Protein AF-0000000074016509 (afdb_homodimer)

Secondary structure (DSSP, 8-state):
--PPPPPPS---S-----EEEEEES-TT-TT---EEEEEEEEE-TT--TT--EEEEEP-SS---GGGGTSSHHHHHHHHHT-EEEEEPPTTSTT--SSSS--HHHHTT--HHHHHHHHHHHHHHHHHHTT-SSPPEEEEEETHHHHHHHHHHHH-TTT-SEEEEET---S-EEE-THHHHHHHHHHHHH-HHHHHHHHHHHHHHHHHHTSHHHHHHHHHHTTBSS---TT-HHHHHHHHHHHHHHHHHHHHTTT--GGGGT-S-TT--HHHHHHHHHH-TTS-HHHHHHHHHHHHHHHTT-SSB---HHHHHHHHT---TTSGGGGTHHHHHHHIIIIIEEE--S--SS-SS-SSS-HHHHHHHHHHHH-TTSSHHHHHHHHHHHHHHH-GGG---SSEEEEEESS-GGGGGS--S-SBTTEEEEEETT--TTGGGSPP-TT--HHHHHHHHHHHHHHHHHH-/--PPPP--S---S-----EEEEEES-TT-TT---EEEEEEEEE-TT--TT--EEEEEP-SS---GGGGTSSHHHHHHHHHT-EEEEEPPTTSTT--SSSS--HHHHTT--HHHHHHHHHHHHHHHHHHTT-SSPPEEEEEETHHHHHHHHHHHH-TTT-SEEEEET---S-EEE-HHHHHHHHHHHHHH-HHHHHHHHHHHHHHHHHHTSHHHHHHHHHHTTBSS---TT-HHHHHHHHHHHHHHHHHHHHTTT--GGGGT-S-TT--HHHHHHHHHS-TTS-HHHHHHHHHHHHHHHTT-SSB---HHHHHHHHH---TTSGGGGTHHHHHHHIIIIIEEE--S--SS-SS-SSS-HHHHHHHHHHHH-TTSSHHHHHHHHHHHHHHH-GGG---SSEEEEEESS-GGGGGS--S-SBTTEEEEEETT--TTGGGSPP-TT--HHHHHHHHHHHHHHHHHH-

Solvent-accessible surface area (backbone atoms only — not comparable to full-atom values): 46828 Å² total; per-residue (Å²): 126,85,68,74,70,73,68,65,84,73,80,73,70,87,49,49,65,80,39,73,45,87,35,75,55,46,84,78,24,56,85,52,78,56,56,26,56,35,39,31,37,60,36,61,86,44,43,43,94,83,27,33,31,37,38,37,47,32,41,74,24,52,65,61,49,65,56,70,77,37,29,35,63,48,56,44,23,60,76,53,20,17,32,38,38,36,40,38,21,78,63,11,50,84,12,52,66,54,94,43,56,44,71,78,52,44,44,60,61,38,73,67,47,49,47,49,48,51,55,55,44,50,61,50,45,22,61,78,70,69,43,83,82,46,46,25,34,28,32,17,49,29,72,13,2,28,48,17,46,48,37,36,36,50,34,50,64,70,27,58,24,20,40,16,21,26,16,50,46,42,49,36,60,76,28,37,57,35,39,36,36,44,39,52,48,42,36,72,72,31,75,57,26,43,55,29,45,30,49,13,40,52,48,49,56,58,30,54,74,41,71,69,34,31,54,49,48,29,61,60,52,36,38,68,59,83,77,56,79,86,40,59,57,31,53,18,36,38,46,46,54,58,47,41,61,53,50,54,29,36,34,48,25,77,46,54,54,54,85,68,42,42,74,61,57,83,48,26,54,62,52,53,37,45,50,47,59,62,61,78,87,44,53,43,43,56,29,52,23,48,52,51,49,53,50,30,57,68,69,71,43,92,46,42,82,36,52,40,65,61,55,45,57,51,45,50,60,34,50,68,85,41,86,37,36,56,19,56,40,57,47,50,48,36,27,42,28,37,31,34,59,40,74,27,29,71,39,87,55,42,42,66,53,67,57,33,32,61,64,58,55,41,48,45,33,20,73,44,74,32,75,74,36,32,67,65,41,22,48,53,16,16,52,46,46,28,67,60,56,29,25,92,52,47,64,64,61,44,34,38,22,41,25,20,67,33,13,31,51,33,78,34,29,56,68,57,60,79,45,99,45,18,37,37,41,66,27,73,82,28,13,54,42,46,68,50,32,45,83,55,94,80,56,54,69,52,50,56,49,48,48,52,50,52,45,50,51,51,48,65,65,67,103,126,83,68,74,70,71,70,63,84,74,79,75,74,87,50,50,66,81,40,74,43,87,35,73,54,47,83,79,25,55,85,51,78,57,56,26,56,35,40,31,39,61,37,61,87,46,42,42,94,82,27,33,33,38,36,38,46,32,41,78,24,51,66,59,48,65,56,69,79,37,30,34,63,50,55,45,23,61,75,52,19,17,30,38,36,37,40,38,22,78,64,12,51,85,13,53,65,54,95,44,56,44,71,77,53,45,45,58,61,38,72,68,47,50,46,51,50,52,54,55,45,49,60,49,45,23,61,77,68,70,44,83,83,46,45,25,33,29,32,17,50,31,72,12,2,28,49,17,46,49,38,37,36,49,34,49,64,71,27,59,23,19,39,16,21,26,15,49,47,42,48,36,60,75,28,37,57,35,38,35,34,43,40,53,48,42,38,70,72,31,77,56,26,45,55,29,45,30,49,13,40,50,49,50,56,58,28,54,73,41,70,69,37,31,54,50,46,30,62,60,53,37,38,68,58,83,78,56,80,86,39,60,58,31,54,16,36,38,46,46,56,60,45,42,62,53,50,54,28,37,34,48,25,78,46,55,53,56,85,68,41,42,73,60,59,83,49,26,56,61,52,53,36,45,51,46,58,60,62,76,88,45,53,42,43,55,27,52,23,49,51,52,48,52,51,30,58,67,69,71,42,93,46,41,82,35,53,41,66,62,54,44,56,49,46,50,60,34,48,70,86,39,85,38,37,56,19,56,41,57,47,52,47,38,28,42,28,36,30,35,60,39,74,30,28,72,38,87,54,44,44,66,52,68,58,34,32,62,64,58,56,39,48,47,34,19,73,44,76,32,76,74,37,33,67,67,42,23,49,51,16,16,51,46,46,28,65,60,56,28,26,92,51,47,66,62,63,43,35,39,22,41,25,19,67,34,12,32,51,34,76,34,29,56,67,56,60,80,46,98,46,19,37,37,42,69,26,74,83,28,12,53,42,45,67,49,32,46,84,55,92,81,56,54,69,50,49,56,49,49,48,52,51,51,46,50,51,51,50,64,65,68,102

InterPro domains:
  IPR008758 Peptidase S28 [PF05577] (23-452)
  IPR029058 Alpha/Beta hydrolase fold [G3DSA:3.40.50.1820] (20-462)
  IPR029058 Alpha/Beta hydrolase fold [SSF53474] (45-227)
  IPR042269 Serine carboxypeptidase S28, SKS domain [G3DSA:1.20.120.980] (177-355)

Structure (mmCIF, N/CA/C/O backbone):
data_AF-0000000074016509-model_v1
#
loop_
_entity.id
_entity.type
_entity.pdbx_description
1 polymer 'Serine protease K12H4.7'
#
loop_
_atom_site.group_PDB
_atom_site.id
_atom_site.type_symbol
_atom_site.label_atom_id
_atom_site.label_alt_id
_atom_site.label_comp_id
_atom_site.label_asym_id
_atom_site.label_entity_id
_atom_site.label_seq_id
_atom_site.pdbx_PDB_ins_code
_atom_site.Cartn_x
_atom_site.Cartn_y
_atom_site.Cartn_z
_atom_site.occupancy
_atom_site.B_iso_or_equiv
_atom_site.auth_seq_id
_atom_site.auth_comp_id
_atom_site.auth_asym_id
_atom_site.auth_atom_id
_atom_site.pdbx_PDB_model_num
ATOM 1 N N . MET A 1 1 ? -5.043 25.703 7.203 1 28.3 1 MET A N 1
ATOM 2 C CA . MET A 1 1 ? -3.789 25.078 6.781 1 28.3 1 MET A CA 1
ATOM 3 C C . MET A 1 1 ? -2.633 26.078 6.891 1 28.3 1 MET A C 1
ATOM 5 O O . MET A 1 1 ? -2.605 27.078 6.188 1 28.3 1 MET A O 1
ATOM 9 N N . VAL A 1 2 ? -2.143 26.047 8.078 1 35.53 2 VAL A N 1
ATOM 10 C CA . VAL A 1 2 ? -1.08 27.031 8.242 1 35.53 2 VAL A CA 1
ATOM 11 C C . VAL A 1 2 ? -0.006 26.828 7.18 1 35.53 2 VAL A C 1
ATOM 13 O O . VAL A 1 2 ? 0.552 25.734 7.062 1 35.53 2 VAL A O 1
ATOM 16 N N . PRO A 1 3 ? 0.01 27.719 6.207 1 32.62 3 PRO A N 1
ATOM 17 C CA . PRO A 1 3 ? 1.062 27.609 5.191 1 32.62 3 PRO A CA 1
ATOM 18 C C . PRO A 1 3 ? 2.459 27.516 5.801 1 32.62 3 PRO A C 1
ATOM 20 O O . PRO A 1 3 ? 2.689 27.984 6.914 1 32.62 3 PRO A O 1
ATOM 23 N N . PRO A 1 4 ? 3.283 26.625 5.273 1 33.5 4 PRO A N 1
ATOM 24 C CA . PRO A 1 4 ? 4.652 26.703 5.789 1 33.5 4 PRO A CA 1
ATOM 25 C C . PRO A 1 4 ? 5.219 28.125 5.73 1 33.5 4 PRO A C 1
ATOM 27 O O . PRO A 1 4 ? 4.793 28.922 4.898 1 33.5 4 PRO A O 1
ATOM 30 N N . PRO A 1 5 ? 5.855 28.594 6.758 1 29.41 5 PRO A N 1
ATOM 31 C CA . PRO A 1 5 ? 6.465 29.938 6.73 1 29.41 5 PRO A CA 1
ATOM 32 C C . PRO A 1 5 ? 7.383 30.141 5.527 1 29.41 5 PRO A C 1
ATOM 34 O O . PRO A 1 5 ? 7.922 29.172 4.984 1 29.41 5 PRO A O 1
ATOM 37 N N . SER A 1 6 ? 7.344 31.281 4.867 1 29.59 6 SER A N 1
ATOM 38 C CA . SER A 1 6 ? 8.203 31.734 3.783 1 29.59 6 SER A CA 1
ATOM 39 C C . SER A 1 6 ? 9.664 31.812 4.227 1 29.59 6 SER A C 1
ATOM 41 O O . SER A 1 6 ? 9.969 32.344 5.289 1 29.59 6 SER A O 1
ATOM 43 N N . ARG A 1 7 ? 10.617 31.078 3.611 1 33.06 7 ARG A N 1
ATOM 44 C CA . ARG A 1 7 ? 12.039 31.016 3.918 1 33.06 7 ARG A CA 1
ATOM 45 C C . ARG A 1 7 ? 12.711 32.375 3.682 1 33.06 7 ARG A C 1
ATOM 47 O O . ARG A 1 7 ? 12.578 32.938 2.604 1 33.06 7 ARG A O 1
ATOM 54 N N . PRO A 1 8 ? 13.227 32.938 4.77 1 26.89 8 PRO A N 1
ATOM 55 C CA . PRO A 1 8 ? 14.07 34.094 4.434 1 26.89 8 PRO A CA 1
ATOM 56 C C . PRO A 1 8 ? 15.227 33.719 3.502 1 26.89 8 PRO A C 1
ATOM 58 O O . PRO A 1 8 ? 15.68 32.594 3.506 1 26.89 8 PRO A O 1
ATOM 61 N N . SER A 1 9 ? 15.75 34.688 2.521 1 29.22 9 SER A N 1
ATOM 62 C CA . SER A 1 9 ? 16.734 34.625 1.45 1 29.22 9 SER A CA 1
ATOM 63 C C . SER A 1 9 ? 18.109 34.219 1.981 1 29.22 9 SER A C 1
ATOM 65 O O . SER A 1 9 ? 18.844 33.469 1.322 1 29.22 9 SER A O 1
ATOM 67 N N . GLN A 1 10 ? 18.859 34.938 2.953 1 30.56 10 GLN A N 1
ATOM 68 C CA . GLN A 1 10 ? 20.297 35.156 2.861 1 30.56 10 GLN A CA 1
ATOM 69 C C . GLN A 1 10 ? 21.062 34.031 3.529 1 30.56 10 GLN A C 1
ATOM 71 O O . GLN A 1 10 ? 22.281 34.125 3.762 1 30.56 10 GLN A O 1
ATOM 76 N N . LEU A 1 11 ? 20.531 33.219 4.324 1 31.38 11 LEU A N 1
ATOM 77 C CA . LEU A 1 11 ? 21.594 32.531 5.047 1 31.38 11 LEU A CA 1
ATOM 78 C C . LEU A 1 11 ? 22.406 31.641 4.113 1 31.38 11 LEU A C 1
ATOM 80 O O . LEU A 1 11 ? 21.859 30.703 3.51 1 31.38 11 LEU A O 1
ATOM 84 N N . ALA A 1 12 ? 23.578 32.094 3.654 1 33.97 12 ALA A N 1
ATOM 85 C CA . ALA A 1 12 ? 24.578 31.531 2.766 1 33.97 12 ALA A CA 1
ATOM 86 C C . ALA A 1 12 ? 25.141 30.234 3.34 1 33.97 12 ALA A C 1
ATOM 88 O O . ALA A 1 12 ? 26.047 29.625 2.762 1 33.97 12 ALA A O 1
ATOM 89 N N . ASP A 1 13 ? 25.234 29.953 4.668 1 37.28 13 ASP A N 1
ATOM 90 C CA . ASP A 1 13 ? 26.203 28.891 4.879 1 37.28 13 ASP A CA 1
ATOM 91 C C . ASP A 1 13 ? 25.766 27.594 4.207 1 37.28 13 ASP A C 1
ATOM 93 O O . ASP A 1 13 ? 24.578 27.422 3.883 1 37.28 13 ASP A O 1
ATOM 97 N N . SER A 1 14 ? 26.625 26.266 4.266 1 45.19 14 SER A N 1
ATOM 98 C CA . SER A 1 14 ? 26.859 25.156 3.355 1 45.19 14 SER A CA 1
ATOM 99 C C . SER A 1 14 ? 25.656 24.234 3.289 1 45.19 14 SER A C 1
ATOM 101 O O . SER A 1 14 ? 25.5 23.328 4.117 1 45.19 14 SER A O 1
ATOM 103 N N . PRO A 1 15 ? 24.516 24.719 3.141 1 52.25 15 PRO A N 1
ATOM 104 C CA . PRO A 1 15 ? 23.422 23.766 2.891 1 52.25 15 PRO A CA 1
ATOM 105 C C . PRO A 1 15 ? 23.844 22.625 1.965 1 52.25 15 PRO A C 1
ATOM 107 O O . PRO A 1 15 ? 24.703 22.812 1.104 1 52.25 15 PRO A O 1
ATOM 110 N N . SER A 1 16 ? 23.828 21.375 2.512 1 64.5 16 SER A N 1
ATOM 111 C CA . SER A 1 16 ? 24.031 20.203 1.657 1 64.5 16 SER A CA 1
ATOM 112 C C . SER A 1 16 ? 23.438 20.422 0.271 1 64.5 16 SER A C 1
ATOM 114 O O . SER A 1 16 ? 22.344 20.984 0.142 1 64.5 16 SER A O 1
ATOM 116 N N . SER A 1 17 ? 24.266 20.469 -0.706 1 87.69 17 SER A N 1
ATOM 117 C CA . SER A 1 17 ? 23.828 20.562 -2.094 1 87.69 17 SER A CA 1
ATOM 118 C C . SER A 1 17 ? 22.703 19.594 -2.389 1 87.69 17 SER A C 1
ATOM 120 O O . SER A 1 17 ? 22.703 18.469 -1.883 1 87.69 17 SER A O 1
ATOM 122 N N . ALA A 1 18 ? 21.688 20.125 -2.957 1 95.06 18 ALA A N 1
ATOM 123 C CA . ALA A 1 18 ? 20.578 19.281 -3.365 1 95.06 18 ALA A CA 1
ATOM 124 C C . ALA A 1 18 ? 21.047 18.156 -4.273 1 95.06 18 ALA A C 1
ATOM 126 O O . ALA A 1 18 ? 21.906 18.344 -5.137 1 95.06 18 ALA A O 1
ATOM 127 N N . LEU A 1 19 ? 20.594 16.984 -3.959 1 98 19 LEU A N 1
ATOM 128 C CA . LEU A 1 19 ? 20.797 15.805 -4.793 1 98 19 LEU A CA 1
ATOM 129 C C . LEU A 1 19 ? 19.469 15.305 -5.375 1 98 19 LEU A C 1
ATOM 131 O O . LEU A 1 19 ? 18.406 15.703 -4.91 1 98 19 LEU A O 1
ATOM 135 N N . TRP A 1 20 ? 19.594 14.531 -6.41 1 97.69 20 TRP A N 1
ATOM 136 C CA . TRP A 1 20 ? 18.391 14.086 -7.117 1 97.69 20 TRP A CA 1
ATOM 137 C C . TRP A 1 20 ? 18.453 12.594 -7.426 1 97.69 20 TRP A C 1
ATOM 139 O O . TRP A 1 20 ? 19.531 12.062 -7.691 1 97.69 20 TRP A O 1
ATOM 149 N N . PHE A 1 21 ? 17.359 11.969 -7.352 1 95.5 21 PHE A N 1
ATOM 150 C CA . PHE A 1 21 ? 17.266 10.578 -7.77 1 95.5 21 PHE A CA 1
ATOM 151 C C . PHE A 1 21 ? 16.016 10.344 -8.617 1 95.5 21 PHE A C 1
ATOM 153 O O . PHE A 1 21 ? 15 11.023 -8.43 1 95.5 21 PHE A O 1
ATOM 160 N N . ASN A 1 22 ? 16.141 9.414 -9.625 1 97.62 22 ASN A N 1
ATOM 161 C CA . ASN A 1 22 ? 15.07 9.07 -10.539 1 97.62 22 ASN A CA 1
ATOM 162 C C . ASN A 1 22 ? 14.008 8.211 -9.867 1 97.62 22 ASN A C 1
ATOM 164 O O . ASN A 1 22 ? 14.25 7.039 -9.562 1 97.62 22 ASN A O 1
ATOM 168 N N . GLN A 1 23 ? 12.836 8.82 -9.672 1 98.62 23 GLN A N 1
ATOM 169 C CA . GLN A 1 23 ? 11.766 8.188 -8.914 1 98.62 23 GLN A CA 1
ATOM 170 C C . GLN A 1 23 ? 10.633 7.742 -9.836 1 98.62 23 GLN A C 1
ATOM 172 O O . GLN A 1 23 ? 10.445 8.305 -10.914 1 98.62 23 GLN A O 1
ATOM 177 N N . THR A 1 24 ? 9.945 6.668 -9.438 1 98.25 24 THR A N 1
ATOM 178 C CA . THR A 1 24 ? 8.781 6.141 -10.148 1 98.25 24 THR A CA 1
ATOM 179 C C . THR A 1 24 ? 7.574 7.055 -9.969 1 98.25 24 THR A C 1
ATOM 181 O O . THR A 1 24 ? 7.293 7.508 -8.859 1 98.25 24 THR A O 1
ATOM 184 N N . LEU A 1 25 ? 6.832 7.355 -11.047 1 98.44 25 LEU A N 1
ATOM 185 C CA . LEU A 1 25 ? 5.66 8.219 -10.93 1 98.44 25 LEU A CA 1
ATOM 186 C C . LEU A 1 25 ? 4.52 7.484 -10.234 1 98.44 25 LEU A C 1
ATOM 188 O O . LEU A 1 25 ? 3.918 8.016 -9.297 1 98.44 25 LEU A O 1
ATOM 192 N N . ASP A 1 26 ? 4.191 6.289 -10.734 1 98 26 ASP A N 1
ATOM 193 C CA . ASP A 1 26 ? 3.088 5.5 -10.188 1 98 26 ASP A CA 1
ATOM 194 C C . ASP A 1 26 ? 3.564 4.117 -9.75 1 98 26 ASP A C 1
ATOM 196 O O . ASP A 1 26 ? 3.676 3.205 -10.57 1 98 26 ASP A O 1
ATOM 200 N N . HIS A 1 27 ? 3.732 3.957 -8.453 1 98 27 HIS A N 1
ATOM 201 C CA . HIS A 1 27 ? 4.258 2.709 -7.91 1 98 27 HIS A CA 1
ATOM 202 C C . HIS A 1 27 ? 3.217 1.597 -7.98 1 98 27 HIS A C 1
ATOM 204 O O . HIS A 1 27 ? 3.545 0.421 -7.805 1 98 27 HIS A O 1
ATOM 210 N N . PHE A 1 28 ? 1.969 1.898 -8.234 1 97.56 28 PHE A N 1
ATOM 211 C CA . PHE A 1 28 ? 0.892 0.92 -8.125 1 97.56 28 PHE A CA 1
ATOM 212 C C . PHE A 1 28 ? 0.355 0.556 -9.508 1 97.56 28 PHE A C 1
ATOM 214 O O . PHE A 1 28 ? -0.756 0.036 -9.625 1 97.56 28 PHE A O 1
ATOM 221 N N . ASN A 1 29 ? 1.102 0.887 -10.562 1 95.75 29 ASN A N 1
ATOM 222 C CA . ASN A 1 29 ? 0.932 0.466 -11.945 1 95.75 29 ASN A CA 1
ATOM 223 C C . ASN A 1 29 ? 2.275 0.194 -12.617 1 95.75 29 ASN A C 1
ATOM 225 O O . ASN A 1 29 ? 2.865 1.091 -13.219 1 95.75 29 ASN A O 1
ATOM 229 N N . ASP A 1 30 ? 2.666 -1.008 -12.648 1 92.44 30 ASP A N 1
ATOM 230 C CA . ASP A 1 30 ? 4.012 -1.366 -13.086 1 92.44 30 ASP A CA 1
ATOM 231 C C . ASP A 1 30 ? 4.18 -1.113 -14.586 1 92.44 30 ASP A C 1
ATOM 233 O O . ASP A 1 30 ? 5.305 -1.016 -15.078 1 92.44 30 ASP A O 1
ATOM 237 N N . ALA A 1 31 ? 3.057 -1.075 -15.289 1 95.25 31 ALA A N 1
ATOM 238 C CA . ALA A 1 31 ? 3.137 -0.813 -16.719 1 95.25 31 ALA A CA 1
ATOM 239 C C . ALA A 1 31 ? 3.379 0.668 -17 1 95.25 31 ALA A C 1
ATOM 241 O O . ALA A 1 31 ? 3.732 1.049 -18.109 1 95.25 31 ALA A O 1
ATOM 242 N N . ASP A 1 32 ? 3.15 1.513 -15.992 1 95.38 32 ASP A N 1
ATOM 243 C CA . ASP A 1 32 ? 3.494 2.928 -16.109 1 95.38 32 ASP A CA 1
ATOM 244 C C . ASP A 1 32 ? 4.98 3.152 -15.852 1 95.38 32 ASP A C 1
ATOM 246 O O . ASP A 1 32 ? 5.441 3.066 -14.711 1 95.38 32 ASP A O 1
ATOM 250 N N . THR A 1 33 ? 5.75 3.516 -16.844 1 95 33 THR A N 1
ATOM 251 C CA . THR A 1 33 ? 7.203 3.574 -16.719 1 95 33 THR A CA 1
ATOM 252 C C . THR A 1 33 ? 7.672 5.016 -16.562 1 95 33 THR A C 1
ATOM 254 O O . THR A 1 33 ? 8.867 5.297 -16.625 1 95 33 THR A O 1
ATOM 257 N N . ARG A 1 34 ? 6.766 5.961 -16.484 1 97.19 34 ARG A N 1
ATOM 258 C CA . ARG A 1 34 ? 7.145 7.359 -16.297 1 97.19 34 ARG A CA 1
ATOM 259 C C . ARG A 1 34 ? 7.875 7.562 -14.977 1 97.19 34 ARG A C 1
ATOM 261 O O . ARG A 1 34 ? 7.57 6.895 -13.984 1 97.19 34 ARG A O 1
ATOM 268 N N . THR A 1 35 ? 8.812 8.461 -14.945 1 98.31 35 THR A N 1
ATOM 269 C CA . THR A 1 35 ? 9.609 8.789 -13.773 1 98.31 35 THR A CA 1
ATOM 270 C C . THR A 1 35 ? 9.711 10.297 -13.586 1 98.31 35 THR A C 1
ATOM 272 O O . THR A 1 35 ? 9.219 11.07 -14.414 1 98.31 35 THR A O 1
ATOM 275 N N . PHE A 1 36 ? 10.211 10.758 -12.531 1 98.56 36 PHE A N 1
ATOM 276 C CA . PHE A 1 36 ? 10.523 12.148 -12.227 1 98.56 36 PHE A CA 1
ATOM 277 C C . PHE A 1 36 ? 11.734 12.242 -11.312 1 98.56 36 PHE A C 1
ATOM 279 O O . PHE A 1 36 ? 12.18 11.234 -10.758 1 98.56 36 PHE A O 1
ATOM 286 N N . MET A 1 37 ? 12.297 13.406 -11.211 1 98.44 37 MET A N 1
ATOM 287 C CA . MET A 1 37 ? 13.43 13.625 -10.328 1 98.44 37 MET A CA 1
ATOM 288 C C . MET A 1 37 ? 12.969 14.062 -8.945 1 98.44 37 MET A C 1
ATOM 290 O O . MET A 1 37 ? 12.219 15.039 -8.812 1 98.44 37 MET A O 1
ATOM 294 N N . GLN A 1 38 ? 13.359 13.352 -7.922 1 98.75 38 GLN A N 1
ATOM 295 C CA . GLN A 1 38 ? 13.023 13.664 -6.539 1 98.75 38 GLN A CA 1
ATOM 296 C C . GLN A 1 38 ? 14.242 14.18 -5.777 1 98.75 38 GLN A C 1
ATOM 298 O O . GLN A 1 38 ? 15.312 13.57 -5.828 1 98.75 38 GLN A O 1
ATOM 303 N N . GLN A 1 39 ? 14.078 15.281 -5.086 1 98.38 39 GLN A N 1
ATOM 304 C CA . GLN A 1 39 ? 15.164 15.945 -4.367 1 98.38 39 GLN A CA 1
ATOM 305 C C . GLN A 1 39 ? 15.43 15.266 -3.027 1 98.38 39 GLN A C 1
ATOM 307 O O . GLN A 1 39 ? 14.492 14.867 -2.33 1 98.38 39 GLN A O 1
ATOM 312 N N . TYR A 1 40 ? 16.719 15.102 -2.699 1 98.44 40 TYR A N 1
ATOM 313 C CA . TYR A 1 40 ? 17.094 14.641 -1.364 1 98.44 40 TYR A CA 1
ATOM 314 C C . TYR A 1 40 ? 18.391 15.281 -0.917 1 98.44 40 TYR A C 1
ATOM 316 O O . TYR A 1 40 ? 19.094 15.906 -1.718 1 98.44 40 TYR A O 1
ATOM 324 N N . PHE A 1 41 ? 18.703 15.273 0.376 1 98.44 41 PHE A N 1
ATOM 325 C CA . PHE A 1 41 ? 19.906 15.836 0.981 1 98.44 41 PHE A CA 1
ATOM 326 C C . PHE A 1 41 ? 20.594 14.797 1.857 1 98.44 41 PHE A C 1
ATOM 328 O O . PHE A 1 41 ? 19.969 13.828 2.299 1 98.44 41 PHE A O 1
ATOM 335 N N . ILE A 1 42 ? 21.906 14.977 2.059 1 97.75 42 ILE A N 1
ATOM 336 C CA . ILE A 1 42 ? 22.672 14.047 2.891 1 97.75 42 ILE A CA 1
ATOM 337 C C . ILE A 1 42 ? 23.531 14.828 3.871 1 97.75 42 ILE A C 1
ATOM 339 O O . ILE A 1 42 ? 23.906 15.977 3.605 1 97.75 42 ILE A O 1
ATOM 343 N N . ASN A 1 43 ? 23.75 14.281 5.004 1 97.81 43 ASN A N 1
ATOM 344 C CA . ASN A 1 43 ? 24.812 14.648 5.949 1 97.81 43 ASN A CA 1
ATOM 345 C C . ASN A 1 43 ? 25.453 13.414 6.574 1 97.81 43 ASN A C 1
ATOM 347 O O . ASN A 1 43 ? 24.828 12.734 7.395 1 97.81 43 ASN A O 1
ATOM 351 N N . ASP A 1 44 ? 26.703 13.156 6.156 1 96.31 44 ASP A N 1
ATOM 352 C CA . ASP A 1 44 ? 27.375 11.961 6.668 1 96.31 44 ASP A CA 1
ATOM 353 C C . ASP A 1 44 ? 28.5 12.328 7.641 1 96.31 44 ASP A C 1
ATOM 355 O O . ASP A 1 44 ? 29.391 11.516 7.902 1 96.31 44 ASP A O 1
ATOM 359 N N . LYS A 1 45 ? 28.422 13.516 8.156 1 96.19 45 LYS A N 1
ATOM 360 C CA . LYS A 1 45 ? 29.469 14.039 9.031 1 96.19 45 LYS A CA 1
ATOM 361 C C . LYS A 1 45 ? 29.625 13.195 10.289 1 96.19 45 LYS A C 1
ATOM 363 O O . LYS A 1 45 ? 30.734 13.047 10.82 1 96.19 45 LYS A O 1
ATOM 368 N N . TYR A 1 46 ? 28.578 12.602 10.758 1 97.5 46 TYR A N 1
ATOM 369 C CA . TYR A 1 46 ? 28.578 11.914 12.047 1 97.5 46 TYR A CA 1
ATOM 370 C C . TYR A 1 46 ? 28.641 10.406 11.867 1 97.5 46 TYR A C 1
ATOM 372 O O . TYR A 1 46 ? 28.703 9.656 12.844 1 97.5 46 TYR A O 1
ATOM 380 N N . TYR A 1 47 ? 28.609 9.945 10.664 1 97.56 47 TYR A N 1
ATOM 381 C CA . TYR A 1 47 ? 28.438 8.523 10.367 1 97.56 47 TYR A CA 1
ATOM 382 C C . TYR A 1 47 ? 29.719 7.746 10.664 1 97.56 47 TYR A C 1
ATOM 384 O O . TYR A 1 47 ? 30.812 8.188 10.32 1 97.56 47 TYR A O 1
ATOM 392 N N . LYS A 1 48 ? 29.547 6.641 11.328 1 97.25 48 LYS A N 1
ATOM 393 C CA . LYS A 1 48 ? 30.547 5.59 11.445 1 97.25 48 LYS A CA 1
ATOM 394 C C . LYS A 1 48 ? 30.031 4.266 10.883 1 97.25 48 LYS A C 1
ATOM 396 O O . LYS A 1 48 ? 28.844 3.953 11.016 1 97.25 48 LYS A O 1
ATOM 401 N N . PRO A 1 49 ? 31 3.531 10.273 1 94.94 49 PRO A N 1
ATOM 402 C CA . PRO A 1 49 ? 30.578 2.26 9.688 1 94.94 49 PRO A CA 1
ATOM 403 C C . PRO A 1 49 ? 29.797 1.392 10.68 1 94.94 49 PRO A C 1
ATOM 405 O O . PRO A 1 49 ? 30.234 1.202 11.812 1 94.94 49 PRO A O 1
ATOM 408 N N . GLY A 1 50 ? 28.688 0.955 10.195 1 95.06 50 GLY A N 1
ATOM 409 C CA . GLY A 1 50 ? 27.844 0.132 11.039 1 95.06 50 GLY A CA 1
ATOM 410 C C . GLY A 1 50 ? 26.766 0.924 11.758 1 95.06 50 GLY A C 1
ATOM 411 O O . GLY A 1 50 ? 25.812 0.347 12.289 1 95.06 50 GLY A O 1
ATOM 412 N N . GLY A 1 51 ? 26.891 2.24 11.797 1 98.06 51 GLY A N 1
ATOM 413 C CA . GLY A 1 51 ? 25.891 3.086 12.414 1 98.06 51 GLY A CA 1
ATOM 414 C C . GLY A 1 51 ? 24.562 3.072 11.672 1 98.06 51 GLY A C 1
ATOM 415 O O . GLY A 1 51 ? 24.484 2.602 10.539 1 98.06 51 GLY A O 1
ATOM 416 N N . PRO A 1 52 ? 23.562 3.543 12.344 1 98.81 52 PRO A N 1
ATOM 417 C CA . PRO A 1 52 ? 22.25 3.576 11.711 1 98.81 52 PRO A CA 1
ATOM 418 C C . PRO A 1 52 ? 22.125 4.676 10.656 1 98.81 52 PRO A C 1
ATOM 420 O O . PRO A 1 52 ? 23.031 5.492 10.508 1 98.81 52 PRO A O 1
ATOM 423 N N . VAL A 1 53 ? 21.109 4.621 9.891 1 98.88 53 VAL A N 1
ATOM 424 C CA . VAL A 1 53 ? 20.734 5.652 8.93 1 98.88 53 VAL A CA 1
ATOM 425 C C . VAL A 1 53 ? 19.422 6.32 9.367 1 98.88 53 VAL A C 1
ATOM 427 O O . VAL A 1 53 ? 18.438 5.641 9.648 1 98.88 53 VAL A O 1
ATOM 430 N N . PHE A 1 54 ? 19.469 7.613 9.5 1 98.88 54 PHE A N 1
ATOM 431 C CA . PHE A 1 54 ? 18.25 8.367 9.789 1 98.88 54 PHE A CA 1
ATOM 432 C C . PHE A 1 54 ? 17.641 8.93 8.508 1 98.88 54 PHE A C 1
ATOM 434 O O . PHE A 1 54 ? 18.359 9.477 7.664 1 98.88 54 PHE A O 1
ATOM 441 N N . LEU A 1 55 ? 16.375 8.711 8.32 1 98.88 55 LEU A N 1
ATOM 442 C CA . LEU A 1 55 ? 15.633 9.219 7.172 1 98.88 55 LEU A CA 1
ATOM 443 C C . LEU A 1 55 ? 14.578 10.227 7.613 1 98.88 55 LEU A C 1
ATOM 445 O O . LEU A 1 55 ? 13.539 9.852 8.148 1 98.88 55 LEU A O 1
ATOM 449 N N . SER A 1 56 ? 14.852 11.484 7.379 1 98.75 56 SER A N 1
ATOM 450 C CA . SER A 1 56 ? 13.844 12.523 7.59 1 98.75 56 SER A CA 1
ATOM 451 C C . SER A 1 56 ? 12.875 12.602 6.418 1 98.75 56 SER A C 1
ATOM 453 O O . SER A 1 56 ? 13.289 12.836 5.277 1 98.75 56 SER A O 1
ATOM 455 N N . ILE A 1 57 ? 11.633 12.438 6.711 1 98.81 57 ILE A N 1
ATOM 456 C CA . ILE A 1 57 ? 10.602 12.391 5.684 1 98.81 57 ILE A CA 1
ATOM 457 C C . ILE A 1 57 ? 10.055 13.797 5.438 1 98.81 57 ILE A C 1
ATOM 459 O O . ILE A 1 57 ? 9.617 14.477 6.371 1 98.81 57 ILE A O 1
ATOM 463 N N . GLY A 1 58 ? 10.102 14.227 4.145 1 97.5 58 GLY A N 1
ATOM 464 C CA . GLY A 1 58 ? 9.492 15.5 3.783 1 97.5 58 GLY A CA 1
ATOM 465 C C . GLY A 1 58 ? 7.977 15.484 3.896 1 97.5 58 GLY A C 1
ATOM 466 O O . GLY A 1 58 ? 7.348 14.43 3.758 1 97.5 58 GLY A O 1
ATOM 467 N N . GLY A 1 59 ? 7.402 16.656 4.117 1 96.31 59 GLY A N 1
ATOM 468 C CA . GLY A 1 59 ? 5.965 16.812 4.266 1 96.31 59 GLY A CA 1
ATOM 469 C C . GLY A 1 59 ? 5.363 17.797 3.27 1 96.31 59 GLY A C 1
ATOM 470 O O . GLY A 1 59 ? 5.688 17.75 2.08 1 96.31 59 GLY A O 1
ATOM 471 N N . GLU A 1 60 ? 4.512 18.688 3.738 1 95.44 60 GLU A N 1
ATOM 472 C CA . GLU A 1 60 ? 3.639 19.531 2.924 1 95.44 60 GLU A CA 1
ATOM 473 C C . GLU A 1 60 ? 4.34 20.828 2.529 1 95.44 60 GLU A C 1
ATOM 475 O O . GLU A 1 60 ? 3.744 21.906 2.596 1 95.44 60 GLU A O 1
ATOM 480 N N . GLY A 1 61 ? 5.574 20.75 2.227 1 94.38 61 GLY A N 1
ATOM 481 C CA . GLY A 1 61 ? 6.367 21.891 1.812 1 94.38 61 GLY A CA 1
ATOM 482 C C . GLY A 1 61 ? 7.766 21.516 1.351 1 94.38 61 GLY A C 1
ATOM 483 O O . GLY A 1 61 ? 8.125 20.344 1.335 1 94.38 61 GLY A O 1
ATOM 484 N N . PRO A 1 62 ? 8.547 22.484 0.93 1 94.25 62 PRO A N 1
ATOM 485 C CA . PRO A 1 62 ? 9.922 22.219 0.483 1 94.25 62 PRO A CA 1
ATOM 486 C C . PRO A 1 62 ? 10.797 21.641 1.593 1 94.25 62 PRO A C 1
ATOM 488 O O . PRO A 1 62 ? 10.695 22.062 2.746 1 94.25 62 PRO A O 1
ATOM 491 N N . ALA A 1 63 ? 11.586 20.672 1.241 1 94.81 63 ALA A N 1
ATOM 492 C CA . ALA A 1 63 ? 12.641 20.25 2.158 1 94.81 63 ALA A CA 1
ATOM 493 C C . ALA A 1 63 ? 13.68 21.359 2.348 1 94.81 63 ALA A C 1
ATOM 495 O O . ALA A 1 63 ? 14.172 21.938 1.373 1 94.81 63 ALA A O 1
ATOM 496 N N . ASP A 1 64 ? 13.953 21.703 3.545 1 93.88 64 ASP A N 1
ATOM 497 C CA . ASP A 1 64 ? 14.898 22.781 3.859 1 93.88 64 ASP A CA 1
ATOM 498 C C . ASP A 1 64 ? 16.234 22.203 4.344 1 93.88 64 ASP A C 1
ATOM 500 O O . ASP A 1 64 ? 16.297 21.625 5.43 1 93.88 64 ASP A O 1
ATOM 504 N N . PRO A 1 65 ? 17.266 22.359 3.633 1 94.56 65 PRO A N 1
ATOM 505 C CA . PRO A 1 65 ? 18.562 21.766 3.998 1 94.56 65 PRO A CA 1
ATOM 506 C C . PRO A 1 65 ? 19.078 22.281 5.344 1 94.56 65 PRO A C 1
ATOM 508 O O . PRO A 1 65 ? 20.031 21.719 5.891 1 94.56 65 PRO A O 1
ATOM 511 N N . VAL A 1 66 ? 18.453 23.344 5.898 1 95.44 66 VAL A N 1
ATOM 512 C CA . VAL A 1 66 ? 18.844 23.859 7.211 1 95.44 66 VAL A CA 1
ATOM 513 C C . VAL A 1 66 ? 18.719 22.75 8.25 1 95.44 66 VAL A C 1
ATOM 515 O O . VAL A 1 66 ? 19.484 22.703 9.219 1 95.44 66 VAL A O 1
ATOM 518 N N . TRP A 1 67 ? 17.844 21.781 7.977 1 96.5 67 TRP A N 1
ATOM 519 C CA . TRP A 1 67 ? 17.578 20.688 8.906 1 96.5 67 TRP A CA 1
ATOM 520 C C . TRP A 1 67 ? 18.734 19.688 8.906 1 96.5 67 TRP A C 1
ATOM 522 O O . TRP A 1 67 ? 18.844 18.859 9.812 1 96.5 67 TRP A O 1
ATOM 532 N N . MET A 1 68 ? 19.594 19.75 7.93 1 96.94 68 MET A N 1
ATOM 533 C CA . MET A 1 68 ? 20.703 18.812 7.84 1 96.94 68 MET A CA 1
ATOM 534 C C . MET A 1 68 ? 21.797 19.156 8.836 1 96.94 68 MET A C 1
ATOM 536 O O . MET A 1 68 ? 22.688 18.344 9.102 1 96.94 68 MET A O 1
ATOM 540 N N . GLU A 1 69 ? 21.625 20.344 9.422 1 95.5 69 GLU A N 1
ATOM 541 C CA . GLU A 1 69 ? 22.641 20.781 10.367 1 95.5 69 GLU A CA 1
ATOM 542 C C . GLU A 1 69 ? 22.016 21.25 11.68 1 95.5 69 GLU A C 1
ATOM 544 O O . GLU A 1 69 ? 22.734 21.625 12.609 1 95.5 69 GLU A O 1
ATOM 549 N N . ASN A 1 70 ? 20.734 21.266 11.648 1 95.62 70 ASN A N 1
ATOM 550 C CA . ASN A 1 70 ? 20.016 21.75 12.828 1 95.62 70 ASN A CA 1
ATOM 551 C C . ASN A 1 70 ? 18.891 20.812 13.227 1 95.62 70 ASN A C 1
ATOM 553 O O . ASN A 1 70 ? 18.484 19.938 12.445 1 95.62 70 ASN A O 1
ATOM 557 N N . GLY A 1 71 ? 18.406 20.969 14.492 1 96.5 71 GLY A N 1
ATOM 558 C CA . GLY A 1 71 ? 17.312 20.172 15.016 1 96.5 71 GLY A CA 1
ATOM 559 C C . GLY A 1 71 ? 17.766 19.109 15.992 1 96.5 71 GLY A C 1
ATOM 560 O O . GLY A 1 71 ? 18.953 18.781 16.062 1 96.5 71 GLY A O 1
ATOM 561 N N . ALA A 1 72 ? 16.797 18.547 16.641 1 97.5 72 ALA A N 1
ATOM 562 C CA . ALA A 1 72 ? 17.078 17.531 17.672 1 97.5 72 ALA A CA 1
ATOM 563 C C . ALA A 1 72 ? 17.703 16.281 17.047 1 97.5 72 ALA A C 1
ATOM 565 O O . ALA A 1 72 ? 18.531 15.633 17.672 1 97.5 72 ALA A O 1
ATOM 566 N N . TRP A 1 73 ? 17.391 16 15.789 1 98.06 73 TRP A N 1
ATOM 567 C CA . TRP A 1 73 ? 17.844 14.75 15.172 1 98.06 73 TRP A CA 1
ATOM 568 C C . TRP A 1 73 ? 19.344 14.789 14.898 1 98.06 73 TRP A C 1
ATOM 570 O O . TRP A 1 73 ? 19.984 13.742 14.75 1 98.06 73 TRP A O 1
ATOM 580 N N . ILE A 1 74 ? 19.953 16.016 14.828 1 97.88 74 ILE A N 1
ATOM 581 C CA . ILE A 1 74 ? 21.406 16.125 14.688 1 97.88 74 ILE A CA 1
ATOM 582 C C . ILE A 1 74 ? 22.094 15.594 15.938 1 97.88 74 ILE A C 1
ATOM 584 O O . ILE A 1 74 ? 23.109 14.898 15.852 1 97.88 74 ILE A O 1
ATOM 588 N N . GLN A 1 75 ? 21.484 15.93 17.078 1 97.81 75 GLN A N 1
ATOM 589 C CA . GLN A 1 75 ? 22.031 15.398 18.328 1 97.81 75 GLN A CA 1
ATOM 590 C C . GLN A 1 75 ? 21.906 13.875 18.375 1 97.81 75 GLN A C 1
ATOM 592 O O . GLN A 1 75 ? 22.812 13.188 18.828 1 97.81 75 GLN A O 1
ATOM 597 N N . TYR A 1 76 ? 20.719 13.367 17.906 1 98.62 76 TYR A N 1
ATOM 598 C CA . TYR A 1 76 ? 20.562 11.914 17.844 1 98.62 76 TYR A CA 1
ATOM 599 C C . TYR A 1 76 ? 21.641 11.297 16.953 1 98.62 76 TYR A C 1
ATOM 601 O O . TYR A 1 76 ? 22.172 10.227 17.281 1 98.62 76 TYR A O 1
ATOM 609 N N . ALA A 1 77 ? 21.906 11.945 15.836 1 98.38 77 ALA A N 1
ATOM 610 C CA . ALA A 1 77 ? 22.891 11.438 14.891 1 98.38 77 ALA A CA 1
ATOM 611 C C . ALA A 1 77 ? 24.281 11.367 15.523 1 98.38 77 ALA A C 1
ATOM 613 O O . ALA A 1 77 ? 25.031 10.414 15.297 1 98.38 77 ALA A O 1
ATOM 614 N N . GLN A 1 78 ? 24.609 12.43 16.25 1 98 78 GLN A N 1
ATOM 615 C CA . GLN A 1 78 ? 25.875 12.445 16.969 1 98 78 GLN A CA 1
ATOM 616 C C . GLN A 1 78 ? 25.938 11.336 18.016 1 98 78 GLN A C 1
ATOM 618 O O . GLN A 1 78 ? 26.953 10.648 18.141 1 98 78 GLN A O 1
ATOM 623 N N . ASP A 1 79 ? 24.812 11.172 18.672 1 98.06 79 ASP A N 1
ATOM 624 C CA . ASP A 1 79 ? 24.75 10.188 19.75 1 98.06 79 ASP A CA 1
ATOM 625 C C . ASP A 1 79 ? 24.891 8.766 19.203 1 98.06 79 ASP A C 1
ATOM 627 O O . ASP A 1 79 ? 25.422 7.883 19.875 1 98.06 79 ASP A O 1
ATOM 631 N N . HIS A 1 80 ? 24.453 8.508 17.969 1 98.5 80 HIS A N 1
ATOM 632 C CA . HIS A 1 80 ? 24.328 7.129 17.516 1 98.5 80 HIS A CA 1
ATOM 633 C C . HIS A 1 80 ? 25.156 6.887 16.266 1 98.5 80 HIS A C 1
ATOM 635 O O . HIS A 1 80 ? 25.078 5.816 15.648 1 98.5 80 HIS A O 1
ATOM 641 N N . ASN A 1 81 ? 25.953 7.91 15.82 1 98.31 81 ASN A N 1
ATOM 642 C CA . ASN A 1 81 ? 26.828 7.789 14.664 1 98.31 81 ASN A CA 1
ATOM 643 C C . ASN A 1 81 ? 26.047 7.5 13.391 1 98.31 81 ASN A C 1
ATOM 645 O O . ASN A 1 81 ? 26.344 6.543 12.672 1 98.31 81 ASN A O 1
ATOM 649 N N . ALA A 1 82 ? 25.062 8.328 13.156 1 98.69 82 ALA A N 1
ATOM 650 C CA . ALA A 1 82 ? 24.094 8.016 12.102 1 98.69 82 ALA A CA 1
ATOM 651 C C . ALA A 1 82 ? 24.469 8.719 10.797 1 98.69 82 ALA A C 1
ATOM 653 O O . ALA A 1 82 ? 25.078 9.789 10.812 1 98.69 82 ALA A O 1
ATOM 654 N N . PHE A 1 83 ? 24.141 8.086 9.656 1 98.44 83 PHE A N 1
ATOM 655 C CA . PHE A 1 83 ? 24.062 8.695 8.328 1 98.44 83 PHE A CA 1
ATOM 656 C C . PHE A 1 83 ? 22.703 9.352 8.117 1 98.44 83 PHE A C 1
ATOM 658 O O . PHE A 1 83 ? 21.672 8.734 8.359 1 98.44 83 PHE A O 1
ATOM 665 N N . LEU A 1 84 ? 22.703 10.641 7.703 1 98.62 84 LEU A N 1
ATOM 666 C CA . LEU A 1 84 ? 21.438 11.359 7.609 1 98.62 84 LEU A CA 1
ATOM 667 C C . LEU A 1 84 ? 21.031 11.539 6.152 1 98.62 84 LEU A C 1
ATOM 669 O O . LEU A 1 84 ? 21.828 11.969 5.32 1 98.62 84 LEU A O 1
ATOM 673 N N . PHE A 1 85 ? 19.75 11.172 5.855 1 98.62 85 PHE A N 1
ATOM 674 C CA . PHE A 1 85 ? 19.078 11.523 4.613 1 98.62 85 PHE A CA 1
ATOM 675 C C . PHE A 1 85 ? 17.828 12.375 4.895 1 98.62 85 PHE A C 1
ATOM 677 O O . PHE A 1 85 ? 17.141 12.164 5.895 1 98.62 85 PHE A O 1
ATOM 684 N N . MET A 1 86 ? 17.547 13.352 4.078 1 98.62 86 MET A N 1
ATOM 685 C CA . MET A 1 86 ? 16.25 14.008 3.986 1 98.62 86 MET A CA 1
ATOM 686 C C . MET A 1 86 ? 15.68 13.883 2.578 1 98.62 86 MET A C 1
ATOM 688 O O . MET A 1 86 ? 16.359 14.195 1.598 1 98.62 86 MET A O 1
ATOM 692 N N . VAL A 1 87 ? 14.484 13.367 2.445 1 98.75 87 VAL A N 1
ATOM 693 C CA . VAL A 1 87 ? 13.859 13.164 1.142 1 98.75 87 VAL A CA 1
ATOM 694 C C . VAL A 1 87 ? 12.633 14.055 1.008 1 98.75 87 VAL A C 1
ATOM 696 O O . VAL A 1 87 ? 11.727 14.016 1.849 1 98.75 87 VAL A O 1
ATOM 699 N N . GLU A 1 88 ? 12.625 14.891 -0.034 1 98.44 88 GLU A N 1
ATOM 700 C CA . GLU A 1 88 ? 11.5 15.789 -0.275 1 98.44 88 GLU A CA 1
ATOM 701 C C . GLU A 1 88 ? 10.266 15.016 -0.736 1 98.44 88 GLU A C 1
ATOM 703 O O . GLU A 1 88 ? 10.383 14.062 -1.509 1 98.44 88 GLU A O 1
ATOM 708 N N . HIS A 1 89 ? 9.148 15.367 -0.253 1 98.56 89 HIS A N 1
ATOM 709 C CA . HIS A 1 89 ? 7.883 14.742 -0.608 1 98.56 89 HIS A CA 1
ATOM 710 C C . HIS A 1 89 ? 7.488 15.062 -2.045 1 98.56 89 HIS A C 1
ATOM 712 O O . HIS A 1 89 ? 7.684 16.188 -2.506 1 98.56 89 HIS A O 1
ATOM 718 N N . ARG A 1 90 ? 6.973 14.078 -2.76 1 98.44 90 ARG A N 1
ATOM 719 C CA . ARG A 1 90 ? 6.469 14.352 -4.105 1 98.44 90 ARG A CA 1
ATOM 720 C C . ARG A 1 90 ? 5.477 15.508 -4.094 1 98.44 90 ARG A C 1
ATOM 722 O O . ARG A 1 90 ? 4.66 15.625 -3.182 1 98.44 90 ARG A O 1
ATOM 729 N N . PHE A 1 91 ? 5.57 16.406 -5.168 1 97.81 91 PHE A N 1
ATOM 730 C CA . PHE A 1 91 ? 4.652 17.5 -5.465 1 97.81 91 PHE A CA 1
ATOM 731 C C . PHE A 1 91 ? 4.918 18.703 -4.551 1 97.81 91 PHE A C 1
ATOM 733 O O . PHE A 1 91 ? 4.238 19.719 -4.648 1 97.81 91 PHE A O 1
ATOM 740 N N . TYR A 1 92 ? 5.871 18.578 -3.672 1 96.88 92 TYR A N 1
ATOM 741 C CA . TYR A 1 92 ? 6.23 19.734 -2.84 1 96.88 92 TYR A CA 1
ATOM 742 C C . TYR A 1 92 ? 7.664 20.172 -3.121 1 96.88 92 TYR A C 1
ATOM 744 O O . TYR A 1 92 ? 8.477 19.391 -3.615 1 96.88 92 TYR A O 1
ATOM 752 N N . GLY A 1 93 ? 7.941 21.469 -2.812 1 94.75 93 GLY A N 1
ATOM 753 C CA . GLY A 1 93 ? 9.273 21.984 -3.07 1 94.75 93 GLY A CA 1
ATOM 754 C C . GLY A 1 93 ? 9.672 21.906 -4.531 1 94.75 93 GLY A C 1
ATOM 755 O O . GLY A 1 93 ? 8.93 22.344 -5.41 1 94.75 93 GLY A O 1
ATOM 756 N N . LYS A 1 94 ? 10.797 21.281 -4.766 1 95 94 LYS A N 1
ATOM 757 C CA . LYS A 1 94 ? 11.336 21.219 -6.125 1 95 94 LYS A CA 1
ATOM 758 C C . LYS A 1 94 ? 11.07 19.844 -6.75 1 95 94 LYS A C 1
ATOM 760 O O . LYS A 1 94 ? 11.445 19.594 -7.898 1 95 94 LYS A O 1
ATOM 765 N N . THR A 1 95 ? 10.445 18.984 -6.055 1 97.44 95 THR A N 1
ATOM 766 C CA . THR A 1 95 ? 10.094 17.656 -6.559 1 97.44 95 THR A CA 1
ATOM 767 C C . THR A 1 95 ? 8.781 17.703 -7.332 1 97.44 95 THR A C 1
ATOM 769 O O . THR A 1 95 ? 7.703 17.594 -6.738 1 97.44 95 THR A O 1
ATOM 772 N N . HIS A 1 96 ? 8.852 17.781 -8.641 1 97.5 96 HIS A N 1
ATOM 773 C CA . HIS A 1 96 ? 7.703 17.953 -9.523 1 97.5 96 HIS A CA 1
ATOM 774 C C . HIS A 1 96 ? 7.465 16.719 -10.367 1 97.5 96 HIS A C 1
ATOM 776 O O . HIS A 1 96 ? 7.965 16.625 -11.492 1 97.5 96 HIS A O 1
ATOM 782 N N . PRO A 1 97 ? 6.613 15.812 -9.945 1 98.19 97 PRO A N 1
ATOM 783 C CA . PRO A 1 97 ? 6.402 14.555 -10.664 1 98.19 97 PRO A CA 1
ATOM 784 C C . PRO A 1 97 ? 5.762 14.758 -12.039 1 98.19 97 PRO A C 1
ATOM 786 O O . PRO A 1 97 ? 5.918 13.922 -12.93 1 98.19 97 PRO A O 1
ATOM 789 N N . THR A 1 98 ? 5.016 15.875 -12.18 1 98 98 THR A N 1
ATOM 790 C CA . THR A 1 98 ? 4.258 16.125 -13.398 1 98 98 THR A CA 1
ATOM 791 C C . THR A 1 98 ? 4.477 17.562 -13.891 1 98 98 THR A C 1
ATOM 793 O O . THR A 1 98 ? 5.129 18.359 -13.211 1 98 98 THR A O 1
ATOM 796 N N . GLY A 1 99 ? 3.941 17.859 -15.031 1 96.88 99 GLY A N 1
ATOM 797 C CA . GLY A 1 99 ? 4.168 19.141 -15.664 1 96.88 99 GLY A CA 1
ATOM 798 C C . GLY A 1 99 ? 3.459 20.297 -14.961 1 96.88 99 GLY A C 1
ATOM 799 O O . GLY A 1 99 ? 3.879 21.453 -15.07 1 96.88 99 GLY A O 1
ATOM 800 N N . ASN A 1 100 ? 2.4 19.984 -14.273 1 97.12 100 ASN A N 1
ATOM 801 C CA . ASN A 1 100 ? 1.652 20.984 -13.5 1 97.12 100 ASN A CA 1
ATOM 802 C C . ASN A 1 100 ? 0.822 20.312 -12.406 1 97.12 100 ASN A C 1
ATOM 804 O O . ASN A 1 100 ? 0.98 19.125 -12.133 1 97.12 100 ASN A O 1
ATOM 808 N N . LEU A 1 101 ? -0.025 21.094 -11.766 1 97.56 101 LEU A N 1
ATOM 809 C CA . LEU A 1 101 ? -0.763 20.641 -10.586 1 97.56 101 LEU A CA 1
ATOM 810 C C . LEU A 1 101 ? -2.242 20.469 -10.914 1 97.56 101 LEU A C 1
ATOM 812 O O . LEU A 1 101 ? -3.102 20.703 -10.062 1 97.56 101 LEU A O 1
ATOM 816 N N . SER A 1 102 ? -2.602 20.094 -12.141 1 97.25 102 SER A N 1
ATOM 817 C CA . SER A 1 102 ? -3.994 19.828 -12.477 1 97.25 102 SER A CA 1
ATOM 818 C C . SER A 1 102 ? -4.559 18.703 -11.609 1 97.25 102 SER A C 1
ATOM 820 O O . SER A 1 102 ? -3.805 17.953 -10.992 1 97.25 102 SER A O 1
ATOM 822 N N . VAL A 1 103 ? -5.844 18.625 -11.547 1 97.31 103 VAL A N 1
ATOM 823 C CA . VAL A 1 103 ? -6.516 17.609 -10.742 1 97.31 103 VAL A CA 1
ATOM 824 C C . VAL A 1 103 ? -6.082 16.219 -11.203 1 97.31 103 VAL A C 1
ATOM 826 O O . VAL A 1 103 ? -5.836 15.328 -10.375 1 97.31 103 VAL A O 1
ATOM 829 N N . GLU A 1 104 ? -6.004 16 -12.5 1 96.5 104 GLU A N 1
ATOM 830 C CA . GLU A 1 104 ? -5.547 14.727 -13.039 1 96.5 104 GLU A CA 1
ATOM 831 C C . GLU A 1 104 ? -4.145 14.391 -12.539 1 96.5 104 GLU A C 1
ATOM 833 O O . GLU A 1 104 ? -3.887 13.258 -12.125 1 96.5 104 GLU A O 1
ATOM 838 N N . ASN A 1 105 ? -3.264 15.367 -12.562 1 97.44 105 ASN A N 1
ATOM 839 C CA . ASN A 1 105 ? -1.886 15.164 -12.125 1 97.44 105 ASN A CA 1
ATOM 840 C C . ASN A 1 105 ? -1.804 14.938 -10.617 1 97.44 105 ASN A C 1
ATOM 842 O O . ASN A 1 105 ? -1.014 14.109 -10.156 1 97.44 105 ASN A O 1
ATOM 846 N N . LEU A 1 106 ? -2.625 15.594 -9.859 1 98.19 106 LEU A N 1
ATOM 847 C CA . LEU A 1 106 ? -2.604 15.484 -8.398 1 98.19 106 LEU A CA 1
ATOM 848 C C . LEU A 1 106 ? -3.074 14.102 -7.953 1 98.19 106 LEU A C 1
ATOM 850 O O . LEU A 1 106 ? -2.879 13.719 -6.797 1 98.19 106 LEU A O 1
ATOM 854 N N . GLY A 1 107 ? -3.619 13.375 -8.953 1 97.81 107 GLY A N 1
ATOM 855 C CA . GLY A 1 107 ? -3.986 12 -8.648 1 97.81 107 GLY A CA 1
ATOM 856 C C . GLY A 1 107 ? -2.814 11.156 -8.188 1 97.81 107 GLY A C 1
ATOM 857 O O . GLY A 1 107 ? -3 10.141 -7.516 1 97.81 107 GLY A O 1
ATOM 858 N N . TYR A 1 108 ? -1.577 11.555 -8.461 1 98.19 108 TYR A N 1
ATOM 859 C CA . TYR A 1 108 ? -0.372 10.836 -8.062 1 98.19 108 TYR A CA 1
ATOM 860 C C . TYR A 1 108 ? 0.137 11.328 -6.715 1 98.19 108 TYR A C 1
ATOM 862 O O . TYR A 1 108 ? 1.181 10.883 -6.234 1 98.19 108 TYR A O 1
ATOM 870 N N . LEU A 1 109 ? -0.559 12.289 -6.125 1 98.38 109 LEU A N 1
ATOM 871 C CA . LEU A 1 109 ? -0.236 12.797 -4.793 1 98.38 109 LEU A CA 1
ATOM 872 C C . LEU A 1 109 ? -1.066 12.094 -3.727 1 98.38 109 LEU A C 1
ATOM 874 O O . LEU A 1 109 ? -2.121 12.586 -3.324 1 98.38 109 LEU A O 1
ATOM 878 N N . THR A 1 110 ? -0.563 10.93 -3.328 1 98.31 110 THR A N 1
ATOM 879 C CA . THR A 1 110 ? -1.192 10.172 -2.252 1 98.31 110 THR A CA 1
ATOM 880 C C . THR A 1 110 ? -0.16 9.758 -1.208 1 98.31 110 THR A C 1
ATOM 882 O O . THR A 1 110 ? 1.035 9.688 -1.501 1 98.31 110 THR A O 1
ATOM 885 N N . SER A 1 111 ? -0.599 9.508 0.007 1 98.75 111 SER A N 1
ATOM 886 C CA . SER A 1 111 ? 0.302 9.039 1.052 1 98.75 111 SER A CA 1
ATOM 887 C C . SER A 1 111 ? 0.907 7.684 0.688 1 98.75 111 SER A C 1
ATOM 889 O O . SER A 1 111 ? 2.053 7.398 1.037 1 98.75 111 SER A O 1
ATOM 891 N N . GLU A 1 112 ? 0.164 6.824 -0.087 1 98.69 112 GLU A N 1
ATOM 892 C CA . GLU A 1 112 ? 0.668 5.52 -0.498 1 98.69 112 GLU A CA 1
ATOM 893 C C . GLU A 1 112 ? 1.846 5.66 -1.459 1 98.69 112 GLU A C 1
ATOM 895 O O . GLU A 1 112 ? 2.854 4.961 -1.319 1 98.69 112 GLU A O 1
ATOM 900 N N . GLN A 1 113 ? 1.687 6.57 -2.451 1 98.62 113 GLN A N 1
ATOM 901 C CA . GLN A 1 113 ? 2.793 6.855 -3.359 1 98.62 113 GLN A CA 1
ATOM 902 C C . GLN A 1 113 ? 4.004 7.391 -2.6 1 98.62 113 GLN A C 1
ATOM 904 O O . GLN A 1 113 ? 5.141 7.008 -2.883 1 98.62 113 GLN A O 1
ATOM 909 N N . ALA A 1 114 ? 3.725 8.258 -1.634 1 98.81 114 ALA A N 1
ATOM 910 C CA . ALA A 1 114 ? 4.809 8.852 -0.86 1 98.81 114 ALA A CA 1
ATOM 911 C C . ALA A 1 114 ? 5.582 7.789 -0.084 1 98.81 114 ALA A C 1
ATOM 913 O O . ALA A 1 114 ? 6.812 7.836 -0.01 1 98.81 114 ALA A O 1
ATOM 914 N N . LEU A 1 115 ? 4.879 6.852 0.547 1 98.94 115 LEU A N 1
ATOM 915 C CA . LEU A 1 115 ? 5.543 5.773 1.269 1 98.94 115 LEU A CA 1
ATOM 916 C C . LEU A 1 115 ? 6.359 4.906 0.317 1 98.94 115 LEU A C 1
ATOM 918 O O . LEU A 1 115 ? 7.48 4.508 0.641 1 98.94 115 LEU A O 1
ATOM 922 N N . ALA A 1 116 ? 5.746 4.594 -0.845 1 98.81 116 ALA A N 1
ATOM 923 C CA . ALA A 1 116 ? 6.457 3.785 -1.83 1 98.81 116 ALA A CA 1
ATOM 924 C C . ALA A 1 116 ? 7.699 4.512 -2.346 1 98.81 116 ALA A C 1
ATOM 926 O O . ALA A 1 116 ? 8.719 3.881 -2.643 1 98.81 116 ALA A O 1
ATOM 927 N N . ASP A 1 117 ? 7.648 5.891 -2.445 1 98.88 117 ASP A N 1
ATOM 928 C CA . ASP A 1 117 ? 8.836 6.68 -2.77 1 98.88 117 ASP A CA 1
ATOM 929 C C . ASP A 1 117 ? 9.977 6.379 -1.798 1 98.88 117 ASP A C 1
ATOM 931 O O . ASP A 1 117 ? 11.117 6.199 -2.215 1 98.88 117 ASP A O 1
ATOM 935 N N . LEU A 1 118 ? 9.641 6.391 -0.528 1 98.94 118 LEU A N 1
ATOM 936 C CA . LEU A 1 118 ? 10.656 6.188 0.502 1 98.94 118 LEU A CA 1
ATOM 937 C C . LEU A 1 118 ? 11.258 4.789 0.397 1 98.94 118 LEU A C 1
ATOM 939 O O . LEU A 1 118 ? 12.469 4.621 0.563 1 98.94 118 LEU A O 1
ATOM 943 N N . ALA A 1 119 ? 10.43 3.789 0.14 1 98.88 119 ALA A N 1
ATOM 944 C CA . ALA A 1 119 ? 10.914 2.42 -0.019 1 98.88 119 ALA A CA 1
ATOM 945 C C . ALA A 1 119 ? 11.883 2.312 -1.196 1 98.88 119 ALA A C 1
ATOM 947 O O . ALA A 1 119 ? 12.953 1.717 -1.074 1 98.88 119 ALA A O 1
ATOM 948 N N . ASN A 1 120 ? 11.43 2.879 -2.328 1 98.62 120 ASN A N 1
ATOM 949 C CA . ASN A 1 120 ? 12.289 2.877 -3.508 1 98.62 120 ASN A CA 1
ATOM 950 C C . ASN A 1 120 ? 13.586 3.639 -3.26 1 98.62 120 ASN A C 1
ATOM 952 O O . ASN A 1 120 ? 14.648 3.238 -3.74 1 98.62 120 ASN A O 1
ATOM 956 N N . PHE A 1 121 ? 13.539 4.73 -2.523 1 98.75 121 PHE A N 1
ATOM 957 C CA . PHE A 1 121 ? 14.719 5.531 -2.211 1 98.75 121 PHE A CA 1
ATOM 958 C C . PHE A 1 121 ? 15.703 4.73 -1.368 1 98.75 121 PHE A C 1
ATOM 960 O O . PHE A 1 121 ? 16.922 4.793 -1.595 1 98.75 121 PHE A O 1
ATOM 967 N N . ILE A 1 122 ? 15.219 4.074 -0.353 1 98.69 122 ILE A N 1
ATOM 968 C CA . ILE A 1 122 ? 16.094 3.303 0.525 1 98.69 122 ILE A CA 1
ATOM 969 C C . ILE A 1 122 ? 16.875 2.279 -0.295 1 98.69 122 ILE A C 1
ATOM 971 O O . ILE A 1 122 ? 18.094 2.127 -0.115 1 98.69 122 ILE A O 1
ATOM 975 N N . THR A 1 123 ? 16.188 1.542 -1.259 1 97.31 123 THR A N 1
ATOM 976 C CA . THR A 1 123 ? 16.859 0.556 -2.094 1 97.31 123 THR A CA 1
ATOM 977 C C . THR A 1 123 ? 17.953 1.217 -2.936 1 97.31 123 THR A C 1
ATOM 979 O O . THR A 1 123 ? 19.047 0.673 -3.08 1 97.31 123 THR A O 1
ATOM 982 N N . PHE A 1 124 ? 17.641 2.398 -3.477 1 97.5 124 PHE A N 1
ATOM 983 C CA . PHE A 1 124 ? 18.609 3.189 -4.23 1 97.5 124 PHE A CA 1
ATOM 984 C C . PHE A 1 124 ? 19.781 3.594 -3.354 1 97.5 124 PHE A C 1
ATOM 986 O O . PHE A 1 124 ? 20.953 3.406 -3.732 1 97.5 124 PHE A O 1
ATOM 993 N N . ALA A 1 125 ? 19.5 4.164 -2.174 1 98.25 125 ALA A N 1
ATOM 994 C CA . ALA A 1 125 ? 20.516 4.715 -1.284 1 98.25 125 ALA A CA 1
ATOM 995 C C . ALA A 1 125 ? 21.422 3.615 -0.753 1 98.25 125 ALA A C 1
ATOM 997 O O . ALA A 1 125 ? 22.625 3.834 -0.572 1 98.25 125 ALA A O 1
ATOM 998 N N . GLN A 1 126 ? 20.844 2.465 -0.449 1 97.75 126 GLN A N 1
ATOM 999 C CA . GLN A 1 126 ? 21.641 1.342 0.046 1 97.75 126 GLN A CA 1
ATOM 1000 C C . GLN A 1 126 ? 22.75 0.984 -0.928 1 97.75 126 GLN A C 1
ATOM 1002 O O . GLN A 1 126 ? 23.875 0.674 -0.51 1 97.75 126 GLN A O 1
ATOM 1007 N N . VAL A 1 127 ? 22.406 1.025 -2.211 1 96.56 127 VAL A N 1
ATOM 1008 C CA . VAL A 1 127 ? 23.391 0.671 -3.232 1 96.56 127 VAL A CA 1
ATOM 1009 C C . VAL A 1 127 ? 24.344 1.842 -3.461 1 96.56 127 VAL A C 1
ATOM 1011 O O . VAL A 1 127 ? 25.562 1.679 -3.385 1 96.56 127 VAL A O 1
ATOM 1014 N N . LYS A 1 128 ? 23.797 3.02 -3.67 1 97.5 128 LYS A N 1
ATOM 1015 C CA . LYS A 1 128 ? 24.594 4.188 -4.059 1 97.5 128 LYS A CA 1
ATOM 1016 C C . LYS A 1 128 ? 25.594 4.559 -2.971 1 97.5 128 LYS A C 1
ATOM 1018 O O . LYS A 1 128 ? 26.719 4.98 -3.271 1 97.5 128 LYS A O 1
ATOM 1023 N N . TYR A 1 129 ? 25.203 4.438 -1.707 1 97.38 129 TYR A N 1
ATOM 1024 C CA . TYR A 1 129 ? 26.047 4.93 -0.617 1 97.38 129 TYR A CA 1
ATOM 1025 C C . TYR A 1 129 ? 26.609 3.777 0.198 1 97.38 129 TYR A C 1
ATOM 1027 O O . TYR A 1 129 ? 27.141 3.984 1.291 1 97.38 129 TYR A O 1
ATOM 1035 N N . ASN A 1 130 ? 26.438 2.48 -0.289 1 96.31 130 ASN A N 1
ATOM 1036 C CA . ASN A 1 130 ? 27 1.273 0.311 1 96.31 130 ASN A CA 1
ATOM 1037 C C . ASN A 1 130 ? 26.547 1.113 1.763 1 96.31 130 ASN A C 1
ATOM 1039 O O . ASN A 1 130 ? 27.391 1.002 2.662 1 96.31 130 ASN A O 1
ATOM 1043 N N . LEU A 1 131 ? 25.203 1.113 1.957 1 97.38 131 LEU A N 1
ATOM 1044 C CA . LEU A 1 131 ? 24.562 0.955 3.26 1 97.38 131 LEU A CA 1
ATOM 1045 C C . LEU A 1 131 ? 23.688 -0.288 3.285 1 97.38 131 LEU A C 1
ATOM 1047 O O . LEU A 1 131 ? 22.5 -0.208 3.627 1 97.38 131 LEU A O 1
ATOM 1051 N N . PRO A 1 132 ? 24.203 -1.51 3.008 1 92.19 132 PRO A N 1
ATOM 1052 C CA . PRO A 1 132 ? 23.375 -2.688 2.773 1 92.19 132 PRO A CA 1
ATOM 1053 C C . PRO A 1 132 ? 22.75 -3.232 4.059 1 92.19 132 PRO A C 1
ATOM 1055 O O . PRO A 1 132 ? 21.641 -3.771 4.027 1 92.19 132 PRO A O 1
ATOM 1058 N N . ASP A 1 133 ? 23.391 -3.094 5.23 1 91.62 133 ASP A N 1
ATOM 1059 C CA . ASP A 1 133 ? 22.922 -3.77 6.438 1 91.62 133 ASP A CA 1
ATOM 1060 C C . ASP A 1 133 ? 22.578 -2.764 7.527 1 91.62 133 ASP A C 1
ATOM 1062 O O . ASP A 1 133 ? 22.297 -3.146 8.664 1 91.62 133 ASP A O 1
ATOM 1066 N N . ASN A 1 134 ? 22.656 -1.503 7.23 1 97.75 134 ASN A N 1
ATOM 1067 C CA . ASN A 1 134 ? 22.391 -0.475 8.234 1 97.75 134 ASN A CA 1
ATOM 1068 C C . ASN A 1 134 ? 20.906 -0.456 8.633 1 97.75 134 ASN A C 1
ATOM 1070 O O . ASN A 1 134 ? 20.031 -0.675 7.797 1 97.75 134 ASN A O 1
ATOM 1074 N N . LYS A 1 135 ? 20.688 -0.26 9.953 1 98.56 135 LYS A N 1
ATOM 1075 C CA . LYS A 1 135 ? 19.312 -0.09 10.438 1 98.56 135 LYS A CA 1
ATOM 1076 C C . LYS A 1 135 ? 18.812 1.325 10.172 1 98.56 135 LYS A C 1
ATOM 1078 O O . LYS A 1 135 ? 19.531 2.301 10.422 1 98.56 135 LYS A O 1
ATOM 1083 N N . TRP A 1 136 ? 17.656 1.442 9.633 1 98.88 136 TRP A N 1
ATOM 1084 C CA . TRP A 1 136 ? 17.078 2.736 9.266 1 98.88 136 TRP A CA 1
ATOM 1085 C C . TRP A 1 136 ? 16.047 3.191 10.289 1 98.88 136 TRP A C 1
ATOM 1087 O O . TRP A 1 136 ? 15.266 2.383 10.797 1 98.88 136 TRP A O 1
ATOM 1097 N N . ILE A 1 137 ? 16.047 4.441 10.648 1 98.94 137 ILE A N 1
ATOM 1098 C CA . ILE A 1 137 ? 15.047 5.082 11.5 1 98.94 137 ILE A CA 1
ATOM 1099 C C . ILE A 1 137 ? 14.352 6.207 10.734 1 98.94 137 ILE A C 1
ATOM 1101 O O . ILE A 1 137 ? 15.008 7.137 10.258 1 98.94 137 ILE A O 1
ATOM 1105 N N . ALA A 1 138 ? 13.023 6.09 10.555 1 98.94 138 ALA A N 1
ATOM 1106 C CA . ALA A 1 138 ? 12.242 7.145 9.914 1 98.94 138 ALA A CA 1
ATOM 1107 C C . ALA A 1 138 ? 11.836 8.211 10.922 1 98.94 138 ALA A C 1
ATOM 1109 O O . ALA A 1 138 ? 11.414 7.895 12.031 1 98.94 138 ALA A O 1
ATOM 1110 N N . ILE A 1 139 ? 12 9.422 10.531 1 98.88 139 ILE A N 1
ATOM 1111 C CA . ILE A 1 139 ? 11.688 10.547 11.406 1 98.88 139 ILE A CA 1
ATOM 1112 C C . ILE A 1 139 ? 10.812 11.555 10.664 1 98.88 139 ILE A C 1
ATOM 1114 O O . ILE A 1 139 ? 11.109 11.914 9.523 1 98.88 139 ILE A O 1
ATOM 1118 N N . GLY A 1 140 ? 9.734 11.953 11.242 1 98.69 140 GLY A N 1
ATOM 1119 C CA . GLY A 1 140 ? 8.859 12.945 10.648 1 98.69 140 GLY A CA 1
ATOM 1120 C C . GLY A 1 140 ? 8.016 13.695 11.672 1 98.69 140 GLY A C 1
ATOM 1121 O O . GLY A 1 140 ? 7.879 13.242 12.812 1 98.69 140 GLY A O 1
ATOM 1122 N N . GLY A 1 141 ? 7.531 14.836 11.336 1 98.62 141 GLY A N 1
ATOM 1123 C CA . GLY A 1 141 ? 6.645 15.672 12.133 1 98.62 141 GLY A CA 1
ATOM 1124 C C . GLY A 1 141 ? 5.34 16 11.43 1 98.62 141 GLY A C 1
ATOM 1125 O O . GLY A 1 141 ? 5.324 16.266 10.227 1 98.62 141 GLY A O 1
ATOM 1126 N N . SER A 1 142 ? 4.266 16.016 12.242 1 98.38 142 SER A N 1
ATOM 1127 C CA . SER A 1 142 ? 2.959 16.328 11.68 1 98.38 142 SER A CA 1
ATOM 1128 C C . SER A 1 142 ? 2.539 15.297 10.633 1 98.38 142 SER A C 1
ATOM 1130 O O . SER A 1 142 ? 2.525 14.094 10.914 1 98.38 142 SER A O 1
ATOM 1132 N N . TYR A 1 143 ? 2.178 15.758 9.43 1 98.56 143 TYR A N 1
ATOM 1133 C CA . TYR A 1 143 ? 1.857 14.836 8.352 1 98.56 143 TYR A CA 1
ATOM 1134 C C . TYR A 1 143 ? 3.012 13.867 8.094 1 98.56 143 TYR A C 1
ATOM 1136 O O . TYR A 1 143 ? 2.801 12.664 7.953 1 98.56 143 TYR A O 1
ATOM 1144 N N . SER A 1 144 ? 4.223 14.344 8.117 1 98.75 144 SER A N 1
ATOM 1145 C CA . SER A 1 144 ? 5.395 13.492 7.945 1 98.75 144 SER A CA 1
ATOM 1146 C C . SER A 1 144 ? 5.555 12.531 9.117 1 98.75 144 SER A C 1
ATOM 1148 O O . SER A 1 144 ? 6.133 11.453 8.969 1 98.75 144 SER A O 1
ATOM 1150 N N . GLY A 1 145 ? 5.109 12.984 10.289 1 98.94 145 GLY A N 1
ATOM 1151 C CA . GLY A 1 145 ? 5.102 12.062 11.414 1 98.94 145 GLY A CA 1
ATOM 1152 C C . GLY A 1 145 ? 4.203 10.859 11.195 1 98.94 145 GLY A C 1
ATOM 1153 O O . GLY A 1 145 ? 4.586 9.734 11.5 1 98.94 145 GLY A O 1
ATOM 1154 N N . ALA A 1 146 ? 2.988 11.172 10.68 1 98.94 146 ALA A N 1
ATOM 1155 C CA . ALA A 1 146 ? 2.1 10.07 10.32 1 98.94 146 ALA A CA 1
ATOM 1156 C C . ALA A 1 146 ? 2.744 9.164 9.281 1 98.94 146 ALA A C 1
ATOM 1158 O O . ALA A 1 146 ? 2.664 7.934 9.375 1 98.94 146 ALA A O 1
ATOM 1159 N N . LEU A 1 147 ? 3.412 9.766 8.297 1 98.94 147 LEU A N 1
ATOM 1160 C CA . LEU A 1 147 ? 4.09 8.984 7.262 1 98.94 147 LEU A CA 1
ATOM 1161 C C . LEU A 1 147 ? 5.16 8.086 7.875 1 98.94 147 LEU A C 1
ATOM 1163 O O . LEU A 1 147 ? 5.348 6.949 7.438 1 98.94 147 LEU A O 1
ATOM 1167 N N . ALA A 1 148 ? 5.859 8.594 8.891 1 98.94 148 ALA A N 1
ATOM 1168 C CA . ALA A 1 148 ? 6.902 7.793 9.531 1 98.94 148 ALA A CA 1
ATOM 1169 C C . ALA A 1 148 ? 6.312 6.551 10.195 1 98.94 148 ALA A C 1
ATOM 1171 O O . ALA A 1 148 ? 6.836 5.445 10.031 1 98.94 148 ALA A O 1
ATOM 1172 N N . ALA A 1 149 ? 5.242 6.758 10.898 1 98.94 149 ALA A N 1
ATOM 1173 C CA . ALA A 1 149 ? 4.574 5.629 11.539 1 98.94 149 ALA A CA 1
ATOM 1174 C C . ALA A 1 149 ? 4.027 4.652 10.508 1 98.94 149 ALA A C 1
ATOM 1176 O O . ALA A 1 149 ? 4.172 3.438 10.648 1 98.94 149 ALA A O 1
ATOM 1177 N N . TRP A 1 150 ? 3.385 5.199 9.484 1 98.94 150 TRP A N 1
ATOM 1178 C CA . TRP A 1 150 ? 2.793 4.371 8.438 1 98.94 150 TRP A CA 1
ATOM 1179 C C . TRP A 1 150 ? 3.871 3.637 7.652 1 98.94 150 TRP A C 1
ATOM 1181 O O . TRP A 1 150 ? 3.656 2.514 7.191 1 98.94 150 TRP A O 1
ATOM 1191 N N . PHE A 1 151 ? 5.035 4.297 7.457 1 98.94 151 PHE A N 1
ATOM 1192 C CA . PHE A 1 151 ? 6.137 3.635 6.77 1 98.94 151 PHE A CA 1
ATOM 1193 C C . PHE A 1 151 ? 6.605 2.41 7.547 1 98.94 151 PHE A C 1
ATOM 1195 O O . PHE A 1 151 ? 6.863 1.356 6.961 1 98.94 151 PHE A O 1
ATOM 1202 N N . ARG A 1 152 ? 6.73 2.545 8.883 1 98.88 152 ARG A N 1
ATOM 1203 C CA . ARG A 1 152 ? 7.07 1.417 9.75 1 98.88 152 ARG A CA 1
ATOM 1204 C C . ARG A 1 152 ? 6.012 0.321 9.656 1 98.88 152 ARG A C 1
ATOM 1206 O O . ARG A 1 152 ? 6.34 -0.867 9.68 1 98.88 152 ARG A O 1
ATOM 1213 N N . LEU A 1 153 ? 4.812 0.691 9.539 1 98.75 153 LEU A N 1
ATOM 1214 C CA . LEU A 1 153 ? 3.697 -0.244 9.445 1 98.75 153 LEU A CA 1
ATOM 1215 C C . LEU A 1 153 ? 3.781 -1.064 8.164 1 98.75 153 LEU A C 1
ATOM 1217 O O . LEU A 1 153 ? 3.664 -2.291 8.195 1 98.75 153 LEU A O 1
ATOM 1221 N N . LYS A 1 154 ? 4.027 -0.411 7.031 1 98.81 154 LYS A N 1
ATOM 1222 C CA . LYS A 1 154 ? 3.875 -1.02 5.711 1 98.81 154 LYS A CA 1
ATOM 1223 C C . LYS A 1 154 ? 5.18 -1.658 5.246 1 98.81 154 LYS A C 1
ATOM 1225 O O . LYS A 1 154 ? 5.172 -2.566 4.414 1 98.81 154 LYS A O 1
ATOM 1230 N N . TYR A 1 155 ? 6.371 -1.129 5.797 1 98.69 155 TYR A N 1
ATOM 1231 C CA . TYR A 1 155 ? 7.676 -1.578 5.324 1 98.69 155 TYR A CA 1
ATOM 1232 C C . TYR A 1 155 ? 8.594 -1.909 6.492 1 98.69 155 TYR A C 1
ATOM 1234 O O . TYR A 1 155 ? 9.727 -1.429 6.551 1 98.69 155 TYR A O 1
ATOM 1242 N N . PRO A 1 156 ? 8.172 -2.764 7.344 1 98.31 156 PRO A N 1
ATOM 1243 C CA . PRO A 1 156 ? 8.984 -3.059 8.531 1 98.31 156 PRO A CA 1
ATOM 1244 C C . PRO A 1 156 ? 10.32 -3.725 8.18 1 98.31 156 PRO A C 1
ATOM 1246 O O . PRO A 1 156 ? 11.25 -3.703 8.984 1 98.31 156 PRO A O 1
ATOM 1249 N N . HIS A 1 157 ? 10.445 -4.332 7.004 1 97.62 157 HIS A N 1
ATOM 1250 C CA . HIS A 1 157 ? 11.688 -4.965 6.566 1 97.62 157 HIS A CA 1
ATOM 1251 C C . HIS A 1 157 ? 12.703 -3.93 6.105 1 97.62 157 HIS A C 1
ATOM 1253 O O . HIS A 1 157 ? 13.891 -4.234 5.984 1 97.62 157 HIS A O 1
ATOM 1259 N N . LEU A 1 158 ? 12.273 -2.66 5.871 1 98.44 158 LEU A N 1
ATOM 1260 C CA . LEU A 1 158 ? 13.164 -1.623 5.371 1 98.44 158 LEU A CA 1
ATOM 1261 C C . LEU A 1 158 ? 13.523 -0.633 6.477 1 98.44 158 LEU A C 1
ATOM 1263 O O . LEU A 1 158 ? 14.586 -0.014 6.441 1 98.44 158 LEU A O 1
ATOM 1267 N N . VAL A 1 159 ? 12.625 -0.467 7.438 1 98.69 159 VAL A N 1
ATOM 1268 C CA . VAL A 1 159 ? 12.812 0.555 8.461 1 98.69 159 VAL A CA 1
ATOM 1269 C C . VAL A 1 159 ? 12.648 -0.066 9.844 1 98.69 159 VAL A C 1
ATOM 1271 O O . VAL A 1 159 ? 11.594 -0.63 10.156 1 98.69 159 VAL A O 1
ATOM 1274 N N . GLN A 1 160 ? 13.664 0.123 10.656 1 98.5 160 GLN A N 1
ATOM 1275 C CA . GLN A 1 160 ? 13.758 -0.536 11.953 1 98.5 160 GLN A CA 1
ATOM 1276 C C . GLN A 1 160 ? 12.852 0.132 12.977 1 98.5 160 GLN A C 1
ATOM 1278 O O . GLN A 1 160 ? 12.344 -0.527 13.891 1 98.5 160 GLN A O 1
ATOM 1283 N N . GLY A 1 161 ? 12.672 1.36 12.875 1 98.81 161 GLY A N 1
ATOM 1284 C CA . GLY A 1 161 ? 11.852 2.123 13.797 1 98.81 161 GLY A CA 1
ATOM 1285 C C . GLY A 1 161 ? 11.492 3.504 13.281 1 98.81 161 GLY A C 1
ATOM 1286 O O . GLY A 1 161 ? 11.914 3.889 12.188 1 98.81 161 GLY A O 1
ATOM 1287 N N . ALA A 1 162 ? 10.648 4.262 14.078 1 98.94 162 ALA A N 1
ATOM 1288 C CA . ALA A 1 162 ? 10.203 5.574 13.617 1 98.94 162 ALA A CA 1
ATOM 1289 C C . ALA A 1 162 ? 9.938 6.512 14.789 1 98.94 162 ALA A C 1
ATOM 1291 O O . ALA A 1 162 ? 9.516 6.07 15.859 1 98.94 162 ALA A O 1
ATOM 1292 N N . VAL A 1 163 ? 10.273 7.711 14.578 1 98.94 163 VAL A N 1
ATOM 1293 C CA . VAL A 1 163 ? 9.859 8.805 15.453 1 98.94 163 VAL A CA 1
ATOM 1294 C C . VAL A 1 163 ? 8.75 9.609 14.773 1 98.94 163 VAL A C 1
ATOM 1296 O O . VAL A 1 163 ? 9.016 10.391 13.859 1 98.94 163 VAL A O 1
ATOM 1299 N N . ALA A 1 164 ? 7.555 9.43 15.266 1 98.94 164 ALA A N 1
ATOM 1300 C CA . ALA A 1 164 ? 6.363 10.016 14.656 1 98.94 164 ALA A CA 1
ATOM 1301 C C . ALA A 1 164 ? 5.836 11.18 15.484 1 98.94 164 ALA A C 1
ATOM 1303 O O . ALA A 1 164 ? 4.844 11.039 16.203 1 98.94 164 ALA A O 1
ATOM 1304 N N . THR A 1 165 ? 6.426 12.344 15.273 1 98.94 165 THR A N 1
ATOM 1305 C CA . THR A 1 165 ? 6.145 13.508 16.094 1 98.94 165 THR A CA 1
ATOM 1306 C C . THR A 1 165 ? 4.867 14.203 15.641 1 98.94 165 THR A C 1
ATOM 1308 O O . THR A 1 165 ? 4.684 14.461 14.445 1 98.94 165 THR A O 1
ATOM 1311 N N . SER A 1 166 ? 3.967 14.562 16.641 1 98.81 166 SER A N 1
ATOM 1312 C CA . SER A 1 166 ? 2.748 15.305 16.359 1 98.81 166 SER A CA 1
ATOM 1313 C C . SER A 1 166 ? 2 14.711 15.164 1 98.81 166 SER A C 1
ATOM 1315 O O . SER A 1 166 ? 1.578 15.438 14.266 1 98.81 166 SER A O 1
ATOM 1317 N N . ALA A 1 167 ? 1.899 13.344 15.133 1 98.88 167 ALA A N 1
ATOM 1318 C CA . ALA A 1 167 ? 1.431 12.602 13.969 1 98.88 167 ALA A CA 1
ATOM 1319 C C . ALA A 1 167 ? -0.085 12.422 14 1 98.88 167 ALA A C 1
ATOM 1321 O O . ALA A 1 167 ? -0.605 11.633 14.797 1 98.88 167 ALA A O 1
ATOM 1322 N N . PRO A 1 168 ? -0.837 13.148 13.219 1 98.75 168 PRO A N 1
ATOM 1323 C CA . PRO A 1 168 ? -2.273 12.867 13.133 1 98.75 168 PRO A CA 1
ATOM 1324 C C . PRO A 1 168 ? -2.576 11.578 12.375 1 98.75 168 PRO A C 1
ATOM 1326 O O . PRO A 1 168 ? -2.887 11.609 11.18 1 98.75 168 PRO A O 1
ATOM 1329 N N . VAL A 1 169 ? -2.68 10.438 13.086 1 98.75 169 VAL A N 1
ATOM 1330 C CA . VAL A 1 169 ? -2.785 9.125 12.461 1 98.75 169 VAL A CA 1
ATOM 1331 C C . VAL A 1 169 ? -4.25 8.82 12.148 1 98.75 169 VAL A C 1
ATOM 1333 O O . VAL A 1 169 ? -4.547 7.887 11.398 1 98.75 169 VAL A O 1
ATOM 1336 N N . PHE A 1 170 ? -5.203 9.555 12.703 1 98.75 170 PHE A N 1
ATOM 1337 C CA . PHE A 1 170 ? -6.621 9.344 12.453 1 98.75 170 PHE A CA 1
ATOM 1338 C C . PHE A 1 170 ? -7.176 10.43 11.547 1 98.75 170 PHE A C 1
ATOM 1340 O O . PHE A 1 170 ? -7.125 11.617 11.883 1 98.75 170 PHE A O 1
ATOM 1347 N N . ALA A 1 171 ? -7.676 10.062 10.375 1 98.75 171 ALA A N 1
ATOM 1348 C CA . ALA A 1 171 ? -8.305 11.008 9.453 1 98.75 171 ALA A CA 1
ATOM 1349 C C . ALA A 1 171 ? -9.766 11.25 9.828 1 98.75 171 ALA A C 1
ATOM 1351 O O . ALA A 1 171 ? -10.469 10.32 10.219 1 98.75 171 ALA A O 1
ATOM 1352 N N . GLN A 1 172 ? -10.094 12.461 9.711 1 98.38 172 GLN A N 1
ATOM 1353 C CA . GLN A 1 172 ? -11.453 12.812 10.086 1 98.38 172 GLN A CA 1
ATOM 1354 C C . GLN A 1 172 ? -11.93 14.047 9.328 1 98.38 172 GLN A C 1
ATOM 1356 O O . GLN A 1 172 ? -11.172 14.992 9.125 1 98.38 172 GLN A O 1
ATOM 1361 N N . LEU A 1 173 ? -13.227 14.055 9.023 1 98.62 173 LEU A N 1
ATOM 1362 C CA . LEU A 1 173 ? -13.805 15.133 8.219 1 98.62 173 LEU A CA 1
ATOM 1363 C C . LEU A 1 173 ? -13.883 16.422 9.023 1 98.62 173 LEU A C 1
ATOM 1365 O O . LEU A 1 173 ? -13.18 17.391 8.727 1 98.62 173 LEU A O 1
ATOM 1369 N N . ASN A 1 174 ? -14.633 16.422 10.07 1 98.5 174 ASN A N 1
ATOM 1370 C CA . ASN A 1 174 ? -14.836 17.562 10.961 1 98.5 174 ASN A CA 1
ATOM 1371 C C . ASN A 1 174 ? -13.906 17.5 12.172 1 98.5 174 ASN A C 1
ATOM 1373 O O . ASN A 1 174 ? -14.164 16.75 13.117 1 98.5 174 ASN A O 1
ATOM 1377 N N . PHE A 1 175 ? -12.875 18.281 12.188 1 98.31 175 PHE A N 1
ATOM 1378 C CA . PHE A 1 175 ? -11.859 18.25 13.234 1 98.31 175 PHE A CA 1
ATOM 1379 C C . PHE A 1 175 ? -12.18 19.266 14.32 1 98.31 175 PHE A C 1
ATOM 1381 O O . PHE A 1 175 ? -11.445 20.234 14.523 1 98.31 175 PHE A O 1
ATOM 1388 N N . LEU A 1 176 ? -13.203 19.062 15.117 1 97.69 176 LEU A N 1
ATOM 1389 C CA . LEU A 1 176 ? -13.742 19.953 16.141 1 97.69 176 LEU A CA 1
ATOM 1390 C C . LEU A 1 176 ? -12.727 20.156 17.266 1 97.69 176 LEU A C 1
ATOM 1392 O O . LEU A 1 176 ? -12.625 21.25 17.812 1 97.69 176 LEU A O 1
ATOM 1396 N N . GLU A 1 177 ? -12 19.094 17.5 1 97.81 177 GLU A N 1
ATOM 1397 C CA . GLU A 1 177 ? -11.094 19.078 18.656 1 97.81 177 GLU A CA 1
ATOM 1398 C C . GLU A 1 177 ? -9.984 20.125 18.5 1 97.81 177 GLU A C 1
ATOM 1400 O O . GLU A 1 177 ? -9.461 20.625 19.484 1 97.81 177 GLU A O 1
ATOM 1405 N N . TYR A 1 178 ? -9.703 20.453 17.25 1 98.12 178 TYR A N 1
ATOM 1406 C CA . TYR A 1 178 ? -8.672 21.453 17 1 98.12 178 TYR A CA 1
ATOM 1407 C C . TYR A 1 178 ? -8.984 22.75 17.734 1 98.12 178 TYR A C 1
ATOM 1409 O O . TYR A 1 178 ? -8.148 23.266 18.484 1 98.12 178 TYR A O 1
ATOM 1417 N N . MET A 1 179 ? -10.18 23.281 17.594 1 97.5 179 MET A N 1
ATOM 1418 C CA . MET A 1 179 ? -10.578 24.562 18.172 1 97.5 179 MET A CA 1
ATOM 1419 C C . MET A 1 179 ? -10.727 24.438 19.688 1 97.5 179 MET A C 1
ATOM 1421 O O . MET A 1 179 ? -10.461 25.391 20.422 1 97.5 179 MET A O 1
ATOM 1425 N N . SER A 1 180 ? -11.086 23.25 20.109 1 96.44 180 SER A N 1
ATOM 1426 C CA . SER A 1 180 ? -11.188 23.031 21.547 1 96.44 180 SER A CA 1
ATOM 1427 C C . SER A 1 180 ? -9.82 23.156 22.219 1 96.44 180 SER A C 1
ATOM 1429 O O . SER A 1 180 ? -9.703 23.734 23.297 1 96.44 180 SER A O 1
ATOM 1431 N N . VAL A 1 181 ? -8.828 22.578 21.578 1 97.38 181 VAL A N 1
ATOM 1432 C CA . VAL A 1 181 ? -7.48 22.656 22.141 1 97.38 181 VAL A CA 1
ATOM 1433 C C . VAL A 1 181 ? -6.969 24.094 22.062 1 97.38 181 VAL A C 1
ATOM 1435 O O . VAL A 1 181 ? -6.277 24.562 22.969 1 97.38 181 VAL A O 1
ATOM 1438 N N . VAL A 1 182 ? -7.332 24.797 21.016 1 97.88 182 VAL A N 1
ATOM 1439 C CA . VAL A 1 182 ? -6.969 26.203 20.906 1 97.88 182 VAL A CA 1
ATOM 1440 C C . VAL A 1 182 ? -7.547 26.984 22.078 1 97.88 182 VAL A C 1
ATOM 1442 O O . VAL A 1 182 ? -6.828 27.719 22.766 1 97.88 182 VAL A O 1
ATOM 1445 N N . GLN A 1 183 ? -8.836 26.812 22.375 1 97.25 183 GLN A N 1
ATOM 1446 C CA . GLN A 1 183 ? -9.477 27.484 23.484 1 97.25 183 GLN A CA 1
ATOM 1447 C C . GLN A 1 183 ? -8.789 27.141 24.812 1 97.25 183 GLN A C 1
ATOM 1449 O O . GLN A 1 183 ? -8.516 28.031 25.625 1 97.25 183 GLN A O 1
ATOM 1454 N N . ASP A 1 184 ? -8.547 25.828 25 1 96.75 184 ASP A N 1
ATOM 1455 C CA . ASP A 1 184 ? -7.938 25.391 26.25 1 96.75 184 ASP A CA 1
ATOM 1456 C C . ASP A 1 184 ? -6.555 26.016 26.422 1 96.75 184 ASP A C 1
ATOM 1458 O O . ASP A 1 184 ? -6.176 26.391 27.547 1 96.75 184 ASP A O 1
ATOM 1462 N N . SER A 1 185 ? -5.828 26.109 25.375 1 97.19 185 SER A N 1
ATOM 1463 C CA . SER A 1 185 ? -4.484 26.688 25.422 1 97.19 185 SER A CA 1
ATOM 1464 C C . SER A 1 185 ? -4.523 28.172 25.75 1 97.19 185 SER A C 1
ATOM 1466 O O . SER A 1 185 ? -3.719 28.672 26.531 1 97.19 185 SER A O 1
ATOM 1468 N N . LEU A 1 186 ? -5.457 28.891 25.172 1 97.44 186 LEU A N 1
ATOM 1469 C CA . LEU A 1 186 ? -5.648 30.297 25.469 1 97.44 186 LEU A CA 1
ATOM 1470 C C . LEU A 1 186 ? -6.066 30.484 26.922 1 97.44 186 LEU A C 1
ATOM 1472 O O . LEU A 1 186 ? -5.586 31.406 27.609 1 97.44 186 LEU A O 1
ATOM 1476 N N . ALA A 1 187 ? -6.902 29.609 27.391 1 96 187 ALA A N 1
ATOM 1477 C CA . ALA A 1 187 ? -7.438 29.688 28.75 1 96 187 ALA A CA 1
ATOM 1478 C C . ALA A 1 187 ? -6.344 29.453 29.781 1 96 187 ALA A C 1
ATOM 1480 O O . ALA A 1 187 ? -6.41 29.984 30.906 1 96 187 ALA A O 1
ATOM 1481 N N . MET A 1 188 ? -5.387 28.656 29.406 1 91.94 188 MET A N 1
ATOM 1482 C CA . MET A 1 188 ? -4.293 28.359 30.328 1 91.94 188 MET A CA 1
ATOM 1483 C C . MET A 1 188 ? -3.424 29.594 30.562 1 91.94 188 MET A C 1
ATOM 1485 O O . MET A 1 188 ? -2.816 29.75 31.609 1 91.94 188 MET A O 1
ATOM 1489 N N . SER A 1 189 ? -3.377 30.406 29.578 1 87.5 189 SER A N 1
ATOM 1490 C CA . SER A 1 189 ? -2.6 31.625 29.719 1 87.5 189 SER A CA 1
ATOM 1491 C C . SER A 1 189 ? -3.352 32.688 30.547 1 87.5 189 SER A C 1
ATOM 1493 O O . SER A 1 189 ? -2.756 33.375 31.375 1 87.5 189 SER A O 1
ATOM 1495 N N . SER A 1 190 ? -4.594 32.844 30.172 1 88.69 190 SER A N 1
ATOM 1496 C CA . SER A 1 190 ? -5.438 33.812 30.875 1 88.69 190 SER A CA 1
ATOM 1497 C C . SER A 1 190 ? -6.902 33.375 30.859 1 88.69 190 SER A C 1
ATOM 1499 O O . SER A 1 190 ? -7.43 33 29.812 1 88.69 190 SER A O 1
ATOM 1501 N N . SER A 1 191 ? -7.5 33.5 31.922 1 83.44 191 SER A N 1
ATOM 1502 C CA . SER A 1 191 ? -8.906 33.094 32 1 83.44 191 SER A CA 1
ATOM 1503 C C . SER A 1 191 ? -9.805 34.094 31.281 1 83.44 191 SER A C 1
ATOM 1505 O O . SER A 1 191 ? -10.898 33.719 30.828 1 83.44 191 SER A O 1
ATOM 1507 N N . SER A 1 192 ? -9.367 35.281 31.156 1 94.19 192 SER A N 1
ATOM 1508 C CA . SER A 1 192 ? -10.219 36.312 30.547 1 94.19 192 SER A CA 1
ATOM 1509 C C . SER A 1 192 ? -10 36.375 29.031 1 94.19 192 SER A C 1
ATOM 1511 O O . SER A 1 192 ? -10.82 36.938 28.312 1 94.19 192 SER A O 1
ATOM 1513 N N . CYS A 1 193 ? -8.898 35.812 28.641 1 96.5 193 CYS A N 1
ATOM 1514 C CA . CYS A 1 193 ? -8.539 35.906 27.234 1 96.5 193 CYS A CA 1
ATOM 1515 C C . CYS A 1 193 ? -9.641 35.312 26.344 1 96.5 193 CYS A C 1
ATOM 1517 O O . CYS A 1 193 ? -10.078 35.938 25.391 1 96.5 193 CYS A O 1
ATOM 1519 N N . VAL A 1 194 ? -10.109 34.125 26.672 1 97.44 194 VAL A N 1
ATOM 1520 C CA . VAL A 1 194 ? -11.125 33.406 25.906 1 97.44 194 VAL A CA 1
ATOM 1521 C C . VAL A 1 194 ? -12.414 34.219 25.875 1 97.44 194 VAL A C 1
ATOM 1523 O O . VAL A 1 194 ? -13.031 34.406 24.828 1 97.44 194 VAL A O 1
ATOM 1526 N N . SER A 1 195 ? -12.82 34.75 27 1 96.5 195 SER A N 1
ATOM 1527 C CA . SER A 1 195 ? -14.047 35.531 27.094 1 96.5 195 SER A CA 1
ATOM 1528 C C . SER A 1 195 ? -13.938 36.812 26.281 1 96.5 195 SER A C 1
ATOM 1530 O O . SER A 1 195 ? -14.914 37.281 25.703 1 96.5 195 SER A O 1
ATOM 1532 N N . ASN A 1 196 ? -12.758 37.438 26.344 1 97.44 196 ASN A N 1
ATOM 1533 C CA . ASN A 1 196 ? -12.555 38.656 25.578 1 97.44 196 ASN A CA 1
ATOM 1534 C C . ASN A 1 196 ? -12.633 38.406 24.078 1 97.44 196 ASN A C 1
ATOM 1536 O O . ASN A 1 196 ? -13.172 39.219 23.344 1 97.44 196 ASN A O 1
ATOM 1540 N N . ILE A 1 197 ? -12.086 37.281 23.656 1 98.12 197 ILE A N 1
ATOM 1541 C CA . ILE A 1 197 ? -12.188 36.906 22.25 1 98.12 197 ILE A CA 1
ATOM 1542 C C . ILE A 1 197 ? -13.648 36.656 21.875 1 98.12 197 ILE A C 1
ATOM 1544 O O . ILE A 1 197 ? -14.109 37.062 20.812 1 98.12 197 ILE A O 1
ATOM 1548 N N . GLN A 1 198 ? -14.336 35.969 22.75 1 97.31 198 GLN A N 1
ATOM 1549 C CA . GLN A 1 198 ? -15.75 35.688 22.547 1 97.31 198 GLN A CA 1
ATOM 1550 C C . GLN A 1 198 ? -16.547 37 22.422 1 97.31 198 GLN A C 1
ATOM 1552 O O . GLN A 1 198 ? -17.406 37.125 21.547 1 97.31 198 GLN A O 1
ATOM 1557 N N . GLN A 1 199 ? -16.281 37.875 23.297 1 97.25 199 GLN A N 1
ATOM 1558 C CA . GLN A 1 199 ? -16.969 39.188 23.281 1 97.25 199 GLN A CA 1
ATOM 1559 C C . GLN A 1 199 ? -16.656 39.938 21.984 1 97.25 199 GLN A C 1
ATOM 1561 O O . GLN A 1 199 ? -17.547 40.531 21.391 1 97.25 199 GLN A O 1
ATOM 1566 N N . ALA A 1 200 ? -15.375 39.969 21.672 1 98.06 200 ALA A N 1
ATOM 1567 C CA . ALA A 1 200 ? -14.969 40.594 20.422 1 98.06 200 ALA A CA 1
ATOM 1568 C C . ALA A 1 200 ? -15.711 40 19.234 1 98.06 200 ALA A C 1
ATOM 1570 O O . ALA A 1 200 ? -16.141 40.75 18.328 1 98.06 200 ALA A O 1
ATOM 1571 N N . THR A 1 201 ? -15.844 38.688 19.188 1 97.88 201 THR A N 1
ATOM 1572 C CA . THR A 1 201 ? -16.516 38 18.094 1 97.88 201 THR A CA 1
ATOM 1573 C C . THR A 1 201 ? -18 38.375 18.047 1 97.88 201 THR A C 1
ATOM 1575 O O . THR A 1 201 ? -18.547 38.562 16.953 1 97.88 201 THR A O 1
ATOM 1578 N N . GLN A 1 202 ? -18.609 38.531 19.141 1 97.19 202 GLN A N 1
ATOM 1579 C CA . GLN A 1 202 ? -20 38.969 19.219 1 97.19 202 GLN A CA 1
ATOM 1580 C C . GLN A 1 202 ? -20.156 40.406 18.734 1 97.19 202 GLN A C 1
ATOM 1582 O O . GLN A 1 202 ? -21.125 40.719 18.031 1 97.19 202 GLN A O 1
ATOM 1587 N N . GLN A 1 203 ? -19.25 41.219 19.141 1 97.88 203 GLN A N 1
ATOM 1588 C CA . GLN A 1 203 ? -19.266 42.594 18.688 1 97.88 203 GLN A CA 1
ATOM 1589 C C . GLN A 1 203 ? -19.078 42.688 17.188 1 97.88 203 GLN A C 1
ATOM 1591 O O . GLN A 1 203 ? -19.688 43.531 16.516 1 97.88 203 GLN A O 1
ATOM 1596 N N . LEU A 1 204 ? -18.188 41.875 16.703 1 98.06 204 LEU A N 1
ATOM 1597 C CA . LEU A 1 204 ? -18 41.781 15.258 1 98.06 204 LEU A CA 1
ATOM 1598 C C . LEU A 1 204 ? -19.312 41.438 14.562 1 98.06 204 LEU A C 1
ATOM 1600 O O . LEU A 1 204 ? -19.672 42.094 13.578 1 98.06 204 LEU A O 1
ATOM 1604 N N . GLU A 1 205 ? -19.984 40.469 15.047 1 96.75 205 GLU A N 1
ATOM 1605 C CA . GLU A 1 205 ? -21.266 40.031 14.5 1 96.75 205 GLU A CA 1
ATOM 1606 C C . GLU A 1 205 ? -22.281 41.188 14.5 1 96.75 205 GLU A C 1
ATOM 1608 O O . GLU A 1 205 ? -23 41.375 13.531 1 96.75 205 GLU A O 1
ATOM 1613 N N . LYS A 1 206 ? -22.297 41.906 15.531 1 96.69 206 LYS A N 1
ATOM 1614 C CA . LYS A 1 206 ? -23.234 43.031 15.664 1 96.69 206 LYS A CA 1
ATOM 1615 C C . LYS A 1 206 ? -22.938 44.125 14.633 1 96.69 206 LYS A C 1
ATOM 1617 O O . LYS A 1 206 ? -23.859 44.656 14.008 1 96.69 206 LYS A O 1
ATOM 1622 N N . LEU A 1 207 ? -21.688 44.438 14.508 1 97.38 207 LEU A N 1
ATOM 1623 C CA . LEU A 1 207 ? -21.312 45.5 13.586 1 97.38 207 LEU A CA 1
ATOM 1624 C C . LEU A 1 207 ? -21.531 45.062 12.141 1 97.38 207 LEU A C 1
ATOM 1626 O O . LEU A 1 207 ? -21.75 45.906 11.266 1 97.38 207 LEU A O 1
ATOM 1630 N N . LEU A 1 208 ? -21.547 43.781 11.852 1 96.75 208 LEU A N 1
ATOM 1631 C CA . LEU A 1 208 ? -21.75 43.281 10.5 1 96.75 208 LEU A CA 1
ATOM 1632 C C . LEU A 1 208 ? -23.172 43.531 10.031 1 96.75 208 LEU A C 1
ATOM 1634 O O . LEU A 1 208 ? -23.438 43.562 8.828 1 96.75 208 LEU A O 1
ATOM 1638 N N . SER A 1 209 ? -24.062 43.75 10.945 1 91.44 209 SER A N 1
ATOM 1639 C CA . SER A 1 209 ? -25.484 43.781 10.641 1 91.44 209 SER A CA 1
ATOM 1640 C C . SER A 1 209 ? -25.875 45.094 9.961 1 91.44 209 SER A C 1
ATOM 1642 O O . SER A 1 209 ? -26.922 45.188 9.312 1 91.44 209 SER A O 1
ATOM 1644 N N . ASP A 1 210 ? -25.094 46.125 10.102 1 92.06 210 ASP A N 1
ATOM 1645 C CA . ASP A 1 210 ? -25.484 47.375 9.445 1 92.06 210 ASP A CA 1
ATOM 1646 C C . ASP A 1 210 ? -24.328 47.969 8.664 1 92.06 210 ASP A C 1
ATOM 1648 O O . ASP A 1 210 ? -23.172 47.625 8.883 1 92.06 210 ASP A O 1
ATOM 1652 N N . GLU A 1 211 ? -24.594 48.938 7.828 1 94.44 211 GLU A N 1
ATOM 1653 C CA . GLU A 1 211 ? -23.625 49.5 6.871 1 94.44 211 GLU A CA 1
ATOM 1654 C C . GLU A 1 211 ? -22.547 50.281 7.574 1 94.44 211 GLU A C 1
ATOM 1656 O O . GLU A 1 211 ? -21.359 50.188 7.227 1 94.44 211 GLU A O 1
ATOM 1661 N N . THR A 1 212 ? -22.906 51.125 8.469 1 96.94 212 THR A N 1
ATOM 1662 C CA . THR A 1 212 ? -21.938 51.906 9.211 1 96.94 212 THR A CA 1
ATOM 1663 C C . THR A 1 212 ? -20.969 51.031 9.969 1 96.94 212 THR A C 1
ATOM 1665 O O . THR A 1 212 ? -19.766 51.281 10 1 96.94 212 THR A O 1
ATOM 1668 N N . GLY A 1 213 ? -21.531 50 10.57 1 97.44 213 GLY A N 1
ATOM 1669 C CA . GLY A 1 213 ? -20.703 49.031 11.273 1 97.44 213 GLY A CA 1
ATOM 1670 C C . GLY A 1 213 ? -19.703 48.344 10.367 1 97.44 213 GLY A C 1
ATOM 1671 O O . GLY A 1 213 ? -18.562 48.125 10.758 1 97.44 213 GLY A O 1
ATOM 1672 N N . ARG A 1 214 ? -20.141 47.969 9.188 1 98 214 ARG A N 1
ATOM 1673 C CA . ARG A 1 214 ? -19.266 47.281 8.242 1 98 214 ARG A CA 1
ATOM 1674 C C . ARG A 1 214 ? -18.125 48.188 7.789 1 98 214 ARG A C 1
ATOM 1676 O O . ARG A 1 214 ? -17 47.719 7.57 1 98 214 ARG A O 1
ATOM 1683 N N . GLN A 1 215 ? -18.391 49.469 7.645 1 97.44 215 GLN A N 1
ATOM 1684 C CA . GLN A 1 215 ? -17.359 50.406 7.305 1 97.44 215 GLN A CA 1
ATOM 1685 C C . GLN A 1 215 ? -16.344 50.562 8.445 1 97.44 215 GLN A C 1
ATOM 1687 O O . GLN A 1 215 ? -15.148 50.688 8.211 1 97.44 215 GLN A O 1
ATOM 1692 N N . GLN A 1 216 ? -16.875 50.562 9.641 1 97.75 216 GLN A N 1
ATOM 1693 C CA . GLN A 1 216 ? -16 50.625 10.812 1 97.75 216 GLN A CA 1
ATOM 1694 C C . GLN A 1 216 ? -15.094 49.406 10.867 1 97.75 216 GLN A C 1
ATOM 1696 O O . GLN A 1 216 ? -13.898 49.5 11.164 1 97.75 216 GLN A O 1
ATOM 1701 N N . LEU A 1 217 ? -15.703 48.281 10.602 1 98.44 217 LEU A N 1
ATOM 1702 C CA . LEU A 1 217 ? -14.938 47.031 10.617 1 98.44 217 LEU A CA 1
ATOM 1703 C C . LEU A 1 217 ? -13.836 47.062 9.562 1 98.44 217 LEU A C 1
ATOM 1705 O O . LEU A 1 217 ? -12.719 46.625 9.812 1 98.44 217 LEU A O 1
ATOM 1709 N N . ARG A 1 218 ? -14.148 47.5 8.352 1 98.12 218 ARG A N 1
ATOM 1710 C CA . ARG A 1 218 ? -13.156 47.594 7.285 1 98.12 218 ARG A CA 1
ATOM 1711 C C . ARG A 1 218 ? -11.938 48.375 7.734 1 98.12 218 ARG A C 1
ATOM 1713 O O . ARG A 1 218 ? -10.797 47.969 7.508 1 98.12 218 ARG A O 1
ATOM 1720 N N . LYS A 1 219 ? -12.195 49.5 8.359 1 97.75 219 LYS A N 1
ATOM 1721 C CA . LYS A 1 219 ? -11.109 50.344 8.82 1 97.75 219 LYS A CA 1
ATOM 1722 C C . LYS A 1 219 ? -10.359 49.719 9.992 1 97.75 219 LYS A C 1
ATOM 1724 O O . LYS A 1 219 ? -9.125 49.688 10.016 1 97.75 219 LYS A O 1
ATOM 1729 N N . MET A 1 220 ? -11.102 49.219 10.945 1 97.62 220 MET A N 1
ATOM 1730 C CA . MET A 1 220 ? -10.547 48.688 12.188 1 97.62 220 MET A CA 1
ATOM 1731 C C . MET A 1 220 ? -9.609 47.5 11.906 1 97.62 220 MET A C 1
ATOM 1733 O O . MET A 1 220 ? -8.57 47.375 12.547 1 97.62 220 MET A O 1
ATOM 1737 N N . PHE A 1 221 ? -9.992 46.656 10.984 1 98.62 221 PHE A N 1
ATOM 1738 C CA . PHE A 1 221 ? -9.227 45.438 10.703 1 98.62 221 PHE A CA 1
ATOM 1739 C C . PHE A 1 221 ? -8.375 45.594 9.453 1 98.62 221 PHE A C 1
ATOM 1741 O O . PHE A 1 221 ? -7.738 44.656 9 1 98.62 221 PHE A O 1
ATOM 1748 N N . ASN A 1 222 ? -8.367 46.812 8.891 1 98.38 222 ASN A N 1
ATOM 1749 C CA . ASN A 1 222 ? -7.598 47.125 7.688 1 98.38 222 ASN A CA 1
ATOM 1750 C C . ASN A 1 222 ? -7.891 46.125 6.566 1 98.38 222 ASN A C 1
ATOM 1752 O O . ASN A 1 222 ? -6.973 45.5 6.031 1 98.38 222 ASN A O 1
ATOM 1756 N N . LEU A 1 223 ? -9.18 45.938 6.301 1 98.62 223 LEU A N 1
ATOM 1757 C CA . LEU A 1 223 ? -9.586 45 5.273 1 98.62 223 LEU A CA 1
ATOM 1758 C C . LEU A 1 223 ? -9.281 45.531 3.881 1 98.62 223 LEU A C 1
ATOM 1760 O O . LEU A 1 223 ? -9.414 46.719 3.629 1 98.62 223 LEU A O 1
ATOM 1764 N N . CYS A 1 224 ? -8.914 44.688 2.947 1 98.19 224 CYS A N 1
ATOM 1765 C CA . CYS A 1 224 ? -8.555 45.094 1.596 1 98.19 224 CYS A CA 1
ATOM 1766 C C . CYS A 1 224 ? -9.789 45.531 0.806 1 98.19 224 CYS A C 1
ATOM 1768 O O . CYS A 1 224 ? -9.68 46.281 -0.15 1 98.19 224 CYS A O 1
ATOM 1770 N N . ASP A 1 225 ? -10.961 44.969 1.169 1 98 225 ASP A N 1
ATOM 1771 C CA . ASP A 1 225 ? -12.195 45.188 0.426 1 98 225 ASP A CA 1
ATOM 1772 C C . ASP A 1 225 ? -13.344 45.562 1.367 1 98 225 ASP A C 1
ATOM 1774 O O . ASP A 1 225 ? -13.258 45.312 2.574 1 98 225 ASP A O 1
ATOM 1778 N N . ASP A 1 226 ? -14.375 46.094 0.76 1 97.38 226 ASP A N 1
ATOM 1779 C CA . ASP A 1 226 ? -15.594 46.312 1.52 1 97.38 226 ASP A CA 1
ATOM 1780 C C . ASP A 1 226 ? -16.297 45 1.847 1 97.38 226 ASP A C 1
ATOM 1782 O O . ASP A 1 226 ? -16.203 44.031 1.088 1 97.38 226 ASP A O 1
ATOM 1786 N N . ILE A 1 227 ? -17.016 45.031 2.984 1 98.06 227 ILE A N 1
ATOM 1787 C CA . ILE A 1 227 ? -17.766 43.844 3.385 1 98.06 227 ILE A CA 1
ATOM 1788 C C . ILE A 1 227 ? -19.141 43.844 2.701 1 98.06 227 ILE A C 1
ATOM 1790 O O . ILE A 1 227 ? -19.891 44.812 2.824 1 98.06 227 ILE A O 1
ATOM 1794 N N . ASN A 1 228 ? -19.438 42.875 1.93 1 96.38 228 ASN A N 1
ATOM 1795 C CA . ASN A 1 228 ? -20.766 42.594 1.412 1 96.38 228 ASN A CA 1
ATOM 1796 C C . ASN A 1 228 ? -21.484 41.531 2.236 1 96.38 228 ASN A C 1
ATOM 1798 O O . ASN A 1 228 ? -21.234 40.312 2.064 1 96.38 228 ASN A O 1
ATOM 1802 N N . ILE A 1 229 ? -22.391 41.906 3.107 1 95.06 229 ILE A N 1
ATOM 1803 C CA . ILE A 1 229 ? -23.031 41.031 4.074 1 95.06 229 ILE A CA 1
ATOM 1804 C C . ILE A 1 229 ? -23.812 39.938 3.34 1 95.06 229 ILE A C 1
ATOM 1806 O O . ILE A 1 229 ? -24.094 38.875 3.91 1 95.06 229 ILE A O 1
ATOM 1810 N N . ALA A 1 230 ? -24.172 40.188 2.088 1 95.44 230 ALA A N 1
ATOM 1811 C CA . ALA A 1 230 ? -24.938 39.219 1.309 1 95.44 230 ALA A CA 1
ATOM 1812 C C . ALA A 1 230 ? -24.047 38.062 0.826 1 95.44 230 ALA A C 1
ATOM 1814 O O . ALA A 1 230 ? -24.531 37.031 0.403 1 95.44 230 ALA A O 1
ATOM 1815 N N . ASN A 1 231 ? -22.797 38.25 0.854 1 97.31 231 ASN A N 1
ATOM 1816 C CA . ASN A 1 231 ? -21.844 37.219 0.463 1 97.31 231 ASN A CA 1
ATOM 1817 C C . ASN A 1 231 ? -21.406 36.375 1.657 1 97.31 231 ASN A C 1
ATOM 1819 O O . ASN A 1 231 ? -20.359 36.656 2.264 1 97.31 231 ASN A O 1
ATOM 1823 N N . SER A 1 232 ? -22.062 35.344 1.89 1 97.38 232 SER A N 1
ATOM 1824 C CA . SER A 1 232 ? -21.828 34.5 3.066 1 97.38 232 SER A CA 1
ATOM 1825 C C . SER A 1 232 ? -20.453 33.875 3.039 1 97.38 232 SER A C 1
ATOM 1827 O O . SER A 1 232 ? -19.859 33.594 4.09 1 97.38 232 SER A O 1
ATOM 1829 N N . ASP A 1 233 ? -19.922 33.656 1.829 1 98.31 233 ASP A N 1
ATOM 1830 C CA . ASP A 1 233 ? -18.594 33.062 1.72 1 98.31 233 ASP A CA 1
ATOM 1831 C C . ASP A 1 233 ? -17.516 34.031 2.209 1 98.31 233 ASP A C 1
ATOM 1833 O O . ASP A 1 233 ? -16.562 33.625 2.879 1 98.31 233 ASP A O 1
ATOM 1837 N N . ASP A 1 234 ? -17.656 35.25 1.866 1 98.44 234 ASP A N 1
ATOM 1838 C CA . ASP A 1 234 ? -16.734 36.25 2.352 1 98.44 234 ASP A CA 1
ATOM 1839 C C . ASP A 1 234 ? -16.797 36.375 3.873 1 98.44 234 ASP A C 1
ATOM 1841 O O . ASP A 1 234 ? -15.766 36.531 4.531 1 98.44 234 ASP A O 1
ATOM 1845 N N . ILE A 1 235 ? -18.031 36.375 4.348 1 98.19 235 ILE A N 1
ATOM 1846 C CA . ILE A 1 235 ? -18.219 36.5 5.793 1 98.19 235 ILE A CA 1
ATOM 1847 C C . ILE A 1 235 ? -17.547 35.312 6.492 1 98.19 235 ILE A C 1
ATOM 1849 O O . ILE A 1 235 ? -16.828 35.469 7.473 1 98.19 235 ILE A O 1
ATOM 1853 N N . ALA A 1 236 ? -17.766 34.094 5.988 1 98.56 236 ALA A N 1
ATOM 1854 C CA . ALA A 1 236 ? -17.156 32.906 6.551 1 98.56 236 ALA A CA 1
ATOM 1855 C C . ALA A 1 236 ? -15.625 33.031 6.516 1 98.56 236 ALA A C 1
ATOM 1857 O O . ALA A 1 236 ? -14.953 32.688 7.496 1 98.56 236 ALA A O 1
ATOM 1858 N N . ASN A 1 237 ? -15.141 33.406 5.391 1 98.56 237 ASN A N 1
ATOM 1859 C CA . ASN A 1 237 ? -13.695 33.531 5.234 1 98.56 237 ASN A CA 1
ATOM 1860 C C . ASN A 1 237 ? -13.102 34.562 6.164 1 98.56 237 ASN A C 1
ATOM 1862 O O . ASN A 1 237 ? -11.992 34.406 6.676 1 98.56 237 ASN A O 1
ATOM 1866 N N . LEU A 1 238 ? -13.805 35.688 6.332 1 98.5 238 LEU A N 1
ATOM 1867 C CA . LEU A 1 238 ? -13.367 36.719 7.258 1 98.5 238 LEU A CA 1
ATOM 1868 C C . LEU A 1 238 ? -13.195 36.156 8.664 1 98.5 238 LEU A C 1
ATOM 1870 O O . LEU A 1 238 ? -12.156 36.344 9.297 1 98.5 238 LEU A O 1
ATOM 1874 N N . TYR A 1 239 ? -14.227 35.469 9.148 1 98.5 239 TYR A N 1
ATOM 1875 C CA . TYR A 1 239 ? -14.156 34.875 10.477 1 98.5 239 TYR A CA 1
ATOM 1876 C C . TYR A 1 239 ? -13.016 33.844 10.57 1 98.5 239 TYR A C 1
ATOM 1878 O O . TYR A 1 239 ? -12.305 33.812 11.578 1 98.5 239 TYR A O 1
ATOM 1886 N N . SER A 1 240 ? -12.859 33.062 9.531 1 98.44 240 SER A N 1
ATOM 1887 C CA . SER A 1 240 ? -11.82 32.031 9.508 1 98.44 240 SER A CA 1
ATOM 1888 C C . SER A 1 240 ? -10.43 32.656 9.57 1 98.44 240 SER A C 1
ATOM 1890 O O . SER A 1 240 ? -9.562 32.188 10.305 1 98.44 240 SER A O 1
ATOM 1892 N N . VAL A 1 241 ? -10.219 33.688 8.828 1 98 241 VAL A N 1
ATOM 1893 C CA . VAL A 1 241 ? -8.922 34.344 8.766 1 98 241 VAL A CA 1
ATOM 1894 C C . VAL A 1 241 ? -8.594 34.969 10.125 1 98 241 VAL A C 1
ATOM 1896 O O . VAL A 1 241 ? -7.457 34.875 10.602 1 98 241 VAL A O 1
ATOM 1899 N N . LEU A 1 242 ? -9.555 35.594 10.727 1 98.38 242 LEU A N 1
ATOM 1900 C CA . LEU A 1 242 ? -9.328 36.219 12.023 1 98.38 242 LEU A CA 1
ATOM 1901 C C . LEU A 1 242 ? -9.055 35.188 13.094 1 98.38 242 LEU A C 1
ATOM 1903 O O . LEU A 1 242 ? -8.156 35.375 13.922 1 98.38 242 LEU A O 1
ATOM 1907 N N . ALA A 1 243 ? -9.82 34.125 13.086 1 98.31 243 ALA A N 1
ATOM 1908 C CA . ALA A 1 243 ? -9.555 33.031 14.008 1 98.31 243 ALA A CA 1
ATOM 1909 C C . ALA A 1 243 ? -8.172 32.438 13.781 1 98.31 243 ALA A C 1
ATOM 1911 O O . ALA A 1 243 ? -7.5 32 14.727 1 98.31 243 ALA A O 1
ATOM 1912 N N . GLY A 1 244 ? -7.766 32.406 12.508 1 98 244 GLY A N 1
ATOM 1913 C CA . GLY A 1 244 ? -6.484 31.844 12.109 1 98 244 GLY A CA 1
ATOM 1914 C C . GLY A 1 244 ? -5.305 32.5 12.805 1 98 244 GLY A C 1
ATOM 1915 O O . GLY A 1 244 ? -4.289 31.844 13.062 1 98 244 GLY A O 1
ATOM 1916 N N . ASN A 1 245 ? -5.406 33.75 13.141 1 98 245 ASN A N 1
ATOM 1917 C CA . ASN A 1 245 ? -4.352 34.438 13.867 1 98 245 ASN A CA 1
ATOM 1918 C C . ASN A 1 245 ? -4.043 33.781 15.203 1 98 245 ASN A C 1
ATOM 1920 O O . ASN A 1 245 ? -2.881 33.688 15.602 1 98 245 ASN A O 1
ATOM 1924 N N . PHE A 1 246 ? -5.07 33.344 15.852 1 98 246 PHE A N 1
ATOM 1925 C CA . PHE A 1 246 ? -4.91 32.688 17.141 1 98 246 PHE A CA 1
ATOM 1926 C C . PHE A 1 246 ? -4.5 31.234 16.953 1 98 246 PHE A C 1
ATOM 1928 O O . PHE A 1 246 ? -3.639 30.734 17.688 1 98 246 PHE A O 1
ATOM 1935 N N . GLU A 1 247 ? -5.152 30.547 15.992 1 97.94 247 GLU A N 1
ATOM 1936 C CA . GLU A 1 247 ? -4.84 29.156 15.711 1 97.94 247 GLU A CA 1
ATOM 1937 C C . GLU A 1 247 ? -3.35 28.969 15.422 1 97.94 247 GLU A C 1
ATOM 1939 O O . GLU A 1 247 ? -2.719 28.062 15.977 1 97.94 247 GLU A O 1
ATOM 1944 N N . ASP A 1 248 ? -2.812 29.781 14.602 1 96.94 248 ASP A N 1
ATOM 1945 C CA . ASP A 1 248 ? -1.418 29.688 14.188 1 96.94 248 ASP A CA 1
ATOM 1946 C C . ASP A 1 248 ? -0.476 29.875 15.375 1 96.94 248 ASP A C 1
ATOM 1948 O O . ASP A 1 248 ? 0.476 29.109 15.539 1 96.94 248 ASP A O 1
ATOM 1952 N N . VAL A 1 249 ? -0.738 30.875 16.156 1 98 249 VAL A N 1
ATOM 1953 C CA . VAL A 1 249 ? 0.13 31.172 17.297 1 98 249 VAL A CA 1
ATOM 1954 C C . VAL A 1 249 ? 0.057 30.047 18.312 1 98 249 VAL A C 1
ATOM 1956 O O . VAL A 1 249 ? 1.073 29.672 18.906 1 98 249 VAL A O 1
ATOM 1959 N N . VAL A 1 250 ? -1.13 29.516 18.562 1 98 250 VAL A N 1
ATOM 1960 C CA . VAL A 1 250 ? -1.271 28.406 19.484 1 98 250 VAL A CA 1
ATOM 1961 C C . VAL A 1 250 ? -0.48 27.203 18.984 1 98 250 VAL A C 1
ATOM 1963 O O . VAL A 1 250 ? 0.275 26.578 19.734 1 98 250 VAL A O 1
ATOM 1966 N N . GLN A 1 251 ? -0.567 26.891 17.75 1 97.56 251 GLN A N 1
ATOM 1967 C CA . GLN A 1 251 ? 0.077 25.719 17.141 1 97.56 251 GLN A CA 1
ATOM 1968 C C . GLN A 1 251 ? 1.597 25.828 17.25 1 97.56 251 GLN A C 1
ATOM 1970 O O . GLN A 1 251 ? 2.283 24.797 17.359 1 97.56 251 GLN A O 1
ATOM 1975 N N . TYR A 1 252 ? 2.115 27.047 17.25 1 97.19 252 TYR A N 1
ATOM 1976 C CA . TYR A 1 252 ? 3.564 27.219 17.234 1 97.19 252 TYR A CA 1
ATOM 1977 C C . TYR A 1 252 ? 4.031 28.047 18.422 1 97.19 252 TYR A C 1
ATOM 1979 O O . TYR A 1 252 ? 5.004 28.797 18.328 1 97.19 252 TYR A O 1
ATOM 1987 N N . ASN A 1 253 ? 3.312 27.922 19.5 1 97.44 253 ASN A N 1
ATOM 1988 C CA . ASN A 1 253 ? 3.578 28.703 20.719 1 97.44 253 ASN A CA 1
ATOM 1989 C C . ASN A 1 253 ? 4.926 28.344 21.328 1 97.44 253 ASN A C 1
ATOM 1991 O O . ASN A 1 253 ? 5.156 27.188 21.688 1 97.44 253 ASN A O 1
ATOM 1995 N N . LYS A 1 254 ? 5.824 29.297 21.5 1 95.31 254 LYS A N 1
ATOM 1996 C CA . LYS A 1 254 ? 7.094 29.203 22.219 1 95.31 254 LYS A CA 1
ATOM 1997 C C . LYS A 1 254 ? 7.949 28.062 21.672 1 95.31 254 LYS A C 1
ATOM 1999 O O . LYS A 1 254 ? 8.523 27.281 22.438 1 95.31 254 LYS A O 1
ATOM 2004 N N . ASP A 1 255 ? 7.875 27.922 20.391 1 91.88 255 ASP A N 1
ATOM 2005 C CA . ASP A 1 255 ? 8.703 26.875 19.797 1 91.88 255 ASP A CA 1
ATOM 2006 C C . ASP A 1 255 ? 10.047 27.422 19.344 1 91.88 255 ASP A C 1
ATOM 2008 O O . ASP A 1 255 ? 10.328 28.625 19.5 1 91.88 255 ASP A O 1
ATOM 2012 N N . ASN A 1 256 ? 10.953 26.672 18.938 1 94.94 256 ASN A N 1
ATOM 2013 C CA . ASN A 1 256 ? 12.328 27.016 18.609 1 94.94 256 ASN A CA 1
ATOM 2014 C C . ASN A 1 256 ? 12.547 27.094 17.094 1 94.94 256 ASN A C 1
ATOM 2016 O O . ASN A 1 256 ? 13.578 26.641 16.594 1 94.94 256 ASN A O 1
ATOM 2020 N N . ARG A 1 257 ? 11.531 27.609 16.344 1 94.75 257 ARG A N 1
ATOM 2021 C CA . ARG A 1 257 ? 11.57 27.516 14.883 1 94.75 257 ARG A CA 1
ATOM 2022 C C . ARG A 1 257 ? 12.336 28.672 14.281 1 94.75 257 ARG A C 1
ATOM 2024 O O . ARG A 1 257 ? 12.461 28.781 13.055 1 94.75 257 ARG A O 1
ATOM 2031 N N . ALA A 1 258 ? 12.961 29.516 15.078 1 92.88 258 ALA A N 1
ATOM 2032 C CA . ALA A 1 258 ? 13.664 30.688 14.562 1 92.88 258 ALA A CA 1
ATOM 2033 C C . ALA A 1 258 ? 14.82 30.281 13.656 1 92.88 258 ALA A C 1
ATOM 2035 O O . ALA A 1 258 ? 15.172 31 12.719 1 92.88 258 ALA A O 1
ATOM 2036 N N . PHE A 1 259 ? 15.367 29.141 13.852 1 91.5 259 PHE A N 1
ATOM 2037 C CA . PHE A 1 259 ? 16.531 28.672 13.117 1 91.5 259 PHE A CA 1
ATOM 2038 C C . PHE A 1 259 ? 16.219 28.531 11.633 1 91.5 259 PHE A C 1
ATOM 2040 O O . PHE A 1 259 ? 17.125 28.625 10.797 1 91.5 259 PHE A O 1
ATOM 2047 N N . GLU A 1 260 ? 14.945 28.359 11.297 1 91.69 260 GLU A N 1
ATOM 2048 C CA . GLU A 1 260 ? 14.594 28.172 9.891 1 91.69 260 GLU A CA 1
ATOM 2049 C C . GLU A 1 260 ? 14.156 29.484 9.25 1 91.69 260 GLU A C 1
ATOM 2051 O O . GLU A 1 260 ? 13.68 29.5 8.117 1 91.69 260 GLU A O 1
ATOM 2056 N N . GLY A 1 261 ? 14.227 30.531 10.016 1 90.31 261 GLY A N 1
ATOM 2057 C CA . GLY A 1 261 ? 13.836 31.828 9.508 1 90.31 261 GLY A CA 1
ATOM 2058 C C . GLY A 1 261 ? 12.359 32.125 9.688 1 90.31 261 GLY A C 1
ATOM 2059 O O . GLY A 1 261 ? 11.82 33.031 9.047 1 90.31 261 GLY A O 1
ATOM 2060 N N . ALA A 1 262 ? 11.734 31.344 10.516 1 90.5 262 ALA A N 1
ATOM 2061 C CA . ALA A 1 262 ? 10.312 31.578 10.773 1 90.5 262 ALA A CA 1
ATOM 2062 C C . ALA A 1 262 ? 10.078 32.969 11.367 1 90.5 262 ALA A C 1
ATOM 2064 O O . ALA A 1 262 ? 10.82 33.406 12.258 1 90.5 262 ALA A O 1
ATOM 2065 N N . LYS A 1 263 ? 9.07 33.656 10.836 1 91.56 263 LYS A N 1
ATOM 2066 C CA . LYS A 1 263 ? 8.695 34.969 11.336 1 91.56 263 LYS A CA 1
ATOM 2067 C C . LYS A 1 263 ? 7.668 34.844 12.461 1 91.56 263 LYS A C 1
ATOM 2069 O O . LYS A 1 263 ? 6.91 33.875 12.523 1 91.56 263 LYS A O 1
ATOM 2074 N N . GLY A 1 264 ? 7.668 35.781 13.328 1 94.12 264 GLY A N 1
ATOM 2075 C CA . GLY A 1 264 ? 6.645 35.906 14.352 1 94.12 264 GLY A CA 1
ATOM 2076 C C . GLY A 1 264 ? 6.84 34.938 15.5 1 94.12 264 GLY A C 1
ATOM 2077 O O . GLY A 1 264 ? 5.902 34.656 16.25 1 94.12 264 GLY A O 1
ATOM 2078 N N . THR A 1 265 ? 8.102 34.375 15.664 1 94 265 THR A N 1
ATOM 2079 C CA . THR A 1 265 ? 8.352 33.375 16.703 1 94 265 THR A CA 1
ATOM 2080 C C . THR A 1 265 ? 8.227 34 18.094 1 94 265 THR A C 1
ATOM 2082 O O . THR A 1 265 ? 8.07 33.281 19.094 1 94 265 THR A O 1
ATOM 2085 N N . ASN A 1 266 ? 8.266 35.312 18.141 1 94.81 266 ASN A N 1
ATOM 2086 C CA . ASN A 1 266 ? 8.148 36 19.406 1 94.81 266 ASN A CA 1
ATOM 2087 C C . ASN A 1 266 ? 6.691 36.312 19.766 1 94.81 266 ASN A C 1
ATOM 2089 O O . ASN A 1 266 ? 6.395 36.781 20.859 1 94.81 266 ASN A O 1
ATOM 2093 N N . ILE A 1 267 ? 5.812 36.062 18.844 1 97.62 267 ILE A N 1
ATOM 2094 C CA . ILE A 1 267 ? 4.387 36.219 19.125 1 97.62 267 ILE A CA 1
ATOM 2095 C C . ILE A 1 267 ? 3.848 34.938 19.734 1 97.62 267 ILE A C 1
ATOM 2097 O O . ILE A 1 267 ? 3.748 33.906 19.047 1 97.62 267 ILE A O 1
ATOM 2101 N N . THR A 1 268 ? 3.484 34.938 21.016 1 97.5 268 THR A N 1
ATOM 2102 C CA . THR A 1 268 ? 3.068 33.75 21.781 1 97.5 268 THR A CA 1
ATOM 2103 C C . THR A 1 268 ? 1.623 33.906 22.25 1 97.5 268 THR A C 1
ATOM 2105 O O . THR A 1 268 ? 0.986 34.938 22 1 97.5 268 THR A O 1
ATOM 2108 N N . ILE A 1 269 ? 1.136 32.875 22.875 1 97.88 269 ILE A N 1
ATOM 2109 C CA . ILE A 1 269 ? -0.19 32.938 23.484 1 97.88 269 ILE A CA 1
ATOM 2110 C C . ILE A 1 269 ? -0.259 34.094 24.484 1 97.88 269 ILE A C 1
ATOM 2112 O O . ILE A 1 269 ? -1.252 34.812 24.531 1 97.88 269 ILE A O 1
ATOM 2116 N N . ASP A 1 270 ? 0.811 34.281 25.219 1 96.56 270 ASP A N 1
ATOM 2117 C CA . ASP A 1 270 ? 0.865 35.375 26.188 1 96.56 270 ASP A CA 1
ATOM 2118 C C . ASP A 1 270 ? 0.753 36.719 25.484 1 96.56 270 ASP A C 1
ATOM 2120 O O . ASP A 1 270 ? 0.116 37.656 26 1 96.56 270 ASP A O 1
ATOM 2124 N N . THR A 1 271 ? 1.424 36.844 24.344 1 97.19 271 THR A N 1
ATOM 2125 C CA . THR A 1 271 ? 1.363 38.094 23.578 1 97.19 271 THR A CA 1
ATOM 2126 C C . THR A 1 271 ? -0.07 38.375 23.156 1 97.19 271 THR A C 1
ATOM 2128 O O . THR A 1 271 ? -0.565 39.5 23.375 1 97.19 271 THR A O 1
ATOM 2131 N N . LEU A 1 272 ? -0.734 37.438 22.594 1 97.88 272 LEU A N 1
ATOM 2132 C CA . LEU A 1 272 ? -2.09 37.625 22.094 1 97.88 272 LEU A CA 1
ATOM 2133 C C . LEU A 1 272 ? -3.061 37.906 23.234 1 97.88 272 LEU A C 1
ATOM 2135 O O . LEU A 1 272 ? -3.881 38.812 23.156 1 97.88 272 LEU A O 1
ATOM 2139 N N . CYS A 1 273 ? -2.957 37.062 24.25 1 97.25 273 CYS A N 1
ATOM 2140 C CA . CYS A 1 273 ? -3.846 37.25 25.391 1 97.25 273 CYS A CA 1
ATOM 2141 C C . CYS A 1 273 ? -3.537 38.562 26.125 1 97.25 273 CYS A C 1
ATOM 2143 O O . CYS A 1 273 ? -4.438 39.188 26.672 1 97.25 273 CYS A O 1
ATOM 2145 N N . GLY A 1 274 ? -2.271 38.906 26.125 1 96.56 274 GLY A N 1
ATOM 2146 C CA . GLY A 1 274 ? -1.938 40.219 26.641 1 96.56 274 GLY A CA 1
ATOM 2147 C C . GLY A 1 274 ? -2.666 41.344 25.938 1 96.56 274 GLY A C 1
ATOM 2148 O O . GLY A 1 274 ? -3.178 42.25 26.578 1 96.56 274 GLY A O 1
ATOM 2149 N N . ILE A 1 275 ? -2.715 41.312 24.641 1 96.94 275 ILE A N 1
ATOM 2150 C CA . ILE A 1 275 ? -3.418 42.312 23.859 1 96.94 275 ILE A CA 1
ATOM 2151 C C . ILE A 1 275 ? -4.91 42.281 24.156 1 96.94 275 ILE A C 1
ATOM 2153 O O . ILE A 1 275 ? -5.543 43.312 24.391 1 96.94 275 ILE A O 1
ATOM 2157 N N . MET A 1 276 ? -5.477 41.156 24.297 1 96.88 276 MET A N 1
ATOM 2158 C CA . MET A 1 276 ? -6.914 40.969 24.469 1 96.88 276 MET A CA 1
ATOM 2159 C C . MET A 1 276 ? -7.355 41.375 25.859 1 96.88 276 MET A C 1
ATOM 2161 O O . MET A 1 276 ? -8.508 41.781 26.062 1 96.88 276 MET A O 1
ATOM 2165 N N . ASP A 1 277 ? -6.41 41.375 26.859 1 94 277 ASP A N 1
ATOM 2166 C CA . ASP A 1 277 ? -6.793 41.562 28.25 1 94 277 ASP A CA 1
ATOM 2167 C C . ASP A 1 277 ? -6.402 42.969 28.734 1 94 277 ASP A C 1
ATOM 2169 O O . ASP A 1 277 ? -6.926 43.438 29.734 1 94 277 ASP A O 1
ATOM 2173 N N . THR A 1 278 ? -5.453 43.656 28.328 1 84.44 278 THR A N 1
ATOM 2174 C CA . THR A 1 278 ? -4.805 44.75 29.031 1 84.44 278 THR A CA 1
ATOM 2175 C C . THR A 1 278 ? -5.574 46.062 28.828 1 84.44 278 THR A C 1
ATOM 2177 O O . THR A 1 278 ? -5.879 46.75 29.797 1 84.44 278 THR A O 1
ATOM 2180 N N . ASP A 1 279 ? -5.684 46.594 27.672 1 79.75 279 ASP A N 1
ATOM 2181 C CA . ASP A 1 279 ? -6.258 47.906 27.438 1 79.75 279 ASP A CA 1
ATOM 2182 C C . ASP A 1 279 ? -7.777 47.875 27.562 1 79.75 279 ASP A C 1
ATOM 2184 O O . ASP A 1 279 ? -8.484 47.812 26.547 1 79.75 279 ASP A O 1
ATOM 2188 N N . THR A 1 280 ? -8.219 48.188 28.844 1 82.5 280 THR A N 1
ATOM 2189 C CA . THR A 1 280 ? -9.656 48.062 29.109 1 82.5 280 THR A CA 1
ATOM 2190 C C . THR A 1 280 ? -10.398 49.281 28.578 1 82.5 280 THR A C 1
ATOM 2192 O O . THR A 1 280 ? -11.633 49.281 28.5 1 82.5 280 THR A O 1
ATOM 2195 N N . ASN A 1 281 ? -9.609 50.25 28.094 1 90.31 281 ASN A N 1
ATOM 2196 C CA . ASN A 1 281 ? -10.266 51.375 27.469 1 90.31 281 ASN A CA 1
ATOM 2197 C C . ASN A 1 281 ? -10.695 51.094 26.047 1 90.31 281 ASN A C 1
ATOM 2199 O O . ASN A 1 281 ? -11.516 51.812 25.469 1 90.31 281 ASN A O 1
ATOM 2203 N N . LYS A 1 282 ? -10.133 50.062 25.531 1 94.31 282 LYS A N 1
ATOM 2204 C CA . LYS A 1 282 ? -10.539 49.594 24.203 1 94.31 282 LYS A CA 1
ATOM 2205 C C . LYS A 1 282 ? -11.609 48.531 24.297 1 94.31 282 LYS A C 1
ATOM 2207 O O . LYS A 1 282 ? -11.617 47.719 25.234 1 94.31 282 LYS A O 1
ATOM 2212 N N . SER A 1 283 ? -12.492 48.625 23.375 1 95.88 283 SER A N 1
ATOM 2213 C CA . SER A 1 283 ? -13.453 47.531 23.297 1 95.88 283 SER A CA 1
ATOM 2214 C C . SER A 1 283 ? -12.758 46.219 22.984 1 95.88 283 SER A C 1
ATOM 2216 O O . SER A 1 283 ? -11.633 46.219 22.484 1 95.88 283 SER A O 1
ATOM 2218 N N . ALA A 1 284 ? -13.406 45.125 23.344 1 96.94 284 ALA A N 1
ATOM 2219 C CA . ALA A 1 284 ? -12.867 43.812 23 1 96.94 284 ALA A CA 1
ATOM 2220 C C . ALA A 1 284 ? -12.617 43.688 21.5 1 96.94 284 ALA A C 1
ATOM 2222 O O . ALA A 1 284 ? -11.633 43.094 21.078 1 96.94 284 ALA A O 1
ATOM 2223 N N . LEU A 1 285 ? -13.492 44.312 20.734 1 97.88 285 LEU A N 1
ATOM 2224 C CA . LEU A 1 285 ? -13.375 44.25 19.281 1 97.88 285 LEU A CA 1
ATOM 2225 C C . LEU A 1 285 ? -12.133 45 18.797 1 97.88 285 LEU A C 1
ATOM 2227 O O . LEU A 1 285 ? -11.438 44.531 17.891 1 97.88 285 LEU A O 1
ATOM 2231 N N . GLN A 1 286 ? -11.906 46.156 19.391 1 97.5 286 GLN A N 1
ATOM 2232 C CA . GLN A 1 286 ? -10.711 46.906 19.031 1 97.5 286 GLN A CA 1
ATOM 2233 C C . GLN A 1 286 ? -9.438 46.125 19.359 1 97.5 286 GLN A C 1
ATOM 2235 O O . GLN A 1 286 ? -8.469 46.156 18.594 1 97.5 286 GLN A O 1
ATOM 2240 N N . ARG A 1 287 ? -9.422 45.469 20.469 1 98.06 287 ARG A N 1
ATOM 2241 C CA . ARG A 1 287 ? -8.273 44.656 20.859 1 98.06 287 ARG A CA 1
ATOM 2242 C C . ARG A 1 287 ? -8.094 43.469 19.891 1 98.06 287 ARG A C 1
ATOM 2244 O O . ARG A 1 287 ? -6.969 43.125 19.562 1 98.06 287 ARG A O 1
ATOM 2251 N N . TYR A 1 288 ? -9.219 42.875 19.5 1 98.06 288 TYR A N 1
ATOM 2252 C CA . TYR A 1 288 ? -9.211 41.844 18.469 1 98.06 288 TYR A CA 1
ATOM 2253 C C . TYR A 1 288 ? -8.586 42.375 17.188 1 98.06 288 TYR A C 1
ATOM 2255 O O . TYR A 1 288 ? -7.777 41.656 16.562 1 98.06 288 TYR A O 1
ATOM 2263 N N . ALA A 1 289 ? -8.883 43.562 16.781 1 98.31 289 ALA A N 1
ATOM 2264 C CA . ALA A 1 289 ? -8.312 44.219 15.609 1 98.31 289 ALA A CA 1
ATOM 2265 C C . ALA A 1 289 ? -6.824 44.469 15.805 1 98.31 289 ALA A C 1
ATOM 2267 O O . ALA A 1 289 ? -6.043 44.406 14.852 1 98.31 289 ALA A O 1
ATOM 2268 N N . ASP A 1 290 ? -6.422 44.812 17.031 1 97.88 290 ASP A N 1
ATOM 2269 C CA . ASP A 1 290 ? -5.012 45.031 17.344 1 97.88 290 ASP A CA 1
ATOM 2270 C C . ASP A 1 290 ? -4.191 43.781 17.109 1 97.88 290 ASP A C 1
ATOM 2272 O O . ASP A 1 290 ? -3.045 43.844 16.656 1 97.88 290 ASP A O 1
ATOM 2276 N N . VAL A 1 291 ? -4.777 42.625 17.469 1 98.19 291 VAL A N 1
ATOM 2277 C CA . VAL A 1 291 ? -4.125 41.344 17.188 1 98.19 291 VAL A CA 1
ATOM 2278 C C . VAL A 1 291 ? -3.932 41.188 15.672 1 98.19 291 VAL A C 1
ATOM 2280 O O . VAL A 1 291 ? -2.852 40.812 15.219 1 98.19 291 VAL A O 1
ATOM 2283 N N . ASN A 1 292 ? -5.004 41.438 14.906 1 98.5 292 ASN A N 1
ATOM 2284 C CA . ASN A 1 292 ? -4.914 41.375 13.445 1 98.5 292 ASN A CA 1
ATOM 2285 C C . ASN A 1 292 ? -3.836 42.281 12.898 1 98.5 292 ASN A C 1
ATOM 2287 O O . ASN A 1 292 ? -3.084 41.906 12 1 98.5 292 ASN A O 1
ATOM 2291 N N . THR A 1 293 ? -3.762 43.5 13.43 1 98.12 293 THR A N 1
ATOM 2292 C CA . THR A 1 293 ? -2.762 44.469 13.008 1 98.12 293 THR A CA 1
ATOM 2293 C C . THR A 1 293 ? -1.354 43.969 13.297 1 98.12 293 THR A C 1
ATOM 2295 O O . THR A 1 293 ? -0.45 44.125 12.477 1 98.12 293 THR A O 1
ATOM 2298 N N . LEU A 1 294 ? -1.169 43.438 14.484 1 98.06 294 LEU A N 1
ATOM 2299 C CA . LEU A 1 294 ? 0.121 42.844 14.844 1 98.06 294 LEU A CA 1
ATOM 2300 C C . LEU A 1 294 ? 0.546 41.781 13.828 1 98.06 294 LEU A C 1
ATOM 2302 O O . LEU A 1 294 ? 1.702 41.781 13.398 1 98.06 294 LEU A O 1
ATOM 2306 N N . MET A 1 295 ? -0.401 40.969 13.43 1 97.75 295 MET A N 1
ATOM 2307 C CA . MET A 1 295 ? -0.091 39.875 12.484 1 97.75 295 MET A CA 1
ATOM 2308 C C . MET A 1 295 ? 0.206 40.438 11.102 1 97.75 295 MET A C 1
ATOM 2310 O O . MET A 1 295 ? 1.162 40.031 10.445 1 97.75 295 MET A O 1
ATOM 2314 N N . LEU A 1 296 ? -0.625 41.375 10.594 1 97.94 296 LEU A N 1
ATOM 2315 C CA . LEU A 1 296 ? -0.385 42 9.305 1 97.94 296 LEU A CA 1
ATOM 2316 C C . LEU A 1 296 ? 1.003 42.656 9.258 1 97.94 296 LEU A C 1
ATOM 2318 O O . LEU A 1 296 ? 1.717 42.5 8.258 1 97.94 296 LEU A O 1
ATOM 2322 N N . THR A 1 297 ? 1.374 43.281 10.352 1 97.69 297 THR A N 1
ATOM 2323 C CA . THR A 1 297 ? 2.67 43.938 10.43 1 97.69 297 THR A CA 1
ATOM 2324 C C . THR A 1 297 ? 3.803 42.906 10.438 1 97.69 297 THR A C 1
ATOM 2326 O O . THR A 1 297 ? 4.805 43.094 9.742 1 97.69 297 THR A O 1
ATOM 2329 N N . THR A 1 298 ? 3.672 41.938 11.203 1 96.69 298 THR A N 1
ATOM 2330 C CA . THR A 1 298 ? 4.68 40.906 11.352 1 96.69 298 THR A CA 1
ATOM 2331 C C . THR A 1 298 ? 4.973 40.25 10.008 1 96.69 298 THR A C 1
ATOM 2333 O O . THR A 1 298 ? 6.129 39.969 9.688 1 96.69 298 THR A O 1
ATOM 2336 N N . TYR A 1 299 ? 3.938 40.031 9.195 1 95 299 TYR A N 1
ATOM 2337 C CA . TYR A 1 299 ? 4.105 39.344 7.938 1 95 299 TYR A CA 1
ATOM 2338 C C . TYR A 1 299 ? 4.137 40.312 6.762 1 95 299 TYR A C 1
ATOM 2340 O O . TYR A 1 299 ? 4.012 39.875 5.605 1 95 299 TYR A O 1
ATOM 2348 N N . ALA A 1 300 ? 4.18 41.531 6.961 1 95.62 300 ALA A N 1
ATOM 2349 C CA . ALA A 1 300 ? 4.348 42.594 5.977 1 95.62 300 ALA A CA 1
ATOM 2350 C C . ALA A 1 300 ? 3.189 42.625 4.984 1 95.62 300 ALA A C 1
ATOM 2352 O O . ALA A 1 300 ? 3.402 42.75 3.773 1 95.62 300 ALA A O 1
ATOM 2353 N N . GLU A 1 301 ? 2.037 42.406 5.504 1 95.75 301 GLU A N 1
ATOM 2354 C CA . GLU A 1 301 ? 0.828 42.5 4.695 1 95.75 301 GLU A CA 1
ATOM 2355 C C . GLU A 1 301 ? 0.225 43.906 4.789 1 95.75 301 GLU A C 1
ATOM 2357 O O . GLU A 1 301 ? 0.054 44.438 5.883 1 95.75 301 GLU A O 1
ATOM 2362 N N . LYS A 1 302 ? -0.185 44.5 3.703 1 96.69 302 LYS A N 1
ATOM 2363 C CA . LYS A 1 302 ? -0.681 45.844 3.66 1 96.69 302 LYS A CA 1
ATOM 2364 C C . LYS A 1 302 ? -2.121 45.938 4.16 1 96.69 302 LYS A C 1
ATOM 2366 O O . LYS A 1 302 ? -2.543 46.969 4.695 1 96.69 302 LYS A O 1
ATOM 2371 N N . CYS A 1 303 ? -2.822 45 3.91 1 98.06 303 CYS A N 1
ATOM 2372 C CA . CYS A 1 303 ? -4.215 44.906 4.332 1 98.06 303 CYS A CA 1
ATOM 2373 C C . CYS A 1 303 ? -4.621 43.438 4.496 1 98.06 303 CYS A C 1
ATOM 2375 O O . CYS A 1 303 ? -3.875 42.531 4.121 1 98.06 303 CYS A O 1
ATOM 2377 N N . GLN A 1 304 ? -5.75 43.219 5.129 1 98.19 304 GLN A N 1
ATOM 2378 C CA . GLN A 1 304 ? -6.25 41.875 5.336 1 98.19 304 GLN A CA 1
ATOM 2379 C C . GLN A 1 304 ? -7.152 41.438 4.184 1 98.19 304 GLN A C 1
ATOM 2381 O O . GLN A 1 304 ? -8.281 41.906 4.059 1 98.19 304 GLN A O 1
ATOM 2386 N N . ASP A 1 305 ? -6.668 40.562 3.379 1 97 305 ASP A N 1
ATOM 2387 C CA . ASP A 1 305 ? -7.508 39.938 2.354 1 97 305 ASP A CA 1
ATOM 2388 C C . ASP A 1 305 ? -8.461 38.906 2.963 1 97 305 ASP A C 1
ATOM 2390 O O . ASP A 1 305 ? -8.023 37.969 3.625 1 97 305 ASP A O 1
ATOM 2394 N N . PHE A 1 306 ? -9.789 39.062 2.783 1 97.81 306 PHE A N 1
ATOM 2395 C CA . PHE A 1 306 ? -10.75 38.125 3.377 1 97.81 306 PHE A CA 1
ATOM 2396 C C . PHE A 1 306 ? -11.719 37.594 2.326 1 97.81 306 PHE A C 1
ATOM 2398 O O . PHE A 1 306 ? -12.609 36.812 2.633 1 97.81 306 PHE A O 1
ATOM 2405 N N . THR A 1 307 ? -11.633 38.031 1.098 1 98 307 THR A N 1
ATOM 2406 C CA . THR A 1 307 ? -12.617 37.656 0.094 1 98 307 THR A CA 1
ATOM 2407 C C . THR A 1 307 ? -12.438 36.188 -0.302 1 98 307 THR A C 1
ATOM 2409 O O . THR A 1 307 ? -11.312 35.719 -0.48 1 98 307 THR A O 1
ATOM 2412 N N . TYR A 1 308 ? -13.5 35.531 -0.382 1 98.12 308 TYR A N 1
ATOM 2413 C CA . TYR A 1 308 ? -13.516 34.125 -0.754 1 98.12 308 TYR A CA 1
ATOM 2414 C C . TYR A 1 308 ? -13.016 33.938 -2.18 1 98.12 308 TYR A C 1
ATOM 2416 O O . TYR A 1 308 ? -12.25 33 -2.455 1 98.12 308 TYR A O 1
ATOM 2424 N N . ALA A 1 309 ? -13.391 34.781 -3.047 1 97.44 309 ALA A N 1
ATOM 2425 C CA . ALA A 1 309 ? -13.031 34.688 -4.461 1 97.44 309 ALA A CA 1
ATOM 2426 C C . ALA A 1 309 ? -11.516 34.75 -4.648 1 97.44 309 ALA A C 1
ATOM 2428 O O . ALA A 1 309 ? -10.961 34.062 -5.492 1 97.44 309 ALA A O 1
ATOM 2429 N N . SER A 1 310 ? -10.875 35.625 -3.936 1 95.69 310 SER A N 1
ATOM 2430 C CA . SER A 1 310 ? -9.422 35.75 -4.035 1 95.69 310 SER A CA 1
ATOM 2431 C C . SER A 1 310 ? -8.734 34.469 -3.57 1 95.69 310 SER A C 1
ATOM 2433 O O . SER A 1 310 ? -7.785 34 -4.207 1 95.69 310 SER A O 1
ATOM 2435 N N . MET A 1 311 ? -9.18 33.969 -2.484 1 95.44 311 MET A N 1
ATOM 2436 C CA . MET A 1 311 ? -8.625 32.75 -1.959 1 95.44 311 MET A CA 1
ATOM 2437 C C . MET A 1 311 ? -8.781 31.609 -2.965 1 95.44 311 MET A C 1
ATOM 2439 O O . MET A 1 311 ? -7.82 30.875 -3.244 1 95.44 311 MET A O 1
ATOM 2443 N N . ILE A 1 312 ? -9.992 31.453 -3.553 1 97.25 312 ILE A N 1
ATOM 2444 C CA . ILE A 1 312 ? -10.281 30.391 -4.512 1 97.25 312 ILE A CA 1
ATOM 2445 C C . ILE A 1 312 ? -9.43 30.578 -5.766 1 97.25 312 ILE A C 1
ATOM 2447 O O . ILE A 1 312 ? -8.891 29.625 -6.309 1 97.25 312 ILE A O 1
ATOM 2451 N N . SER A 1 313 ? -9.336 31.812 -6.18 1 95.44 313 SER A N 1
ATOM 2452 C CA . SER A 1 313 ? -8.539 32.125 -7.367 1 95.44 313 SER A CA 1
ATOM 2453 C C . SER A 1 313 ? -7.094 31.672 -7.191 1 95.44 313 SER A C 1
ATOM 2455 O O . SER A 1 313 ? -6.508 31.078 -8.102 1 95.44 313 SER A O 1
ATOM 2457 N N . ASP A 1 314 ? -6.535 31.891 -6.047 1 93.5 314 ASP A N 1
ATOM 2458 C CA . ASP A 1 314 ? -5.156 31.5 -5.762 1 93.5 314 ASP A CA 1
ATOM 2459 C C . ASP A 1 314 ? -5.008 29.984 -5.738 1 93.5 314 ASP A C 1
ATOM 2461 O O . ASP A 1 314 ? -4.055 29.438 -6.297 1 93.5 314 ASP A O 1
ATOM 2465 N N . LEU A 1 315 ? -5.938 29.281 -5.203 1 96.38 315 LEU A N 1
ATOM 2466 C CA . LEU A 1 315 ? -5.848 27.844 -4.996 1 96.38 315 LEU A CA 1
ATOM 2467 C C . LEU A 1 315 ? -6.23 27.078 -6.266 1 96.38 315 LEU A C 1
ATOM 2469 O O . LEU A 1 315 ? -6.043 25.859 -6.348 1 96.38 315 LEU A O 1
ATOM 2473 N N . THR A 1 316 ? -6.703 27.766 -7.273 1 96.5 316 THR A N 1
ATOM 2474 C CA . THR A 1 316 ? -7.09 27.109 -8.516 1 96.5 316 THR A CA 1
ATOM 2475 C C . THR A 1 316 ? -5.957 27.156 -9.531 1 96.5 316 THR A C 1
ATOM 2477 O O . THR A 1 316 ? -6.012 26.5 -10.57 1 96.5 316 THR A O 1
ATOM 2480 N N . LYS A 1 317 ? -4.926 27.969 -9.211 1 95.38 317 LYS A N 1
ATOM 2481 C CA . LYS A 1 317 ? -3.773 28.031 -10.102 1 95.38 317 LYS A CA 1
ATOM 2482 C C . LYS A 1 317 ? -3.035 26.703 -10.141 1 95.38 317 LYS A C 1
ATOM 2484 O O . LYS A 1 317 ? -2.801 26.078 -9.102 1 95.38 317 LYS A O 1
ATOM 2489 N N . ILE A 1 318 ? -2.584 26.25 -11.305 1 96.12 318 ILE A N 1
ATOM 2490 C CA . ILE A 1 318 ? -2.064 24.891 -11.43 1 96.12 318 ILE A CA 1
ATOM 2491 C C . ILE A 1 318 ? -0.602 24.938 -11.859 1 96.12 318 ILE A C 1
ATOM 2493 O O . ILE A 1 318 ? 0.058 23.891 -11.945 1 96.12 318 ILE A O 1
ATOM 2497 N N . ASP A 1 319 ? -0.071 26.078 -12.125 1 95.44 319 ASP A N 1
ATOM 2498 C CA . ASP A 1 319 ? 1.318 26.203 -12.562 1 95.44 319 ASP A CA 1
ATOM 2499 C C . ASP A 1 319 ? 2.273 26.094 -11.375 1 95.44 319 ASP A C 1
ATOM 2501 O O . ASP A 1 319 ? 2.004 26.641 -10.305 1 95.44 319 ASP A O 1
ATOM 2505 N N . TRP A 1 320 ? 3.473 25.484 -11.578 1 93.56 320 TRP A N 1
ATOM 2506 C CA . TRP 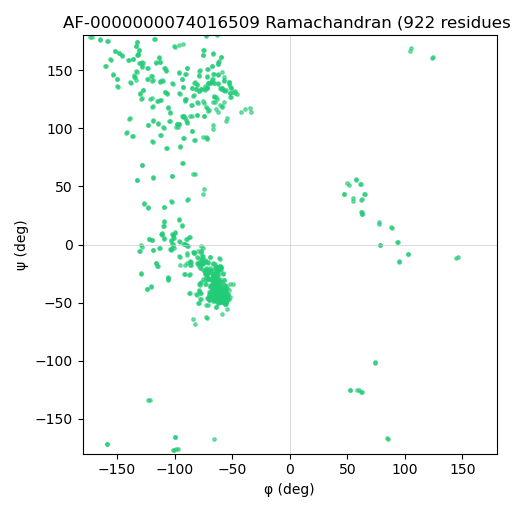A 1 320 ? 4.465 25.312 -10.523 1 93.56 320 TRP A CA 1
ATOM 2507 C C . TRP A 1 320 ? 5.008 26.656 -10.062 1 93.56 320 TRP A C 1
ATOM 2509 O O . TRP A 1 320 ? 5.477 26.797 -8.93 1 93.56 320 TRP A O 1
ATOM 2519 N N . ASP A 1 321 ? 4.988 27.625 -10.828 1 86.62 321 ASP A N 1
ATOM 2520 C CA . ASP A 1 321 ? 5.555 28.922 -10.5 1 86.62 321 ASP A CA 1
ATOM 2521 C C . ASP A 1 321 ? 4.516 29.828 -9.828 1 86.62 321 ASP A C 1
ATOM 2523 O O . ASP A 1 321 ? 4.82 30.953 -9.445 1 86.62 321 ASP A O 1
ATOM 2527 N N . SER A 1 322 ? 3.4 29.266 -9.594 1 78.56 322 SER A N 1
ATOM 2528 C CA . SER A 1 322 ? 2.369 30.062 -8.938 1 78.56 322 SER A CA 1
ATOM 2529 C C . SER A 1 322 ? 2.621 30.156 -7.434 1 78.56 322 SER A C 1
ATOM 2531 O O . SER A 1 322 ? 3.34 29.328 -6.867 1 78.56 322 SER A O 1
ATOM 2533 N N . ASN A 1 323 ? 2.232 31.219 -6.832 1 63.94 323 ASN A N 1
ATOM 2534 C CA . ASN A 1 323 ? 2.4 31.484 -5.406 1 63.94 323 ASN A CA 1
ATOM 2535 C C . ASN A 1 323 ? 1.918 30.297 -4.562 1 63.94 323 ASN A C 1
ATOM 2537 O O . ASN A 1 323 ? 2.43 30.062 -3.467 1 63.94 323 ASN A O 1
ATOM 2541 N N . THR A 1 324 ? 0.937 29.672 -5.043 1 63.16 324 THR A N 1
ATOM 2542 C CA . THR A 1 324 ? 0.339 28.594 -4.262 1 63.16 324 THR A CA 1
ATOM 2543 C C . THR A 1 324 ? 1.02 27.266 -4.57 1 63.16 324 THR A C 1
ATOM 2545 O O . THR A 1 324 ? 0.736 26.25 -3.928 1 63.16 324 THR A O 1
ATOM 2548 N N . ALA A 1 325 ? 1.861 27.344 -5.371 1 68.5 325 ALA A N 1
ATOM 2549 C CA . ALA A 1 325 ? 2.572 26.125 -5.75 1 68.5 325 ALA A CA 1
ATOM 2550 C C . ALA A 1 325 ? 3.566 25.719 -4.668 1 68.5 325 ALA A C 1
ATOM 2552 O O . ALA A 1 325 ? 4.098 24.609 -4.695 1 68.5 325 ALA A O 1
ATOM 2553 N N . ALA A 1 326 ? 3.619 26.578 -3.66 1 70.75 326 ALA A N 1
ATOM 2554 C CA . ALA A 1 326 ? 4.547 26.234 -2.586 1 70.75 326 ALA A CA 1
ATOM 2555 C C . ALA A 1 326 ? 3.975 25.141 -1.691 1 70.75 326 ALA A C 1
ATOM 2557 O O . ALA A 1 326 ? 4.652 24.656 -0.784 1 70.75 326 ALA A O 1
ATOM 2558 N N . GLY A 1 327 ? 2.717 24.766 -1.898 1 89.38 327 GLY A N 1
ATOM 2559 C CA . GLY A 1 327 ? 2.209 23.609 -1.178 1 89.38 327 GLY A CA 1
ATOM 2560 C C . GLY A 1 327 ? 0.74 23.734 -0.819 1 89.38 327 GLY A C 1
ATOM 2561 O O . GLY A 1 327 ? 0.111 22.75 -0.423 1 89.38 327 GLY A O 1
ATOM 2562 N N . GLY A 1 328 ? 0.163 24.922 -0.982 1 93.81 328 GLY A N 1
ATOM 2563 C CA . GLY A 1 328 ? -1.205 25.156 -0.554 1 93.81 328 GLY A CA 1
ATOM 2564 C C . GLY A 1 328 ? -2.223 24.328 -1.305 1 93.81 328 GLY A C 1
ATOM 2565 O O . GLY A 1 328 ? -3.047 23.641 -0.691 1 93.81 328 GLY A O 1
ATOM 2566 N N . ARG A 1 329 ? -2.143 24.453 -2.631 1 96.5 329 ARG A N 1
ATOM 2567 C CA . ARG A 1 329 ? -3.084 23.672 -3.436 1 96.5 329 ARG A CA 1
ATOM 2568 C C . ARG A 1 329 ? -2.92 22.172 -3.186 1 96.5 329 ARG A C 1
ATOM 2570 O O . ARG A 1 329 ? -3.908 21.453 -3.037 1 96.5 329 ARG A O 1
ATOM 2577 N N . GLN A 1 330 ? -1.67 21.75 -3.059 1 97.44 330 GLN A N 1
ATOM 2578 C CA . GLN A 1 330 ? -1.345 20.328 -2.885 1 97.44 330 GLN A CA 1
ATOM 2579 C C . GLN A 1 330 ? -1.894 19.797 -1.565 1 97.44 330 GLN A C 1
ATOM 2581 O O . GLN A 1 330 ? -2.525 18.734 -1.531 1 97.44 330 GLN A O 1
ATOM 2586 N N . TRP A 1 331 ? -1.652 20.516 -0.583 1 97.75 331 TRP A N 1
ATOM 2587 C CA . TRP A 1 331 ? -2.137 20.078 0.721 1 97.75 331 TRP A CA 1
ATOM 2588 C C . TRP A 1 331 ? -3.66 20.094 0.77 1 97.75 331 TRP A C 1
ATOM 2590 O O . TRP A 1 331 ? -4.281 19.188 1.343 1 97.75 331 TRP A O 1
ATOM 2600 N N . THR A 1 332 ? -4.238 21.125 0.201 1 98.06 332 THR A N 1
ATOM 2601 C CA . THR A 1 332 ? -5.695 21.156 0.136 1 98.06 332 THR A CA 1
ATOM 2602 C C . THR A 1 332 ? -6.234 19.938 -0.597 1 98.06 332 THR A C 1
ATOM 2604 O O . THR A 1 332 ? -7.254 19.375 -0.204 1 98.06 332 THR A O 1
ATOM 2607 N N . TYR A 1 333 ? -5.547 19.547 -1.647 1 98.38 333 TYR A N 1
ATOM 2608 C CA . TYR A 1 333 ? -5.965 18.359 -2.383 1 98.38 333 TYR A CA 1
ATOM 2609 C C . TYR A 1 333 ? -5.961 17.141 -1.48 1 98.38 333 TYR A C 1
ATOM 2611 O O . TYR A 1 333 ? -6.922 16.359 -1.473 1 98.38 333 TYR A O 1
ATOM 2619 N N . GLN A 1 334 ? -4.934 16.922 -0.76 1 98.56 334 GLN A N 1
ATOM 2620 C CA . GLN A 1 334 ? -4.848 15.766 0.121 1 98.56 334 GLN A CA 1
ATOM 2621 C C . GLN A 1 334 ? -5.926 15.82 1.202 1 98.56 334 GLN A C 1
ATOM 2623 O O . GLN A 1 334 ? -6.469 14.781 1.592 1 98.56 334 GLN A O 1
ATOM 2628 N N . THR A 1 335 ? -6.203 17.016 1.743 1 98.56 335 THR A N 1
ATOM 2629 C CA . THR A 1 335 ? -7.27 17.125 2.73 1 98.56 335 THR A CA 1
ATOM 2630 C C . THR A 1 335 ? -8.617 16.766 2.109 1 98.56 335 THR A C 1
ATOM 2632 O O . THR A 1 335 ? -9.484 16.203 2.775 1 98.56 335 THR A O 1
ATOM 2635 N N . CYS A 1 336 ? -8.789 17.094 0.799 1 98.81 336 CYS A N 1
ATOM 2636 C CA . CYS A 1 336 ? -10.055 16.875 0.103 1 98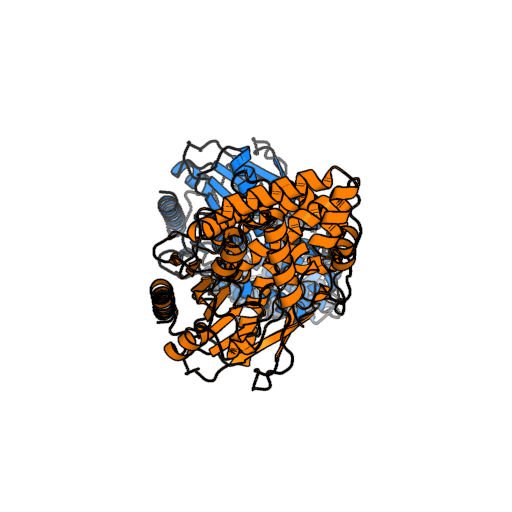.81 336 CYS A CA 1
ATOM 2637 C C . CYS A 1 336 ? -10.164 15.445 -0.406 1 98.81 336 CYS A C 1
ATOM 2639 O O . CYS A 1 336 ? -11.227 15.016 -0.862 1 98.81 336 CYS A O 1
ATOM 2641 N N . THR A 1 337 ? -9.031 14.641 -0.263 1 98.75 337 THR A N 1
ATOM 2642 C CA . THR A 1 337 ? -9.102 13.312 -0.867 1 98.75 337 THR A CA 1
ATOM 2643 C C . THR A 1 337 ? -8.703 12.242 0.142 1 98.75 337 THR A C 1
ATOM 2645 O O . THR A 1 337 ? -9.109 11.086 0.019 1 98.75 337 THR A O 1
ATOM 2648 N N . GLU A 1 338 ? -7.918 12.578 1.164 1 98.56 338 GLU A N 1
ATOM 2649 C CA . GLU A 1 338 ? -7.398 11.523 2.027 1 98.56 338 GLU A CA 1
ATOM 2650 C C . GLU A 1 338 ? -7.766 11.773 3.486 1 98.56 338 GLU A C 1
ATOM 2652 O O . GLU A 1 338 ? -8.055 10.836 4.23 1 98.56 338 GLU A O 1
ATOM 2657 N N . PHE A 1 339 ? -7.727 13.133 3.947 1 98.75 339 PHE A N 1
ATOM 2658 C CA . PHE A 1 339 ? -7.547 13.273 5.387 1 98.75 339 PHE A CA 1
ATOM 2659 C C . PHE A 1 339 ? -8.719 14.023 6.012 1 98.75 339 PHE A C 1
ATOM 2661 O O . PHE A 1 339 ? -9.078 13.781 7.164 1 98.75 339 PHE A O 1
ATOM 2668 N N . GLY A 1 340 ? -9.266 15.039 5.25 1 98.62 340 GLY A N 1
ATOM 2669 C CA . GLY A 1 340 ? -10.18 15.969 5.902 1 98.62 340 GLY A CA 1
ATOM 2670 C C . GLY A 1 340 ? -9.469 16.953 6.812 1 98.62 340 GLY A C 1
ATOM 2671 O O . GLY A 1 340 ? -8.797 17.875 6.34 1 98.62 340 GLY A O 1
ATOM 2672 N N . TYR A 1 341 ? -9.492 16.766 8.016 1 98.56 341 TYR A N 1
ATOM 2673 C CA . TYR A 1 341 ? -8.812 17.578 9.023 1 98.56 341 TYR A CA 1
ATOM 2674 C C . TYR A 1 341 ? -9.352 19 9.023 1 98.56 341 TYR A C 1
ATOM 2676 O O . TYR A 1 341 ? -8.594 19.953 9.234 1 98.56 341 TYR A O 1
ATOM 2684 N N . PHE A 1 342 ? -10.617 19.266 8.633 1 98.69 342 PHE A N 1
ATOM 2685 C CA . PHE A 1 342 ? -11.109 20.625 8.547 1 98.69 342 PHE A CA 1
ATOM 2686 C C . PHE A 1 342 ? -11.32 21.219 9.938 1 98.69 342 PHE A C 1
ATOM 2688 O O . PHE A 1 342 ? -12.109 20.703 10.727 1 98.69 342 PHE A O 1
ATOM 2695 N N . GLN A 1 343 ? -10.602 22.25 10.234 1 98.31 343 GLN A N 1
ATOM 2696 C CA . GLN A 1 343 ? -10.664 22.953 11.516 1 98.31 343 GLN A CA 1
ATOM 2697 C C . GLN A 1 343 ? -11.82 23.953 11.539 1 98.31 343 GLN A C 1
ATOM 2699 O O . GLN A 1 343 ? -11.625 25.141 11.297 1 98.31 343 GLN A O 1
ATOM 2704 N N . THR A 1 344 ? -13 23.531 11.961 1 98.38 344 THR A N 1
ATOM 2705 C CA . THR A 1 344 ? -14.258 24.25 11.766 1 98.38 344 THR A CA 1
ATOM 2706 C C . THR A 1 344 ? -14.648 25.016 13.031 1 98.38 344 THR A C 1
ATOM 2708 O O . THR A 1 344 ? -14.039 24.828 14.086 1 98.38 344 THR A O 1
ATOM 2711 N N . SER A 1 345 ? -15.633 25.828 12.891 1 97.88 345 SER A N 1
ATOM 2712 C CA . SER A 1 345 ? -16.203 26.578 14.016 1 97.88 345 SER A CA 1
ATOM 2713 C C . SER A 1 345 ? -17.375 25.844 14.633 1 97.88 345 SER A C 1
ATOM 2715 O O . SER A 1 345 ? -18.156 26.422 15.383 1 97.88 345 SER A O 1
ATOM 2717 N N . ASP A 1 346 ? -17.469 24.562 14.32 1 97.5 346 ASP A N 1
ATOM 2718 C CA . ASP A 1 346 ? -18.672 23.828 14.695 1 97.5 346 ASP A CA 1
ATOM 2719 C C . ASP A 1 346 ? -18.641 23.453 16.172 1 97.5 346 ASP A C 1
ATOM 2721 O O . ASP A 1 346 ? -19.672 23.125 16.75 1 97.5 346 ASP A O 1
ATOM 2725 N N . SER A 1 347 ? -17.438 23.469 16.734 1 94.69 347 SER A N 1
ATOM 2726 C CA . SER A 1 347 ? -17.359 23.141 18.156 1 94.69 347 SER A CA 1
ATOM 2727 C C . SER A 1 347 ? -18.047 24.219 19 1 94.69 347 SER A C 1
ATOM 2729 O O . SER A 1 347 ? -17.938 25.406 18.703 1 94.69 347 SER A O 1
ATOM 2731 N N . LYS A 1 348 ? -18.719 23.828 20.062 1 92.88 348 LYS A N 1
ATOM 2732 C CA . LYS A 1 348 ? -19.297 24.781 21.016 1 92.88 348 LYS A CA 1
ATOM 2733 C C . LYS A 1 348 ? -18.234 25.297 21.984 1 92.88 348 LYS A C 1
ATOM 2735 O O . LYS A 1 348 ? -18.438 26.312 22.656 1 92.88 348 LYS A O 1
ATOM 2740 N N . ASN A 1 349 ? -17.094 24.641 21.938 1 93.81 349 ASN A N 1
ATOM 2741 C CA . ASN A 1 349 ? -16 24.969 22.844 1 93.81 349 ASN A CA 1
ATOM 2742 C C . ASN A 1 349 ? -14.914 25.781 22.156 1 93.81 349 ASN A C 1
ATOM 2744 O O . ASN A 1 349 ? -13.75 25.391 22.141 1 93.81 349 ASN A O 1
ATOM 2748 N N . GLN A 1 350 ? -15.234 26.906 21.641 1 96.06 350 GLN A N 1
ATOM 2749 C CA . GLN A 1 350 ? -14.297 27.844 21.016 1 96.06 350 GLN A CA 1
ATOM 2750 C C . GLN A 1 350 ? -14.891 29.25 20.938 1 96.06 350 GLN A C 1
ATOM 2752 O O . GLN A 1 350 ? -16.109 29.406 20.891 1 96.06 350 GLN A O 1
ATOM 2757 N N . PRO A 1 351 ? -14.109 30.234 20.922 1 97.19 351 PRO A N 1
ATOM 2758 C CA . PRO A 1 351 ? -14.609 31.594 21.109 1 97.19 351 PRO A CA 1
ATOM 2759 C C . PRO A 1 351 ? -14.781 32.344 19.797 1 97.19 351 PRO A C 1
ATOM 2761 O O . PRO A 1 351 ? -15.031 33.562 19.797 1 97.19 351 PRO A O 1
ATOM 2764 N N . PHE A 1 352 ? -14.68 31.75 18.641 1 98.06 352 PHE A N 1
ATOM 2765 C CA . PHE A 1 352 ? -14.523 32.469 17.375 1 98.06 352 PHE A CA 1
ATOM 2766 C C . PHE A 1 352 ? -15.836 32.531 16.625 1 98.06 352 PHE A C 1
ATOM 2768 O O . PHE A 1 352 ? -15.875 32.969 15.469 1 98.06 352 PHE A O 1
ATOM 2775 N N . GLY A 1 353 ? -16.953 32.094 17.281 1 96.81 353 GLY A N 1
ATOM 2776 C CA . GLY A 1 353 ? -18.25 32.125 16.625 1 96.81 353 GLY A CA 1
ATOM 2777 C C . GLY A 1 353 ? -18.516 30.891 15.781 1 96.81 353 GLY A C 1
ATOM 2778 O O . GLY A 1 353 ? -17.828 29.875 15.93 1 96.81 353 GLY A O 1
ATOM 2779 N N . SER A 1 354 ? -19.562 30.922 14.914 1 97.12 354 SER A N 1
ATOM 2780 C CA . SER A 1 354 ? -20 29.734 14.188 1 97.12 354 SER A CA 1
ATOM 2781 C C . SER A 1 354 ? -20.062 29.984 12.688 1 97.12 354 SER A C 1
ATOM 2783 O O . SER A 1 354 ? -20.859 29.375 11.977 1 97.12 354 SER A O 1
ATOM 2785 N N . TYR A 1 355 ? -19.172 30.766 12.164 1 97.38 355 TYR A N 1
ATOM 2786 C CA . TYR A 1 355 ? -19.391 31.312 10.828 1 97.38 355 TYR A CA 1
ATOM 2787 C C . TYR A 1 355 ? -18.531 30.578 9.797 1 97.38 355 TYR A C 1
ATOM 2789 O O . TYR A 1 355 ? -18.594 30.875 8.609 1 97.38 355 TYR A O 1
ATOM 2797 N N . PHE A 1 356 ? -17.719 29.703 10.156 1 98.25 356 PHE A N 1
ATOM 2798 C CA . PHE A 1 356 ? -16.984 28.875 9.188 1 98.25 356 PHE A CA 1
ATOM 2799 C C . PHE A 1 356 ? -17.141 27.406 9.516 1 98.25 356 PHE A C 1
ATOM 2801 O O . PHE A 1 356 ? -16.156 26.734 9.852 1 98.25 356 PHE A O 1
ATOM 2808 N N . PRO A 1 357 ? -18.344 26.922 9.336 1 98.44 357 PRO A N 1
ATOM 2809 C CA . PRO A 1 357 ? -18.672 25.516 9.609 1 98.44 357 PRO A CA 1
ATOM 2810 C C . PRO A 1 357 ? -18.094 24.562 8.578 1 98.44 357 PRO A C 1
ATOM 2812 O O . PRO A 1 357 ? -17.438 24.984 7.633 1 98.44 357 PRO A O 1
ATOM 2815 N N . LEU A 1 358 ? -18.344 23.297 8.758 1 98.62 358 LEU A N 1
ATOM 2816 C CA . LEU A 1 358 ? -17.828 22.234 7.918 1 98.62 358 LEU A CA 1
ATOM 2817 C C . LEU A 1 358 ? -18.172 22.469 6.453 1 98.62 358 LEU A C 1
ATOM 2819 O O . LEU A 1 358 ? -17.344 22.25 5.566 1 98.62 358 LEU A O 1
ATOM 2823 N N . GLU A 1 359 ? -19.328 22.984 6.191 1 98.5 359 GLU A N 1
ATOM 2824 C CA . GLU A 1 359 ? -19.797 23.188 4.828 1 98.5 359 GLU A CA 1
ATOM 2825 C C . GLU A 1 359 ? -18.922 24.188 4.082 1 98.5 359 GLU A C 1
ATOM 2827 O O . GLU A 1 359 ? -18.734 24.062 2.869 1 98.5 359 GLU A O 1
ATOM 2832 N N . PHE A 1 360 ? -18.422 25.156 4.797 1 98.56 360 PHE A N 1
ATOM 2833 C CA . PHE A 1 360 ? -17.516 26.156 4.223 1 98.56 360 PHE A CA 1
ATOM 2834 C C . PHE A 1 360 ? -16.281 25.484 3.619 1 98.56 360 PHE A C 1
ATOM 2836 O O . PHE A 1 360 ? -15.859 25.844 2.52 1 98.56 360 PHE A O 1
ATOM 2843 N N . PHE A 1 361 ? -15.742 24.484 4.27 1 98.75 361 PHE A N 1
ATOM 2844 C CA . PHE A 1 361 ? -14.531 23.797 3.824 1 98.75 361 PHE A CA 1
ATOM 2845 C C . PHE A 1 361 ? -14.852 22.828 2.695 1 98.75 361 PHE A C 1
ATOM 2847 O O . PHE A 1 361 ? -14.086 22.719 1.734 1 98.75 361 PHE A O 1
ATOM 2854 N N . ILE A 1 362 ? -15.906 22.109 2.775 1 98.81 362 ILE A N 1
ATOM 2855 C CA . ILE A 1 362 ? -16.328 21.203 1.714 1 98.81 362 ILE A CA 1
ATOM 2856 C C . ILE A 1 362 ? -16.547 21.984 0.422 1 98.81 362 ILE A C 1
ATOM 2858 O O . ILE A 1 362 ? -16.156 21.531 -0.659 1 98.81 362 ILE A O 1
ATOM 2862 N N . LYS A 1 363 ? -17.172 23.172 0.589 1 98.75 363 LYS A N 1
ATOM 2863 C CA . LYS A 1 363 ? -17.406 24.031 -0.566 1 98.75 363 LYS A CA 1
ATOM 2864 C C . LYS A 1 363 ? -16.094 24.453 -1.226 1 98.75 363 LYS A C 1
ATOM 2866 O O . LYS A 1 363 ? -16.016 24.531 -2.453 1 98.75 363 LYS A O 1
ATOM 2871 N N . GLN A 1 364 ? -15.086 24.719 -0.427 1 98.69 364 GLN A N 1
ATOM 2872 C CA . GLN A 1 364 ? -13.781 25.062 -0.977 1 98.69 364 GLN A CA 1
ATOM 2873 C C . GLN A 1 364 ? -13.242 23.922 -1.851 1 98.69 364 GLN A C 1
ATOM 2875 O O . GLN A 1 364 ? -12.703 24.172 -2.932 1 98.69 364 GLN A O 1
ATOM 2880 N N . CYS A 1 365 ? -13.352 22.672 -1.37 1 98.81 365 CYS A N 1
ATOM 2881 C CA . CYS A 1 365 ? -12.891 21.531 -2.152 1 98.81 365 CYS A CA 1
ATOM 2882 C C . CYS A 1 365 ? -13.578 21.484 -3.514 1 98.81 365 CYS A C 1
ATOM 2884 O O . CYS A 1 365 ? -12.922 21.297 -4.535 1 98.81 365 CYS A O 1
ATOM 2886 N N . GLN A 1 366 ? -14.852 21.719 -3.533 1 98.81 366 GLN A N 1
ATOM 2887 C CA . GLN A 1 366 ? -15.617 21.703 -4.777 1 98.81 366 GLN A CA 1
ATOM 2888 C C . GLN A 1 366 ? -15.227 22.859 -5.68 1 98.81 366 GLN A C 1
ATOM 2890 O O . GLN A 1 366 ? -15.078 22.688 -6.895 1 98.81 366 GLN A O 1
ATOM 2895 N N . ASP A 1 367 ? -15.07 24.031 -5.062 1 98.75 367 ASP A N 1
ATOM 2896 C CA . ASP A 1 367 ? -14.773 25.234 -5.836 1 98.75 367 ASP A CA 1
ATOM 2897 C C . ASP A 1 367 ? -13.359 25.188 -6.406 1 98.75 367 ASP A C 1
ATOM 2899 O O . ASP A 1 367 ? -13.094 25.734 -7.48 1 98.75 367 ASP A O 1
ATOM 2903 N N . ILE A 1 368 ? -12.477 24.516 -5.711 1 98.38 368 ILE A N 1
ATOM 2904 C CA . ILE A 1 368 ? -11.07 24.5 -6.121 1 98.38 368 ILE A CA 1
ATOM 2905 C C . ILE A 1 368 ? -10.852 23.375 -7.125 1 98.38 368 ILE A C 1
ATOM 2907 O O . ILE A 1 368 ? -10.148 23.547 -8.125 1 98.38 368 ILE A O 1
ATOM 2911 N N . PHE A 1 369 ? -11.453 22.172 -6.918 1 98.56 369 PHE A N 1
ATOM 2912 C CA . PHE A 1 369 ? -11.047 20.984 -7.668 1 98.56 369 PHE A CA 1
ATOM 2913 C C . PHE A 1 369 ? -12.18 20.484 -8.547 1 98.56 369 PHE A C 1
ATOM 2915 O O . PHE A 1 369 ? -11.969 19.672 -9.445 1 98.56 369 PHE A O 1
ATOM 2922 N N . GLY A 1 370 ? -13.43 20.938 -8.305 1 98.25 370 GLY A N 1
ATOM 2923 C CA . GLY A 1 370 ? -14.586 20.5 -9.078 1 98.25 370 GLY A CA 1
ATOM 2924 C C . GLY A 1 370 ? -15.688 19.906 -8.219 1 98.25 370 GLY A C 1
ATOM 2925 O O . GLY A 1 370 ? -15.445 19.5 -7.082 1 98.25 370 GLY A O 1
ATOM 2926 N N . PRO A 1 371 ? -16.859 19.859 -8.75 1 98 371 PRO A N 1
ATOM 2927 C CA . PRO A 1 371 ? -18.031 19.469 -7.977 1 98 371 PRO A CA 1
ATOM 2928 C C . PRO A 1 371 ? -17.922 18.047 -7.422 1 98 371 PRO A C 1
ATOM 2930 O O . PRO A 1 371 ? -18.547 17.719 -6.41 1 98 371 PRO A O 1
ATOM 2933 N N . LYS A 1 372 ? -17.094 17.25 -8 1 97 372 LYS A N 1
ATOM 2934 C CA . LYS A 1 372 ? -16.906 15.867 -7.578 1 97 372 LYS A CA 1
ATOM 2935 C C . LYS A 1 372 ? -16.281 15.797 -6.184 1 97 372 LYS A C 1
ATOM 2937 O O . LYS A 1 372 ? -16.469 14.812 -5.469 1 97 372 LYS A O 1
ATOM 2942 N N . PHE A 1 373 ? -15.578 16.75 -5.84 1 98.62 373 PHE A N 1
ATOM 2943 C CA . PHE A 1 373 ? -14.883 16.766 -4.559 1 98.62 373 PHE A CA 1
ATOM 2944 C C . PHE A 1 373 ? -15.812 17.25 -3.447 1 98.62 373 PHE A C 1
ATOM 2946 O O . PHE A 1 373 ? -15.531 18.234 -2.771 1 98.62 373 PHE A O 1
ATOM 2953 N N . ASN A 1 374 ? -16.906 16.5 -3.25 1 98.31 374 ASN A N 1
ATOM 2954 C CA . ASN A 1 374 ? -17.953 16.781 -2.264 1 98.31 374 ASN A CA 1
ATOM 2955 C C . ASN A 1 374 ? -17.734 15.977 -0.985 1 98.31 374 ASN A C 1
ATOM 2957 O O . ASN A 1 374 ? -16.719 15.297 -0.831 1 98.31 374 ASN A O 1
ATOM 2961 N N . ALA A 1 375 ? -18.641 16.078 -0.075 1 98.12 375 ALA A N 1
ATOM 2962 C CA . ALA A 1 375 ? -18.531 15.445 1.235 1 98.12 375 ALA A CA 1
ATOM 2963 C C . ALA A 1 375 ? -18.391 13.93 1.1 1 98.12 375 ALA A C 1
ATOM 2965 O O . ALA A 1 375 ? -17.641 13.305 1.858 1 98.12 375 ALA A O 1
ATOM 2966 N N . ASP A 1 376 ? -19.094 13.359 0.169 1 97.62 376 ASP A N 1
ATOM 2967 C CA . ASP A 1 376 ? -19.062 11.914 -0.014 1 97.62 376 ASP A CA 1
ATOM 2968 C C . ASP A 1 376 ? -17.672 11.445 -0.447 1 97.62 376 ASP A C 1
ATOM 2970 O O . ASP A 1 376 ? -17.156 10.461 0.08 1 97.62 376 ASP A O 1
ATOM 2974 N N . LEU A 1 377 ? -17.094 12.109 -1.434 1 98.25 377 LEU A N 1
ATOM 2975 C CA . LEU A 1 377 ? -15.766 11.742 -1.902 1 98.25 377 LEU A CA 1
ATOM 2976 C C . LEU A 1 377 ? -14.742 11.891 -0.784 1 98.25 377 LEU A C 1
ATOM 2978 O O . LEU A 1 377 ? -13.898 11.008 -0.59 1 98.25 377 LEU A O 1
ATOM 2982 N N . ILE A 1 378 ? -14.859 12.961 -0.09 1 98.75 378 ILE A N 1
ATOM 2983 C CA . ILE A 1 378 ? -13.906 13.219 0.989 1 98.75 378 ILE A CA 1
ATOM 2984 C C . ILE A 1 378 ? -14.031 12.133 2.053 1 98.75 378 ILE A C 1
ATOM 2986 O O . ILE A 1 378 ? -13.023 11.602 2.521 1 98.75 378 ILE A O 1
ATOM 2990 N N . GLN A 1 379 ? -15.242 11.812 2.404 1 98.25 379 GLN A N 1
ATOM 2991 C CA . GLN A 1 379 ? -15.469 10.797 3.426 1 98.25 379 GLN A CA 1
ATOM 2992 C C . GLN A 1 379 ? -14.953 9.438 2.963 1 98.25 379 GLN A C 1
ATOM 2994 O O . GLN A 1 379 ? -14.422 8.664 3.762 1 98.25 379 GLN A O 1
ATOM 2999 N N . GLN A 1 380 ? -15.141 9.125 1.726 1 97.56 380 GLN A N 1
ATOM 3000 C CA . GLN A 1 380 ? -14.625 7.875 1.184 1 97.56 380 GLN A CA 1
ATOM 3001 C C . GLN A 1 380 ? -13.102 7.809 1.318 1 97.56 380 GLN A C 1
ATOM 3003 O O . GLN A 1 380 ? -12.555 6.762 1.667 1 97.56 380 GLN A O 1
ATOM 3008 N N . GLY A 1 381 ? -12.438 8.906 0.975 1 98.25 381 GLY A N 1
ATOM 3009 C CA . GLY A 1 381 ? -11 8.969 1.154 1 98.25 381 GLY A CA 1
ATOM 3010 C C . GLY A 1 381 ? -10.57 8.797 2.6 1 98.25 381 GLY A C 1
ATOM 3011 O O . GLY A 1 381 ? -9.602 8.078 2.881 1 98.25 381 GLY A O 1
ATOM 3012 N N . ILE A 1 382 ? -11.281 9.383 3.508 1 98.62 382 ILE A N 1
ATOM 3013 C CA . ILE A 1 382 ? -11.023 9.281 4.941 1 98.62 382 ILE A CA 1
ATOM 3014 C C . ILE A 1 382 ? -11.172 7.828 5.387 1 98.62 382 ILE A C 1
ATOM 3016 O O . ILE A 1 382 ? -10.32 7.309 6.109 1 98.62 382 ILE A O 1
ATOM 3020 N N . ASN A 1 383 ? -12.266 7.176 4.934 1 97.88 383 ASN A N 1
ATOM 3021 C CA . ASN A 1 383 ? -12.492 5.773 5.27 1 97.88 383 ASN A CA 1
ATOM 3022 C C . ASN A 1 383 ? -11.336 4.895 4.789 1 97.88 383 ASN A C 1
ATOM 3024 O O . ASN A 1 383 ? -10.883 4.004 5.512 1 97.88 383 ASN A O 1
ATOM 3028 N N . PHE A 1 384 ? -10.898 5.129 3.619 1 98.06 384 PHE A N 1
ATOM 3029 C CA . PHE A 1 384 ? -9.797 4.328 3.096 1 98.06 384 PHE A CA 1
ATOM 3030 C C . PHE A 1 384 ? -8.531 4.57 3.896 1 98.06 384 PHE A C 1
ATOM 3032 O O . PHE A 1 384 ? -7.801 3.627 4.219 1 98.06 384 PHE A O 1
ATOM 3039 N N . THR A 1 385 ? -8.242 5.828 4.18 1 98.69 385 THR A N 1
ATOM 3040 C CA . THR A 1 385 ? -7.055 6.145 4.961 1 98.69 385 THR A CA 1
ATOM 3041 C C . THR A 1 385 ? -7.062 5.391 6.289 1 98.69 385 THR A C 1
ATOM 3043 O O . THR A 1 385 ? -6.07 4.758 6.66 1 98.69 385 THR A O 1
ATOM 3046 N N . ASN A 1 386 ? -8.18 5.469 6.977 1 98.69 386 ASN A N 1
ATOM 3047 C CA . ASN A 1 386 ? -8.273 4.812 8.273 1 98.69 386 ASN A CA 1
ATOM 3048 C C . ASN A 1 386 ? -8.242 3.291 8.141 1 98.69 386 ASN A C 1
ATOM 3050 O O . ASN A 1 386 ? -7.676 2.602 8.992 1 98.69 386 ASN A O 1
ATOM 3054 N N . THR A 1 387 ? -8.836 2.758 7.082 1 98.25 387 THR A N 1
ATOM 3055 C CA . THR A 1 387 ? -8.789 1.323 6.824 1 98.25 387 THR A CA 1
ATOM 3056 C C . THR A 1 387 ? -7.367 0.884 6.477 1 98.25 387 THR A C 1
ATOM 3058 O O . THR A 1 387 ? -6.895 -0.147 6.957 1 98.25 387 THR A O 1
ATOM 3061 N N . ASN A 1 388 ? -6.719 1.638 5.633 1 98.62 388 ASN A N 1
ATOM 3062 C CA . ASN A 1 388 ? -5.398 1.307 5.113 1 98.62 388 ASN A CA 1
ATOM 3063 C C . ASN A 1 388 ? -4.344 1.32 6.215 1 98.62 388 ASN A C 1
ATOM 3065 O O . ASN A 1 388 ? -3.443 0.476 6.23 1 98.62 388 ASN A O 1
ATOM 3069 N N . TYR A 1 389 ? -4.488 2.281 7.203 1 98.75 389 TYR A N 1
ATOM 3070 C CA . TYR A 1 389 ? -3.393 2.492 8.141 1 98.75 389 TYR A CA 1
ATOM 3071 C C . TYR A 1 389 ? -3.807 2.109 9.555 1 98.75 389 TYR A C 1
ATOM 3073 O O . TYR A 1 389 ? -2.959 1.966 10.445 1 98.75 389 TYR A O 1
ATOM 3081 N N . GLY A 1 390 ? -5.094 2.021 9.82 1 98.19 390 GLY A N 1
ATOM 3082 C CA . GLY A 1 390 ? -5.551 1.504 11.102 1 98.19 390 GLY A CA 1
ATOM 3083 C C . GLY A 1 390 ? -6.012 2.59 12.055 1 98.19 390 GLY A C 1
ATOM 3084 O O . GLY A 1 390 ? -6.547 2.297 13.125 1 98.19 390 GLY A O 1
ATOM 3085 N N . GLY A 1 391 ? -5.801 3.992 11.695 1 97.88 391 GLY A N 1
ATOM 3086 C CA . GLY A 1 391 ? -6.164 5.059 12.617 1 97.88 391 GLY A CA 1
ATOM 3087 C C . GLY A 1 391 ? -5.578 4.883 14 1 97.88 391 GLY A C 1
ATOM 3088 O O . GLY A 1 391 ? -4.371 4.672 14.148 1 97.88 391 GLY A O 1
ATOM 3089 N N . TYR A 1 392 ? -6.461 4.891 15.008 1 97.56 392 TYR A N 1
ATOM 3090 C CA . TYR A 1 392 ? -6.02 4.727 16.391 1 97.56 392 TYR A CA 1
ATOM 3091 C C . TYR A 1 392 ? -5.672 3.273 16.688 1 97.56 392 TYR A C 1
ATOM 3093 O O . TYR A 1 392 ? -5.055 2.973 17.719 1 97.56 392 TYR A O 1
ATOM 3101 N N . ASN A 1 393 ? -6.055 2.375 15.75 1 95.25 393 ASN A N 1
ATOM 3102 C CA . ASN A 1 393 ? -5.762 0.956 15.914 1 95.25 393 ASN A CA 1
ATOM 3103 C C . ASN A 1 393 ? -4.492 0.557 15.164 1 95.25 393 ASN A C 1
ATOM 3105 O O . ASN A 1 393 ? -4.301 -0.616 14.844 1 95.25 393 ASN A O 1
ATOM 3109 N N . LEU A 1 394 ? -3.725 1.554 14.922 1 96.88 394 LEU A N 1
ATOM 3110 C CA . LEU A 1 394 ? -2.432 1.33 14.281 1 96.88 394 LEU A CA 1
ATOM 3111 C C . LEU A 1 394 ? -1.646 0.245 15.008 1 96.88 394 LEU A C 1
ATOM 3113 O O . LEU A 1 394 ? -1.53 0.275 16.234 1 96.88 394 LEU A O 1
ATOM 3117 N N . LYS A 1 395 ? -1.167 -0.81 14.266 1 97.56 395 LYS A N 1
ATOM 3118 C CA . LYS A 1 395 ? -0.377 -1.898 14.836 1 97.56 395 LYS A CA 1
ATOM 3119 C C . LYS A 1 395 ? 1.071 -1.834 14.359 1 97.56 395 LYS A C 1
ATOM 3121 O O . LYS A 1 395 ? 1.393 -2.303 13.266 1 97.56 395 LYS A O 1
ATOM 3126 N N . VAL A 1 396 ? 1.952 -1.296 15.258 1 98 396 VAL A N 1
ATOM 3127 C CA . VAL A 1 396 ? 3.361 -1.119 14.922 1 98 396 VAL A CA 1
ATOM 3128 C C . VAL A 1 396 ? 4.227 -1.471 16.125 1 98 396 VAL A C 1
ATOM 3130 O O . VAL A 1 396 ? 3.725 -1.577 17.25 1 98 396 VAL A O 1
ATOM 3133 N N . THR A 1 397 ? 5.473 -1.765 15.844 1 97.75 397 THR A N 1
ATOM 3134 C CA . THR A 1 397 ? 6.516 -1.881 16.859 1 97.75 397 THR A CA 1
ATOM 3135 C C . THR A 1 397 ? 7.676 -0.936 16.547 1 97.75 397 THR A C 1
ATOM 3137 O O . THR A 1 397 ? 7.871 -0.541 15.398 1 97.75 397 THR A O 1
ATOM 3140 N N . ASN A 1 398 ? 8.398 -0.487 17.594 1 98.75 398 ASN A N 1
ATOM 3141 C CA . ASN A 1 398 ? 9.547 0.402 17.453 1 98.75 398 ASN A CA 1
ATOM 3142 C C . ASN A 1 398 ? 9.141 1.765 16.906 1 98.75 398 ASN A C 1
ATOM 3144 O O . ASN A 1 398 ? 9.758 2.264 15.961 1 98.75 398 ASN A O 1
ATOM 3148 N N . VAL A 1 399 ? 8.016 2.328 17.422 1 98.94 399 VAL A N 1
ATOM 3149 C CA . VAL A 1 399 ? 7.586 3.678 17.078 1 98.94 399 VAL A CA 1
ATOM 3150 C C . VAL A 1 399 ? 7.336 4.488 18.344 1 98.94 399 VAL A C 1
ATOM 3152 O O . VAL A 1 399 ? 6.773 3.977 19.312 1 98.94 399 VAL A O 1
ATOM 3155 N N . VAL A 1 400 ? 7.848 5.672 18.391 1 98.94 400 VAL A N 1
ATOM 3156 C CA . VAL A 1 400 ? 7.531 6.605 19.469 1 98.94 400 VAL A CA 1
ATOM 3157 C C . VAL A 1 400 ? 6.727 7.781 18.922 1 98.94 400 VAL A C 1
ATOM 3159 O O . VAL A 1 400 ? 7 8.266 17.812 1 98.94 400 VAL A O 1
ATOM 3162 N N . PHE A 1 401 ? 5.719 8.219 19.703 1 98.94 401 PHE A N 1
ATOM 3163 C CA . PHE A 1 401 ? 4.797 9.281 19.312 1 98.94 401 PHE A CA 1
ATOM 3164 C C . PHE A 1 401 ? 4.883 10.461 20.266 1 98.94 401 PHE A C 1
ATOM 3166 O O . PHE A 1 401 ? 4.09 10.562 21.203 1 98.94 401 PHE A O 1
ATOM 3173 N N . PRO A 1 402 ? 5.781 11.383 19.984 1 98.94 402 PRO A N 1
ATOM 3174 C CA . PRO A 1 402 ? 5.781 12.609 20.781 1 98.94 402 PRO A CA 1
ATOM 3175 C C . PRO A 1 402 ? 4.66 13.57 20.375 1 98.94 402 PRO A C 1
ATOM 3177 O O . PRO A 1 402 ? 4.438 13.805 19.188 1 98.94 402 PRO A O 1
ATOM 3180 N N . ASN A 1 403 ? 3.92 14.125 21.359 1 98.81 403 ASN A N 1
ATOM 3181 C CA . ASN A 1 403 ? 2.865 15.117 21.172 1 98.81 403 ASN A CA 1
ATOM 3182 C C . ASN A 1 403 ? 2.93 16.219 22.234 1 98.81 403 ASN A C 1
ATOM 3184 O O . ASN A 1 403 ? 3.225 15.945 23.391 1 98.81 403 ASN A O 1
ATOM 3188 N N . GLY A 1 404 ? 2.721 17.453 21.812 1 98.56 404 GLY A N 1
ATOM 3189 C CA . GLY A 1 404 ? 2.617 18.547 22.75 1 98.56 404 GLY A CA 1
ATOM 3190 C C . GLY A 1 404 ? 1.196 18.797 23.219 1 98.56 404 GLY A C 1
ATOM 3191 O O . GLY A 1 404 ? 0.251 18.672 22.438 1 98.56 404 GLY A O 1
ATOM 3192 N N . SER A 1 405 ? 1.066 19.219 24.453 1 98.06 405 SER A N 1
ATOM 3193 C CA . SER A 1 405 ? -0.258 19.438 25.031 1 98.06 405 SER A CA 1
ATOM 3194 C C . SER A 1 405 ? -0.919 20.688 24.453 1 98.06 405 SER A C 1
ATOM 3196 O O . SER A 1 405 ? -2.146 20.781 24.438 1 98.06 405 SER A O 1
ATOM 3198 N N . VAL A 1 406 ? -0.108 21.641 23.984 1 98 406 VAL A N 1
ATOM 3199 C CA . VAL A 1 406 ? -0.614 22.891 23.406 1 98 406 VAL A CA 1
ATOM 3200 C C . VAL A 1 406 ? -0.911 22.688 21.922 1 98 406 VAL A C 1
ATOM 3202 O O . VAL A 1 406 ? -1.643 23.469 21.328 1 98 406 VAL A O 1
ATOM 3205 N N . ASP A 1 407 ? -0.352 21.625 21.344 1 98.31 407 ASP A N 1
ATOM 3206 C CA . ASP A 1 407 ? -0.535 21.281 19.938 1 98.31 407 ASP A CA 1
ATOM 3207 C C . ASP A 1 407 ? -1.957 20.781 19.672 1 98.31 407 ASP A C 1
ATOM 3209 O O . ASP A 1 407 ? -2.338 19.703 20.109 1 98.31 407 ASP A O 1
ATOM 3213 N N . PRO A 1 408 ? -2.723 21.5 18.891 1 98.44 408 PRO A N 1
ATOM 3214 C CA . PRO A 1 408 ? -4.09 21.031 18.641 1 98.44 408 PRO A CA 1
ATOM 3215 C C . PRO A 1 408 ? -4.137 19.688 17.938 1 98.44 408 PRO A C 1
ATOM 3217 O O . PRO A 1 408 ? -5.098 18.922 18.094 1 98.44 408 PRO A O 1
ATOM 3220 N N . TRP A 1 409 ? -3.096 19.328 17.297 1 98.69 409 TRP A N 1
ATOM 3221 C CA . TRP A 1 409 ? -3.092 18.141 16.453 1 98.69 409 TRP A CA 1
ATOM 3222 C C . TRP A 1 409 ? -2.941 16.875 17.281 1 98.69 409 TRP A C 1
ATOM 3224 O O . TRP A 1 409 ? -3.193 15.766 16.797 1 98.69 409 TRP A O 1
ATOM 3234 N N . HIS A 1 410 ? -2.51 16.984 18.578 1 98.69 410 HIS A N 1
ATOM 3235 C CA . HIS A 1 410 ? -2.379 15.789 19.406 1 98.69 410 HIS A CA 1
ATOM 3236 C C . HIS A 1 410 ? -3.715 15.07 19.562 1 98.69 410 HIS A C 1
ATOM 3238 O O . HIS A 1 410 ? -3.752 13.867 19.844 1 98.69 410 HIS A O 1
ATOM 3244 N N . ALA A 1 411 ? -4.805 15.836 19.266 1 98.38 411 ALA A N 1
ATOM 3245 C CA . ALA A 1 411 ? -6.145 15.266 19.375 1 98.38 411 ALA A CA 1
ATOM 3246 C C . ALA A 1 411 ? -6.34 14.133 18.375 1 98.38 411 ALA A C 1
ATOM 3248 O O . ALA A 1 411 ? -7.176 13.25 18.594 1 98.38 411 ALA A O 1
ATOM 3249 N N . LEU A 1 412 ? -5.586 14.117 17.297 1 98.62 412 LEU A N 1
ATOM 3250 C CA . LEU A 1 412 ? -5.688 13.086 16.266 1 98.62 412 LEU A CA 1
ATOM 3251 C C . LEU A 1 412 ? -4.469 12.164 16.297 1 98.62 412 LEU A C 1
ATOM 3253 O O . LEU A 1 412 ? -4.281 11.352 15.391 1 98.62 412 LEU A O 1
ATOM 3257 N N . GLY A 1 413 ? -3.584 12.336 17.25 1 98.44 413 GLY A N 1
ATOM 3258 C CA . GLY A 1 413 ? -2.383 11.523 17.391 1 98.44 413 GLY A CA 1
ATOM 3259 C C . GLY A 1 413 ? -2.504 10.445 18.453 1 98.44 413 GLY A C 1
ATOM 3260 O O . GLY A 1 413 ? -3.59 10.211 18.984 1 98.44 413 GLY A O 1
ATOM 3261 N N . ILE A 1 414 ? -1.467 9.727 18.672 1 98.75 414 ILE A N 1
ATOM 3262 C CA . ILE A 1 414 ? -1.365 8.703 19.719 1 98.75 414 ILE A CA 1
ATOM 3263 C C . ILE A 1 414 ? -0.793 9.32 20.984 1 98.75 414 ILE A C 1
ATOM 3265 O O . ILE A 1 414 ? 0.4 9.625 21.062 1 98.75 414 ILE A O 1
ATOM 3269 N N . VAL A 1 415 ? -1.601 9.453 22.031 1 98.44 415 VAL A N 1
ATOM 3270 C CA . VAL A 1 415 ? -1.168 10.172 23.219 1 98.44 415 VAL A CA 1
ATOM 3271 C C . VAL A 1 415 ? -1.044 9.203 24.391 1 98.44 415 VAL A C 1
ATOM 3273 O O . VAL A 1 415 ? -0.658 9.594 25.5 1 98.44 415 VAL A O 1
ATOM 3276 N N . LYS A 1 416 ? -1.387 7.965 24.172 1 98.19 416 LYS A N 1
ATOM 3277 C CA . LYS A 1 416 ? -1.15 6.855 25.094 1 98.19 416 LYS A CA 1
ATOM 3278 C C . LYS A 1 416 ? -0.463 5.691 24.391 1 98.19 416 LYS A C 1
ATOM 3280 O O . LYS A 1 416 ? -0.647 5.496 23.188 1 98.19 416 LYS A O 1
ATOM 3285 N N . ASP A 1 417 ? 0.261 4.922 25.172 1 98.38 417 ASP A N 1
ATOM 3286 C CA . ASP A 1 417 ? 0.986 3.801 24.578 1 98.38 417 ASP A CA 1
ATOM 3287 C C . ASP A 1 417 ? 0.036 2.854 23.859 1 98.38 417 ASP A C 1
ATOM 3289 O O . ASP A 1 417 ? -1.017 2.492 24.375 1 98.38 417 ASP A O 1
ATOM 3293 N N . LEU A 1 418 ? 0.378 2.459 22.625 1 97.62 418 LEU A N 1
ATOM 3294 C CA . LEU A 1 418 ? -0.365 1.432 21.906 1 97.62 418 LEU A CA 1
ATOM 3295 C C . LEU A 1 418 ? 0.016 0.039 22.406 1 97.62 418 LEU A C 1
ATOM 3297 O O . LEU A 1 418 ? -0.823 -0.865 22.438 1 97.62 418 LEU A O 1
ATOM 3301 N N . SER A 1 419 ? 1.273 -0.163 22.672 1 96.44 419 SER A N 1
ATOM 3302 C CA . SER A 1 419 ? 1.914 -1.369 23.188 1 96.44 419 SER A CA 1
ATOM 3303 C C . SER A 1 419 ? 3.248 -1.046 23.844 1 96.44 419 SER A C 1
ATOM 3305 O O . SER A 1 419 ? 3.707 0.098 23.812 1 96.44 419 SER A O 1
ATOM 3307 N N . PRO A 1 420 ? 3.906 -2.006 24.453 1 96.06 420 PRO A N 1
ATOM 3308 C CA . PRO A 1 420 ? 5.219 -1.748 25.062 1 96.06 420 PRO A CA 1
ATOM 3309 C C . PRO A 1 420 ? 6.262 -1.319 24.031 1 96.06 420 PRO A C 1
ATOM 3311 O O . PRO A 1 420 ? 7.27 -0.702 24.391 1 96.06 420 PRO A O 1
ATOM 3314 N N . ASN A 1 421 ? 6.004 -1.619 22.766 1 96.25 421 ASN A N 1
ATOM 3315 C CA . ASN A 1 421 ? 6.984 -1.303 21.734 1 96.25 421 ASN A CA 1
ATOM 3316 C C . ASN A 1 421 ? 6.488 -0.19 20.812 1 96.25 421 ASN A C 1
ATOM 3318 O O . ASN A 1 421 ? 7.059 0.038 19.734 1 96.25 421 ASN A O 1
ATOM 3322 N N . ALA A 1 422 ? 5.387 0.444 21.141 1 98.31 422 ALA A N 1
ATOM 3323 C CA . ALA A 1 422 ? 4.824 1.63 20.5 1 98.31 422 ALA A CA 1
ATOM 3324 C C . ALA A 1 422 ? 4.355 2.645 21.547 1 98.31 422 ALA A C 1
ATOM 3326 O O . ALA A 1 422 ? 3.186 2.648 21.938 1 98.31 422 ALA A O 1
ATOM 3327 N N . THR A 1 423 ? 5.27 3.543 21.844 1 98.25 423 THR A N 1
ATOM 3328 C CA . THR A 1 423 ? 5.074 4.355 23.047 1 98.25 423 THR A CA 1
ATOM 3329 C C . THR A 1 423 ? 4.727 5.793 22.656 1 98.25 423 THR A C 1
ATOM 3331 O O . THR A 1 423 ? 5.121 6.273 21.594 1 98.25 423 THR A O 1
ATOM 3334 N N . ALA A 1 424 ? 3.992 6.445 23.516 1 98.75 424 ALA A N 1
ATOM 3335 C CA . ALA A 1 424 ? 3.631 7.852 23.375 1 98.75 424 ALA A CA 1
ATOM 3336 C C . ALA A 1 424 ? 4.336 8.711 24.422 1 98.75 424 ALA A C 1
ATOM 3338 O O . ALA A 1 424 ? 4.566 8.266 25.547 1 98.75 424 ALA A O 1
ATOM 3339 N N . ILE A 1 425 ? 4.762 9.859 24.031 1 98.81 425 ILE A N 1
ATOM 3340 C CA . ILE A 1 425 ? 5.293 10.883 24.922 1 98.81 425 ILE A CA 1
ATOM 3341 C C . ILE A 1 425 ? 4.426 12.141 24.844 1 98.81 425 ILE A C 1
ATOM 3343 O O . ILE A 1 425 ? 4.438 12.844 23.828 1 98.81 425 ILE A O 1
ATOM 3347 N N . PHE A 1 426 ? 3.645 12.391 25.844 1 98.69 426 PHE A N 1
ATOM 3348 C CA . PHE A 1 426 ? 2.834 13.602 25.922 1 98.69 426 PHE A CA 1
ATOM 3349 C C . PHE A 1 426 ? 3.566 14.703 26.672 1 98.69 426 PHE A C 1
ATOM 3351 O O . PHE A 1 426 ? 3.768 14.609 27.875 1 98.69 426 PHE A O 1
ATOM 3358 N N . ILE A 1 427 ? 3.975 15.75 25.969 1 98.62 427 ILE A N 1
ATOM 3359 C CA . ILE A 1 427 ? 4.867 16.766 26.516 1 98.62 427 ILE A CA 1
ATOM 3360 C C . ILE A 1 427 ? 4.047 17.969 26.984 1 98.62 427 ILE A C 1
ATOM 3362 O O . ILE A 1 427 ? 3.738 18.875 26.188 1 98.62 427 ILE A O 1
ATOM 3366 N N . ASP A 1 428 ? 3.879 18.062 28.219 1 97.12 428 ASP A N 1
ATOM 3367 C CA . ASP A 1 428 ? 3.08 19.141 28.797 1 97.12 428 ASP A CA 1
ATOM 3368 C C . ASP A 1 428 ? 3.717 20.516 28.516 1 97.12 428 ASP A C 1
ATOM 3370 O O . ASP A 1 428 ? 4.91 20.703 28.766 1 97.12 428 ASP A O 1
ATOM 3374 N N . GLY A 1 429 ? 2.883 21.375 27.922 1 95.88 429 GLY A N 1
ATOM 3375 C CA . GLY A 1 429 ? 3.307 22.766 27.781 1 95.88 429 GLY A CA 1
ATOM 3376 C C . GLY A 1 429 ? 3.971 23.062 26.453 1 95.88 429 GLY A C 1
ATOM 3377 O O . GLY A 1 429 ? 4.414 24.188 26.203 1 95.88 429 GLY A O 1
ATOM 3378 N N . THR A 1 430 ? 4.027 22.062 25.641 1 97.81 430 THR A N 1
ATOM 3379 C CA . THR A 1 430 ? 4.742 22.312 24.391 1 97.81 430 THR A CA 1
ATOM 3380 C C . THR A 1 430 ? 3.785 22.281 23.203 1 97.81 430 THR A C 1
ATOM 3382 O O . THR A 1 430 ? 2.711 21.672 23.281 1 97.81 430 THR A O 1
ATOM 3385 N N . ALA A 1 431 ? 4.227 22.953 22.141 1 97.56 431 ALA A N 1
ATOM 3386 C CA . ALA A 1 431 ? 3.41 23.109 20.938 1 97.56 431 ALA A CA 1
ATOM 3387 C C . ALA A 1 431 ? 3.818 22.109 19.859 1 97.56 431 ALA A C 1
ATOM 3389 O O . ALA A 1 431 ? 4.414 21.078 20.172 1 97.56 431 ALA A O 1
ATOM 3390 N N . HIS A 1 432 ? 3.348 22.344 18.625 1 98.06 432 HIS A N 1
ATOM 3391 C CA . HIS A 1 432 ? 3.441 21.469 17.484 1 98.06 432 HIS A CA 1
ATOM 3392 C C . HIS A 1 432 ? 4.895 21.156 17.141 1 98.06 432 HIS A C 1
ATOM 3394 O O . HIS A 1 432 ? 5.688 22.062 16.891 1 98.06 432 HIS A O 1
ATOM 3400 N N . CYS A 1 433 ? 5.336 19.844 17.188 1 98.31 433 CYS A N 1
ATOM 3401 C CA . CYS A 1 433 ? 6.629 19.297 16.781 1 98.31 433 CYS A CA 1
ATOM 3402 C C . CYS A 1 433 ? 7.758 19.875 17.625 1 98.31 433 CYS A C 1
ATOM 3404 O O . CYS A 1 433 ? 8.906 19.922 17.188 1 98.31 433 CYS A O 1
ATOM 3406 N N . ALA A 1 434 ? 7.492 20.297 18.812 1 98.12 434 ALA A N 1
ATOM 3407 C CA . ALA A 1 434 ? 8.469 21 19.641 1 98.12 434 ALA A CA 1
ATOM 3408 C C . ALA A 1 434 ? 9.734 20.172 19.828 1 98.12 434 ALA A C 1
ATOM 3410 O O . ALA A 1 434 ? 10.844 20.719 19.859 1 98.12 434 ALA A O 1
ATOM 3411 N N . ASN A 1 435 ? 9.586 18.906 19.906 1 98.62 435 ASN A N 1
ATOM 3412 C CA . ASN A 1 435 ? 10.711 18.031 20.219 1 98.62 435 ASN A CA 1
ATOM 3413 C C . ASN A 1 435 ? 11.695 17.969 19.047 1 98.62 435 ASN A C 1
ATOM 3415 O O . ASN A 1 435 ? 12.82 17.484 19.203 1 98.62 435 ASN A O 1
ATOM 3419 N N . MET A 1 436 ? 11.289 18.391 17.891 1 98.69 436 MET A N 1
ATOM 3420 C CA . MET A 1 436 ? 12.125 18.234 16.703 1 98.69 436 MET A CA 1
ATOM 3421 C C . MET A 1 436 ? 13.078 19.422 16.562 1 98.69 436 MET A C 1
ATOM 3423 O O . MET A 1 436 ? 14.133 19.297 15.938 1 98.69 436 MET A O 1
ATOM 3427 N N . TYR A 1 437 ? 12.742 20.578 17.078 1 98.19 437 TYR A N 1
ATOM 3428 C CA . TYR A 1 437 ? 13.516 21.797 16.906 1 98.19 437 TYR A CA 1
ATOM 3429 C C . TYR A 1 437 ? 14.773 21.781 17.766 1 98.19 437 TYR A C 1
ATOM 3431 O O . TYR A 1 437 ? 14.891 20.969 18.688 1 98.19 437 TYR A O 1
ATOM 3439 N N . PRO A 1 438 ? 15.742 22.688 17.422 1 97.31 438 PRO A N 1
ATOM 3440 C CA . PRO A 1 438 ? 16.969 22.719 18.219 1 97.31 438 PRO A CA 1
ATOM 3441 C C . PRO A 1 438 ? 16.703 22.969 19.703 1 97.31 438 PRO A C 1
ATOM 3443 O O . PRO A 1 438 ? 15.828 23.781 20.047 1 97.31 438 PRO A O 1
ATOM 3446 N N . ALA A 1 439 ? 17.438 22.312 20.5 1 97.19 439 ALA A N 1
ATOM 3447 C CA . ALA A 1 439 ? 17.359 22.547 21.938 1 97.19 439 ALA A CA 1
ATOM 3448 C C . ALA A 1 439 ? 17.844 23.938 22.312 1 97.19 439 ALA A C 1
ATOM 3450 O O . ALA A 1 439 ? 18.75 24.469 21.672 1 97.19 439 ALA A O 1
ATOM 3451 N N . THR A 1 440 ? 17.25 24.484 23.312 1 96.38 440 THR A N 1
ATOM 3452 C CA . THR A 1 440 ? 17.688 25.75 23.906 1 96.38 440 THR A CA 1
ATOM 3453 C C . THR A 1 440 ? 17.672 25.672 25.422 1 96.38 440 THR A C 1
ATOM 3455 O O . THR A 1 440 ? 17.016 24.812 26 1 96.38 440 THR A O 1
ATOM 3458 N N . PRO A 1 441 ? 18.391 26.531 26.078 1 95.38 441 PRO A N 1
ATOM 3459 C CA . PRO A 1 441 ? 18.406 26.516 27.547 1 95.38 441 PRO A CA 1
ATOM 3460 C C . PRO A 1 441 ? 17.047 26.828 28.156 1 95.38 441 PRO A C 1
ATOM 3462 O O . PRO A 1 441 ? 16.797 26.5 29.312 1 95.38 441 PRO A O 1
ATOM 3465 N N . ASP A 1 442 ? 16.172 27.391 27.453 1 93.56 442 ASP A N 1
ATOM 3466 C CA . ASP A 1 442 ? 14.867 27.797 27.969 1 93.56 442 ASP A CA 1
ATOM 3467 C C . ASP A 1 442 ? 13.844 26.672 27.828 1 93.56 442 ASP A C 1
ATOM 3469 O O . ASP A 1 442 ? 12.695 26.812 28.25 1 93.56 442 ASP A O 1
ATOM 3473 N N . ASP A 1 443 ? 14.242 25.547 27.281 1 97.44 443 ASP A N 1
ATOM 3474 C CA . ASP A 1 443 ? 13.328 24.422 27.109 1 97.44 443 ASP A CA 1
ATOM 3475 C C . ASP A 1 443 ? 12.758 23.969 28.453 1 97.44 443 ASP A C 1
ATOM 3477 O O . ASP A 1 443 ? 13.492 23.875 29.438 1 97.44 443 ASP A O 1
ATOM 3481 N N . PRO A 1 444 ? 11.43 23.734 28.5 1 97 444 PRO A N 1
ATOM 3482 C CA . PRO A 1 444 ? 10.914 23.125 29.734 1 97 444 PRO A CA 1
ATOM 3483 C C . PRO A 1 444 ? 11.492 21.734 29.984 1 97 444 PRO A C 1
ATOM 3485 O O . PRO A 1 444 ? 11.852 21.031 29.047 1 97 444 PRO A O 1
ATOM 3488 N N . PRO A 1 445 ? 11.523 21.297 31.297 1 97.88 445 PRO A N 1
ATOM 3489 C CA . PRO A 1 445 ? 12.125 20 31.625 1 97.88 445 PRO A CA 1
ATOM 3490 C C . PRO A 1 445 ? 11.453 18.844 30.906 1 97.88 445 PRO A C 1
ATOM 3492 O O . PRO A 1 445 ? 12.125 17.859 30.547 1 97.88 445 PRO A O 1
ATOM 3495 N N . GLN A 1 446 ? 10.156 18.984 30.672 1 97.88 446 GLN A N 1
ATOM 3496 C CA . GLN A 1 446 ? 9.43 17.906 30 1 97.88 446 GLN A CA 1
ATOM 3497 C C . GLN A 1 446 ? 9.922 17.719 28.562 1 97.88 446 GLN A C 1
ATOM 3499 O O . GLN A 1 446 ? 9.961 16.609 28.047 1 97.88 446 GLN A O 1
ATOM 3504 N N . LEU A 1 447 ? 10.25 18.781 27.922 1 98.62 447 LEU A N 1
ATOM 3505 C CA . LEU A 1 447 ? 10.758 18.734 26.547 1 98.62 447 LEU A CA 1
ATOM 3506 C C . LEU A 1 447 ? 12.148 18.125 26.516 1 98.62 447 LEU A C 1
ATOM 3508 O O . LEU A 1 447 ? 12.453 17.312 25.625 1 98.62 447 LEU A O 1
ATOM 3512 N N . VAL A 1 448 ? 13.039 18.516 27.453 1 98.5 448 VAL A N 1
ATOM 3513 C CA . VAL A 1 448 ? 14.375 17.953 27.562 1 98.5 448 VAL A CA 1
ATOM 3514 C C . VAL A 1 448 ? 14.289 16.438 27.75 1 98.5 448 VAL A C 1
ATOM 3516 O O . VAL A 1 448 ? 14.977 15.672 27.078 1 98.5 448 VAL A O 1
ATOM 3519 N N . GLN A 1 449 ? 13.398 16.047 28.656 1 98.56 449 GLN A N 1
ATOM 3520 C CA . GLN A 1 449 ? 13.234 14.633 28.953 1 98.56 449 GLN A CA 1
ATOM 3521 C C . GLN A 1 449 ? 12.703 13.867 27.75 1 98.56 449 GLN A C 1
ATOM 3523 O O . GLN A 1 449 ? 13.078 12.719 27.516 1 98.56 449 GLN A O 1
ATOM 3528 N N . ALA A 1 450 ? 11.781 14.484 27.062 1 98.81 450 ALA A N 1
ATOM 3529 C CA . ALA A 1 450 ? 11.234 13.844 25.859 1 98.81 450 ALA A CA 1
ATOM 3530 C C . ALA A 1 450 ? 12.336 13.531 24.844 1 98.81 450 ALA A C 1
ATOM 3532 O O . ALA A 1 450 ? 12.375 12.43 24.297 1 98.81 450 ALA A O 1
ATOM 3533 N N . ARG A 1 451 ? 13.234 14.453 24.594 1 98.75 451 ARG A N 1
ATOM 3534 C CA . ARG A 1 451 ? 14.328 14.25 23.641 1 98.75 451 ARG A CA 1
ATOM 3535 C C . ARG A 1 451 ? 15.266 13.141 24.109 1 98.75 451 ARG A C 1
ATOM 3537 O O . ARG A 1 451 ? 15.734 12.336 23.297 1 98.75 451 ARG A O 1
ATOM 3544 N N . LEU A 1 452 ? 15.508 13.086 25.391 1 98.56 452 LEU A N 1
ATOM 3545 C CA . LEU A 1 452 ? 16.359 12.031 25.938 1 98.56 452 LEU A CA 1
ATOM 3546 C C . LEU A 1 452 ? 15.711 10.664 25.766 1 98.56 452 LEU A C 1
ATOM 3548 O O . LEU A 1 452 ? 16.391 9.695 25.406 1 98.56 452 LEU A O 1
ATOM 3552 N N . THR A 1 453 ? 14.438 10.633 26.047 1 98.75 453 THR A N 1
ATOM 3553 C CA . THR A 1 453 ? 13.711 9.375 25.906 1 98.75 453 THR A CA 1
ATOM 3554 C C . THR A 1 453 ? 13.719 8.898 24.469 1 98.75 453 THR A C 1
ATOM 3556 O O . THR A 1 453 ? 13.906 7.711 24.188 1 98.75 453 THR A O 1
ATOM 3559 N N . ILE A 1 454 ? 13.492 9.773 23.547 1 98.88 454 ILE A N 1
ATOM 3560 C CA . ILE A 1 454 ? 13.484 9.445 22.125 1 98.88 454 ILE A CA 1
ATOM 3561 C C . ILE A 1 454 ? 14.844 8.875 21.719 1 98.88 454 ILE A C 1
ATOM 3563 O O . ILE A 1 454 ? 14.914 7.836 21.047 1 98.88 454 ILE A O 1
ATOM 3567 N N . SER A 1 455 ? 15.914 9.586 22.109 1 98.75 455 SER A N 1
ATOM 3568 C CA . SER A 1 455 ? 17.25 9.117 21.766 1 98.75 455 SER A CA 1
ATOM 3569 C C . SER A 1 455 ? 17.516 7.73 22.359 1 98.75 455 SER A C 1
ATOM 3571 O O . SER A 1 455 ? 18.125 6.879 21.703 1 98.75 455 SER A O 1
ATOM 3573 N N . LYS A 1 456 ? 17.078 7.535 23.578 1 98.56 456 LYS A N 1
ATOM 3574 C CA . LYS A 1 456 ? 17.25 6.242 24.234 1 98.56 456 LYS A CA 1
ATOM 3575 C C . LYS A 1 456 ? 16.516 5.141 23.469 1 98.56 456 LYS A C 1
ATOM 3577 O O . LYS A 1 456 ? 17.062 4.051 23.266 1 98.56 456 LYS A O 1
ATOM 3582 N N . LEU A 1 457 ? 15.297 5.375 23.078 1 98.75 457 LEU A N 1
ATOM 3583 C CA . LEU A 1 457 ? 14.516 4.402 22.328 1 98.75 457 LEU A CA 1
ATOM 3584 C C . LEU A 1 457 ? 15.188 4.078 20.984 1 98.75 457 LEU A C 1
ATOM 3586 O O . LEU A 1 457 ? 15.273 2.91 20.609 1 98.75 457 LEU A O 1
ATOM 3590 N N . ILE A 1 458 ? 15.656 5.121 20.297 1 98.81 458 ILE A N 1
ATOM 3591 C CA . ILE A 1 458 ? 16.391 4.902 19.062 1 98.81 458 ILE A CA 1
ATOM 3592 C C . ILE A 1 458 ? 17.578 3.973 19.312 1 98.81 458 ILE A C 1
ATOM 3594 O O . ILE A 1 458 ? 17.797 3.023 18.562 1 98.81 458 ILE A O 1
ATOM 3598 N N . GLY A 1 459 ? 18.297 4.254 20.359 1 98.56 459 GLY A N 1
ATOM 3599 C CA . GLY A 1 459 ? 19.438 3.41 20.719 1 98.56 459 GLY A CA 1
ATOM 3600 C C . GLY A 1 459 ? 19.047 1.956 20.922 1 98.56 459 GLY A C 1
ATOM 3601 O O . GLY A 1 459 ? 19.781 1.054 20.516 1 98.56 459 GLY A O 1
ATOM 3602 N N . GLN A 1 460 ? 17.906 1.731 21.531 1 98.38 460 GLN A N 1
ATOM 3603 C CA . GLN A 1 460 ? 17.422 0.376 21.781 1 98.38 460 GLN A CA 1
ATOM 3604 C C . GLN A 1 460 ? 17.078 -0.322 20.469 1 98.38 460 GLN A C 1
ATOM 3606 O O . GLN A 1 460 ? 17.297 -1.525 20.312 1 98.38 460 GLN A O 1
ATOM 3611 N N . TRP A 1 461 ? 16.547 0.437 19.578 1 98.31 461 TRP A N 1
ATOM 3612 C CA . TRP A 1 461 ? 16.109 -0.147 18.312 1 98.31 461 TRP A CA 1
ATOM 3613 C C . TRP A 1 461 ? 17.297 -0.513 17.438 1 98.31 461 TRP A C 1
ATOM 3615 O O . TRP A 1 461 ? 17.234 -1.47 16.656 1 98.31 461 TRP A O 1
ATOM 3625 N N . VAL A 1 462 ? 18.391 0.282 17.5 1 97.31 462 VAL A N 1
ATOM 3626 C CA . VAL A 1 462 ? 19.469 0.1 16.531 1 97.31 462 VAL A CA 1
ATOM 3627 C C . VAL A 1 462 ? 20.609 -0.681 17.188 1 97.31 462 VAL A C 1
ATOM 3629 O O . VAL A 1 462 ? 21.656 -0.905 16.562 1 97.31 462 VAL A O 1
ATOM 3632 N N . ALA A 1 463 ? 20.547 -1.07 18.453 1 90.56 463 ALA A N 1
ATOM 3633 C CA . ALA A 1 463 ? 21.562 -1.88 19.141 1 90.56 463 ALA A CA 1
ATOM 3634 C C . ALA A 1 463 ? 21.625 -3.281 18.531 1 90.56 463 ALA A C 1
ATOM 3636 O O . ALA A 1 463 ? 20.641 -3.791 18.016 1 90.56 463 ALA A O 1
ATOM 3637 N N . MET B 1 1 ? 2.141 -21.844 -17.109 1 28.22 1 MET B N 1
ATOM 3638 C CA . MET B 1 1 ? 0.942 -21.375 -16.406 1 28.22 1 MET B CA 1
ATOM 3639 C C . MET B 1 1 ? -0.161 -22.438 -16.469 1 28.22 1 MET B C 1
ATOM 3641 O O . MET B 1 1 ? -0.681 -22.734 -17.531 1 28.22 1 MET B O 1
ATOM 3645 N N . VAL B 1 2 ? -0.02 -23.328 -15.547 1 34.38 2 VAL B N 1
ATOM 3646 C CA . VAL B 1 2 ? -1.018 -24.391 -15.609 1 34.38 2 VAL B CA 1
ATOM 3647 C C . VAL B 1 2 ? -2.42 -23.781 -15.586 1 34.38 2 VAL B C 1
ATOM 3649 O O . VAL B 1 2 ? -2.742 -22.984 -14.703 1 34.38 2 VAL B O 1
ATOM 3652 N N . PRO B 1 3 ? -3.08 -23.844 -16.703 1 32.12 3 PRO B N 1
ATOM 3653 C CA . PRO B 1 3 ? -4.465 -23.375 -16.75 1 32.12 3 PRO B CA 1
ATOM 3654 C C . PRO B 1 3 ? -5.312 -23.922 -15.602 1 32.12 3 PRO B C 1
ATOM 3656 O O . PRO B 1 3 ? -5.035 -25.016 -15.086 1 32.12 3 PRO B O 1
ATOM 3659 N N . PRO B 1 4 ? -6.062 -23.078 -14.914 1 33.62 4 PRO B N 1
ATOM 3660 C CA . PRO B 1 4 ? -6.98 -23.719 -13.977 1 33.62 4 PRO B CA 1
ATOM 3661 C C . PRO B 1 4 ? -7.793 -24.844 -14.625 1 33.62 4 PRO B C 1
ATOM 3663 O O . PRO B 1 4 ? -8.023 -24.828 -15.836 1 33.62 4 PRO B O 1
ATOM 3666 N N . PRO B 1 5 ? -7.887 -26 -14.062 1 29.19 5 PRO B N 1
ATOM 3667 C CA . PRO B 1 5 ? -8.703 -27.078 -14.633 1 29.19 5 PRO B CA 1
ATOM 3668 C C . PRO B 1 5 ? -10.125 -26.641 -14.969 1 29.19 5 PRO B C 1
ATOM 3670 O O . PRO B 1 5 ? -10.633 -25.688 -14.359 1 29.19 5 PRO B O 1
ATOM 3673 N N . SER B 1 6 ? -10.641 -27 -16.141 1 29.88 6 SER B N 1
ATOM 3674 C CA . SER B 1 6 ? -12.008 -26.812 -16.594 1 29.88 6 SER B CA 1
ATOM 3675 C C . SER B 1 6 ? -13.008 -27.469 -15.648 1 29.88 6 SER B C 1
ATOM 3677 O O . SER B 1 6 ? -12.82 -28.609 -15.234 1 29.88 6 SER B O 1
ATOM 3679 N N . ARG B 1 7 ? -13.969 -26.734 -15.078 1 33.31 7 ARG B N 1
ATOM 3680 C CA . ARG B 1 7 ? -15 -27.188 -14.148 1 33.31 7 ARG B CA 1
ATOM 3681 C C . ARG B 1 7 ? -15.914 -28.219 -14.805 1 33.31 7 ARG B C 1
ATOM 3683 O O . ARG B 1 7 ? -16.484 -27.953 -15.867 1 33.31 7 ARG B O 1
ATOM 3690 N N . PRO B 1 8 ? -15.891 -29.453 -14.336 1 27.25 8 PRO B N 1
ATOM 3691 C CA . PRO B 1 8 ? -16.984 -30.297 -14.852 1 27.25 8 PRO B CA 1
ATOM 3692 C C . PRO B 1 8 ? -18.359 -29.719 -14.555 1 27.25 8 PRO B C 1
ATOM 3694 O O . PRO B 1 8 ? -18.531 -28.984 -13.57 1 27.25 8 PRO B O 1
ATOM 3697 N N . SER B 1 9 ? -19.484 -29.844 -15.508 1 30.16 9 SER B N 1
ATOM 3698 C CA . SER B 1 9 ? -20.859 -29.391 -15.562 1 30.16 9 SER B CA 1
ATOM 3699 C C . SER B 1 9 ? -21.641 -29.828 -14.32 1 30.16 9 SER B C 1
ATOM 3701 O O . SER B 1 9 ? -22.547 -29.109 -13.875 1 30.16 9 SER B O 1
ATOM 3703 N N . GLN B 1 10 ? -21.75 -31.156 -13.883 1 31.28 10 GLN B N 1
ATOM 3704 C CA . GLN B 1 10 ? -22.953 -31.688 -13.266 1 31.28 10 GLN B CA 1
ATOM 3705 C C . GLN B 1 10 ? -22.969 -31.438 -11.766 1 31.28 10 GLN B C 1
ATOM 3707 O O . GLN B 1 10 ? -23.75 -32.031 -11.031 1 31.28 10 GLN B O 1
ATOM 3712 N N . LEU B 1 11 ? -21.938 -31.094 -11.195 1 32.25 11 LEU B N 1
ATOM 3713 C CA . LEU B 1 11 ? -22.188 -31.266 -9.766 1 32.25 11 LEU B CA 1
ATOM 3714 C C . LEU B 1 11 ? -23.25 -30.281 -9.273 1 32.25 11 LEU B C 1
ATOM 3716 O O . LEU B 1 11 ? -23.094 -29.078 -9.391 1 32.25 11 LEU B O 1
ATOM 3720 N N . ALA B 1 12 ? -24.484 -30.797 -9.086 1 34.81 12 ALA B N 1
ATOM 3721 C CA . ALA B 1 12 ? -25.734 -30.172 -8.641 1 34.81 12 ALA B CA 1
ATOM 3722 C C . ALA B 1 12 ? -25.547 -29.469 -7.305 1 34.81 12 ALA B C 1
ATOM 3724 O O . ALA B 1 12 ? -26.406 -28.688 -6.883 1 34.81 12 ALA B O 1
ATOM 3725 N N . ASP B 1 13 ? -24.953 -30.078 -6.215 1 38.56 13 ASP B N 1
ATOM 3726 C CA . ASP B 1 13 ? -25.484 -29.625 -4.938 1 38.56 13 ASP B CA 1
ATOM 3727 C C . ASP B 1 13 ? -25.156 -28.156 -4.688 1 38.56 13 ASP B C 1
ATOM 3729 O O . ASP B 1 13 ? -24.297 -27.594 -5.363 1 38.56 13 ASP B O 1
ATOM 3733 N N . SER B 1 14 ? -25.375 -27.516 -3.217 1 45.84 14 SER B N 1
ATOM 3734 C CA . SER B 1 14 ? -25.766 -26.219 -2.672 1 45.84 14 SER B CA 1
ATOM 3735 C C . SER B 1 14 ? -24.625 -25.219 -2.762 1 45.84 14 SER B C 1
ATOM 3737 O O . SER B 1 14 ? -23.828 -25.094 -1.828 1 45.84 14 SER B O 1
ATOM 3739 N N . PRO B 1 15 ? -23.938 -25.141 -3.811 1 53.78 15 PRO B N 1
ATOM 3740 C CA . PRO B 1 15 ? -22.969 -24.047 -3.852 1 53.78 15 PRO B CA 1
ATOM 3741 C C . PRO B 1 15 ? -23.531 -22.734 -3.301 1 53.78 15 PRO B C 1
ATOM 3743 O O . PRO B 1 15 ? -24.719 -22.469 -3.438 1 53.78 15 PRO B O 1
ATOM 3746 N N . SER B 1 16 ? -22.969 -22.25 -2.152 1 65.19 16 SER B N 1
ATOM 3747 C CA . SER B 1 16 ? -23.328 -20.922 -1.659 1 65.19 16 SER B CA 1
ATOM 3748 C C . SER B 1 16 ? -23.594 -19.953 -2.809 1 65.19 16 SER B C 1
ATOM 3750 O O . SER B 1 16 ? -22.922 -20.016 -3.842 1 65.19 16 SER B O 1
ATOM 3752 N N . SER B 1 17 ? -24.781 -19.469 -2.881 1 88.12 17 SER B N 1
ATOM 3753 C CA . SER B 1 17 ? -25.141 -18.453 -3.869 1 88.12 17 SER B CA 1
ATOM 3754 C C . SER B 1 17 ? -24.125 -17.328 -3.906 1 88.12 17 SER B C 1
ATOM 3756 O O . SER B 1 17 ? -23.594 -16.922 -2.865 1 88.12 17 SER B O 1
ATOM 3758 N N . ALA B 1 18 ? -23.719 -17.047 -5.082 1 95.19 18 ALA B N 1
ATOM 3759 C CA . ALA B 1 18 ? -22.797 -15.93 -5.266 1 95.19 18 ALA B CA 1
ATOM 3760 C C . ALA B 1 18 ? -23.375 -14.633 -4.707 1 95.19 18 ALA B C 1
ATOM 3762 O O . ALA B 1 18 ? -24.578 -14.367 -4.855 1 95.19 18 ALA B O 1
ATOM 3763 N N . LEU B 1 19 ? -22.578 -13.945 -3.957 1 98 19 LEU B N 1
ATOM 3764 C CA . LEU B 1 19 ? -22.891 -12.609 -3.461 1 98 19 LEU B CA 1
ATOM 3765 C C . LEU B 1 19 ? -21.969 -11.562 -4.07 1 98 19 LEU B C 1
ATOM 3767 O O . LEU B 1 19 ? -20.922 -11.906 -4.645 1 98 19 LEU B O 1
ATOM 3771 N N . TRP B 1 20 ? -22.391 -10.328 -3.996 1 97.69 20 TRP B N 1
ATOM 3772 C CA . TRP B 1 20 ? -21.641 -9.266 -4.656 1 97.69 20 TRP B CA 1
ATOM 3773 C C . TRP B 1 20 ? -21.5 -8.062 -3.738 1 97.69 20 TRP B C 1
ATOM 3775 O O . TRP B 1 20 ? -22.391 -7.754 -2.951 1 97.69 20 TRP B O 1
ATOM 3785 N N . PHE B 1 21 ? -20.391 -7.449 -3.838 1 95.69 21 PHE B N 1
ATOM 3786 C CA . PHE B 1 21 ? -20.125 -6.211 -3.111 1 95.69 21 PHE B CA 1
ATOM 3787 C C . PHE B 1 21 ? -19.5 -5.168 -4.023 1 95.69 21 PHE B C 1
ATOM 3789 O O . PHE B 1 21 ? -18.734 -5.508 -4.93 1 95.69 21 PHE B O 1
ATOM 3796 N N . ASN B 1 22 ? -19.938 -3.852 -3.805 1 97.62 22 ASN B N 1
ATOM 3797 C CA . ASN B 1 22 ? -19.438 -2.729 -4.582 1 97.62 22 ASN B CA 1
ATOM 3798 C C . ASN B 1 22 ? -18.016 -2.363 -4.168 1 97.62 22 ASN B C 1
ATOM 3800 O O . ASN B 1 22 ? -17.797 -1.826 -3.082 1 97.62 22 ASN B O 1
ATOM 3804 N N . GLN B 1 23 ? -17.078 -2.641 -5.078 1 98.62 23 GLN B N 1
ATOM 3805 C CA . GLN B 1 23 ? -15.664 -2.484 -4.781 1 98.62 23 GLN B CA 1
ATOM 3806 C C . GLN B 1 23 ? -15.078 -1.278 -5.512 1 98.62 23 GLN B C 1
ATOM 3808 O O . GLN B 1 23 ? -15.594 -0.867 -6.555 1 98.62 23 GLN B O 1
ATOM 3813 N N . THR B 1 24 ? -14.062 -0.652 -4.902 1 98.25 24 THR B N 1
ATOM 3814 C CA . THR B 1 24 ? -13.336 0.469 -5.484 1 98.25 24 THR B CA 1
ATOM 3815 C C . THR B 1 24 ? -12.438 -0.001 -6.629 1 98.25 24 THR B C 1
ATOM 3817 O O . THR B 1 24 ? -11.758 -1.018 -6.508 1 98.25 24 THR B O 1
ATOM 3820 N N . LEU B 1 25 ? -12.438 0.71 -7.762 1 98.44 25 LEU B N 1
ATOM 3821 C CA . LEU B 1 25 ? -11.594 0.319 -8.883 1 98.44 25 LEU B CA 1
ATOM 3822 C C . LEU B 1 25 ? -10.125 0.588 -8.586 1 98.44 25 LEU B C 1
ATOM 3824 O O . LEU B 1 25 ? -9.273 -0.29 -8.766 1 98.44 25 LEU B O 1
ATOM 3828 N N . ASP B 1 26 ? -9.828 1.828 -8.172 1 98 26 ASP B N 1
ATOM 3829 C CA . ASP B 1 26 ? -8.453 2.238 -7.887 1 98 26 ASP B CA 1
ATOM 3830 C C . ASP B 1 26 ? -8.32 2.764 -6.461 1 98 26 ASP B C 1
ATOM 3832 O O . ASP B 1 26 ? -8.609 3.93 -6.191 1 98 26 ASP B O 1
ATOM 3836 N N . HIS B 1 27 ? -7.773 1.932 -5.598 1 98.06 27 HIS B N 1
ATOM 3837 C CA . HIS B 1 27 ? -7.656 2.279 -4.184 1 98.06 27 HIS B CA 1
ATOM 3838 C C . HIS B 1 27 ? -6.574 3.328 -3.961 1 98.06 27 HIS B C 1
ATOM 3840 O O . HIS B 1 27 ? -6.5 3.934 -2.889 1 98.06 27 HIS B O 1
ATOM 3846 N N . PHE B 1 28 ? -5.711 3.58 -4.922 1 97.62 28 PHE B N 1
ATOM 3847 C CA . PHE B 1 28 ? -4.539 4.422 -4.719 1 97.62 28 PHE B CA 1
ATOM 3848 C C . PHE B 1 28 ? -4.695 5.754 -5.441 1 97.62 28 PHE B C 1
ATOM 3850 O O . PHE B 1 28 ? -3.711 6.449 -5.695 1 97.62 28 PHE B O 1
ATOM 3857 N N . ASN B 1 29 ? -5.93 6.094 -5.836 1 95.81 29 ASN B N 1
ATOM 3858 C CA . ASN B 1 29 ? -6.383 7.383 -6.348 1 95.81 29 ASN B CA 1
ATOM 3859 C C . ASN B 1 29 ? -7.785 7.723 -5.844 1 95.81 29 ASN B C 1
ATOM 3861 O O . ASN B 1 29 ? -8.781 7.406 -6.5 1 95.81 29 ASN B O 1
ATOM 3865 N N . ASP B 1 30 ? -7.859 8.461 -4.812 1 92.69 30 ASP B N 1
ATOM 3866 C CA . ASP B 1 30 ? -9.133 8.703 -4.137 1 92.69 30 ASP B CA 1
ATOM 3867 C C . ASP B 1 30 ? -10.062 9.539 -5.008 1 92.69 30 ASP B C 1
ATOM 3869 O O . ASP B 1 30 ? -11.273 9.57 -4.777 1 92.69 30 ASP B O 1
ATOM 3873 N N . ALA B 1 31 ? -9.469 10.266 -5.953 1 95.44 31 ALA B N 1
ATOM 3874 C CA . ALA B 1 31 ? -10.305 11.078 -6.84 1 95.44 31 ALA B CA 1
ATOM 3875 C C . ALA B 1 31 ? -10.984 10.203 -7.895 1 95.44 31 ALA B C 1
ATOM 3877 O O . ALA B 1 31 ? -11.914 10.648 -8.562 1 95.44 31 ALA B O 1
ATOM 3878 N N . ASP B 1 32 ? -10.484 8.977 -8.078 1 95.38 32 ASP B N 1
ATOM 3879 C CA . ASP B 1 32 ? -11.148 8.023 -8.953 1 95.38 32 ASP B CA 1
ATOM 3880 C C . ASP B 1 32 ? -12.32 7.348 -8.234 1 95.38 32 ASP B C 1
ATOM 3882 O O . ASP B 1 32 ? -12.117 6.512 -7.355 1 95.38 32 ASP B O 1
ATOM 3886 N N . THR B 1 33 ? -13.539 7.609 -8.625 1 95.06 33 THR B N 1
ATOM 3887 C CA . THR B 1 33 ? -14.703 7.148 -7.879 1 95.06 33 THR B CA 1
ATOM 3888 C C . THR B 1 33 ? -15.344 5.945 -8.562 1 95.06 33 THR B C 1
ATOM 3890 O O . THR B 1 33 ? -16.438 5.523 -8.195 1 95.06 33 THR B O 1
ATOM 3893 N N . ARG B 1 34 ? -14.773 5.461 -9.625 1 97.25 34 ARG B N 1
ATOM 3894 C CA . ARG B 1 34 ? -15.32 4.297 -10.312 1 97.25 34 ARG B CA 1
ATOM 3895 C C . ARG B 1 34 ? -15.305 3.07 -9.406 1 97.25 34 ARG B C 1
ATOM 3897 O O . ARG B 1 34 ? -14.406 2.904 -8.586 1 97.25 34 ARG B O 1
ATOM 3904 N N . THR B 1 35 ? -16.281 2.219 -9.555 1 98.31 35 THR B N 1
ATOM 3905 C CA . THR B 1 35 ? -16.438 0.994 -8.773 1 98.31 35 THR B CA 1
ATOM 3906 C C . THR B 1 35 ? -16.766 -0.186 -9.68 1 98.31 35 THR B C 1
ATOM 3908 O O . THR B 1 35 ? -16.953 -0.016 -10.891 1 98.31 35 THR B O 1
ATOM 3911 N N . PHE B 1 36 ? -16.766 -1.344 -9.203 1 98.56 36 PHE B N 1
ATOM 3912 C CA . PHE B 1 36 ? -17.188 -2.576 -9.859 1 98.56 36 PHE B CA 1
ATOM 3913 C C . PHE B 1 36 ? -17.766 -3.557 -8.844 1 98.56 36 PHE B C 1
ATOM 3915 O O . PHE B 1 36 ? -17.625 -3.359 -7.637 1 98.56 36 PHE B O 1
ATOM 3922 N N . MET B 1 37 ? -18.453 -4.547 -9.336 1 98.5 37 MET B N 1
ATOM 3923 C CA . MET B 1 37 ? -19.016 -5.578 -8.461 1 98.5 37 MET B CA 1
ATOM 3924 C C . MET B 1 37 ? -18.031 -6.73 -8.289 1 98.5 37 MET B C 1
ATOM 3926 O O . MET B 1 37 ? -17.578 -7.312 -9.273 1 98.5 37 MET B O 1
ATOM 3930 N N . GLN B 1 38 ? -17.688 -7.051 -7.074 1 98.75 38 GLN B N 1
ATOM 3931 C CA . GLN B 1 38 ? -16.781 -8.148 -6.75 1 98.75 38 GLN B CA 1
ATOM 3932 C C . GLN B 1 38 ? -17.547 -9.312 -6.109 1 98.75 38 GLN B C 1
ATOM 3934 O O . GLN B 1 38 ? -18.328 -9.109 -5.18 1 98.75 38 GLN B O 1
ATOM 3939 N N . GLN B 1 39 ? -17.312 -10.492 -6.594 1 98.38 39 GLN B N 1
ATOM 3940 C CA . GLN B 1 39 ? -18 -11.695 -6.148 1 98.38 39 GLN B CA 1
ATOM 3941 C C . GLN B 1 39 ? -17.406 -12.227 -4.852 1 98.38 39 GLN B C 1
ATOM 3943 O O . GLN B 1 39 ? -16.188 -12.227 -4.684 1 98.38 39 GLN B O 1
ATOM 3948 N N . TYR B 1 40 ? -18.281 -12.641 -3.93 1 98.44 40 TYR B N 1
ATOM 3949 C CA . TYR B 1 40 ? -17.812 -13.344 -2.736 1 98.44 40 TYR B CA 1
ATOM 3950 C C . TYR B 1 40 ? -18.828 -14.391 -2.299 1 98.44 40 TYR B C 1
ATOM 3952 O O . TYR B 1 40 ? -19.969 -14.422 -2.799 1 98.44 40 TYR B O 1
ATOM 3960 N N . PHE B 1 41 ? -18.453 -15.352 -1.465 1 98.44 41 PHE B N 1
ATOM 3961 C CA . PHE B 1 41 ? -19.281 -16.422 -0.938 1 98.44 41 PHE B CA 1
ATOM 3962 C C . PHE B 1 41 ? -19.188 -16.484 0.581 1 98.44 41 PHE B C 1
ATOM 3964 O O . PHE B 1 41 ? -18.219 -16 1.169 1 98.44 41 PHE B O 1
ATOM 3971 N N . ILE B 1 42 ? -20.219 -17.062 1.21 1 97.75 42 ILE B N 1
ATOM 3972 C CA . ILE B 1 42 ? -20.219 -17.188 2.664 1 97.75 42 ILE B CA 1
ATOM 3973 C C . ILE B 1 42 ? -20.641 -18.609 3.059 1 97.75 42 ILE B C 1
ATOM 3975 O O . ILE B 1 42 ? -21.344 -19.281 2.309 1 97.75 42 ILE B O 1
ATOM 3979 N N . ASN B 1 43 ? -20.141 -19.062 4.137 1 97.75 43 ASN B N 1
ATOM 3980 C CA . ASN B 1 43 ? -20.625 -20.219 4.895 1 97.75 43 ASN B CA 1
ATOM 3981 C C . ASN B 1 43 ? -20.578 -19.953 6.398 1 97.75 43 ASN B C 1
ATOM 3983 O O . ASN B 1 43 ? -19.5 -19.922 6.988 1 97.75 43 ASN B O 1
ATOM 3987 N N . ASP B 1 44 ? -21.781 -19.781 6.984 1 96.38 44 ASP B N 1
ATOM 3988 C CA . ASP B 1 44 ? -21.812 -19.484 8.414 1 96.38 44 ASP B CA 1
ATOM 3989 C C . ASP B 1 44 ? -22.344 -20.672 9.219 1 96.38 44 ASP B C 1
ATOM 3991 O O . ASP B 1 44 ? -22.781 -20.5 10.359 1 96.38 44 ASP B O 1
ATOM 3995 N N . LYS B 1 45 ? -22.297 -21.812 8.625 1 96.19 45 LYS B N 1
ATOM 3996 C CA . LYS B 1 45 ? -22.859 -23.016 9.234 1 96.19 45 LYS B CA 1
ATOM 3997 C C . LYS B 1 45 ? -22.156 -23.359 10.547 1 96.19 45 LYS B C 1
ATOM 3999 O O . LYS B 1 45 ? -22.781 -23.875 11.469 1 96.19 45 LYS B O 1
ATOM 4004 N N . TYR B 1 46 ? -20.906 -23.047 10.68 1 97.5 46 TYR B N 1
ATOM 4005 C CA . TYR B 1 46 ? -20.109 -23.469 11.82 1 97.5 46 TYR B CA 1
ATOM 4006 C C . TYR B 1 46 ? -19.906 -22.328 12.805 1 97.5 46 TYR B C 1
ATOM 4008 O O . TYR B 1 46 ? -19.297 -22.516 13.867 1 97.5 46 TYR B O 1
ATOM 4016 N N . TYR B 1 47 ? -20.375 -21.172 12.492 1 97.56 47 TYR B N 1
ATOM 4017 C CA . TYR B 1 47 ? -20.062 -19.953 13.242 1 97.56 47 TYR B CA 1
ATOM 4018 C C . TYR B 1 47 ? -20.797 -19.922 14.57 1 97.56 47 TYR B C 1
ATOM 4020 O O . TYR B 1 47 ? -21.984 -20.234 14.633 1 97.56 47 TYR B O 1
ATOM 4028 N N . LYS B 1 48 ? -20.062 -19.609 15.609 1 97.31 48 LYS B N 1
ATOM 4029 C CA . LYS B 1 48 ? -20.609 -19.203 16.906 1 97.31 48 LYS B CA 1
ATOM 4030 C C . LYS B 1 48 ? -20.156 -17.797 17.281 1 97.31 48 LYS B C 1
ATOM 4032 O O . LYS B 1 48 ? -19.031 -17.406 16.969 1 97.31 48 LYS B O 1
ATOM 4037 N N . PRO B 1 49 ? -21.109 -17.109 17.953 1 94.94 49 PRO B N 1
ATOM 4038 C CA . PRO B 1 49 ? -20.75 -15.734 18.328 1 94.94 49 PRO B CA 1
ATOM 4039 C C . PRO B 1 49 ? -19.406 -15.648 19.062 1 94.94 49 PRO B C 1
ATOM 4041 O O . PRO B 1 49 ? -19.156 -16.406 20 1 94.94 49 PRO B O 1
ATOM 4044 N N . GLY B 1 50 ? -18.625 -14.758 18.562 1 95.06 50 GLY B N 1
ATOM 4045 C CA . GLY B 1 50 ? -17.312 -14.586 19.141 1 95.06 50 GLY B CA 1
ATOM 4046 C C . GLY B 1 50 ? -16.234 -15.375 18.422 1 95.06 50 GLY B C 1
ATOM 4047 O O . GLY B 1 50 ? -15.039 -15.133 18.625 1 95.06 50 GLY B O 1
ATOM 4048 N N . GLY B 1 51 ? -16.609 -16.328 17.578 1 98.06 51 GLY B N 1
ATOM 4049 C CA . GLY B 1 51 ? -15.656 -17.094 16.812 1 98.06 51 GLY B CA 1
ATOM 4050 C C . GLY B 1 51 ? -14.914 -16.266 15.773 1 98.06 51 GLY B C 1
ATOM 4051 O O . GLY B 1 51 ? -15.305 -15.133 15.484 1 98.06 51 GLY B O 1
ATOM 4052 N N . PRO B 1 52 ? -13.859 -16.828 15.297 1 98.81 52 PRO B N 1
ATOM 4053 C CA . PRO B 1 52 ? -13.078 -16.094 14.289 1 98.81 52 PRO B CA 1
ATOM 4054 C C . PRO B 1 52 ? -13.758 -16.094 12.922 1 98.81 52 PRO B C 1
ATOM 4056 O O . PRO B 1 52 ? -14.781 -16.75 12.727 1 98.81 52 PRO B O 1
ATOM 4059 N N . VAL B 1 53 ? -13.273 -15.281 12.062 1 98.88 53 VAL B N 1
ATOM 4060 C CA . VAL B 1 53 ? -13.672 -15.227 10.664 1 98.88 53 VAL B CA 1
ATOM 4061 C C . VAL B 1 53 ? -12.523 -15.688 9.773 1 98.88 53 VAL B C 1
ATOM 4063 O O . VAL B 1 53 ? -11.398 -15.195 9.898 1 98.88 53 VAL B O 1
ATOM 4066 N N . PHE B 1 54 ? -12.781 -16.672 8.961 1 98.88 54 PHE B N 1
ATOM 4067 C CA . PHE B 1 54 ? -11.797 -17.109 7.973 1 98.88 54 PHE B CA 1
ATOM 4068 C C . PHE B 1 54 ? -12.062 -16.453 6.621 1 98.88 54 PHE B C 1
ATOM 4070 O O . PHE B 1 54 ? -13.203 -16.406 6.164 1 98.88 54 PHE B O 1
ATOM 4077 N N . LEU B 1 55 ? -11.047 -15.883 6.051 1 98.88 55 LEU B N 1
ATOM 4078 C CA . LEU B 1 55 ? -11.109 -15.258 4.738 1 98.88 55 LEU B CA 1
ATOM 4079 C C . LEU B 1 55 ? -10.242 -16 3.734 1 98.88 55 LEU B C 1
ATOM 4081 O O . LEU B 1 55 ? -9.016 -15.891 3.756 1 98.88 55 LEU B O 1
ATOM 4085 N N . SER B 1 56 ? -10.867 -16.766 2.871 1 98.75 56 SER B N 1
ATOM 4086 C CA . SER B 1 56 ? -10.164 -17.391 1.756 1 98.75 56 SER B CA 1
ATOM 4087 C C . SER B 1 56 ? -9.953 -16.406 0.611 1 98.75 56 SER B C 1
ATOM 4089 O O . SER B 1 56 ? -10.922 -15.867 0.063 1 98.75 56 SER B O 1
ATOM 4091 N N . ILE B 1 57 ? -8.734 -16.203 0.264 1 98.81 57 ILE B N 1
ATOM 4092 C CA . ILE B 1 57 ? -8.375 -15.227 -0.751 1 98.81 57 ILE B CA 1
ATOM 4093 C C . ILE B 1 57 ? -8.359 -15.883 -2.127 1 98.81 57 ILE B C 1
ATOM 4095 O O . ILE B 1 57 ? -7.684 -16.891 -2.332 1 98.81 57 ILE B O 1
ATOM 4099 N N . GLY B 1 58 ? -9.133 -15.289 -3.078 1 97.38 58 GLY B N 1
ATOM 4100 C CA . GLY B 1 58 ? -9.086 -15.758 -4.453 1 97.38 58 GLY B CA 1
ATOM 4101 C C . GLY B 1 58 ? -7.762 -15.484 -5.133 1 97.38 58 GLY B C 1
ATOM 4102 O O . GLY B 1 58 ? -7.066 -14.523 -4.789 1 97.38 58 GLY B O 1
ATOM 4103 N N . GLY B 1 59 ? -7.438 -16.312 -6.129 1 96.12 59 GLY B N 1
ATOM 4104 C CA . GLY B 1 59 ? -6.199 -16.203 -6.879 1 96.12 59 GLY B CA 1
ATOM 4105 C C . GLY B 1 59 ? -6.418 -16.016 -8.367 1 96.12 59 GLY B C 1
ATOM 4106 O O . GLY B 1 59 ? -7.266 -15.227 -8.789 1 96.12 59 GLY B O 1
ATOM 4107 N N . GLU B 1 60 ? -5.676 -16.766 -9.18 1 95.31 60 GLU B N 1
ATOM 4108 C CA . GLU B 1 60 ? -5.551 -16.562 -10.617 1 95.31 60 GLU B CA 1
ATOM 4109 C C . GLU B 1 60 ? -6.633 -17.328 -11.375 1 95.31 60 GLU B C 1
ATOM 4111 O O . GLU B 1 60 ? -6.352 -17.953 -12.398 1 95.31 60 GLU B O 1
ATOM 4116 N N . GLY B 1 61 ? -7.797 -17.359 -10.852 1 94.12 61 GLY B N 1
ATOM 4117 C CA . GLY B 1 61 ? -8.93 -18.031 -11.469 1 94.12 61 GLY B CA 1
ATOM 4118 C C . GLY B 1 61 ? -10.242 -17.766 -10.75 1 94.12 61 GLY B C 1
ATOM 4119 O O . GLY B 1 61 ? -10.273 -17.031 -9.758 1 94.12 61 GLY B O 1
ATOM 4120 N N . PRO B 1 62 ? -11.328 -18.312 -11.258 1 94 62 PRO B N 1
ATOM 4121 C CA . PRO B 1 62 ? -12.633 -18.125 -10.617 1 94 62 PRO B CA 1
ATOM 4122 C C . PRO B 1 62 ? -12.688 -18.703 -9.203 1 94 62 PRO B C 1
ATOM 4124 O O . PRO B 1 62 ? -12.125 -19.766 -8.953 1 94 62 PRO B O 1
ATOM 4127 N N . ALA B 1 63 ? -13.305 -17.984 -8.32 1 94.56 63 ALA B N 1
ATOM 4128 C CA . ALA B 1 63 ? -13.633 -18.578 -7.023 1 94.56 63 ALA B CA 1
ATOM 4129 C C . ALA B 1 63 ? -14.648 -19.703 -7.184 1 94.56 63 ALA B C 1
ATOM 4131 O O . ALA B 1 63 ? -15.68 -19.531 -7.84 1 94.56 63 ALA B O 1
ATOM 4132 N N . ASP B 1 64 ? -14.359 -20.828 -6.668 1 93.69 64 ASP B N 1
ATOM 4133 C CA . ASP B 1 64 ? -15.234 -22 -6.777 1 93.69 64 ASP B CA 1
ATOM 4134 C C . ASP B 1 64 ? -15.977 -22.25 -5.469 1 93.69 64 ASP B C 1
ATOM 4136 O O . ASP B 1 64 ? -15.367 -22.641 -4.465 1 93.69 64 ASP B O 1
ATOM 4140 N N . PRO B 1 65 ? -17.234 -22.109 -5.438 1 94.44 65 PRO B N 1
ATOM 4141 C CA . PRO B 1 65 ? -18 -22.266 -4.199 1 94.44 65 PRO B CA 1
ATOM 4142 C C . PRO B 1 65 ? -17.875 -23.656 -3.6 1 94.44 65 PRO B C 1
ATOM 4144 O O . PRO B 1 65 ? -18.281 -23.891 -2.455 1 94.44 65 PRO B O 1
ATOM 4147 N N . VAL B 1 66 ? -17.328 -24.641 -4.371 1 95.19 66 VAL B N 1
ATOM 4148 C CA . VAL B 1 66 ? -17.125 -25.984 -3.848 1 95.19 66 VAL B CA 1
ATOM 4149 C C . VAL B 1 66 ? -16.234 -25.922 -2.6 1 95.19 66 VAL B C 1
ATOM 4151 O O . VAL B 1 66 ? -16.375 -26.75 -1.694 1 95.19 66 VAL B O 1
ATOM 4154 N N . TRP B 1 67 ? -15.43 -24.875 -2.514 1 96.31 67 TRP B N 1
ATOM 4155 C CA . TRP B 1 67 ? -14.492 -24.719 -1.401 1 96.31 67 TRP B CA 1
ATOM 4156 C C . TRP B 1 67 ? -15.227 -24.312 -0.131 1 96.31 67 TRP B C 1
ATOM 4158 O O . TRP B 1 67 ? -14.68 -24.391 0.969 1 96.31 67 TRP B O 1
ATOM 4168 N N . MET B 1 68 ? -16.438 -23.859 -0.254 1 96.88 68 MET B N 1
ATOM 4169 C CA . MET B 1 68 ? -17.203 -23.422 0.912 1 96.88 68 MET B CA 1
ATOM 4170 C C . MET B 1 68 ? -17.703 -24.609 1.725 1 96.88 68 MET B C 1
ATOM 4172 O O . MET B 1 68 ? -18.125 -24.438 2.869 1 96.88 68 MET B O 1
ATOM 4176 N N . GLU B 1 69 ? -17.531 -25.781 1.124 1 95.38 69 GLU B N 1
ATOM 4177 C CA . GLU B 1 69 ? -18.016 -26.969 1.818 1 95.38 69 GLU B CA 1
ATOM 4178 C C . GLU B 1 69 ? -16.938 -28.047 1.859 1 95.38 69 GLU B C 1
ATOM 4180 O O . GLU B 1 69 ? -17.156 -29.125 2.434 1 95.38 69 GLU B O 1
ATOM 4185 N N . ASN B 1 70 ? -15.883 -27.75 1.192 1 95.44 70 ASN B N 1
ATOM 4186 C CA . ASN B 1 70 ? -14.805 -28.734 1.106 1 95.44 70 ASN B CA 1
ATOM 4187 C C . ASN B 1 70 ? -13.453 -28.109 1.413 1 95.44 70 ASN B C 1
ATOM 4189 O O . ASN B 1 70 ? -13.312 -26.875 1.418 1 95.44 70 ASN B O 1
ATOM 4193 N N . GLY B 1 71 ? -12.453 -29 1.702 1 96.31 71 GLY B N 1
ATOM 4194 C CA . GLY B 1 71 ? -11.102 -28.547 1.985 1 96.31 71 GLY B CA 1
ATOM 4195 C C . GLY B 1 71 ? -10.75 -28.609 3.461 1 96.31 71 GLY B C 1
ATOM 4196 O O . GLY B 1 71 ? -11.633 -28.719 4.312 1 96.31 71 GLY B O 1
ATOM 4197 N N . ALA B 1 72 ? -9.484 -28.469 3.707 1 97.5 72 ALA B N 1
ATOM 4198 C CA . ALA B 1 72 ? -8.977 -28.547 5.074 1 97.5 72 ALA B CA 1
ATOM 4199 C C . ALA B 1 72 ? -9.531 -27.422 5.934 1 97.5 72 ALA B C 1
ATOM 4201 O O . ALA B 1 72 ? -9.758 -27.594 7.133 1 97.5 72 ALA B O 1
ATOM 4202 N N . TRP B 1 73 ? -9.836 -26.281 5.324 1 98.06 73 TRP B N 1
ATOM 4203 C CA . TRP B 1 73 ? -10.227 -25.109 6.102 1 98.06 73 TRP B CA 1
ATOM 4204 C C . TRP B 1 73 ? -11.625 -25.281 6.684 1 98.06 73 TRP B C 1
ATOM 4206 O O . TRP B 1 73 ? -11.992 -24.609 7.656 1 98.06 73 TRP B O 1
ATOM 4216 N N . ILE B 1 74 ? -12.453 -26.203 6.109 1 97.81 74 ILE B N 1
ATOM 4217 C CA . ILE B 1 74 ? -13.758 -26.516 6.676 1 97.81 74 ILE B CA 1
ATOM 4218 C C . ILE B 1 74 ? -13.586 -27.188 8.039 1 97.81 74 ILE B C 1
ATOM 4220 O O . ILE B 1 74 ? -14.312 -26.875 8.984 1 97.81 74 ILE B O 1
ATOM 4224 N N . GLN B 1 75 ? -12.594 -28.062 8.094 1 97.81 75 GLN B N 1
ATOM 4225 C CA . GLN B 1 75 ? -12.305 -28.688 9.383 1 97.81 75 GLN B CA 1
ATOM 4226 C C . GLN B 1 75 ? -11.82 -27.656 10.398 1 97.81 75 GLN B C 1
ATOM 4228 O O . GLN B 1 75 ? -12.203 -27.719 11.57 1 97.81 75 GLN B O 1
ATOM 4233 N N . TYR B 1 76 ? -10.945 -26.719 9.922 1 98.62 76 TYR B N 1
ATOM 4234 C CA . TYR B 1 76 ? -10.516 -25.656 10.82 1 98.62 76 TYR B CA 1
ATOM 4235 C C . TYR B 1 76 ? -11.719 -24.859 11.328 1 98.62 76 TYR B C 1
ATOM 4237 O O . TYR B 1 76 ? -11.758 -24.484 12.5 1 98.62 76 TYR B O 1
ATOM 4245 N N . ALA B 1 77 ? -12.648 -24.594 10.422 1 98.38 77 ALA B N 1
ATOM 4246 C CA . ALA B 1 77 ? -13.836 -23.812 10.781 1 98.38 77 ALA B CA 1
ATOM 4247 C C . ALA B 1 77 ? -14.656 -24.531 11.844 1 98.38 77 ALA B C 1
ATOM 4249 O O . ALA B 1 77 ? -15.18 -23.891 12.766 1 98.38 77 ALA B O 1
ATOM 4250 N N . GLN B 1 78 ? -14.812 -25.828 11.648 1 98 78 GLN B N 1
ATOM 4251 C CA . GLN B 1 78 ? -15.523 -26.625 12.641 1 98 78 GLN B CA 1
ATOM 4252 C C . GLN B 1 78 ? -14.805 -26.609 13.984 1 98 78 GLN B C 1
ATOM 4254 O O . GLN B 1 78 ? -15.43 -26.469 15.031 1 98 78 GLN B O 1
ATOM 4259 N N . ASP B 1 79 ? -13.492 -26.719 13.891 1 98.06 79 ASP B N 1
ATOM 4260 C CA . ASP B 1 79 ? -12.68 -26.781 15.102 1 98.06 79 ASP B CA 1
ATOM 4261 C C . ASP B 1 79 ? -12.742 -25.469 15.875 1 98.06 79 ASP B C 1
ATOM 4263 O O . ASP B 1 79 ? -12.656 -25.453 17.109 1 98.06 79 ASP B O 1
ATOM 4267 N N . HIS B 1 80 ? -12.93 -24.328 15.195 1 98.5 80 HIS B N 1
ATOM 4268 C CA . HIS B 1 80 ? -12.734 -23.031 15.852 1 98.5 80 HIS B CA 1
ATOM 4269 C C . HIS B 1 80 ? -13.992 -22.188 15.789 1 98.5 80 HIS B C 1
ATOM 4271 O O . HIS B 1 80 ? -13.977 -21.016 16.172 1 98.5 80 HIS B O 1
ATOM 4277 N N . ASN B 1 81 ? -15.109 -22.766 15.25 1 98.31 81 ASN B N 1
ATOM 4278 C CA . ASN B 1 81 ? -16.391 -22.078 15.172 1 98.31 81 ASN B CA 1
ATOM 4279 C C . ASN B 1 81 ? -16.297 -20.812 14.32 1 98.31 81 ASN B C 1
ATOM 4281 O O . ASN B 1 81 ? -16.688 -19.734 14.766 1 98.31 81 ASN B O 1
ATOM 4285 N N . ALA B 1 82 ? -15.789 -20.984 13.141 1 98.69 82 ALA B N 1
ATOM 4286 C CA . ALA B 1 82 ? -15.445 -19.812 12.328 1 98.69 82 ALA B CA 1
ATOM 4287 C C . ALA B 1 82 ? -16.562 -19.469 11.352 1 98.69 82 ALA B C 1
ATOM 4289 O O . ALA B 1 82 ? -17.312 -20.359 10.922 1 98.69 82 ALA B O 1
ATOM 4290 N N . PHE B 1 83 ? -16.734 -18.172 11.047 1 98.44 83 PHE B N 1
ATOM 4291 C CA . PHE B 1 83 ? -17.469 -17.656 9.898 1 98.44 83 PHE B CA 1
ATOM 4292 C C . PHE B 1 83 ? -16.578 -17.641 8.656 1 98.44 83 PHE B C 1
ATOM 4294 O O . PHE B 1 83 ? -15.453 -17.156 8.695 1 98.44 83 PHE B O 1
ATOM 4301 N N . LEU B 1 84 ? -17.078 -18.219 7.543 1 98.62 84 LEU B N 1
ATOM 4302 C CA . LEU B 1 84 ? -16.234 -18.359 6.359 1 98.62 84 LEU B CA 1
ATOM 4303 C C . LEU B 1 84 ? -16.656 -17.375 5.281 1 98.62 84 LEU B C 1
ATOM 4305 O O . LEU B 1 84 ? -17.844 -17.266 4.949 1 98.62 84 LEU B O 1
ATOM 4309 N N . PHE B 1 85 ? -15.656 -16.625 4.742 1 98.56 85 PHE B N 1
ATOM 4310 C CA . PHE B 1 85 ? -15.789 -15.836 3.52 1 98.56 85 PHE B CA 1
ATOM 4311 C C . PHE B 1 85 ? -14.805 -16.312 2.459 1 98.56 85 PHE B C 1
ATOM 4313 O O . PHE B 1 85 ? -13.68 -16.719 2.777 1 98.56 85 PHE B O 1
ATOM 4320 N N . MET B 1 86 ? -15.203 -16.359 1.215 1 98.62 86 MET B N 1
ATOM 4321 C CA . MET B 1 86 ? -14.312 -16.438 0.063 1 98.62 86 MET B CA 1
ATOM 4322 C C . MET B 1 86 ? -14.508 -15.242 -0.862 1 98.62 86 MET B C 1
ATOM 4324 O O . MET B 1 86 ? -15.633 -14.93 -1.253 1 98.62 86 MET B O 1
ATOM 4328 N N . VAL B 1 87 ? -13.445 -14.531 -1.179 1 98.75 87 VAL B N 1
ATOM 4329 C CA . VAL B 1 87 ? -13.531 -13.336 -2.02 1 98.75 87 VAL B CA 1
ATOM 4330 C C . VAL B 1 87 ? -12.773 -13.57 -3.324 1 98.75 87 VAL B C 1
ATOM 4332 O O . VAL B 1 87 ? -11.594 -13.93 -3.309 1 98.75 87 VAL B O 1
ATOM 4335 N N . GLU B 1 88 ? -13.477 -13.406 -4.441 1 98.44 88 GLU B N 1
ATOM 4336 C CA . GLU B 1 88 ? -12.859 -13.594 -5.75 1 98.44 88 GLU B CA 1
ATOM 4337 C C . GLU B 1 88 ? -11.883 -12.461 -6.062 1 98.44 88 GLU B C 1
ATOM 4339 O O . GLU B 1 88 ? -12.141 -11.297 -5.738 1 98.44 88 GLU B O 1
ATOM 4344 N N . HIS B 1 89 ? -10.789 -12.773 -6.621 1 98.56 89 HIS B N 1
ATOM 4345 C CA . HIS B 1 89 ? -9.766 -11.805 -7 1 98.56 89 HIS B CA 1
ATOM 4346 C C . HIS B 1 89 ? -10.234 -10.938 -8.164 1 98.56 89 HIS B C 1
ATOM 4348 O O . HIS B 1 89 ? -10.883 -11.43 -9.086 1 98.56 89 HIS B O 1
ATOM 4354 N N . ARG B 1 90 ? -9.93 -9.648 -8.102 1 98.44 90 ARG B N 1
ATOM 4355 C CA . ARG B 1 90 ? -10.25 -8.781 -9.234 1 98.44 90 ARG B CA 1
ATOM 4356 C C . ARG B 1 90 ? -9.68 -9.344 -10.531 1 98.44 90 ARG B C 1
ATOM 4358 O O . ARG B 1 90 ? -8.562 -9.875 -10.547 1 98.44 90 ARG B O 1
ATOM 4365 N N . PHE B 1 91 ? -10.5 -9.234 -11.672 1 97.81 91 PHE B N 1
ATOM 4366 C CA . PHE B 1 91 ? -10.133 -9.562 -13.047 1 97.81 91 PHE B CA 1
ATOM 4367 C C . PHE B 1 91 ? -10.172 -11.062 -13.273 1 97.81 91 PHE B C 1
ATOM 4369 O O . PHE B 1 91 ? -9.883 -11.539 -14.375 1 97.81 91 PHE B O 1
ATOM 4376 N N . TYR B 1 92 ? -10.5 -11.828 -12.266 1 96.75 92 TYR B N 1
ATOM 4377 C CA . TYR B 1 92 ? -10.641 -13.266 -12.453 1 96.75 92 TYR B CA 1
ATOM 4378 C C . TYR B 1 92 ? -12.078 -13.703 -12.195 1 96.75 92 TYR B C 1
ATOM 4380 O O . TYR B 1 92 ? -12.836 -13.016 -11.5 1 96.75 92 TYR B O 1
ATOM 4388 N N . GLY B 1 93 ? -12.453 -14.859 -12.789 1 94.69 93 GLY B N 1
ATOM 4389 C CA . GLY B 1 93 ? -13.812 -15.344 -12.633 1 94.69 93 GLY B CA 1
ATOM 4390 C C . GLY B 1 93 ? -14.859 -14.359 -13.125 1 94.69 93 GLY B C 1
ATOM 4391 O O . GLY B 1 93 ? -14.781 -13.875 -14.25 1 94.69 93 GLY B O 1
ATOM 4392 N N . LYS B 1 94 ? -15.773 -14.047 -12.25 1 94.94 94 LYS B N 1
ATOM 4393 C CA . LYS B 1 94 ? -16.891 -13.18 -12.641 1 94.94 94 LYS B CA 1
ATOM 4394 C C . LYS B 1 94 ? -16.672 -11.75 -12.141 1 94.94 94 LYS B C 1
ATOM 4396 O O . LYS B 1 94 ? -17.5 -10.875 -12.375 1 94.94 94 LYS B O 1
ATOM 4401 N N . THR B 1 95 ? -15.609 -11.5 -11.492 1 97.38 95 THR B N 1
ATOM 4402 C CA . THR B 1 95 ? -15.266 -10.172 -11 1 97.38 95 THR B CA 1
ATOM 4403 C C . THR B 1 95 ? -14.562 -9.359 -12.078 1 97.38 95 THR B C 1
ATOM 4405 O O . THR B 1 95 ? -13.344 -9.453 -12.242 1 97.38 95 THR B O 1
ATOM 4408 N N . HIS B 1 96 ? -15.297 -8.523 -12.773 1 97.5 96 HIS B N 1
ATOM 4409 C CA . HIS B 1 96 ? -14.82 -7.758 -13.922 1 97.5 96 HIS B CA 1
ATOM 4410 C C . HIS B 1 96 ? -14.758 -6.27 -13.609 1 97.5 96 HIS B C 1
ATOM 4412 O O . HIS B 1 96 ? -15.719 -5.535 -13.867 1 97.5 96 HIS B O 1
ATOM 4418 N N . PRO B 1 97 ? -13.625 -5.75 -13.195 1 98.12 97 PRO B N 1
ATOM 4419 C CA . PRO B 1 97 ? -13.516 -4.344 -12.789 1 98.12 97 PRO B CA 1
ATOM 4420 C C . PRO B 1 97 ? -13.719 -3.381 -13.961 1 98.12 97 PRO B C 1
ATOM 4422 O O . PRO B 1 97 ? -14.094 -2.227 -13.75 1 98.12 97 PRO B O 1
ATOM 4425 N N . THR B 1 98 ? -13.414 -3.867 -15.188 1 97.94 98 THR B N 1
ATOM 4426 C CA . THR B 1 98 ? -13.453 -3.014 -16.375 1 97.94 98 THR B CA 1
ATOM 4427 C C . THR B 1 98 ? -14.195 -3.699 -17.5 1 97.94 98 THR B C 1
ATOM 4429 O O . THR B 1 98 ? -14.578 -4.867 -17.391 1 97.94 98 THR B O 1
ATOM 4432 N N . GLY B 1 99 ? -14.398 -2.982 -18.578 1 96.81 99 GLY B N 1
ATOM 4433 C CA . GLY B 1 99 ? -15.195 -3.471 -19.688 1 96.81 99 GLY B CA 1
ATOM 4434 C C . GLY B 1 99 ? -14.508 -4.57 -20.484 1 96.81 99 GLY B C 1
ATOM 4435 O O . GLY B 1 99 ? -15.172 -5.379 -21.125 1 96.81 99 GLY B O 1
ATOM 4436 N N . ASN B 1 100 ? -13.219 -4.602 -20.438 1 97.06 100 ASN B N 1
ATOM 4437 C CA . ASN B 1 100 ? -12.43 -5.633 -21.109 1 97.06 100 ASN B CA 1
ATOM 4438 C C . ASN B 1 100 ? -11.039 -5.758 -20.484 1 97.06 100 ASN B C 1
ATOM 4440 O O . ASN B 1 100 ? -10.766 -5.176 -19.438 1 97.06 100 ASN B O 1
ATOM 4444 N N . LEU B 1 101 ? -10.188 -6.547 -21.125 1 97.5 101 LEU B N 1
ATOM 4445 C CA . LEU B 1 101 ? -8.883 -6.887 -20.578 1 97.5 101 LEU B CA 1
ATOM 4446 C C . LEU B 1 101 ? -7.766 -6.203 -21.359 1 97.5 101 LEU B C 1
ATOM 4448 O O . LEU B 1 101 ? -6.68 -6.762 -21.516 1 97.5 101 LEU B O 1
ATOM 4452 N N . SER B 1 102 ? -7.996 -5.004 -21.906 1 97.19 102 SER B N 1
ATOM 4453 C CA . SER B 1 102 ? -6.934 -4.262 -22.578 1 97.19 102 SER B CA 1
ATOM 4454 C C . SER B 1 102 ? -5.773 -3.979 -21.625 1 97.19 102 SER B C 1
ATOM 4456 O O . SER B 1 102 ? -5.922 -4.07 -20.406 1 97.19 102 SER B O 1
ATOM 4458 N N . VAL B 1 103 ? -4.648 -3.676 -22.188 1 97.31 103 VAL B N 1
ATOM 4459 C CA . VAL B 1 103 ? -3.455 -3.391 -21.391 1 97.31 103 VAL B CA 1
ATOM 4460 C C . VAL B 1 103 ? -3.73 -2.227 -20.438 1 97.31 103 VAL B C 1
ATOM 4462 O O . VAL B 1 103 ? -3.324 -2.258 -19.281 1 97.31 103 VAL B O 1
ATOM 4465 N N . GLU B 1 104 ? -4.391 -1.201 -20.922 1 96.5 104 GLU B N 1
ATOM 4466 C CA . GLU B 1 104 ? -4.75 -0.061 -20.094 1 96.5 104 GLU B CA 1
ATOM 4467 C C . GLU B 1 104 ? -5.598 -0.496 -18.891 1 96.5 104 GLU B C 1
ATOM 4469 O O . GLU B 1 104 ? -5.348 -0.077 -17.766 1 96.5 104 GLU B O 1
ATOM 4474 N N . ASN B 1 105 ? -6.566 -1.351 -19.156 1 97.44 105 ASN B N 1
ATOM 4475 C CA . ASN B 1 105 ? -7.457 -1.832 -18.109 1 97.44 105 ASN B CA 1
ATOM 4476 C C . ASN B 1 105 ? -6.723 -2.744 -17.125 1 97.44 105 ASN B C 1
ATOM 4478 O O . ASN B 1 105 ? -6.961 -2.688 -15.914 1 97.44 105 ASN B O 1
ATOM 4482 N N . LEU B 1 106 ? -5.805 -3.533 -17.594 1 98.19 106 LEU B N 1
ATOM 4483 C CA . LEU B 1 106 ? -5.074 -4.477 -16.766 1 98.19 106 LEU B CA 1
ATOM 4484 C C . LEU B 1 106 ? -4.137 -3.74 -15.805 1 98.19 106 LEU B C 1
ATOM 4486 O O . LEU B 1 106 ? -3.639 -4.328 -14.844 1 98.19 106 LEU B O 1
ATOM 4490 N N . GLY B 1 107 ? -4.012 -2.422 -16.078 1 97.81 107 GLY B N 1
ATOM 4491 C CA . GLY B 1 107 ? -3.238 -1.616 -15.156 1 97.81 107 GLY B CA 1
ATOM 4492 C C . GLY B 1 107 ? -3.795 -1.634 -13.742 1 97.81 107 GLY B C 1
ATOM 4493 O O . GLY B 1 107 ? -3.072 -1.367 -12.781 1 97.81 107 GLY B O 1
ATOM 4494 N N . TYR B 1 108 ? -5.066 -2.002 -13.547 1 98.19 108 TYR B N 1
ATOM 4495 C CA . TYR B 1 108 ? -5.711 -2.066 -12.242 1 98.19 108 TYR B CA 1
ATOM 4496 C C . TYR B 1 108 ? -5.57 -3.457 -11.633 1 98.19 108 TYR B C 1
ATOM 4498 O O . TYR B 1 108 ? -6.098 -3.723 -10.547 1 98.19 108 TYR B O 1
ATOM 4506 N N . LEU B 1 109 ? -4.906 -4.363 -12.344 1 98.31 109 LEU B N 1
ATOM 4507 C CA . LEU B 1 109 ? -4.629 -5.707 -11.844 1 98.31 109 LEU B CA 1
ATOM 4508 C C . LEU B 1 109 ? -3.24 -5.777 -11.219 1 98.31 109 LEU B C 1
ATOM 4510 O O . LEU B 1 109 ? -2.271 -6.148 -11.883 1 98.31 109 LEU B O 1
ATOM 4514 N N . THR B 1 110 ? -3.195 -5.387 -9.953 1 98.31 110 THR B N 1
ATOM 4515 C CA . THR B 1 110 ? -1.96 -5.477 -9.188 1 98.31 110 THR B CA 1
ATOM 4516 C C . THR B 1 110 ? -2.207 -6.16 -7.844 1 98.31 110 THR B C 1
ATOM 4518 O O . THR B 1 110 ? -3.336 -6.184 -7.352 1 98.31 110 THR B O 1
ATOM 4521 N N . SER B 1 111 ? -1.175 -6.73 -7.266 1 98.75 111 SER B N 1
ATOM 4522 C CA . SER B 1 111 ? -1.296 -7.344 -5.945 1 98.75 111 SER B CA 1
ATOM 4523 C C . SER B 1 111 ? -1.677 -6.309 -4.891 1 98.75 111 SER B C 1
ATOM 4525 O O . SER B 1 111 ? -2.398 -6.621 -3.939 1 98.75 111 SER B O 1
ATOM 4527 N N . GLU B 1 112 ? -1.247 -5.016 -5.055 1 98.69 112 GLU B N 1
ATOM 4528 C CA . GLU B 1 112 ? -1.579 -3.957 -4.105 1 98.69 112 GLU B CA 1
ATOM 4529 C C . GLU B 1 112 ? -3.076 -3.658 -4.113 1 98.69 112 GLU B C 1
ATOM 4531 O O . GLU B 1 112 ? -3.691 -3.516 -3.057 1 98.69 112 GLU B O 1
ATOM 4536 N N . GLN B 1 113 ? -3.643 -3.555 -5.344 1 98.62 113 GLN B N 1
ATOM 4537 C CA . GLN B 1 113 ? -5.086 -3.373 -5.457 1 98.62 113 GLN B CA 1
ATOM 4538 C C . GLN B 1 113 ? -5.84 -4.543 -4.836 1 98.62 113 GLN B C 1
ATOM 4540 O O . GLN B 1 113 ? -6.848 -4.348 -4.148 1 98.62 113 GLN B O 1
ATOM 4545 N N . ALA B 1 114 ? -5.32 -5.734 -5.078 1 98.81 114 ALA B N 1
ATOM 4546 C CA . ALA B 1 114 ? -5.977 -6.93 -4.555 1 98.81 114 ALA B CA 1
ATOM 4547 C C . ALA B 1 114 ? -5.992 -6.922 -3.027 1 98.81 114 ALA B C 1
ATOM 4549 O O . ALA B 1 114 ? -6.996 -7.285 -2.408 1 98.81 114 ALA B O 1
ATOM 4550 N N . LEU B 1 115 ? -4.883 -6.562 -2.396 1 98.94 115 LEU B N 1
ATOM 4551 C CA . LEU B 1 115 ? -4.832 -6.484 -0.94 1 98.94 115 LEU B CA 1
ATOM 4552 C C . LEU B 1 115 ? -5.793 -5.418 -0.42 1 98.94 115 LEU B C 1
ATOM 4554 O O . LEU B 1 115 ? -6.473 -5.633 0.584 1 98.94 115 LEU B O 1
ATOM 4558 N N . ALA B 1 116 ? -5.789 -4.258 -1.106 1 98.81 116 ALA B N 1
ATOM 4559 C CA . ALA B 1 116 ? -6.691 -3.188 -0.696 1 98.81 116 ALA B CA 1
ATOM 4560 C C . ALA B 1 116 ? -8.148 -3.609 -0.849 1 98.81 116 ALA B C 1
ATOM 4562 O O . ALA B 1 116 ? -9.008 -3.207 -0.057 1 98.81 116 ALA B O 1
ATOM 4563 N N . ASP B 1 117 ? -8.469 -4.465 -1.892 1 98.88 117 ASP B N 1
ATOM 4564 C CA . ASP B 1 117 ? -9.805 -5.051 -2.016 1 98.88 117 ASP B CA 1
ATOM 4565 C C . ASP B 1 117 ? -10.203 -5.785 -0.737 1 98.88 117 ASP B C 1
ATOM 4567 O O . ASP B 1 117 ? -11.328 -5.637 -0.253 1 98.88 117 ASP B O 1
ATOM 4571 N N . LEU B 1 118 ? -9.289 -6.602 -0.258 1 98.94 118 LEU B N 1
ATOM 4572 C CA . LEU B 1 118 ? -9.57 -7.41 0.921 1 98.94 118 LEU B CA 1
ATOM 4573 C C . LEU B 1 118 ? -9.812 -6.531 2.143 1 98.94 118 LEU B C 1
ATOM 4575 O O . LEU B 1 118 ? -10.703 -6.809 2.947 1 98.94 118 LEU B O 1
ATOM 4579 N N . ALA B 1 119 ? -9.023 -5.48 2.293 1 98.88 119 ALA B N 1
ATOM 4580 C CA . ALA B 1 119 ? -9.195 -4.555 3.406 1 98.88 119 ALA B CA 1
ATOM 4581 C C . ALA B 1 119 ? -10.57 -3.883 3.357 1 98.88 119 ALA B C 1
ATOM 4583 O O . ALA B 1 119 ? -11.266 -3.811 4.371 1 98.88 119 ALA B O 1
ATOM 4584 N N . ASN B 1 120 ? -10.891 -3.381 2.156 1 98.62 120 ASN B N 1
ATOM 4585 C CA . ASN B 1 120 ? -12.195 -2.756 1.979 1 98.62 120 ASN B CA 1
ATOM 4586 C C . ASN B 1 120 ? -13.328 -3.748 2.225 1 98.62 120 ASN B C 1
ATOM 4588 O O . ASN B 1 120 ? -14.367 -3.389 2.785 1 98.62 120 ASN B O 1
ATOM 4592 N N . PHE B 1 121 ? -13.172 -4.98 1.814 1 98.75 121 PHE B N 1
ATOM 4593 C CA . PHE B 1 121 ? -14.18 -6.016 2.008 1 98.75 121 PHE B CA 1
ATOM 4594 C C . PHE B 1 121 ? -14.406 -6.285 3.492 1 98.75 121 PHE B C 1
ATOM 4596 O O . PHE B 1 121 ? -15.547 -6.453 3.934 1 98.75 121 PHE B O 1
ATOM 4603 N N . ILE B 1 122 ? -13.344 -6.43 4.234 1 98.69 122 ILE B N 1
ATOM 4604 C CA . ILE B 1 122 ? -13.453 -6.715 5.66 1 98.69 122 ILE B CA 1
ATOM 4605 C C . ILE B 1 122 ? -14.289 -5.629 6.336 1 98.69 122 ILE B C 1
ATOM 4607 O O . ILE B 1 122 ? -15.172 -5.93 7.141 1 98.69 122 ILE B O 1
ATOM 4611 N N . THR B 1 123 ? -14.023 -4.305 6.008 1 97.38 123 THR B N 1
ATOM 4612 C CA . THR B 1 123 ? -14.789 -3.209 6.602 1 97.38 123 THR B CA 1
ATOM 4613 C C . THR B 1 123 ? -16.266 -3.324 6.246 1 97.38 123 THR B C 1
ATOM 4615 O O . THR B 1 123 ? -17.125 -3.107 7.098 1 97.38 123 THR B O 1
ATOM 4618 N N . PHE B 1 124 ? -16.547 -3.682 4.988 1 97.62 124 PHE B N 1
ATOM 4619 C CA . PHE B 1 124 ? -17.922 -3.918 4.531 1 97.62 124 PHE B CA 1
ATOM 4620 C C . PHE B 1 124 ? -18.547 -5.074 5.289 1 97.62 124 PHE B C 1
ATOM 4622 O O . PHE B 1 124 ? -19.672 -4.949 5.805 1 97.62 124 PHE B O 1
ATOM 4629 N N . ALA B 1 125 ? -17.844 -6.207 5.359 1 98.25 125 ALA B N 1
ATOM 4630 C CA . ALA B 1 125 ? -18.375 -7.438 5.945 1 98.25 125 ALA B CA 1
ATOM 4631 C C . ALA B 1 125 ? -18.625 -7.27 7.438 1 98.25 125 ALA B C 1
ATOM 4633 O O . ALA B 1 125 ? -19.594 -7.824 7.977 1 98.25 125 ALA B O 1
ATOM 4634 N N . GLN B 1 126 ? -17.734 -6.57 8.102 1 97.81 126 GLN B N 1
ATOM 4635 C CA . GLN B 1 126 ? -17.891 -6.332 9.531 1 97.81 126 GLN B CA 1
ATOM 4636 C C . GLN B 1 126 ? -19.219 -5.668 9.836 1 97.81 126 GLN B C 1
ATOM 4638 O O . GLN B 1 126 ? -19.875 -6.004 10.828 1 97.81 126 GLN B O 1
ATOM 4643 N N . VAL B 1 127 ? -19.594 -4.727 8.969 1 96.69 127 VAL B N 1
ATOM 4644 C CA . VAL B 1 127 ? -20.844 -4 9.18 1 96.69 127 VAL B CA 1
ATOM 4645 C C . VAL B 1 127 ? -22.016 -4.859 8.719 1 96.69 127 VAL B C 1
ATOM 4647 O O . VAL B 1 127 ? -22.969 -5.078 9.484 1 96.69 127 VAL B O 1
ATOM 4650 N N . LYS B 1 128 ? -21.938 -5.387 7.523 1 97.56 128 LYS B N 1
ATOM 4651 C CA . LYS B 1 128 ? -23.062 -6.094 6.902 1 97.56 128 LYS B CA 1
ATOM 4652 C C . LYS B 1 128 ? -23.438 -7.332 7.707 1 97.56 128 LYS B C 1
ATOM 4654 O O . LYS B 1 128 ? -24.609 -7.668 7.82 1 97.56 128 LYS B O 1
ATOM 4659 N N . TYR B 1 129 ? -22.453 -8.031 8.258 1 97.44 129 TYR B N 1
ATOM 4660 C CA . TYR B 1 129 ? -22.719 -9.32 8.891 1 97.44 129 TYR B CA 1
ATOM 4661 C C . TYR B 1 129 ? -22.531 -9.234 10.398 1 97.44 129 TYR B C 1
ATOM 4663 O O . TYR B 1 129 ? -22.469 -10.258 11.086 1 97.44 129 TYR B O 1
ATOM 4671 N N . ASN B 1 130 ? -22.328 -7.977 10.969 1 96.38 130 ASN B N 1
ATOM 4672 C CA . ASN B 1 130 ? -22.219 -7.699 12.391 1 96.38 130 ASN B CA 1
ATOM 4673 C C . ASN B 1 130 ? -21.094 -8.5 13.031 1 96.38 130 ASN B C 1
ATOM 4675 O O . ASN B 1 130 ? -21.312 -9.242 13.992 1 96.38 130 ASN B O 1
ATOM 4679 N N . LEU B 1 131 ? -19.859 -8.328 12.461 1 97.44 131 LEU B N 1
ATOM 4680 C CA . LEU B 1 131 ? -18.641 -8.977 12.93 1 97.44 131 LEU B CA 1
ATOM 4681 C C . LEU B 1 131 ? -17.609 -7.945 13.367 1 97.44 131 LEU B C 1
ATOM 4683 O O . LEU B 1 131 ? -16.469 -7.961 12.891 1 97.44 131 LEU B O 1
ATOM 4687 N N . PRO B 1 132 ? -17.906 -7.051 14.352 1 92.38 132 PRO B N 1
ATOM 4688 C CA . PRO B 1 132 ? -17.062 -5.891 14.633 1 92.38 132 PRO B CA 1
ATOM 4689 C C . PRO B 1 132 ? -15.773 -6.27 15.367 1 92.38 132 PRO B C 1
ATOM 4691 O O . PRO B 1 132 ? -14.734 -5.621 15.18 1 92.38 132 PRO B O 1
ATOM 4694 N N . ASP B 1 133 ? -15.758 -7.332 16.188 1 91.75 133 ASP B N 1
ATOM 4695 C CA . ASP B 1 133 ? -14.609 -7.602 17.047 1 91.75 133 ASP B CA 1
ATOM 4696 C C . ASP B 1 133 ? -13.992 -8.961 16.734 1 91.75 133 ASP B C 1
ATOM 4698 O O . ASP B 1 133 ? -13.102 -9.43 17.438 1 91.75 133 ASP B O 1
ATOM 4702 N N . ASN B 1 134 ? -14.492 -9.633 15.734 1 97.75 134 ASN B N 1
ATOM 4703 C CA . ASN B 1 134 ? -14.008 -10.961 15.398 1 97.75 134 ASN B CA 1
ATOM 4704 C C . ASN B 1 134 ? -12.578 -10.914 14.852 1 97.75 134 ASN B C 1
ATOM 4706 O O . ASN B 1 134 ? -12.219 -9.984 14.133 1 97.75 134 ASN B O 1
ATOM 4710 N N . LYS B 1 135 ? -11.773 -11.914 15.289 1 98.56 135 LYS B N 1
ATOM 4711 C CA . LYS B 1 135 ? -10.43 -12.047 14.734 1 98.56 135 LYS B CA 1
ATOM 4712 C C . LYS B 1 135 ? -10.461 -12.711 13.367 1 98.56 135 LYS B C 1
ATOM 4714 O O . LYS B 1 135 ? -11.156 -13.711 13.164 1 98.56 135 LYS B O 1
ATOM 4719 N N . TRP B 1 136 ? -9.781 -12.148 12.43 1 98.88 136 TRP B N 1
ATOM 4720 C CA . TRP B 1 136 ? -9.789 -12.641 11.055 1 98.88 136 TRP B CA 1
ATOM 4721 C C . TRP B 1 136 ? -8.516 -13.43 10.758 1 98.88 136 TRP B C 1
ATOM 4723 O O . TRP B 1 136 ? -7.426 -13.055 11.188 1 98.88 136 TRP B O 1
ATOM 4733 N N . ILE B 1 137 ? -8.617 -14.531 10.055 1 98.94 137 ILE B N 1
ATOM 4734 C CA . ILE B 1 137 ? -7.512 -15.336 9.555 1 98.94 137 ILE B CA 1
ATOM 4735 C C . ILE B 1 137 ? -7.57 -15.398 8.031 1 98.94 137 ILE B C 1
ATOM 4737 O O . ILE B 1 137 ? -8.562 -15.852 7.461 1 98.94 137 ILE B O 1
ATOM 4741 N N . ALA B 1 138 ? -6.523 -14.891 7.352 1 98.94 138 ALA B N 1
ATOM 4742 C CA . ALA B 1 138 ? -6.434 -14.984 5.895 1 98.94 138 ALA B CA 1
ATOM 4743 C C . ALA B 1 138 ? -5.836 -16.312 5.465 1 98.94 138 ALA B C 1
ATOM 4745 O O . ALA B 1 138 ? -4.852 -16.781 6.051 1 98.94 138 ALA B O 1
ATOM 4746 N N . ILE B 1 139 ? -6.445 -16.891 4.508 1 98.88 139 ILE B N 1
ATOM 4747 C CA . ILE B 1 139 ? -6 -18.188 4.02 1 98.88 139 ILE B CA 1
ATOM 4748 C C . ILE B 1 139 ? -5.871 -18.156 2.5 1 98.88 139 ILE B C 1
ATOM 4750 O O . ILE B 1 139 ? -6.77 -17.688 1.804 1 98.88 139 ILE B O 1
ATOM 4754 N N . GLY B 1 140 ? -4.77 -18.594 1.986 1 98.69 140 GLY B N 1
ATOM 4755 C CA . GLY B 1 140 ? -4.559 -18.656 0.549 1 98.69 140 GLY B CA 1
ATOM 4756 C C . GLY B 1 140 ? -3.514 -19.688 0.142 1 98.69 140 GLY B C 1
ATOM 4757 O O . GLY B 1 140 ? -2.723 -20.141 0.972 1 98.69 140 GLY B O 1
ATOM 4758 N N . GLY B 1 141 ? -3.533 -20.109 -1.078 1 98.62 141 GLY B N 1
ATOM 4759 C CA . GLY B 1 141 ? -2.582 -21.031 -1.686 1 98.62 141 GLY B CA 1
ATOM 4760 C C . GLY B 1 141 ? -1.918 -20.469 -2.928 1 98.62 141 GLY B C 1
ATOM 4761 O O . GLY B 1 141 ? -2.566 -19.797 -3.736 1 98.62 141 GLY B O 1
ATOM 4762 N N . SER B 1 142 ? -0.627 -20.797 -3.055 1 98.38 142 SER B N 1
ATOM 4763 C CA . SER B 1 142 ? 0.111 -20.328 -4.219 1 98.38 142 SER B CA 1
ATOM 4764 C C . SER B 1 142 ? 0.177 -18.797 -4.246 1 98.38 142 SER B C 1
ATOM 4766 O O . SER B 1 142 ? 0.603 -18.172 -3.271 1 98.38 142 SER B O 1
ATOM 4768 N N . TYR B 1 143 ? -0.225 -18.188 -5.367 1 98.56 143 TYR B N 1
ATOM 4769 C CA . TYR B 1 143 ? -0.284 -16.734 -5.438 1 98.56 143 TYR B CA 1
ATOM 4770 C C . TYR B 1 143 ? -1.156 -16.172 -4.324 1 98.56 143 TYR B C 1
ATOM 4772 O O . TYR B 1 143 ? -0.778 -15.195 -3.662 1 98.56 143 TYR B O 1
ATOM 4780 N N . SER B 1 144 ? -2.268 -16.781 -4.043 1 98.69 144 SER B N 1
ATOM 4781 C CA . SER B 1 144 ? -3.141 -16.344 -2.955 1 98.69 144 SER B CA 1
ATOM 4782 C C . SER B 1 144 ? -2.471 -16.547 -1.599 1 98.69 144 SER B C 1
ATOM 4784 O O . SER B 1 144 ? -2.781 -15.844 -0.636 1 98.69 144 SER B O 1
ATOM 4786 N N . GLY B 1 145 ? -1.618 -17.562 -1.525 1 98.88 145 GLY B N 1
ATOM 4787 C CA . GLY B 1 145 ? -0.838 -17.719 -0.308 1 98.88 145 GLY B CA 1
ATOM 4788 C C . GLY B 1 145 ? 0.078 -16.547 -0.03 1 98.88 145 GLY B C 1
ATOM 4789 O O . GLY B 1 145 ? 0.167 -16.078 1.106 1 98.88 145 GLY B O 1
ATOM 4790 N N . ALA B 1 146 ? 0.767 -16.125 -1.116 1 98.94 146 ALA B N 1
ATOM 4791 C CA . ALA B 1 146 ? 1.583 -14.922 -0.976 1 98.94 146 ALA B CA 1
ATOM 4792 C C . ALA B 1 146 ? 0.73 -13.727 -0.564 1 98.94 146 ALA B C 1
ATOM 4794 O O . ALA B 1 146 ? 1.127 -12.938 0.299 1 98.94 146 ALA B O 1
ATOM 4795 N N . LEU B 1 147 ? -0.457 -13.609 -1.163 1 98.94 147 LEU B N 1
ATOM 4796 C CA . LEU B 1 147 ? -1.36 -12.516 -0.815 1 98.94 147 LEU B CA 1
ATOM 4797 C C . LEU B 1 147 ? -1.744 -12.578 0.659 1 98.94 147 LEU B C 1
ATOM 4799 O O . LEU B 1 147 ? -1.859 -11.539 1.318 1 98.94 147 LEU B O 1
ATOM 4803 N N . ALA B 1 148 ? -1.937 -13.781 1.184 1 98.94 148 ALA B N 1
ATOM 4804 C CA . ALA B 1 148 ? -2.305 -13.922 2.59 1 98.94 148 ALA B CA 1
ATOM 4805 C C . ALA B 1 148 ? -1.197 -13.406 3.502 1 98.94 148 ALA B C 1
ATOM 4807 O O . ALA B 1 148 ? -1.462 -12.664 4.449 1 98.94 148 ALA B O 1
ATOM 4808 N N . ALA B 1 149 ? -0.003 -13.789 3.189 1 98.94 149 ALA B N 1
ATOM 4809 C CA . ALA B 1 149 ? 1.135 -13.32 3.975 1 98.94 149 ALA B CA 1
ATOM 4810 C C . ALA B 1 149 ? 1.301 -11.805 3.848 1 98.94 149 ALA B C 1
ATOM 4812 O O . ALA B 1 149 ? 1.534 -11.117 4.84 1 98.94 149 ALA B O 1
ATOM 4813 N N . TRP B 1 150 ? 1.208 -11.32 2.623 1 98.94 150 TRP B N 1
ATOM 4814 C CA . TRP B 1 150 ? 1.368 -9.891 2.361 1 98.94 150 TRP B CA 1
ATOM 4815 C C . TRP B 1 150 ? 0.241 -9.094 3.004 1 98.94 150 TRP B C 1
ATOM 4817 O O . TR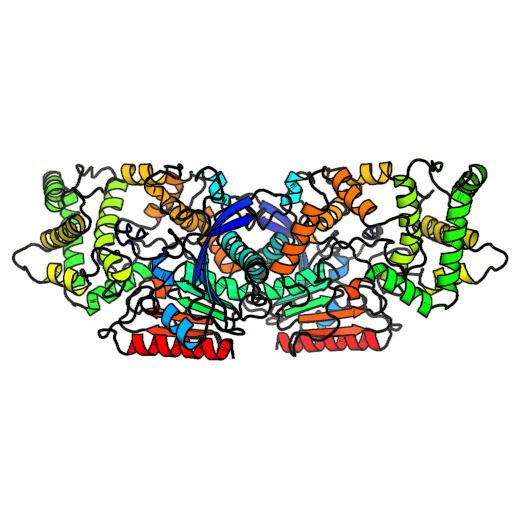P B 1 150 ? 0.449 -7.957 3.441 1 98.94 150 TRP B O 1
ATOM 4827 N N . PHE B 1 151 ? -0.978 -9.672 3.029 1 98.94 151 PHE B N 1
ATOM 4828 C CA . PHE B 1 151 ? -2.092 -9 3.684 1 98.94 151 PHE B CA 1
ATOM 4829 C C . PHE B 1 151 ? -1.815 -8.812 5.172 1 98.94 151 PHE B C 1
ATOM 4831 O O . PHE B 1 151 ? -2.082 -7.746 5.73 1 98.94 151 PHE B O 1
ATOM 4838 N N . ARG B 1 152 ? -1.281 -9.859 5.832 1 98.88 152 ARG B N 1
ATOM 4839 C CA . ARG B 1 152 ? -0.874 -9.773 7.23 1 98.88 152 ARG B CA 1
ATOM 4840 C C . ARG B 1 152 ? 0.214 -8.719 7.414 1 98.88 152 ARG B C 1
ATOM 4842 O O . ARG B 1 152 ? 0.23 -8.008 8.422 1 98.88 152 ARG B O 1
ATOM 4849 N N . LEU B 1 153 ? 1.077 -8.617 6.496 1 98.75 153 LEU B N 1
ATOM 4850 C CA . LEU B 1 153 ? 2.178 -7.66 6.539 1 98.75 153 LEU B CA 1
ATOM 4851 C C . LEU B 1 153 ? 1.655 -6.23 6.492 1 98.75 153 LEU B C 1
ATOM 4853 O O . LEU B 1 153 ? 2.057 -5.391 7.301 1 98.75 153 LEU B O 1
ATOM 4857 N N . LYS B 1 154 ? 0.729 -5.949 5.578 1 98.81 154 LYS B N 1
ATOM 4858 C CA . LYS B 1 154 ? 0.338 -4.582 5.246 1 98.81 154 LYS B CA 1
ATOM 4859 C C . LYS B 1 154 ? -0.841 -4.121 6.098 1 98.81 154 LYS B C 1
ATOM 4861 O O . LYS B 1 154 ? -1.041 -2.922 6.297 1 98.81 154 LYS B O 1
ATOM 4866 N N . TYR B 1 155 ? -1.68 -5.133 6.609 1 98.69 155 TYR B N 1
ATOM 4867 C CA . TYR B 1 155 ? -2.904 -4.797 7.328 1 98.69 155 TYR B CA 1
ATOM 4868 C C . TYR B 1 155 ? -3.016 -5.59 8.625 1 98.69 155 TYR B C 1
ATOM 4870 O O . TYR B 1 155 ? -4.043 -6.219 8.883 1 98.69 155 TYR B O 1
ATOM 4878 N N . PRO B 1 156 ? -2.047 -5.504 9.453 1 98.31 156 PRO B N 1
ATOM 4879 C CA . PRO B 1 156 ? -2.066 -6.312 10.68 1 98.31 156 PRO B CA 1
ATOM 4880 C C . PRO B 1 156 ? -3.197 -5.926 11.625 1 98.31 156 PRO B C 1
ATOM 4882 O O . PRO B 1 156 ? -3.58 -6.715 12.492 1 98.31 156 PRO B O 1
ATOM 4885 N N . HIS B 1 157 ? -3.758 -4.727 11.508 1 97.62 157 HIS B N 1
ATOM 4886 C CA . HIS B 1 157 ? -4.867 -4.277 12.344 1 97.62 157 HIS B CA 1
ATOM 4887 C C . HIS B 1 157 ? -6.184 -4.902 11.891 1 97.62 157 HIS B C 1
ATOM 4889 O O . HIS B 1 157 ? -7.168 -4.887 12.633 1 97.62 157 HIS B O 1
ATOM 4895 N N . LEU B 1 158 ? -6.23 -5.504 10.664 1 98.44 158 LEU B N 1
ATOM 4896 C CA . LEU B 1 158 ? -7.469 -6.066 10.133 1 98.44 158 LEU B CA 1
ATOM 4897 C C . LEU B 1 158 ? -7.438 -7.59 10.188 1 98.44 158 LEU B C 1
ATOM 4899 O O . LEU B 1 158 ? -8.484 -8.234 10.266 1 98.44 158 LEU B O 1
ATOM 4903 N N . VAL B 1 159 ? -6.246 -8.164 10.117 1 98.69 159 VAL B N 1
ATOM 4904 C CA . VAL B 1 159 ? -6.125 -9.617 10.031 1 98.69 159 VAL B CA 1
ATOM 4905 C C . VAL B 1 159 ? -5.156 -10.117 11.094 1 98.69 159 VAL B C 1
ATOM 4907 O O . VAL B 1 159 ? -3.992 -9.711 11.133 1 98.69 159 VAL B O 1
ATOM 4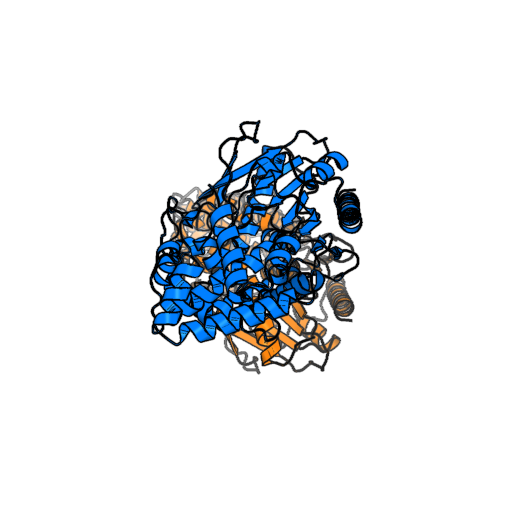910 N N . GLN B 1 160 ? -5.637 -11.047 11.883 1 98.5 160 GLN B N 1
ATOM 4911 C CA . GLN B 1 160 ? -4.918 -11.523 13.062 1 98.5 160 GLN B CA 1
ATOM 4912 C C . GLN B 1 160 ? -3.801 -12.492 12.672 1 98.5 160 GLN B C 1
ATOM 4914 O O . GLN B 1 160 ? -2.77 -12.555 13.344 1 98.5 160 GLN B O 1
ATOM 4919 N N . GLY B 1 161 ? -3.992 -13.219 11.68 1 98.81 161 GLY B N 1
ATOM 4920 C CA . GLY B 1 161 ? -3.018 -14.188 11.211 1 98.81 161 GLY B CA 1
ATOM 4921 C C . GLY B 1 161 ? -3.297 -14.688 9.805 1 98.81 161 GLY B C 1
ATOM 4922 O O . GLY B 1 161 ? -4.281 -14.281 9.188 1 98.81 161 GLY B O 1
ATOM 4923 N N . ALA B 1 162 ? -2.363 -15.555 9.266 1 98.94 162 ALA B N 1
ATOM 4924 C CA . ALA B 1 162 ? -2.521 -16.016 7.887 1 98.94 162 ALA B CA 1
ATOM 4925 C C . ALA B 1 162 ? -1.929 -17.406 7.707 1 98.94 162 ALA B C 1
ATOM 4927 O O . ALA B 1 162 ? -0.937 -17.766 8.352 1 98.94 162 ALA B O 1
ATOM 4928 N N . VAL B 1 163 ? -2.588 -18.156 6.93 1 98.94 163 VAL B N 1
ATOM 4929 C CA . VAL B 1 163 ? -2.055 -19.406 6.41 1 98.94 163 VAL B CA 1
ATOM 4930 C C . VAL B 1 163 ? -1.647 -19.234 4.949 1 98.94 163 VAL B C 1
ATOM 4932 O O . VAL B 1 163 ? -2.502 -19.188 4.062 1 98.94 163 VAL B O 1
ATOM 4935 N N . ALA B 1 164 ? -0.364 -19.188 4.73 1 98.94 164 ALA B N 1
ATOM 4936 C CA . ALA B 1 164 ? 0.191 -18.875 3.416 1 98.94 164 ALA B CA 1
ATOM 4937 C C . ALA B 1 164 ? 0.783 -20.125 2.768 1 98.94 164 ALA B C 1
ATOM 4939 O O . ALA B 1 164 ? 2.004 -20.297 2.736 1 98.94 164 ALA B O 1
ATOM 4940 N N . THR B 1 165 ? -0.077 -20.906 2.15 1 98.94 165 THR B N 1
ATOM 4941 C CA . THR B 1 165 ? 0.3 -22.203 1.621 1 98.94 165 THR B CA 1
ATOM 4942 C C . THR B 1 165 ? 0.984 -22.062 0.265 1 98.94 165 THR B C 1
ATOM 4944 O O . THR B 1 165 ? 0.485 -21.359 -0.618 1 98.94 165 THR B O 1
ATOM 4947 N N . SER B 1 166 ? 2.152 -22.797 0.084 1 98.81 166 SER B N 1
ATOM 4948 C CA . SER B 1 166 ? 2.861 -22.828 -1.191 1 98.81 166 SER B CA 1
ATOM 4949 C C . SER B 1 166 ? 3.027 -21.422 -1.763 1 98.81 166 SER B C 1
ATOM 4951 O O . SER B 1 166 ? 2.764 -21.188 -2.945 1 98.81 166 SER B O 1
ATOM 4953 N N . ALA B 1 167 ? 3.408 -20.438 -0.881 1 98.88 167 ALA B N 1
ATOM 4954 C CA . ALA B 1 167 ? 3.387 -19.016 -1.197 1 98.88 167 ALA B CA 1
ATOM 4955 C C . ALA B 1 167 ? 4.711 -18.578 -1.812 1 98.88 167 ALA B C 1
ATOM 4957 O O . ALA B 1 167 ? 5.723 -18.469 -1.114 1 98.88 167 ALA B O 1
ATOM 4958 N N . PRO B 1 168 ? 4.777 -18.344 -3.107 1 98.75 168 PRO B N 1
ATOM 4959 C CA . PRO B 1 168 ? 5.996 -17.766 -3.674 1 98.75 168 PRO B CA 1
ATOM 4960 C C . PRO B 1 168 ? 6.176 -16.297 -3.316 1 98.75 168 PRO B C 1
ATOM 4962 O O . PRO B 1 168 ? 5.844 -15.414 -4.117 1 98.75 168 PRO B O 1
ATOM 4965 N N . VAL B 1 169 ? 6.867 -15.992 -2.201 1 98.75 169 VAL B N 1
ATOM 4966 C CA . VAL B 1 169 ? 6.949 -14.641 -1.663 1 98.75 169 VAL B CA 1
ATOM 4967 C C . VAL B 1 169 ? 8.086 -13.883 -2.342 1 98.75 169 VAL B C 1
ATOM 4969 O O . VAL B 1 169 ? 8.18 -12.656 -2.225 1 98.75 169 VAL B O 1
ATOM 4972 N N . PHE B 1 170 ? 8.992 -14.555 -3.041 1 98.75 170 PHE B N 1
ATOM 4973 C CA . PHE B 1 170 ? 10.109 -13.914 -3.732 1 98.75 170 PHE B CA 1
ATOM 4974 C C . PHE B 1 170 ? 9.875 -13.898 -5.238 1 98.75 170 PHE B C 1
ATOM 4976 O O . PHE B 1 170 ? 9.734 -14.953 -5.863 1 98.75 170 PHE B O 1
ATOM 4983 N N . ALA B 1 171 ? 9.781 -12.711 -5.836 1 98.75 171 ALA B N 1
ATOM 4984 C CA . ALA B 1 171 ? 9.633 -12.57 -7.285 1 98.75 171 ALA B CA 1
ATOM 4985 C C . ALA B 1 171 ? 10.984 -12.656 -7.984 1 98.75 171 ALA B C 1
ATOM 4987 O O . ALA B 1 171 ? 11.984 -12.133 -7.488 1 98.75 171 ALA B O 1
ATOM 4988 N N . GLN B 1 172 ? 10.938 -13.312 -9.047 1 98.38 172 GLN B N 1
ATOM 4989 C CA . GLN B 1 172 ? 12.188 -13.484 -9.781 1 98.38 172 GLN B CA 1
ATOM 4990 C C . GLN B 1 172 ? 11.922 -13.688 -11.273 1 98.38 172 GLN B C 1
ATOM 4992 O O . GLN B 1 172 ? 10.969 -14.375 -11.648 1 98.38 172 GLN B O 1
ATOM 4997 N N . LEU B 1 173 ? 12.836 -13.203 -12.086 1 98.62 173 LEU B N 1
ATOM 4998 C CA . LEU B 1 173 ? 12.664 -13.242 -13.539 1 98.62 173 LEU B CA 1
ATOM 4999 C C . LEU B 1 173 ? 12.836 -14.664 -14.062 1 98.62 173 LEU B C 1
ATOM 5001 O O . LEU B 1 173 ? 11.875 -15.273 -14.539 1 98.62 173 LEU B O 1
ATOM 5005 N N . ASN B 1 174 ? 13.984 -15.219 -13.898 1 98.5 174 ASN B N 1
ATOM 5006 C CA . ASN B 1 174 ? 14.328 -16.562 -14.328 1 98.5 174 ASN B CA 1
ATOM 5007 C C . ASN B 1 174 ? 14.172 -17.578 -13.195 1 98.5 174 ASN B C 1
ATOM 5009 O O . ASN B 1 174 ? 15.023 -17.656 -12.312 1 98.5 174 ASN B O 1
ATOM 5013 N N . PHE B 1 175 ? 13.133 -18.359 -13.219 1 98.25 175 PHE B N 1
ATOM 5014 C CA . PHE B 1 175 ? 12.812 -19.312 -12.164 1 98.25 175 PHE B CA 1
ATOM 5015 C C . PHE B 1 175 ? 13.398 -20.688 -12.469 1 98.25 175 PHE B C 1
ATOM 5017 O O . PHE B 1 175 ? 12.656 -21.656 -12.68 1 98.25 175 PHE B O 1
ATOM 5024 N N . LEU B 1 176 ? 14.695 -20.859 -12.414 1 97.62 176 LEU B N 1
ATOM 5025 C CA . LEU B 1 176 ? 15.453 -22.062 -12.773 1 97.62 176 LEU B CA 1
ATOM 5026 C C . LEU B 1 176 ? 15.125 -23.219 -11.828 1 97.62 176 LEU B C 1
ATOM 5028 O O . LEU B 1 176 ? 15.07 -24.375 -12.258 1 97.62 176 LEU B O 1
ATOM 5032 N N . GLU B 1 177 ? 14.875 -22.828 -10.609 1 97.75 177 GLU B N 1
ATOM 5033 C CA . GLU B 1 177 ? 14.695 -23.812 -9.555 1 97.75 177 GLU B CA 1
ATOM 5034 C C . GLU B 1 177 ? 13.453 -24.672 -9.805 1 97.75 177 GLU B C 1
ATOM 5036 O O . GLU B 1 177 ? 13.398 -25.828 -9.383 1 97.75 177 GLU B O 1
ATOM 5041 N N . TYR B 1 178 ? 12.516 -24.094 -10.547 1 98.12 178 TYR B N 1
ATOM 5042 C CA . TYR B 1 178 ? 11.305 -24.844 -10.852 1 98.12 178 TYR B CA 1
ATOM 5043 C C . TYR B 1 178 ? 11.641 -26.172 -11.531 1 98.12 178 TYR B C 1
ATOM 5045 O O . TYR B 1 178 ? 11.203 -27.234 -11.086 1 98.12 178 TYR B O 1
ATOM 5053 N N . MET B 1 179 ? 12.445 -26.156 -12.578 1 97.44 179 MET B N 1
ATOM 5054 C CA . MET B 1 179 ? 12.781 -27.344 -13.359 1 97.44 179 MET B CA 1
ATOM 5055 C C . MET B 1 179 ? 13.688 -28.281 -12.57 1 97.44 179 MET B C 1
ATOM 5057 O O . MET B 1 179 ? 13.617 -29.5 -12.727 1 97.44 179 MET B O 1
ATOM 5061 N N . SER B 1 180 ? 14.469 -27.672 -11.703 1 96.31 180 SER B N 1
ATOM 5062 C CA . SER B 1 180 ? 15.32 -28.5 -10.859 1 96.31 180 SER B CA 1
ATOM 5063 C C . SER B 1 180 ? 14.492 -29.359 -9.914 1 96.31 180 SER B C 1
ATOM 5065 O O . SER B 1 180 ? 14.789 -30.547 -9.703 1 96.31 180 SER B O 1
ATOM 5067 N N . VAL B 1 181 ? 13.469 -28.766 -9.344 1 97.31 181 VAL B N 1
ATOM 5068 C CA . VAL B 1 181 ? 12.609 -29.516 -8.438 1 97.31 181 VAL B CA 1
ATOM 5069 C C . VAL B 1 181 ? 11.812 -30.562 -9.219 1 97.31 181 VAL B C 1
ATOM 5071 O O . VAL B 1 181 ? 11.586 -31.672 -8.734 1 97.31 181 VAL B O 1
ATOM 5074 N N . VAL B 1 182 ? 11.43 -30.219 -10.438 1 97.88 182 VAL B N 1
ATOM 5075 C CA . VAL B 1 182 ? 10.75 -31.188 -11.297 1 97.88 182 VAL B CA 1
ATOM 5076 C C . VAL B 1 182 ? 11.641 -32.406 -11.516 1 97.88 182 VAL B C 1
ATOM 5078 O O . VAL B 1 182 ? 11.211 -33.562 -11.32 1 97.88 182 VAL B O 1
ATOM 5081 N N . GLN B 1 183 ? 12.898 -32.188 -11.891 1 97.25 183 GLN B N 1
ATOM 5082 C CA . GLN B 1 183 ? 13.844 -33.281 -12.109 1 97.25 183 GLN B CA 1
ATOM 5083 C C . GLN B 1 183 ? 14.008 -34.125 -10.844 1 97.25 183 GLN B C 1
ATOM 5085 O O . GLN B 1 183 ? 13.984 -35.344 -10.906 1 97.25 183 GLN B O 1
ATOM 5090 N N . ASP B 1 184 ? 14.203 -33.406 -9.711 1 96.75 184 ASP B N 1
ATOM 5091 C CA . ASP B 1 184 ? 14.414 -34.125 -8.445 1 96.75 184 ASP B CA 1
ATOM 5092 C C . ASP B 1 184 ? 13.211 -35 -8.102 1 96.75 184 ASP B C 1
ATOM 5094 O O . ASP B 1 184 ? 13.367 -36.125 -7.598 1 96.75 184 ASP B O 1
ATOM 5098 N N . SER B 1 185 ? 12.055 -34.5 -8.344 1 97.19 185 SER B N 1
ATOM 5099 C CA . SER B 1 185 ? 10.828 -35.25 -8.047 1 97.19 185 SER B CA 1
ATOM 5100 C C . SER B 1 185 ? 10.68 -36.469 -8.938 1 97.19 185 SER B C 1
ATOM 5102 O O . SER B 1 185 ? 10.289 -37.531 -8.469 1 97.19 185 SER B O 1
ATOM 5104 N N . LEU B 1 186 ? 11.008 -36.344 -10.195 1 97.38 186 LEU B N 1
ATOM 5105 C CA . LEU B 1 186 ? 11 -37.469 -11.125 1 97.38 186 LEU B CA 1
ATOM 5106 C C . LEU B 1 186 ? 12.031 -38.5 -10.711 1 97.38 186 LEU B C 1
ATOM 5108 O O . LEU B 1 186 ? 11.758 -39.719 -10.758 1 97.38 186 LEU B O 1
ATOM 5112 N N . ALA B 1 187 ? 13.172 -38.031 -10.281 1 96 187 ALA B N 1
ATOM 5113 C CA . ALA B 1 187 ? 14.281 -38.906 -9.914 1 96 187 ALA B CA 1
ATOM 5114 C C . ALA B 1 187 ? 13.938 -39.719 -8.664 1 96 187 ALA B C 1
ATOM 5116 O O . ALA B 1 187 ? 14.43 -40.844 -8.492 1 96 187 ALA B O 1
ATOM 5117 N N . MET B 1 188 ? 13.133 -39.156 -7.824 1 91.94 188 MET B N 1
ATOM 5118 C CA . MET B 1 188 ? 12.758 -39.844 -6.594 1 91.94 188 MET B CA 1
ATOM 5119 C C . MET B 1 188 ? 11.852 -41.031 -6.895 1 91.94 188 MET B C 1
ATOM 5121 O O . MET B 1 188 ? 11.836 -42 -6.148 1 91.94 188 MET B O 1
ATOM 5125 N N . SER B 1 189 ? 11.133 -40.906 -7.926 1 87.69 189 SER B N 1
ATOM 5126 C CA . SER B 1 189 ? 10.25 -42 -8.312 1 87.69 189 SER B CA 1
ATOM 5127 C C . SER B 1 189 ? 11.031 -43.125 -8.992 1 87.69 189 SER B C 1
ATOM 5129 O O . SER B 1 189 ? 10.766 -44.312 -8.758 1 87.69 189 SER B O 1
ATOM 5131 N N . SER B 1 190 ? 11.852 -42.688 -9.906 1 88.81 190 SER B N 1
ATOM 5132 C CA . SER B 1 190 ? 12.656 -43.656 -10.648 1 88.81 190 SER B CA 1
ATOM 5133 C C . SER B 1 190 ? 13.992 -43.062 -11.07 1 88.81 190 SER B C 1
ATOM 5135 O O . SER B 1 190 ? 14.039 -41.938 -11.586 1 88.81 190 SER B O 1
ATOM 5137 N N . SER B 1 191 ? 14.984 -43.781 -10.906 1 83.88 191 SER B N 1
ATOM 5138 C CA . SER B 1 191 ? 16.312 -43.281 -11.25 1 83.88 191 SER B CA 1
ATOM 5139 C C . SER B 1 191 ? 16.5 -43.219 -12.758 1 83.88 191 SER B C 1
ATOM 5141 O O . SER B 1 191 ? 17.328 -42.438 -13.25 1 83.88 191 SER B O 1
ATOM 5143 N N . SER B 1 192 ? 15.766 -43.969 -13.492 1 94.25 192 SER B N 1
ATOM 5144 C CA . SER B 1 192 ? 15.969 -44.031 -14.938 1 94.25 192 SER B CA 1
ATOM 5145 C C . SER B 1 192 ? 15.031 -43.062 -15.656 1 94.25 192 SER B C 1
ATOM 5147 O O . SER B 1 192 ? 15.234 -42.75 -16.828 1 94.25 192 SER B O 1
ATOM 5149 N N . CYS B 1 193 ? 14.031 -42.656 -14.938 1 96.56 193 CYS B N 1
ATOM 5150 C CA . CYS B 1 193 ? 13.008 -41.844 -15.555 1 96.56 193 CYS B CA 1
ATOM 5151 C C . CYS B 1 193 ? 13.617 -40.562 -16.156 1 96.56 193 CYS B C 1
ATOM 5153 O O . CYS B 1 193 ? 13.375 -40.25 -17.312 1 96.56 193 CYS B O 1
ATOM 5155 N N . VAL B 1 194 ? 14.438 -39.875 -15.398 1 97.5 194 VAL B N 1
ATOM 5156 C CA . VAL B 1 194 ? 15.07 -38.625 -15.812 1 97.5 194 VAL B CA 1
ATOM 5157 C C . VAL B 1 194 ? 15.953 -38.875 -17.031 1 97.5 194 VAL B C 1
ATOM 5159 O O . VAL B 1 194 ? 15.898 -38.125 -18 1 97.5 194 VAL B O 1
ATOM 5162 N N . SER B 1 195 ? 16.734 -39.906 -17.016 1 96.56 195 SER B N 1
ATOM 5163 C CA . SER B 1 195 ? 17.625 -40.219 -18.125 1 96.56 195 SER B CA 1
ATOM 5164 C C . SER B 1 195 ? 16.828 -40.562 -19.391 1 96.56 195 SER B C 1
ATOM 5166 O O . SER B 1 195 ? 17.25 -40.219 -20.5 1 96.56 195 SER B O 1
ATOM 5168 N N . ASN B 1 196 ? 15.742 -41.281 -19.188 1 97.44 196 ASN B N 1
ATOM 5169 C CA . ASN B 1 196 ? 14.914 -41.625 -20.328 1 97.44 196 ASN B CA 1
ATOM 5170 C C . ASN B 1 196 ? 14.281 -40.406 -20.969 1 97.44 196 ASN B C 1
ATOM 5172 O O . ASN B 1 196 ? 14.172 -40.312 -22.203 1 97.44 196 ASN B O 1
ATOM 5176 N N . ILE B 1 197 ? 13.859 -39.469 -20.141 1 98.12 197 ILE B N 1
ATOM 5177 C CA . ILE B 1 197 ? 13.328 -38.219 -20.656 1 98.12 197 ILE B CA 1
ATOM 5178 C C . ILE B 1 197 ? 14.43 -37.469 -21.391 1 98.12 197 ILE B C 1
ATOM 5180 O O . ILE B 1 197 ? 14.188 -36.875 -22.469 1 98.12 197 ILE B O 1
ATOM 5184 N N . GLN B 1 198 ? 15.602 -37.438 -20.812 1 97.38 198 GLN B N 1
ATOM 5185 C CA . GLN B 1 198 ? 16.734 -36.781 -21.438 1 97.38 198 GLN B CA 1
ATOM 5186 C C . GLN B 1 198 ? 17.047 -37.406 -22.797 1 97.38 198 GLN B C 1
ATOM 5188 O O . GLN B 1 198 ? 17.297 -36.688 -23.766 1 97.38 198 GLN B O 1
ATOM 5193 N N . GLN B 1 199 ? 17.062 -38.656 -22.844 1 97.31 199 GLN B N 1
ATOM 5194 C CA . GLN B 1 199 ? 17.312 -39.375 -24.094 1 97.31 199 GLN B CA 1
ATOM 5195 C C . GLN B 1 199 ? 16.234 -39.062 -25.125 1 97.31 199 GLN B C 1
ATOM 5197 O O . GLN B 1 199 ? 16.531 -38.844 -26.297 1 97.31 199 GLN B O 1
ATOM 5202 N N . ALA B 1 200 ? 15.008 -39.156 -24.672 1 98.06 200 ALA B N 1
ATOM 5203 C CA . ALA B 1 200 ? 13.898 -38.812 -25.562 1 98.06 200 ALA B CA 1
ATOM 5204 C C . ALA B 1 200 ? 14.062 -37.406 -26.141 1 98.06 200 ALA B C 1
ATOM 5206 O O . ALA B 1 200 ? 13.805 -37.188 -27.312 1 98.06 200 ALA B O 1
ATOM 5207 N N . THR B 1 201 ? 14.445 -36.438 -25.297 1 97.94 201 THR B N 1
ATOM 5208 C CA . THR B 1 201 ? 14.625 -35.062 -25.703 1 97.94 201 THR B CA 1
ATOM 5209 C C . THR B 1 201 ? 15.742 -34.938 -26.734 1 97.94 201 THR B C 1
ATOM 5211 O O . THR B 1 201 ? 15.625 -34.188 -27.703 1 97.94 201 THR B O 1
ATOM 5214 N N . GLN B 1 202 ? 16.781 -35.688 -26.594 1 97.19 202 GLN B N 1
ATOM 5215 C CA . GLN B 1 202 ? 17.875 -35.688 -27.547 1 97.19 202 GLN B CA 1
ATOM 5216 C C . GLN B 1 202 ? 17.438 -36.312 -28.875 1 97.19 202 GLN B C 1
ATOM 5218 O O . GLN B 1 202 ? 17.812 -35.812 -29.953 1 97.19 202 GLN B O 1
ATOM 5223 N N . GLN B 1 203 ? 16.703 -37.344 -28.797 1 97.94 203 GLN B N 1
ATOM 5224 C CA . GLN B 1 203 ? 16.172 -37.969 -30 1 97.94 203 GLN B CA 1
ATOM 5225 C C . GLN B 1 203 ? 15.234 -37.031 -30.75 1 97.94 203 GLN B C 1
ATOM 5227 O O . GLN B 1 203 ? 15.227 -37 -31.984 1 97.94 203 GLN B O 1
ATOM 5232 N N . LEU B 1 204 ? 14.438 -36.344 -29.969 1 98.06 204 LEU B N 1
ATOM 5233 C CA . LEU B 1 204 ? 13.578 -35.312 -30.562 1 98.06 204 LEU B CA 1
ATOM 5234 C C . LEU B 1 204 ? 14.406 -34.312 -31.344 1 98.06 204 LEU B C 1
ATOM 5236 O O . LEU B 1 204 ? 14.07 -33.969 -32.469 1 98.06 204 LEU B O 1
ATOM 5240 N N . GLU B 1 205 ? 15.438 -33.812 -30.734 1 96.69 205 GLU B N 1
ATOM 5241 C CA . GLU B 1 205 ? 16.328 -32.844 -31.359 1 96.69 205 GLU B CA 1
ATOM 5242 C C . GLU B 1 205 ? 16.906 -33.406 -32.656 1 96.69 205 GLU B C 1
ATOM 5244 O O . GLU B 1 205 ? 16.984 -32.688 -33.656 1 96.69 205 GLU B O 1
ATOM 5249 N N . LYS B 1 206 ? 17.281 -34.625 -32.656 1 96.75 206 LYS B N 1
ATOM 5250 C CA . LYS B 1 206 ? 17.859 -35.25 -33.844 1 96.75 206 LYS B CA 1
ATOM 5251 C C . LYS B 1 206 ? 16.859 -35.344 -34.969 1 96.75 206 LYS B C 1
ATOM 5253 O O . LYS B 1 206 ? 17.203 -35.031 -36.125 1 96.75 206 LYS B O 1
ATOM 5258 N N . LEU B 1 207 ? 15.68 -35.75 -34.625 1 97.44 207 LEU B N 1
ATOM 5259 C CA . LEU B 1 207 ? 14.664 -35.906 -35.656 1 97.44 207 LEU B CA 1
ATOM 5260 C C . LEU B 1 207 ? 14.227 -34.562 -36.219 1 97.44 207 LEU B C 1
ATOM 5262 O O . LEU B 1 207 ? 13.781 -34.469 -37.375 1 97.44 207 LEU B O 1
ATOM 5266 N N . LEU B 1 208 ? 14.375 -33.5 -35.469 1 96.75 208 LEU B N 1
ATOM 5267 C CA . LEU B 1 208 ? 13.992 -32.156 -35.906 1 96.75 208 LEU B CA 1
ATOM 5268 C C . LEU B 1 208 ? 14.891 -31.688 -37.062 1 96.75 208 LEU B C 1
ATOM 5270 O O . LEU B 1 208 ? 14.5 -30.812 -37.844 1 96.75 208 LEU B O 1
ATOM 5274 N N . SER B 1 209 ? 16.031 -32.25 -37.156 1 91.56 209 SER B N 1
ATOM 5275 C CA . SER B 1 209 ? 17.062 -31.75 -38.062 1 91.56 209 SER B CA 1
ATOM 5276 C C . SER B 1 209 ? 16.75 -32.062 -39.531 1 91.56 209 SER B C 1
ATOM 5278 O O . SER B 1 209 ? 17.281 -31.453 -40.438 1 91.56 209 SER B O 1
ATOM 5280 N N . ASP B 1 210 ? 15.938 -33.031 -39.781 1 92.19 210 ASP B N 1
ATOM 5281 C CA . ASP B 1 210 ? 15.656 -33.344 -41.188 1 92.19 210 ASP B CA 1
ATOM 5282 C C . ASP B 1 210 ? 14.156 -33.469 -41.438 1 92.19 210 ASP B C 1
ATOM 5284 O O . ASP B 1 210 ? 13.383 -33.656 -40.5 1 92.19 210 ASP B O 1
ATOM 5288 N N . GLU B 1 211 ? 13.727 -33.5 -42.688 1 94.5 211 GLU B N 1
ATOM 5289 C CA . GLU B 1 211 ? 12.328 -33.438 -43.062 1 94.5 211 GLU B CA 1
ATOM 5290 C C . GLU B 1 211 ? 11.586 -34.719 -42.719 1 94.5 211 GLU B C 1
ATOM 5292 O O . GLU B 1 211 ? 10.461 -34.688 -42.219 1 94.5 211 GLU B O 1
ATOM 5297 N N . THR B 1 212 ? 12.164 -35.812 -43.031 1 96.94 212 THR B N 1
ATOM 5298 C CA . THR B 1 212 ? 11.547 -37.094 -42.719 1 96.94 212 THR B CA 1
ATOM 5299 C C . THR B 1 212 ? 11.32 -37.219 -41.219 1 96.94 212 THR B C 1
ATOM 5301 O O . THR B 1 212 ? 10.266 -37.719 -40.781 1 96.94 212 THR B O 1
ATOM 5304 N N . GLY B 1 213 ? 12.32 -36.844 -40.469 1 97.44 213 GLY B N 1
ATOM 5305 C CA . GLY B 1 213 ? 12.203 -36.875 -39.031 1 97.44 213 GLY B CA 1
ATOM 5306 C C . GLY B 1 213 ? 11.078 -36 -38.5 1 97.44 213 GLY B C 1
ATOM 5307 O O . GLY B 1 213 ? 10.352 -36.375 -37.594 1 97.44 213 GLY B O 1
ATOM 5308 N N . ARG B 1 214 ? 10.922 -34.812 -39.062 1 98 214 ARG B N 1
ATOM 5309 C CA . ARG B 1 214 ? 9.875 -33.875 -38.656 1 98 214 ARG B CA 1
ATOM 5310 C C . ARG B 1 214 ? 8.492 -34.438 -38.938 1 98 214 ARG B C 1
ATOM 5312 O O . ARG B 1 214 ? 7.551 -34.25 -38.188 1 98 214 ARG B O 1
ATOM 5319 N N . GLN B 1 215 ? 8.359 -35.156 -40.031 1 97.44 215 GLN B N 1
ATOM 5320 C CA . GLN B 1 215 ? 7.094 -35.812 -40.375 1 97.44 215 GLN B CA 1
ATOM 5321 C C . GLN B 1 215 ? 6.789 -36.938 -39.375 1 97.44 215 GLN B C 1
ATOM 5323 O O . GLN B 1 215 ? 5.637 -37.125 -39 1 97.44 215 GLN B O 1
ATOM 5328 N N . GLN B 1 216 ? 7.824 -37.656 -39.031 1 97.75 216 GLN B N 1
ATOM 5329 C CA . GLN B 1 216 ? 7.672 -38.688 -38.031 1 97.75 216 GLN B CA 1
ATOM 5330 C C . GLN B 1 216 ? 7.215 -38.094 -36.688 1 97.75 216 GLN B C 1
ATOM 5332 O O . GLN B 1 216 ? 6.344 -38.656 -36.031 1 97.75 216 GLN B O 1
ATOM 5337 N N . LEU B 1 217 ? 7.852 -37.031 -36.344 1 98.44 217 LEU B N 1
ATOM 5338 C CA . LEU B 1 217 ? 7.5 -36.375 -35.094 1 98.44 217 LEU B CA 1
ATOM 5339 C C . LEU B 1 217 ? 6.047 -35.906 -35.125 1 98.44 217 LEU B C 1
ATOM 5341 O O . LEU B 1 217 ? 5.344 -36.031 -34.094 1 98.44 217 LEU B O 1
ATOM 5345 N N . ARG B 1 218 ? 5.605 -35.281 -36.188 1 98.19 218 ARG B N 1
ATOM 5346 C CA . ARG B 1 218 ? 4.223 -34.844 -36.312 1 98.19 218 ARG B CA 1
ATOM 5347 C C . ARG B 1 218 ? 3.244 -35.969 -36.031 1 98.19 218 ARG B C 1
ATOM 5349 O O . ARG B 1 218 ? 2.281 -35.781 -35.281 1 98.19 218 ARG B O 1
ATOM 5356 N N . LYS B 1 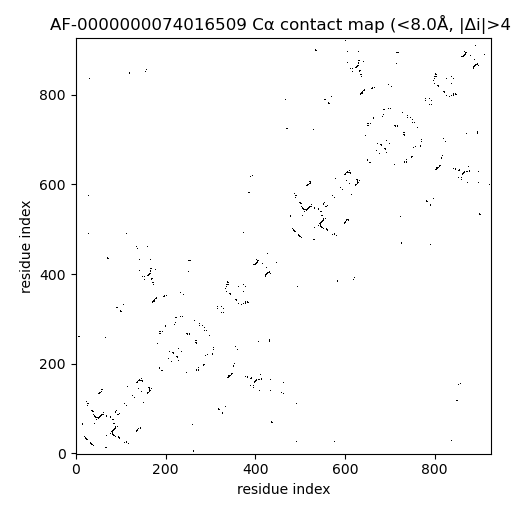219 ? 3.525 -37.094 -36.594 1 97.81 219 LYS B N 1
ATOM 5357 C CA . LYS B 1 219 ? 2.652 -38.25 -36.406 1 97.81 219 LYS B CA 1
ATOM 5358 C C . LYS B 1 219 ? 2.76 -38.812 -35 1 97.81 219 LYS B C 1
ATOM 5360 O O . LYS B 1 219 ? 1.744 -39.094 -34.344 1 97.81 219 LYS B O 1
ATOM 5365 N N . MET B 1 220 ? 3.961 -38.969 -34.531 1 97.62 220 MET B N 1
ATOM 5366 C CA . MET B 1 220 ? 4.246 -39.594 -33.219 1 97.62 220 MET B CA 1
ATOM 5367 C C . MET B 1 220 ? 3.59 -38.812 -32.094 1 97.62 220 MET B C 1
ATOM 5369 O O . MET B 1 220 ? 3.07 -39.406 -31.156 1 97.62 220 MET B O 1
ATOM 5373 N N . PHE B 1 221 ? 3.641 -37.5 -32.156 1 98.62 221 PHE B N 1
ATOM 5374 C CA . PHE B 1 221 ? 3.141 -36.656 -31.078 1 98.62 221 PHE B CA 1
ATOM 5375 C C . PHE B 1 221 ? 1.763 -36.094 -31.406 1 98.62 221 PHE B C 1
ATOM 5377 O O . PHE B 1 221 ? 1.223 -35.281 -30.672 1 98.62 221 PHE B O 1
ATOM 5384 N N . ASN B 1 222 ? 1.199 -36.531 -32.531 1 98.31 222 ASN B N 1
ATOM 5385 C CA . ASN B 1 222 ? -0.113 -36.062 -33 1 98.31 222 ASN B CA 1
ATOM 5386 C C . ASN B 1 222 ? -0.2 -34.531 -33 1 98.31 222 ASN B C 1
ATOM 5388 O O . ASN B 1 222 ? -1.091 -33.969 -32.406 1 98.31 222 ASN B O 1
ATOM 5392 N N . LEU B 1 223 ? 0.779 -33.938 -33.656 1 98.62 223 LEU B N 1
ATOM 5393 C CA . LEU B 1 223 ? 0.828 -32.5 -33.75 1 98.62 223 LEU B CA 1
ATOM 5394 C C . LEU B 1 223 ? -0.247 -31.953 -34.688 1 98.62 223 LEU B C 1
ATOM 5396 O O . LEU B 1 223 ? -0.532 -32.562 -35.719 1 98.62 223 LEU B O 1
ATOM 5400 N N . CYS B 1 224 ? -0.825 -30.812 -34.406 1 98.12 224 CYS B N 1
ATOM 5401 C CA . CYS B 1 224 ? -1.896 -30.234 -35.188 1 98.12 224 CYS B CA 1
ATOM 5402 C C . CYS B 1 224 ? -1.357 -29.688 -36.531 1 98.12 224 CYS B C 1
ATOM 5404 O O . CYS B 1 224 ? -2.096 -29.594 -37.5 1 98.12 224 CYS B O 1
ATOM 5406 N N . ASP B 1 225 ? -0.069 -29.297 -36.531 1 98 225 ASP B N 1
ATOM 5407 C CA . ASP B 1 225 ? 0.542 -28.641 -37.688 1 98 225 ASP B CA 1
ATOM 5408 C C . ASP B 1 225 ? 1.892 -29.281 -38.031 1 98 225 ASP B C 1
ATOM 5410 O O . ASP B 1 225 ? 2.479 -29.969 -37.188 1 98 225 ASP B O 1
ATOM 5414 N N . ASP B 1 226 ? 2.32 -28.984 -39.219 1 97.38 226 ASP B N 1
ATOM 5415 C CA . ASP B 1 226 ? 3.67 -29.391 -39.594 1 97.38 226 ASP B CA 1
ATOM 5416 C C . ASP B 1 226 ? 4.719 -28.562 -38.875 1 97.38 226 ASP B C 1
ATOM 5418 O O . ASP B 1 226 ? 4.477 -27.406 -38.531 1 97.38 226 ASP B O 1
ATOM 5422 N N . ILE B 1 227 ? 5.883 -29.203 -38.656 1 98.06 227 ILE B N 1
ATOM 5423 C CA . ILE B 1 227 ? 6.984 -28.5 -38 1 9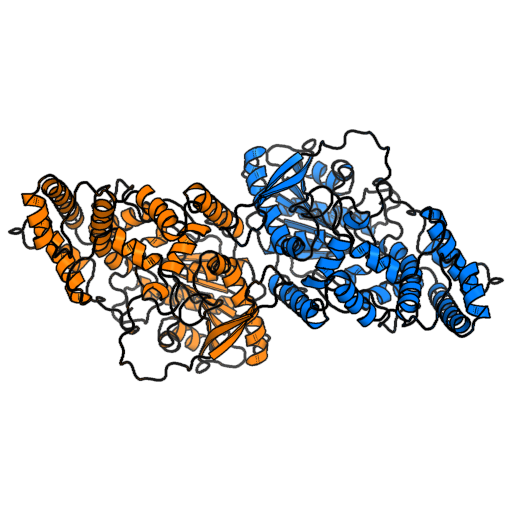8.06 227 ILE B CA 1
ATOM 5424 C C . ILE B 1 227 ? 7.785 -27.719 -39.031 1 98.06 227 ILE B C 1
ATOM 5426 O O . ILE B 1 227 ? 8.258 -28.281 -40.031 1 98.06 227 ILE B O 1
ATOM 5430 N N . ASN B 1 228 ? 7.875 -26.438 -38.906 1 96.44 228 ASN B N 1
ATOM 5431 C CA . ASN B 1 228 ? 8.797 -25.594 -39.656 1 96.44 228 ASN B CA 1
ATOM 5432 C C . ASN B 1 228 ? 10.047 -25.266 -38.844 1 96.44 228 ASN B C 1
ATOM 5434 O O . ASN B 1 228 ? 10.023 -24.391 -37.969 1 96.44 228 ASN B O 1
ATOM 5438 N N . ILE B 1 229 ? 11.164 -25.938 -39.094 1 95.12 229 ILE B N 1
ATOM 5439 C CA . ILE B 1 229 ? 12.383 -25.859 -38.312 1 95.12 229 ILE B CA 1
ATOM 5440 C C . ILE B 1 229 ? 12.922 -24.438 -38.312 1 95.12 229 ILE B C 1
ATOM 5442 O O . ILE B 1 229 ? 13.688 -24.047 -37.438 1 95.12 229 ILE B O 1
ATOM 5446 N N . ALA B 1 230 ? 12.523 -23.641 -39.312 1 95.5 230 ALA B N 1
ATOM 5447 C CA . ALA B 1 230 ? 12.992 -22.266 -39.438 1 95.5 230 ALA B CA 1
ATOM 5448 C C . ALA B 1 230 ? 12.266 -21.359 -38.438 1 95.5 230 ALA B C 1
ATOM 5450 O O . ALA B 1 230 ? 12.703 -20.234 -38.188 1 95.5 230 ALA B O 1
ATOM 5451 N N . ASN B 1 231 ? 11.195 -21.781 -37.906 1 97.31 231 ASN B N 1
ATOM 5452 C CA . ASN B 1 231 ? 10.438 -21.031 -36.938 1 97.31 231 ASN B CA 1
ATOM 5453 C C . ASN B 1 231 ? 10.867 -21.391 -35.5 1 97.31 231 ASN B C 1
ATOM 5455 O O . ASN B 1 231 ? 10.242 -22.219 -34.844 1 97.31 231 ASN B O 1
ATOM 5459 N N . SER B 1 232 ? 11.781 -20.688 -34.969 1 97.38 232 SER B N 1
ATOM 5460 C CA . SER B 1 232 ? 12.375 -20.984 -33.688 1 97.38 232 SER B CA 1
ATOM 5461 C C . SER B 1 232 ? 11.352 -20.859 -32.562 1 97.38 232 SER B C 1
ATOM 5463 O O . SER B 1 232 ? 11.445 -21.547 -31.547 1 97.38 232 SER B O 1
ATOM 5465 N N . ASP B 1 233 ? 10.344 -20 -32.781 1 98.25 233 ASP B N 1
ATOM 5466 C CA . ASP B 1 233 ? 9.312 -19.812 -31.75 1 98.25 233 ASP B CA 1
ATOM 5467 C C . ASP B 1 233 ? 8.438 -21.062 -31.641 1 98.25 233 ASP B C 1
ATOM 5469 O O . ASP B 1 233 ? 8.07 -21.469 -30.531 1 98.25 233 ASP B O 1
ATOM 5473 N N . ASP B 1 234 ? 8.117 -21.625 -32.75 1 98.38 234 ASP B N 1
ATOM 5474 C CA . ASP B 1 234 ? 7.352 -22.859 -32.719 1 98.38 234 ASP B CA 1
ATOM 5475 C C . ASP B 1 234 ? 8.141 -23.984 -32.062 1 98.38 234 ASP B C 1
ATOM 5477 O O . ASP B 1 234 ? 7.574 -24.797 -31.328 1 98.38 234 ASP B O 1
ATOM 5481 N N . ILE B 1 235 ? 9.406 -24.031 -32.438 1 98.19 235 ILE B N 1
ATOM 5482 C CA . ILE B 1 235 ? 10.25 -25.078 -31.859 1 98.19 235 ILE B CA 1
ATOM 5483 C C . ILE B 1 235 ? 10.32 -24.906 -30.344 1 98.19 235 ILE B C 1
ATOM 5485 O O . ILE B 1 235 ? 10.164 -25.875 -29.594 1 98.19 235 ILE B O 1
ATOM 5489 N N . ALA B 1 236 ? 10.523 -23.688 -29.891 1 98.56 236 ALA B N 1
ATOM 5490 C CA . ALA B 1 236 ? 10.555 -23.422 -28.453 1 98.56 236 ALA B CA 1
ATOM 5491 C C . ALA B 1 236 ? 9.242 -23.812 -27.781 1 98.56 236 ALA B C 1
ATOM 5493 O O . ALA B 1 236 ? 9.242 -24.438 -26.719 1 98.56 236 ALA B O 1
ATOM 5494 N N . ASN B 1 237 ? 8.188 -23.422 -28.406 1 98.56 237 ASN B N 1
ATOM 5495 C CA . ASN B 1 237 ? 6.879 -23.703 -27.828 1 98.56 237 ASN B CA 1
ATOM 5496 C C . ASN B 1 237 ? 6.605 -25.203 -27.797 1 98.56 237 ASN B C 1
ATOM 5498 O O . ASN B 1 237 ? 5.973 -25.703 -26.859 1 98.56 237 ASN B O 1
ATOM 5502 N N . LEU B 1 238 ? 7.023 -25.922 -28.828 1 98.5 238 LEU B N 1
ATOM 5503 C CA . LEU B 1 238 ? 6.879 -27.375 -28.859 1 98.5 238 LEU B CA 1
ATOM 5504 C C . LEU B 1 238 ? 7.57 -28 -27.656 1 98.5 238 LEU B C 1
ATOM 5506 O O . LEU B 1 238 ? 6.973 -28.812 -26.938 1 98.5 238 LEU B O 1
ATOM 5510 N N . TYR B 1 239 ? 8.828 -27.625 -27.422 1 98.44 239 TYR B N 1
ATOM 5511 C CA . TYR B 1 239 ? 9.57 -28.172 -26.281 1 98.44 239 TYR B CA 1
ATOM 5512 C C . TYR B 1 239 ? 8.891 -27.812 -24.969 1 98.44 239 TYR B C 1
ATOM 5514 O O . TYR B 1 239 ? 8.812 -28.641 -24.062 1 98.44 239 TYR B O 1
ATOM 5522 N N . SER B 1 240 ? 8.43 -26.578 -24.875 1 98.38 240 SER B N 1
ATOM 5523 C CA . SER B 1 240 ? 7.781 -26.109 -23.656 1 98.38 240 SER B CA 1
ATOM 5524 C C . SER B 1 240 ? 6.508 -26.906 -23.375 1 98.38 240 SER B C 1
ATOM 5526 O O . SER B 1 240 ? 6.262 -27.297 -22.219 1 98.38 240 SER B O 1
ATOM 5528 N N . VAL B 1 241 ? 5.727 -27.125 -24.359 1 97.94 241 VAL B N 1
ATOM 5529 C CA . VAL B 1 241 ? 4.461 -27.844 -24.203 1 97.94 241 VAL B CA 1
ATOM 5530 C C . VAL B 1 241 ? 4.723 -29.281 -23.766 1 97.94 241 VAL B C 1
ATOM 5532 O O . VAL B 1 241 ? 4.031 -29.812 -22.891 1 97.94 241 VAL B O 1
ATOM 5535 N N . LEU B 1 242 ? 5.68 -29.891 -24.391 1 98.38 242 LEU B N 1
ATOM 5536 C CA . LEU B 1 242 ? 5.992 -31.281 -24.047 1 98.38 242 LEU B CA 1
ATOM 5537 C C . LEU B 1 242 ? 6.535 -31.375 -22.625 1 98.38 242 LEU B C 1
ATOM 5539 O O . LEU B 1 242 ? 6.164 -32.281 -21.875 1 98.38 242 LEU B O 1
ATOM 5543 N N . ALA B 1 243 ? 7.422 -30.484 -22.266 1 98.31 243 ALA B N 1
ATOM 5544 C CA . ALA B 1 243 ? 7.914 -30.438 -20.891 1 98.31 243 ALA B CA 1
ATOM 5545 C C . ALA B 1 243 ? 6.773 -30.203 -19.906 1 98.31 243 ALA B C 1
ATOM 5547 O O . ALA B 1 243 ? 6.781 -30.734 -18.797 1 98.31 243 ALA B O 1
ATOM 5548 N N . GLY B 1 244 ? 5.809 -29.391 -20.344 1 98 244 GLY B N 1
ATOM 5549 C CA . GLY B 1 244 ? 4.664 -29.031 -19.516 1 98 244 GLY B CA 1
ATOM 5550 C C . GLY B 1 244 ? 3.879 -30.234 -19.031 1 98 244 GLY B C 1
ATOM 5551 O O . GLY B 1 244 ? 3.307 -30.203 -17.938 1 98 244 GLY B O 1
ATOM 5552 N N . ASN B 1 245 ? 3.85 -31.297 -19.781 1 97.88 245 ASN B N 1
ATOM 5553 C CA . ASN B 1 245 ? 3.168 -32.531 -19.359 1 97.88 245 ASN B CA 1
ATOM 5554 C C . ASN B 1 245 ? 3.727 -33.062 -18.047 1 97.88 245 ASN B C 1
ATOM 5556 O O . ASN B 1 245 ? 2.977 -33.562 -17.219 1 97.88 245 ASN B O 1
ATOM 5560 N N . PHE B 1 246 ? 5.004 -32.969 -17.922 1 98 246 PHE B N 1
ATOM 5561 C CA . PHE B 1 246 ? 5.664 -33.469 -16.719 1 98 246 PHE B CA 1
ATOM 5562 C C . PHE B 1 246 ? 5.566 -32.438 -15.594 1 98 246 PHE B C 1
ATOM 5564 O O . PHE B 1 246 ? 5.316 -32.812 -14.445 1 98 246 PHE B O 1
ATOM 5571 N N . GLU B 1 247 ? 5.785 -31.156 -15.945 1 97.88 247 GLU B N 1
ATOM 5572 C CA . GLU B 1 247 ? 5.703 -30.078 -14.961 1 97.88 247 GLU B CA 1
ATOM 5573 C C . GLU B 1 247 ? 4.363 -30.094 -14.234 1 97.88 247 GLU B C 1
ATOM 5575 O O . GLU B 1 247 ? 4.32 -30 -13.008 1 97.88 247 GLU B O 1
ATOM 5580 N N . ASP B 1 248 ? 3.316 -30.203 -14.961 1 96.81 248 ASP B N 1
ATOM 5581 C CA . ASP B 1 248 ? 1.965 -30.156 -14.414 1 96.81 248 ASP B CA 1
ATOM 5582 C C . ASP B 1 248 ? 1.728 -31.328 -13.461 1 96.81 248 ASP B C 1
ATOM 5584 O O . ASP B 1 248 ? 1.186 -31.141 -12.367 1 96.81 248 ASP B O 1
ATOM 5588 N N . VAL B 1 249 ? 2.107 -32.5 -13.883 1 97.94 249 VAL B N 1
ATOM 5589 C CA . VAL B 1 249 ? 1.878 -33.688 -13.078 1 97.94 249 VAL B CA 1
ATOM 5590 C C . VAL B 1 249 ? 2.709 -33.625 -11.797 1 97.94 249 VAL B C 1
ATOM 5592 O O . VAL B 1 249 ? 2.236 -34 -10.719 1 97.94 249 VAL B O 1
ATOM 5595 N N . VAL B 1 250 ? 3.939 -33.156 -11.898 1 97.94 250 VAL B N 1
ATOM 5596 C CA . VAL B 1 250 ? 4.777 -33 -10.711 1 97.94 250 VAL B CA 1
ATOM 5597 C C . VAL B 1 250 ? 4.137 -32.031 -9.742 1 97.94 250 VAL B C 1
ATOM 5599 O O . VAL B 1 250 ? 4.023 -32.312 -8.547 1 97.94 250 VAL B O 1
ATOM 5602 N N . GLN B 1 251 ? 3.662 -30.922 -10.203 1 97.5 251 GLN B N 1
ATOM 5603 C CA . GLN B 1 251 ? 3.092 -29.875 -9.375 1 97.5 251 GLN B CA 1
ATOM 5604 C C . GLN B 1 251 ? 1.848 -30.359 -8.641 1 97.5 251 GLN B C 1
ATOM 5606 O O . GLN B 1 251 ? 1.562 -29.906 -7.527 1 97.5 251 GLN B O 1
ATOM 5611 N N . TYR B 1 252 ? 1.141 -31.312 -9.242 1 97.12 252 TYR B N 1
ATOM 5612 C CA . TYR B 1 252 ? -0.115 -31.75 -8.641 1 97.12 252 TYR B CA 1
ATOM 5613 C C . TYR B 1 252 ? -0.101 -33.25 -8.383 1 97.12 252 TYR B C 1
ATOM 5615 O O . TYR B 1 252 ? -1.134 -33.906 -8.484 1 97.12 252 TYR B O 1
ATOM 5623 N N . ASN B 1 253 ? 1.062 -33.75 -8.086 1 97.31 253 ASN B N 1
ATOM 5624 C CA . ASN B 1 253 ? 1.268 -35.188 -7.879 1 97.31 253 ASN B CA 1
ATOM 5625 C C . ASN B 1 253 ? 0.536 -35.688 -6.633 1 97.31 253 ASN B C 1
ATOM 5627 O O . ASN B 1 253 ? 0.785 -35.188 -5.527 1 97.31 253 ASN B O 1
ATOM 5631 N N . LYS B 1 254 ? -0.337 -36.656 -6.766 1 95.06 254 LYS B N 1
ATOM 5632 C CA . LYS B 1 254 ? -1.015 -37.375 -5.695 1 95.06 254 LYS B CA 1
ATOM 5633 C C . LYS B 1 254 ? -1.74 -36.406 -4.758 1 95.06 254 LYS B C 1
ATOM 5635 O O . LYS B 1 254 ? -1.636 -36.531 -3.535 1 95.06 254 LYS B O 1
ATOM 5640 N N . ASP B 1 255 ? -2.311 -35.438 -5.371 1 91.5 255 ASP B N 1
ATOM 5641 C CA . ASP B 1 255 ? -3.047 -34.5 -4.535 1 91.5 255 ASP B CA 1
ATOM 5642 C C . ASP B 1 255 ? -4.531 -34.844 -4.477 1 91.5 255 ASP B C 1
ATOM 5644 O O . ASP B 1 255 ? -4.957 -35.844 -5.062 1 91.5 255 ASP B O 1
ATOM 5648 N N . ASN B 1 256 ? -5.309 -34.25 -3.689 1 94.31 256 ASN B N 1
ATOM 5649 C CA . ASN B 1 256 ? -6.703 -34.562 -3.4 1 94.31 256 ASN B CA 1
ATOM 5650 C C . ASN B 1 256 ? -7.656 -33.625 -4.117 1 94.31 256 ASN B C 1
ATOM 5652 O O . ASN B 1 256 ? -8.672 -33.219 -3.553 1 94.31 256 ASN B O 1
ATOM 5656 N N . ARG B 1 257 ? -7.316 -33.219 -5.387 1 94.38 257 ARG B N 1
ATOM 5657 C CA . ARG B 1 257 ? -8.055 -32.156 -6.047 1 94.38 257 ARG B CA 1
ATOM 5658 C C . ARG B 1 257 ? -9.266 -32.719 -6.793 1 94.38 257 ARG B C 1
ATOM 5660 O O . ARG B 1 257 ? -10.008 -31.953 -7.434 1 94.38 257 ARG B O 1
ATOM 5667 N N . ALA B 1 258 ? -9.578 -33.969 -6.66 1 92.38 258 ALA B N 1
ATOM 5668 C CA . ALA B 1 258 ? -10.695 -34.562 -7.391 1 92.38 258 ALA B CA 1
ATOM 5669 C C . ALA B 1 258 ? -12.016 -33.938 -6.996 1 92.38 258 ALA B C 1
ATOM 5671 O O . ALA B 1 258 ? -12.938 -33.844 -7.809 1 92.38 258 ALA B O 1
ATOM 5672 N N . PHE B 1 259 ? -12.109 -33.438 -5.836 1 91.06 259 PHE B N 1
ATOM 5673 C CA . PHE B 1 259 ? -13.344 -32.844 -5.305 1 91.06 259 PHE B CA 1
ATOM 5674 C C . PHE B 1 259 ? -13.789 -31.656 -6.133 1 91.06 259 PHE B C 1
ATOM 5676 O O . PHE B 1 259 ? -14.984 -31.344 -6.188 1 91.06 259 PHE B O 1
ATOM 5683 N N . GLU B 1 260 ? -12.852 -31 -6.816 1 91.5 260 GLU B N 1
ATOM 5684 C CA . GLU B 1 260 ? -13.211 -29.812 -7.586 1 91.5 260 GLU B CA 1
ATOM 5685 C C . GLU B 1 260 ? -13.477 -30.172 -9.047 1 91.5 260 GLU B C 1
ATOM 5687 O O . GLU B 1 260 ? -13.656 -29.281 -9.883 1 91.5 260 GLU B O 1
ATOM 5692 N N . GLY B 1 261 ? -13.398 -31.422 -9.352 1 90 261 GLY B N 1
ATOM 5693 C CA . GLY B 1 261 ? -13.633 -31.859 -10.719 1 90 261 GLY B CA 1
ATOM 5694 C C . GLY B 1 261 ? -12.375 -31.859 -11.57 1 90 261 GLY B C 1
ATOM 5695 O O . GLY B 1 261 ? -12.445 -31.906 -12.797 1 90 261 GLY B O 1
ATOM 5696 N N . ALA B 1 262 ? -11.258 -31.766 -10.906 1 90.12 262 ALA B N 1
ATOM 5697 C CA . ALA B 1 262 ? -9.992 -31.781 -11.633 1 90.12 262 ALA B CA 1
ATOM 5698 C C . ALA B 1 262 ? -9.82 -33.062 -12.414 1 90.12 262 ALA B C 1
ATOM 5700 O O . ALA B 1 262 ? -10.094 -34.156 -11.891 1 90.12 262 ALA B O 1
ATOM 5701 N N . LYS B 1 263 ? -9.398 -32.938 -13.672 1 91.38 263 LYS B N 1
ATOM 5702 C CA . LYS B 1 263 ? -9.133 -34.094 -14.523 1 91.38 263 LYS B CA 1
ATOM 5703 C C . LYS B 1 263 ? -7.688 -34.562 -14.375 1 91.38 263 LYS B C 1
ATOM 5705 O O . LYS B 1 263 ? -6.801 -33.781 -14.047 1 91.38 263 LYS B O 1
ATOM 5710 N N . GLY B 1 264 ? -7.473 -35.812 -14.586 1 94 264 GLY B N 1
ATOM 5711 C CA . GLY B 1 264 ? -6.133 -36.375 -14.648 1 94 264 GLY B CA 1
ATOM 5712 C C . GLY B 1 264 ? -5.5 -36.562 -13.281 1 94 264 GLY B C 1
ATOM 5713 O O . GLY B 1 264 ? -4.277 -36.656 -13.164 1 94 264 GLY B O 1
ATOM 5714 N N . THR B 1 265 ? -6.336 -36.562 -12.172 1 93.75 265 THR B N 1
ATOM 5715 C CA . THR B 1 265 ? -5.797 -36.656 -10.82 1 93.75 265 THR B CA 1
ATOM 5716 C C . THR B 1 265 ? -5.148 -38.031 -10.602 1 93.75 265 THR B C 1
ATOM 5718 O O . THR B 1 265 ? -4.367 -38.219 -9.664 1 93.75 265 THR B O 1
ATOM 5721 N N . ASN B 1 266 ? -5.453 -38.969 -11.477 1 94.62 266 ASN B N 1
ATOM 5722 C CA . ASN B 1 266 ? -4.875 -40.312 -11.352 1 94.62 266 ASN B CA 1
ATOM 5723 C C . ASN B 1 266 ? -3.549 -40.406 -12.102 1 94.62 266 ASN B C 1
ATOM 5725 O O . ASN B 1 266 ? -2.867 -41.438 -12.023 1 94.62 266 ASN B O 1
ATOM 5729 N N . ILE B 1 267 ? -3.221 -39.406 -12.859 1 97.5 267 ILE B N 1
ATOM 5730 C CA . ILE B 1 267 ? -1.922 -39.375 -13.523 1 97.5 267 ILE B CA 1
ATOM 5731 C C . ILE B 1 267 ? -0.874 -38.812 -12.578 1 97.5 267 ILE B C 1
ATOM 5733 O O . ILE B 1 267 ? -0.897 -37.594 -12.266 1 97.5 267 ILE B O 1
ATOM 5737 N N . THR B 1 268 ? 0.065 -39.625 -12.102 1 97.44 268 THR B N 1
ATOM 5738 C CA . THR B 1 268 ? 1.063 -39.25 -11.094 1 97.44 268 THR B CA 1
ATOM 5739 C C . THR B 1 268 ? 2.471 -39.344 -11.68 1 97.44 268 THR B C 1
ATOM 5741 O O . THR B 1 268 ? 2.645 -39.719 -12.836 1 97.44 268 THR B O 1
ATOM 5744 N N . ILE B 1 269 ? 3.426 -38.969 -10.891 1 97.88 269 ILE B N 1
ATOM 5745 C CA . ILE B 1 269 ? 4.824 -39.125 -11.273 1 97.88 269 ILE B CA 1
ATOM 5746 C C . ILE B 1 269 ? 5.117 -40.594 -11.594 1 97.88 269 ILE B C 1
ATOM 5748 O O . ILE B 1 269 ? 5.801 -40.875 -12.578 1 97.88 269 ILE B O 1
ATOM 5752 N N . ASP B 1 270 ? 4.543 -41.469 -10.82 1 96.5 270 ASP B N 1
ATOM 5753 C CA . ASP B 1 270 ? 4.73 -42.906 -11.055 1 96.5 270 ASP B CA 1
ATOM 5754 C C . ASP B 1 270 ? 4.16 -43.312 -12.414 1 96.5 270 ASP B C 1
ATOM 5756 O O . ASP B 1 270 ? 4.738 -44.156 -13.102 1 96.5 270 ASP B O 1
ATOM 5760 N N . THR B 1 271 ? 3.008 -42.75 -12.742 1 97.12 271 THR B N 1
ATOM 5761 C CA . THR B 1 271 ? 2.393 -43.062 -14.031 1 97.12 271 THR B CA 1
ATOM 5762 C C . THR B 1 271 ? 3.309 -42.625 -15.172 1 97.12 271 THR B C 1
ATOM 5764 O O . THR B 1 271 ? 3.576 -43.438 -16.078 1 97.12 271 THR B O 1
ATOM 5767 N N . LEU B 1 272 ? 3.801 -41.438 -15.133 1 97.88 272 LEU B N 1
ATOM 5768 C CA . LEU B 1 272 ? 4.637 -40.906 -16.203 1 97.88 272 LEU B CA 1
ATOM 5769 C C . LEU B 1 272 ? 5.957 -41.656 -16.281 1 97.88 272 LEU B C 1
ATOM 5771 O O . LEU B 1 272 ? 6.391 -42.031 -17.375 1 97.88 272 LEU B O 1
ATOM 5775 N N . CYS B 1 273 ? 6.578 -41.812 -15.133 1 97.25 273 CYS B N 1
ATOM 5776 C CA . CYS B 1 273 ? 7.852 -42.531 -15.109 1 97.25 273 CYS B CA 1
ATOM 5777 C C . CYS B 1 273 ? 7.664 -44 -15.484 1 97.25 273 CYS B C 1
ATOM 5779 O O . CYS B 1 273 ? 8.547 -44.594 -16.094 1 97.25 273 CYS B O 1
ATOM 5781 N N . GLY B 1 274 ? 6.52 -44.531 -15.102 1 96.56 274 GLY B N 1
ATOM 5782 C CA . GLY B 1 274 ? 6.203 -45.875 -15.586 1 96.56 274 GLY B CA 1
ATOM 5783 C C . GLY B 1 274 ? 6.199 -45.969 -17.094 1 96.56 274 GLY B C 1
ATOM 5784 O O . GLY B 1 274 ? 6.738 -46.938 -17.656 1 96.56 274 GLY B O 1
ATOM 5785 N N . ILE B 1 275 ? 5.598 -45.062 -17.766 1 96.88 275 ILE B N 1
ATOM 5786 C CA . ILE B 1 275 ? 5.559 -45.031 -19.219 1 96.88 275 ILE B CA 1
ATOM 5787 C C . ILE B 1 275 ? 6.973 -44.875 -19.766 1 96.88 275 ILE B C 1
ATOM 5789 O O . ILE B 1 275 ? 7.375 -45.562 -20.688 1 96.88 275 ILE B O 1
ATOM 5793 N N . MET B 1 276 ? 7.773 -44.062 -19.203 1 96.94 276 MET B N 1
ATOM 5794 C CA . MET B 1 276 ? 9.102 -43.719 -19.703 1 96.94 276 MET B CA 1
ATOM 5795 C C . MET B 1 276 ? 10.07 -44.875 -19.5 1 96.94 276 MET B C 1
ATOM 5797 O O . MET B 1 276 ? 11.039 -45.031 -20.25 1 96.94 276 MET B O 1
ATOM 5801 N N . ASP B 1 277 ? 9.805 -45.781 -18.5 1 94 277 ASP B N 1
ATOM 5802 C CA . ASP B 1 277 ? 10.773 -46.781 -18.109 1 94 277 ASP B CA 1
ATOM 5803 C C . ASP B 1 277 ? 10.375 -48.156 -18.625 1 94 277 ASP B C 1
ATOM 5805 O O . ASP B 1 277 ? 11.211 -49.062 -18.703 1 94 277 ASP B O 1
ATOM 5809 N N . THR B 1 278 ? 9.227 -48.562 -18.812 1 85 278 THR B N 1
ATOM 5810 C CA . THR B 1 278 ? 8.797 -49.938 -18.891 1 85 278 THR B CA 1
ATOM 5811 C C . THR B 1 278 ? 9.039 -50.5 -20.297 1 85 278 THR B C 1
ATOM 5813 O O . THR B 1 278 ? 9.648 -51.562 -20.438 1 85 278 THR B O 1
ATOM 5816 N N . ASP B 1 279 ? 8.367 -50.094 -21.328 1 79.69 279 ASP B N 1
ATOM 5817 C CA . ASP B 1 279 ? 8.43 -50.719 -22.641 1 79.69 279 ASP B CA 1
ATOM 5818 C C . ASP B 1 279 ? 9.766 -50.406 -23.328 1 79.69 279 ASP B C 1
ATOM 5820 O O . ASP B 1 279 ? 9.867 -49.5 -24.141 1 79.69 279 ASP B O 1
ATOM 5824 N N . THR B 1 280 ? 10.711 -51.375 -23.078 1 82.44 280 THR B N 1
ATOM 5825 C CA . THR B 1 280 ? 12.062 -51.156 -23.594 1 82.44 280 THR B CA 1
ATOM 5826 C C . THR B 1 280 ? 12.141 -51.438 -25.078 1 82.44 280 THR B C 1
ATOM 5828 O O . THR B 1 280 ? 13.133 -51.125 -25.734 1 82.44 280 THR B O 1
ATOM 5831 N N . ASN B 1 281 ? 11.016 -51.938 -25.609 1 90.25 281 ASN B N 1
ATOM 5832 C CA . ASN B 1 281 ? 10.984 -52.156 -27.062 1 90.25 281 ASN B CA 1
ATOM 5833 C C . ASN B 1 281 ? 10.711 -50.844 -27.812 1 90.25 281 ASN B C 1
ATOM 5835 O O . ASN B 1 281 ? 10.938 -50.75 -29.016 1 90.25 281 ASN B O 1
ATOM 5839 N N . LYS B 1 282 ? 10.211 -49.906 -27.094 1 94.31 282 LYS B N 1
ATOM 5840 C CA . LYS B 1 282 ? 10 -48.594 -27.656 1 94.31 282 LYS B CA 1
ATOM 5841 C C . LYS B 1 282 ? 11.188 -47.688 -27.391 1 94.31 282 LYS B C 1
ATOM 5843 O O . LYS B 1 282 ? 11.844 -47.781 -26.359 1 94.31 282 LYS B O 1
ATOM 5848 N N . SER B 1 283 ? 11.453 -46.906 -28.391 1 95.81 283 SER B N 1
ATOM 5849 C CA . SER B 1 283 ? 12.469 -45.875 -28.141 1 95.81 283 SER B CA 1
ATOM 5850 C C . SER B 1 283 ? 12.039 -44.938 -27.047 1 95.81 283 SER B C 1
ATOM 5852 O O . SER B 1 283 ? 10.852 -44.812 -26.734 1 95.81 283 SER B O 1
ATOM 5854 N N . ALA B 1 284 ? 13 -44.281 -26.422 1 96.94 284 ALA B N 1
ATOM 5855 C CA . ALA B 1 284 ? 12.695 -43.281 -25.406 1 96.94 284 ALA B CA 1
ATOM 5856 C C . ALA B 1 284 ? 11.758 -42.219 -25.984 1 96.94 284 ALA B C 1
ATOM 5858 O O . ALA B 1 284 ? 10.867 -41.719 -25.281 1 96.94 284 ALA B O 1
ATOM 5859 N N . LEU B 1 285 ? 11.969 -41.875 -27.234 1 97.88 285 LEU B N 1
ATOM 5860 C CA . LEU B 1 285 ? 11.164 -40.875 -27.891 1 97.88 285 LEU B CA 1
ATOM 5861 C C . LEU B 1 285 ? 9.719 -41.312 -28.047 1 97.88 285 LEU B C 1
ATOM 5863 O O . LEU B 1 285 ? 8.781 -40.531 -27.859 1 97.88 285 LEU B O 1
ATOM 5867 N N . GLN B 1 286 ? 9.547 -42.562 -28.438 1 97.56 286 GLN B N 1
ATOM 5868 C CA . GLN B 1 286 ? 8.195 -43.094 -28.547 1 97.56 286 GLN B CA 1
ATOM 5869 C C . GLN B 1 286 ? 7.477 -43.094 -27.203 1 97.56 286 GLN B C 1
ATOM 5871 O O . GLN B 1 286 ? 6.277 -42.812 -27.141 1 97.56 286 GLN B O 1
ATOM 5876 N N . ARG B 1 287 ? 8.164 -43.438 -26.156 1 98 287 ARG B N 1
ATOM 5877 C CA . ARG B 1 287 ? 7.586 -43.406 -24.812 1 98 287 ARG B CA 1
ATOM 5878 C C . ARG B 1 287 ? 7.227 -41.969 -24.406 1 98 287 ARG B C 1
ATOM 5880 O O . ARG B 1 287 ? 6.199 -41.75 -23.766 1 98 287 ARG B O 1
ATOM 5887 N N . TYR B 1 288 ? 8.109 -41.062 -24.75 1 98.06 288 TYR B N 1
ATOM 5888 C CA . TYR B 1 288 ? 7.832 -39.625 -24.562 1 98.06 288 TYR B CA 1
ATOM 5889 C C . TYR B 1 288 ? 6.547 -39.219 -25.266 1 98.06 288 TYR B C 1
ATOM 5891 O O . TYR B 1 288 ? 5.719 -38.5 -24.703 1 98.06 288 TYR B O 1
ATOM 5899 N N . ALA B 1 289 ? 6.32 -39.688 -26.453 1 98.31 289 ALA B N 1
ATOM 5900 C CA . ALA B 1 289 ? 5.105 -39.438 -27.234 1 98.31 289 ALA B CA 1
ATOM 5901 C C . ALA B 1 289 ? 3.896 -40.094 -26.578 1 98.31 289 ALA B C 1
ATOM 5903 O O . ALA B 1 289 ? 2.783 -39.594 -26.641 1 98.31 289 ALA B O 1
ATOM 5904 N N . ASP B 1 290 ? 4.098 -41.281 -25.984 1 97.88 290 ASP B N 1
ATOM 5905 C CA . ASP B 1 290 ? 3.018 -41.969 -25.281 1 97.88 290 ASP B CA 1
ATOM 5906 C C . ASP B 1 290 ? 2.506 -41.125 -24.109 1 97.88 290 ASP B C 1
ATOM 5908 O O . ASP B 1 290 ? 1.309 -41.125 -23.812 1 97.88 290 ASP B O 1
ATOM 5912 N N . VAL B 1 291 ? 3.436 -40.469 -23.406 1 98.19 291 VAL B N 1
ATOM 5913 C CA . VAL B 1 291 ? 3.043 -39.562 -22.344 1 98.19 291 VAL B CA 1
ATOM 5914 C C . VAL B 1 291 ? 2.164 -38.438 -22.906 1 98.19 291 VAL B C 1
ATOM 5916 O O . VAL B 1 291 ? 1.119 -38.125 -22.344 1 98.19 291 VAL B O 1
ATOM 5919 N N . ASN B 1 292 ? 2.609 -37.844 -24.031 1 98.44 292 ASN B N 1
ATOM 5920 C CA . ASN B 1 292 ? 1.827 -36.781 -24.672 1 98.44 292 ASN B CA 1
ATOM 5921 C C . ASN B 1 292 ? 0.44 -37.281 -25.062 1 98.44 292 ASN B C 1
ATOM 5923 O O . ASN B 1 292 ? -0.552 -36.562 -24.891 1 98.44 292 ASN B O 1
ATOM 5927 N N . THR B 1 293 ? 0.377 -38.469 -25.594 1 98.06 293 THR B N 1
ATOM 5928 C CA . THR B 1 293 ? -0.891 -39.094 -25.984 1 98.06 293 THR B CA 1
ATOM 5929 C C . THR B 1 293 ? -1.808 -39.25 -24.781 1 98.06 293 THR B C 1
ATOM 5931 O O . THR B 1 293 ? -3.01 -39 -24.859 1 98.06 293 THR B O 1
ATOM 5934 N N . LEU B 1 294 ? -1.247 -39.781 -23.719 1 98 294 LEU B N 1
ATOM 5935 C CA . LEU B 1 294 ? -2.014 -39.938 -22.484 1 98 294 LEU B CA 1
ATOM 5936 C C . LEU B 1 294 ? -2.637 -38.594 -22.062 1 98 294 LEU B C 1
ATOM 5938 O O . LEU B 1 294 ? -3.812 -38.562 -21.688 1 98 294 LEU B O 1
ATOM 5942 N N . MET B 1 295 ? -1.858 -37.531 -22.156 1 97.69 295 MET B N 1
ATOM 5943 C CA . MET B 1 295 ? -2.344 -36.219 -21.734 1 97.69 295 MET B CA 1
ATOM 5944 C C . MET B 1 295 ? -3.412 -35.719 -22.703 1 97.69 295 MET B C 1
ATOM 5946 O O . MET B 1 295 ? -4.441 -35.188 -22.266 1 97.69 295 MET B O 1
ATOM 5950 N N . LEU B 1 296 ? -3.182 -35.781 -24.016 1 97.81 296 LEU B N 1
ATOM 5951 C CA . LEU B 1 296 ? -4.172 -35.375 -25.016 1 97.81 296 LEU B CA 1
ATOM 5952 C C . LEU B 1 296 ? -5.496 -36.094 -24.781 1 97.81 296 LEU B C 1
ATOM 5954 O O . LEU B 1 296 ? -6.562 -35.5 -24.844 1 97.81 296 LEU B O 1
ATOM 5958 N N . THR B 1 297 ? -5.402 -37.375 -24.484 1 97.56 297 THR B N 1
ATOM 5959 C CA . THR B 1 297 ? -6.598 -38.188 -24.266 1 97.56 297 THR B CA 1
ATOM 5960 C C . THR B 1 297 ? -7.312 -37.75 -22.984 1 97.56 297 THR B C 1
ATOM 5962 O O . THR B 1 297 ? -8.539 -37.594 -22.969 1 97.56 297 THR B O 1
ATOM 5965 N N . THR B 1 298 ? -6.594 -37.594 -21.984 1 96.5 298 THR B N 1
ATOM 5966 C CA . THR B 1 298 ? -7.133 -37.219 -20.672 1 96.5 298 THR B CA 1
ATOM 5967 C C . THR B 1 298 ? -7.895 -35.906 -20.766 1 96.5 298 THR B C 1
ATOM 5969 O O . THR B 1 298 ? -8.953 -35.75 -20.156 1 96.5 298 THR B O 1
ATOM 5972 N N . TYR B 1 299 ? -7.383 -34.969 -21.531 1 94.75 299 TYR B N 1
ATOM 5973 C CA . TYR B 1 299 ? -7.984 -33.656 -21.609 1 94.75 299 TYR B CA 1
ATOM 5974 C C . TYR B 1 299 ? -8.82 -33.5 -22.875 1 94.75 299 TYR B C 1
ATOM 5976 O O . TYR B 1 299 ? -9.195 -32.375 -23.234 1 94.75 299 TYR B O 1
ATOM 5984 N N . ALA B 1 300 ? -9.047 -34.5 -23.609 1 95.44 300 ALA B N 1
ATOM 5985 C CA . ALA B 1 300 ? -9.914 -34.562 -24.781 1 95.44 300 ALA B CA 1
ATOM 5986 C C . ALA B 1 300 ? -9.445 -33.625 -25.891 1 95.44 300 ALA B C 1
ATOM 5988 O O . ALA B 1 300 ? -10.258 -32.906 -26.484 1 95.44 300 ALA B O 1
ATOM 5989 N N . GLU B 1 301 ? -8.172 -33.562 -26.031 1 95.5 301 GLU B N 1
ATOM 5990 C CA . GLU B 1 301 ? -7.59 -32.781 -27.125 1 95.5 301 GLU B CA 1
ATOM 5991 C C . GLU B 1 301 ? -7.355 -33.656 -28.359 1 95.5 301 GLU B C 1
ATOM 5993 O O . GLU B 1 301 ? -6.785 -34.75 -28.25 1 95.5 301 GLU B O 1
ATOM 5998 N N . LYS B 1 302 ? -7.684 -33.219 -29.516 1 96.56 302 LYS B N 1
ATOM 5999 C CA . LYS B 1 302 ? -7.605 -34 -30.734 1 96.56 302 LYS B CA 1
ATOM 6000 C C . LYS B 1 302 ? -6.168 -34.062 -31.25 1 96.56 302 LYS B C 1
ATOM 6002 O O . LYS B 1 302 ? -5.785 -35.031 -31.906 1 96.56 302 LYS B O 1
ATOM 6007 N N . CYS B 1 303 ? -5.492 -33.094 -31.078 1 98 303 CYS B N 1
ATOM 6008 C CA . CYS B 1 303 ? -4.094 -33 -31.484 1 98 303 CYS B CA 1
ATOM 6009 C C . CYS B 1 303 ? -3.34 -32.031 -30.594 1 98 303 CYS B C 1
ATOM 6011 O O . CYS B 1 303 ? -3.945 -31.312 -29.781 1 98 303 CYS B O 1
ATOM 6013 N N . GLN B 1 304 ? -2.039 -32.062 -30.672 1 98.12 304 GLN B N 1
ATOM 6014 C CA . GLN B 1 304 ? -1.212 -31.156 -29.859 1 98.12 304 GLN B CA 1
ATOM 6015 C C . GLN B 1 304 ? -0.926 -29.859 -30.609 1 98.12 304 GLN B C 1
ATOM 6017 O O . GLN B 1 304 ? -0.156 -29.844 -31.562 1 98.12 304 GLN B O 1
ATOM 6022 N N . ASP B 1 305 ? -1.532 -28.812 -30.172 1 96.94 305 ASP B N 1
ATOM 6023 C CA . ASP B 1 305 ? -1.2 -27.484 -30.703 1 96.94 305 ASP B CA 1
ATOM 6024 C C . ASP B 1 305 ? 0.134 -27 -30.141 1 96.94 305 ASP B C 1
ATOM 6026 O O . ASP B 1 305 ? 0.315 -26.922 -28.922 1 96.94 305 ASP B O 1
ATOM 6030 N N . PHE B 1 306 ? 1.125 -26.656 -30.984 1 97.75 306 PHE B N 1
ATOM 6031 C CA . PHE B 1 306 ? 2.436 -26.219 -30.516 1 97.75 306 PHE B CA 1
ATOM 6032 C C . PHE B 1 306 ? 2.842 -24.922 -31.188 1 97.75 306 PHE B C 1
ATOM 6034 O O . PHE B 1 306 ? 3.924 -24.391 -30.922 1 97.75 306 PHE B O 1
ATOM 6041 N N . THR B 1 307 ? 2.057 -24.359 -32.062 1 98 307 THR B N 1
ATOM 6042 C CA . THR B 1 307 ? 2.465 -23.172 -32.812 1 98 307 THR B CA 1
ATOM 6043 C C . THR B 1 307 ? 2.453 -21.938 -31.891 1 98 307 THR B C 1
ATOM 6045 O O . THR B 1 307 ? 1.533 -21.766 -31.094 1 98 307 THR B O 1
ATOM 6048 N N . TYR B 1 308 ? 3.441 -21.219 -32.031 1 98.12 308 TYR B N 1
ATOM 6049 C CA . TYR B 1 308 ? 3.594 -20 -31.25 1 98.12 308 TYR B CA 1
ATOM 6050 C C . TYR B 1 308 ? 2.508 -18.984 -31.609 1 98.12 308 TYR B C 1
ATOM 6052 O O . TYR B 1 308 ? 1.938 -18.344 -30.719 1 98.12 308 TYR B O 1
ATOM 6060 N N . ALA B 1 309 ? 2.184 -18.875 -32.844 1 97.38 309 ALA B N 1
ATOM 6061 C CA . ALA B 1 309 ? 1.203 -17.906 -33.312 1 97.38 309 ALA B CA 1
ATOM 6062 C C . ALA B 1 309 ? -0.171 -18.172 -32.688 1 97.38 309 ALA B C 1
ATOM 6064 O O . ALA B 1 309 ? -0.896 -17.219 -32.375 1 97.38 309 ALA B O 1
ATOM 6065 N N . SER B 1 310 ? -0.552 -19.406 -32.625 1 95.5 310 SER B N 1
ATOM 6066 C CA . SER B 1 310 ? -1.841 -19.75 -32.031 1 95.5 310 SER B CA 1
ATOM 6067 C C . SER B 1 310 ? -1.897 -19.359 -30.562 1 95.5 310 SER B C 1
ATOM 6069 O O . SER B 1 310 ? -2.9 -18.812 -30.094 1 95.5 310 SER B O 1
ATOM 6071 N N . MET B 1 311 ? -0.866 -19.672 -29.875 1 95.31 311 MET B N 1
ATOM 6072 C CA . MET B 1 311 ? -0.786 -19.312 -28.469 1 95.31 311 MET B CA 1
ATOM 6073 C C . MET B 1 311 ? -0.895 -17.812 -28.281 1 95.31 311 MET B C 1
ATOM 6075 O O . MET B 1 311 ? -1.667 -17.344 -27.438 1 95.31 311 MET B O 1
ATOM 6079 N N . ILE B 1 312 ? -0.139 -17.016 -29.078 1 97.12 312 ILE B N 1
ATOM 6080 C CA . ILE B 1 312 ? -0.132 -15.562 -28.969 1 97.12 312 ILE B CA 1
ATOM 6081 C C . ILE B 1 312 ? -1.511 -15.016 -29.328 1 97.12 312 ILE B C 1
ATOM 6083 O O . ILE B 1 312 ? -2.012 -14.102 -28.672 1 97.12 312 ILE B O 1
ATOM 6087 N N . SER B 1 313 ? -2.078 -15.594 -30.359 1 95.31 313 SER B N 1
ATOM 6088 C CA . SER B 1 313 ? -3.402 -15.148 -30.781 1 95.31 313 SER B CA 1
ATOM 6089 C C . SER B 1 313 ? -4.422 -15.297 -29.656 1 95.31 313 SER B C 1
ATOM 6091 O O . SER B 1 313 ? -5.23 -14.391 -29.422 1 95.31 313 SER B O 1
ATOM 6093 N N . ASP B 1 314 ? -4.367 -16.375 -28.953 1 93.25 314 ASP B N 1
ATOM 6094 C CA . ASP B 1 314 ? -5.289 -16.625 -27.844 1 93.25 314 ASP B CA 1
ATOM 6095 C C . ASP B 1 314 ? -5.051 -15.633 -26.703 1 93.25 314 ASP B C 1
ATOM 6097 O O . ASP B 1 314 ? -6.004 -15.094 -26.141 1 93.25 314 ASP B O 1
ATOM 6101 N N . LEU B 1 315 ? -3.85 -15.32 -26.391 1 96.25 315 LEU B N 1
ATOM 6102 C CA . LEU B 1 315 ? -3.49 -14.508 -25.234 1 96.25 315 LEU B CA 1
ATOM 6103 C C . LEU B 1 315 ? -3.629 -13.023 -25.562 1 96.25 315 LEU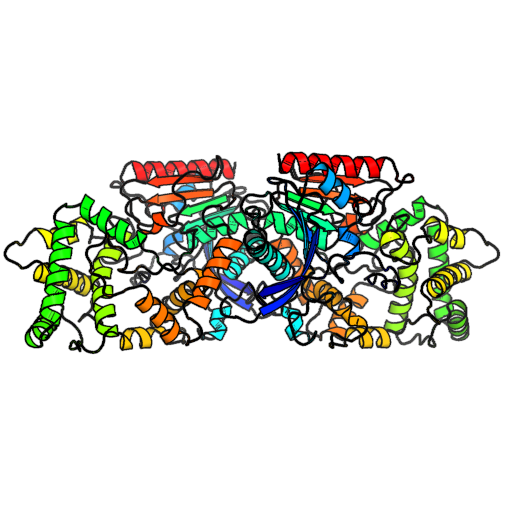 B C 1
ATOM 6105 O O . LEU B 1 315 ? -3.549 -12.18 -24.656 1 96.25 315 LEU B O 1
ATOM 6109 N N . THR B 1 316 ? -3.895 -12.672 -26.797 1 96.31 316 THR B N 1
ATOM 6110 C CA . THR B 1 316 ? -4.039 -11.273 -27.156 1 96.31 316 THR B CA 1
ATOM 6111 C C . THR B 1 316 ? -5.508 -10.859 -27.156 1 96.31 316 THR B C 1
ATOM 6113 O O . THR B 1 316 ? -5.824 -9.672 -27.234 1 96.31 316 THR B O 1
ATOM 6116 N N . LYS B 1 317 ? -6.395 -11.867 -27.047 1 95.25 317 LYS B N 1
ATOM 6117 C CA . LYS B 1 317 ? -7.816 -11.547 -26.969 1 95.25 317 LYS B CA 1
ATOM 6118 C C . LYS B 1 317 ? -8.148 -10.789 -25.688 1 95.25 317 LYS B C 1
ATOM 6120 O O . LYS B 1 317 ? -7.68 -11.148 -24.609 1 95.25 317 LYS B O 1
ATOM 6125 N N . ILE B 1 318 ? -9 -9.773 -25.75 1 96 318 ILE B N 1
ATOM 6126 C CA . ILE B 1 318 ? -9.18 -8.891 -24.609 1 96 318 ILE B CA 1
ATOM 6127 C C . ILE B 1 318 ? -10.633 -8.953 -24.125 1 96 318 ILE B C 1
ATOM 6129 O O . ILE B 1 318 ? -10.984 -8.344 -23.109 1 96 318 ILE B O 1
ATOM 6133 N N . ASP B 1 319 ? -11.469 -9.664 -24.812 1 95.38 319 ASP B N 1
ATOM 6134 C CA . ASP B 1 319 ? -12.875 -9.75 -24.422 1 95.38 319 ASP B CA 1
ATOM 6135 C C . ASP B 1 319 ? -13.062 -10.734 -23.266 1 95.38 319 ASP B C 1
ATOM 6137 O O . ASP B 1 319 ? -12.438 -11.797 -23.234 1 95.38 319 ASP B O 1
ATOM 6141 N N . TRP B 1 320 ? -14.031 -10.453 -22.344 1 93.38 320 TRP B N 1
ATOM 6142 C CA . TRP B 1 320 ? -14.297 -11.305 -21.188 1 93.38 320 TRP B CA 1
ATOM 6143 C C . TRP B 1 320 ? -14.836 -12.664 -21.625 1 93.38 320 TRP B C 1
ATOM 6145 O O . TRP B 1 320 ? -14.695 -13.648 -20.906 1 93.38 320 TRP B O 1
ATOM 6155 N N . ASP B 1 321 ? -15.43 -12.766 -22.703 1 86.56 321 ASP B N 1
ATOM 6156 C CA . ASP B 1 321 ? -16.047 -14.016 -23.156 1 86.56 321 ASP B CA 1
ATOM 6157 C C . ASP B 1 321 ? -15.047 -14.852 -23.953 1 86.56 321 ASP B C 1
ATOM 6159 O O . ASP B 1 321 ? -15.367 -15.953 -24.406 1 86.56 321 ASP B O 1
ATOM 6163 N N . SER B 1 322 ? -13.867 -14.391 -24.016 1 78.38 322 SER B N 1
ATOM 6164 C CA . SER B 1 322 ? -12.859 -15.156 -24.734 1 78.38 322 SER B CA 1
ATOM 6165 C C . SER B 1 322 ? -12.352 -16.328 -23.906 1 78.38 322 SER B C 1
ATOM 6167 O O . SER B 1 322 ? -12.492 -16.328 -22.688 1 78.38 322 SER B O 1
ATOM 6169 N N . ASN B 1 323 ? -11.945 -17.375 -24.531 1 63.62 323 ASN B N 1
ATOM 6170 C CA . ASN B 1 323 ? -11.438 -18.594 -23.875 1 63.62 323 ASN B CA 1
ATOM 6171 C C . ASN B 1 323 ? -10.344 -18.266 -22.875 1 63.62 323 ASN B C 1
ATOM 6173 O O . ASN B 1 323 ? -10.18 -18.969 -21.875 1 63.62 323 ASN B O 1
ATOM 6177 N N . THR B 1 324 ? -9.602 -17.297 -23.172 1 62.16 324 THR B N 1
ATOM 6178 C CA . THR B 1 324 ? -8.469 -16.969 -22.328 1 62.16 324 THR B CA 1
ATOM 6179 C C . THR B 1 324 ? -8.875 -16 -21.219 1 62.16 324 THR B C 1
ATOM 6181 O O . THR B 1 324 ? -8.086 -15.695 -20.328 1 62.16 324 THR B O 1
ATOM 6184 N N . ALA B 1 325 ? -10 -15.688 -21.266 1 68.12 325 ALA B N 1
ATOM 6185 C CA . ALA B 1 325 ? -10.492 -14.758 -20.25 1 68.12 325 ALA B CA 1
ATOM 6186 C C . ALA B 1 325 ? -10.711 -15.461 -18.922 1 68.12 325 ALA B C 1
ATOM 6188 O O . ALA B 1 325 ? -10.953 -14.812 -17.906 1 68.12 325 ALA B O 1
ATOM 6189 N N . ALA B 1 326 ? -10.43 -16.766 -18.984 1 70.62 326 ALA B N 1
ATOM 6190 C CA . ALA B 1 326 ? -10.594 -17.5 -17.734 1 70.62 326 ALA B CA 1
ATOM 6191 C C . ALA B 1 326 ? -9.422 -17.25 -16.781 1 70.62 326 ALA B C 1
ATOM 6193 O O . ALA B 1 326 ? -9.414 -17.75 -15.656 1 70.62 326 ALA B O 1
ATOM 6194 N N . GLY B 1 327 ? -8.391 -16.531 -17.234 1 89.25 327 GLY B N 1
ATOM 6195 C CA . GLY B 1 327 ? -7.348 -16.141 -16.312 1 89.25 327 GLY B CA 1
ATOM 6196 C C . GLY B 1 327 ? -5.965 -16.125 -16.938 1 89.25 327 GLY B C 1
ATOM 6197 O O . GLY B 1 327 ? -5.016 -15.602 -16.359 1 89.25 327 GLY B O 1
ATOM 6198 N N . GLY B 1 328 ? -5.844 -16.688 -18.141 1 93.69 328 GLY B N 1
ATOM 6199 C CA . GLY B 1 328 ? -4.543 -16.828 -18.766 1 93.69 328 GLY B CA 1
ATOM 6200 C C . GLY B 1 328 ? -3.873 -15.508 -19.078 1 93.69 328 GLY B C 1
ATOM 6201 O O . GLY B 1 328 ? -2.723 -15.281 -18.703 1 93.69 328 GLY B O 1
ATOM 6202 N N . ARG B 1 329 ? -4.633 -14.68 -19.812 1 96.44 329 ARG B N 1
ATOM 6203 C CA . ARG B 1 329 ? -4.066 -13.383 -20.156 1 96.44 329 ARG B CA 1
ATOM 6204 C C . ARG B 1 329 ? -3.736 -12.578 -18.906 1 96.44 329 ARG B C 1
ATOM 6206 O O . ARG B 1 329 ? -2.668 -11.969 -18.812 1 96.44 329 ARG B O 1
ATOM 6213 N N . GLN B 1 330 ? -4.617 -12.672 -17.906 1 97.38 330 GLN B N 1
ATOM 6214 C CA . GLN B 1 330 ? -4.48 -11.906 -16.672 1 97.38 330 GLN B CA 1
ATOM 6215 C C . GLN B 1 330 ? -3.238 -12.336 -15.898 1 97.38 330 GLN B C 1
ATOM 6217 O O . GLN B 1 330 ? -2.451 -11.5 -15.461 1 97.38 330 GLN B O 1
ATOM 6222 N N . TRP B 1 331 ? -3.109 -13.57 -15.773 1 97.75 331 TRP B N 1
ATOM 6223 C CA . TRP B 1 331 ? -1.954 -14.07 -15.031 1 97.75 331 TRP B CA 1
ATOM 6224 C C . TRP B 1 331 ? -0.66 -13.766 -15.781 1 97.75 331 TRP B C 1
ATOM 6226 O O . TRP B 1 331 ? 0.351 -13.414 -15.172 1 97.75 331 TRP B O 1
ATOM 6236 N N . THR B 1 332 ? -0.7 -13.938 -17.094 1 98 332 THR B N 1
ATOM 6237 C CA . THR B 1 332 ? 0.477 -13.578 -17.875 1 98 332 THR B CA 1
ATOM 6238 C C . THR B 1 332 ? 0.842 -12.109 -17.656 1 98 332 THR B C 1
ATOM 6240 O O . THR B 1 332 ? 2.021 -11.766 -17.578 1 98 332 THR B O 1
ATOM 6243 N N . TYR B 1 333 ? -0.175 -11.273 -17.594 1 98.38 333 TYR B N 1
ATOM 6244 C CA . TYR B 1 333 ? 0.081 -9.859 -17.344 1 98.38 333 TYR B CA 1
ATOM 6245 C C . TYR B 1 333 ? 0.81 -9.656 -16.031 1 98.38 333 TYR B C 1
ATOM 6247 O O . TYR B 1 333 ? 1.794 -8.914 -15.961 1 98.38 333 TYR B O 1
ATOM 6255 N N . GLN B 1 334 ? 0.359 -10.258 -14.992 1 98.56 334 GLN B N 1
ATOM 6256 C CA . GLN B 1 334 ? 0.992 -10.102 -13.688 1 98.56 334 GLN B CA 1
ATOM 6257 C C . GLN B 1 334 ? 2.42 -10.641 -13.703 1 98.56 334 GLN B C 1
ATOM 6259 O O . GLN B 1 334 ? 3.307 -10.078 -13.047 1 98.56 334 GLN B O 1
ATOM 6264 N N . THR B 1 335 ? 2.654 -11.758 -14.398 1 98.5 335 THR B N 1
ATOM 6265 C CA . THR B 1 335 ? 4.016 -12.281 -14.5 1 98.5 335 THR B CA 1
ATOM 6266 C C . THR B 1 335 ? 4.91 -11.297 -15.25 1 98.5 335 THR B C 1
ATOM 6268 O O . THR B 1 335 ? 6.098 -11.164 -14.93 1 98.5 335 THR B O 1
ATOM 6271 N N . CYS B 1 336 ? 4.328 -10.562 -16.234 1 98.81 336 CYS B N 1
ATOM 6272 C CA . CYS B 1 336 ? 5.082 -9.641 -17.062 1 98.81 336 CYS B CA 1
ATOM 6273 C C . CYS B 1 336 ? 5.25 -8.289 -16.391 1 98.81 336 CYS B C 1
ATOM 6275 O O . CYS B 1 336 ? 6.008 -7.438 -16.859 1 98.81 336 CYS B O 1
ATOM 6277 N N . THR B 1 337 ? 4.566 -8.102 -15.195 1 98.69 337 THR B N 1
ATOM 6278 C CA . THR B 1 337 ? 4.625 -6.766 -14.609 1 98.69 337 THR B CA 1
ATOM 6279 C C . THR B 1 337 ? 5.047 -6.828 -13.148 1 98.69 337 THR B C 1
ATOM 6281 O O . THR B 1 337 ? 5.602 -5.867 -12.609 1 98.69 337 THR B O 1
ATOM 6284 N N . GLU B 1 338 ? 4.816 -7.949 -12.461 1 98.5 338 GLU B N 1
ATOM 6285 C CA . GLU B 1 338 ? 5.055 -7.953 -11.023 1 98.5 338 GLU B CA 1
ATOM 6286 C C . GLU B 1 338 ? 6.035 -9.055 -10.625 1 98.5 338 GLU B C 1
ATOM 6288 O O . GLU B 1 338 ? 6.859 -8.867 -9.727 1 98.5 338 GLU B O 1
ATOM 6293 N N . PHE B 1 339 ? 5.926 -10.305 -11.32 1 98.75 339 PHE B N 1
ATOM 6294 C CA . PHE B 1 339 ? 6.465 -11.445 -10.586 1 98.75 339 PHE B CA 1
ATOM 6295 C C . PHE B 1 339 ? 7.582 -12.117 -11.367 1 98.75 339 PHE B C 1
ATOM 6297 O O . PHE B 1 339 ? 8.516 -12.672 -10.781 1 98.75 339 PHE B O 1
ATOM 6304 N N . GLY B 1 340 ? 7.422 -12.156 -12.742 1 98.62 340 GLY B N 1
ATOM 6305 C CA . GLY B 1 340 ? 8.297 -13.031 -13.508 1 98.62 340 GLY B CA 1
ATOM 6306 C C . GLY B 1 340 ? 7.938 -14.5 -13.375 1 98.62 340 GLY B C 1
ATOM 6307 O O . GLY B 1 340 ? 6.938 -14.953 -13.93 1 98.62 340 GLY B O 1
ATOM 6308 N N . TYR B 1 341 ? 8.586 -15.203 -12.625 1 98.5 341 TYR B N 1
ATOM 6309 C CA . TYR B 1 341 ? 8.336 -16.609 -12.336 1 98.5 341 TYR B CA 1
ATOM 6310 C C . TYR B 1 341 ? 8.461 -17.453 -13.594 1 98.5 341 TYR B C 1
ATOM 6312 O O . TYR B 1 341 ? 7.719 -18.422 -13.773 1 98.5 341 TYR B O 1
ATOM 6320 N N . PHE B 1 342 ? 9.273 -17.062 -14.602 1 98.69 342 PHE B N 1
ATOM 6321 C CA . PHE B 1 342 ? 9.328 -17.828 -15.844 1 98.69 342 PHE B CA 1
ATOM 6322 C C . PHE B 1 342 ? 10.062 -19.141 -15.641 1 98.69 342 PHE B C 1
ATOM 6324 O O . PHE B 1 342 ? 11.242 -19.156 -15.273 1 98.69 342 PHE B O 1
ATOM 6331 N N . GLN B 1 343 ? 9.367 -20.219 -15.852 1 98.25 343 GLN B N 1
ATOM 6332 C CA . GLN B 1 343 ? 9.898 -21.578 -15.719 1 98.25 343 GLN B CA 1
ATOM 6333 C C . GLN B 1 343 ? 10.648 -22 -16.969 1 98.25 343 GLN B C 1
ATOM 6335 O O . GLN B 1 343 ? 10.086 -22.672 -17.844 1 98.25 343 GLN B O 1
ATOM 6340 N N . THR B 1 344 ? 11.945 -21.75 -17.047 1 98.31 344 THR B N 1
ATOM 6341 C CA . THR B 1 344 ? 12.734 -21.812 -18.281 1 98.31 344 THR B CA 1
ATOM 6342 C C . THR B 1 344 ? 13.508 -23.125 -18.359 1 98.31 344 THR B C 1
ATOM 6344 O O . THR B 1 344 ? 13.562 -23.875 -17.391 1 98.31 344 THR B O 1
ATOM 6347 N N . SER B 1 345 ? 14.078 -23.359 -19.484 1 97.81 345 SER B N 1
ATOM 6348 C CA . SER B 1 345 ? 14.938 -24.516 -19.719 1 97.81 345 SER B CA 1
ATOM 6349 C C . SER B 1 345 ? 16.406 -24.172 -19.469 1 97.81 345 SER B C 1
ATOM 6351 O O . SER B 1 345 ? 17.297 -24.922 -19.891 1 97.81 345 SER B O 1
ATOM 6353 N N . ASP B 1 346 ? 16.609 -23.078 -18.797 1 97.44 346 ASP B N 1
ATOM 6354 C CA . ASP B 1 346 ? 17.969 -22.562 -18.688 1 97.44 346 ASP B CA 1
ATOM 6355 C C . ASP B 1 346 ? 18.766 -23.344 -17.641 1 97.44 346 ASP B C 1
ATOM 6357 O O . ASP B 1 346 ? 20 -23.281 -17.625 1 97.44 346 ASP B O 1
ATOM 6361 N N . SER B 1 347 ? 18.047 -24.016 -16.766 1 94.69 347 SER B N 1
ATOM 6362 C CA . SER B 1 347 ? 18.766 -24.797 -15.766 1 94.69 347 SER B CA 1
ATOM 6363 C C . SER B 1 347 ? 19.5 -25.969 -16.422 1 94.69 347 SER B C 1
ATOM 6365 O O . SER B 1 347 ? 19 -26.594 -17.344 1 94.69 347 SER B O 1
ATOM 6367 N N . LYS B 1 348 ? 20.703 -26.281 -15.938 1 92.88 348 LYS B N 1
ATOM 6368 C CA . LYS B 1 348 ? 21.438 -27.453 -16.406 1 92.88 348 LYS B CA 1
ATOM 6369 C C . LYS B 1 348 ? 20.906 -28.719 -15.742 1 92.88 348 LYS B C 1
ATOM 6371 O O . LYS B 1 348 ? 21.188 -29.828 -16.203 1 92.88 348 LYS B O 1
ATOM 6376 N N . ASN B 1 349 ? 20.094 -28.516 -14.727 1 93.62 349 ASN B N 1
ATOM 6377 C CA . ASN B 1 349 ? 19.562 -29.625 -13.953 1 93.62 349 ASN B CA 1
ATOM 6378 C C . ASN B 1 349 ? 18.125 -29.953 -14.328 1 93.62 349 ASN B C 1
ATOM 6380 O O . ASN B 1 349 ? 17.234 -29.953 -13.469 1 93.62 349 ASN B O 1
ATOM 6384 N N . GLN B 1 350 ? 17.875 -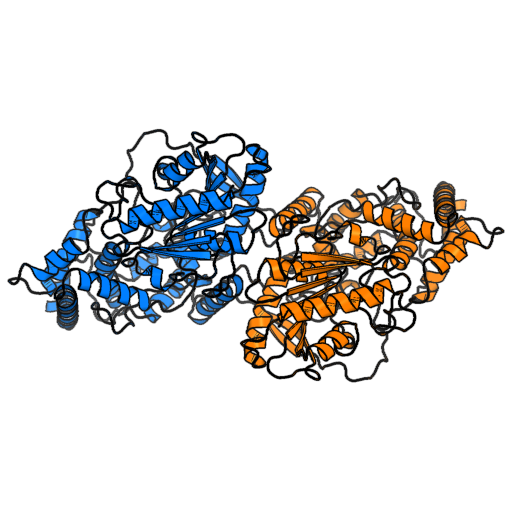30.281 -15.539 1 96.06 350 GLN B N 1
ATOM 6385 C CA . GLN B 1 350 ? 16.562 -30.688 -16.031 1 96.06 350 GLN B CA 1
ATOM 6386 C C . GLN B 1 350 ? 16.703 -31.469 -17.344 1 96.06 350 GLN B C 1
ATOM 6388 O O . GLN B 1 350 ? 17.656 -31.266 -18.094 1 96.06 350 GLN B O 1
ATOM 6393 N N . PRO B 1 351 ? 15.812 -32.312 -17.656 1 97.25 351 PRO B N 1
ATOM 6394 C CA . PRO B 1 351 ? 16.016 -33.25 -18.75 1 97.25 351 PRO B CA 1
ATOM 6395 C C . PRO B 1 351 ? 15.32 -32.812 -20.047 1 97.25 351 PRO B C 1
ATOM 6397 O O . PRO B 1 351 ? 15.25 -33.594 -21 1 97.25 351 PRO B O 1
ATOM 6400 N N . PHE B 1 352 ? 14.797 -31.609 -20.172 1 98.06 352 PHE B N 1
ATOM 6401 C CA . PHE B 1 352 ? 13.867 -31.266 -21.234 1 98.06 352 PHE B CA 1
ATOM 6402 C C . PHE B 1 352 ? 14.578 -30.469 -22.344 1 98.06 352 PHE B C 1
ATOM 6404 O O . PHE B 1 352 ? 13.93 -29.953 -23.25 1 98.06 352 PHE B O 1
ATOM 6411 N N . GLY B 1 353 ? 15.922 -30.375 -22.266 1 96.75 353 GLY B N 1
ATOM 6412 C CA . GLY B 1 353 ? 16.688 -29.641 -23.25 1 96.75 353 GLY B CA 1
ATOM 6413 C C . GLY B 1 353 ? 16.766 -28.156 -22.969 1 96.75 353 GLY B C 1
ATOM 6414 O O . GLY B 1 353 ? 16.5 -27.719 -21.844 1 96.75 353 GLY B O 1
ATOM 6415 N N . SER B 1 354 ? 17.203 -27.328 -23.953 1 97.12 354 SER B N 1
ATOM 6416 C CA . SER B 1 354 ? 17.484 -25.922 -23.719 1 97.12 354 SER B CA 1
ATOM 6417 C C . SER B 1 354 ? 16.719 -25.031 -24.703 1 97.12 354 SER B C 1
ATOM 6419 O O . SER B 1 354 ? 17.172 -23.938 -25.047 1 97.12 354 SER B O 1
ATOM 6421 N N . TYR B 1 355 ? 15.539 -25.406 -25.078 1 97.31 355 TYR B N 1
ATOM 6422 C CA . TYR B 1 355 ? 14.93 -24.797 -26.25 1 97.31 355 TYR B CA 1
ATOM 6423 C C . TYR B 1 355 ? 13.867 -23.766 -25.844 1 97.31 355 TYR B C 1
ATOM 6425 O O . TYR B 1 355 ? 13.25 -23.125 -26.703 1 97.31 355 TYR B O 1
ATOM 6433 N N . PHE B 1 356 ? 13.562 -23.609 -24.641 1 98.19 356 PHE B N 1
ATOM 6434 C CA . PHE B 1 356 ? 12.656 -22.547 -24.203 1 98.19 356 PHE B CA 1
ATOM 6435 C C . PHE B 1 356 ? 13.281 -21.734 -23.078 1 98.19 356 PHE B C 1
ATOM 6437 O O . PHE B 1 356 ? 12.789 -21.75 -21.953 1 98.19 356 PHE B O 1
ATOM 6444 N N . PRO B 1 357 ? 14.312 -21 -23.438 1 98.44 357 PRO B N 1
ATOM 6445 C CA . PRO B 1 357 ? 15.047 -20.156 -22.484 1 98.44 357 PRO B CA 1
ATOM 6446 C C . PRO B 1 357 ? 14.266 -18.922 -22.062 1 98.44 357 PRO B C 1
ATOM 6448 O O . PRO B 1 357 ? 13.148 -18.703 -22.516 1 98.44 357 PRO B O 1
ATOM 6451 N N . LEU B 1 358 ? 14.859 -18.141 -21.203 1 98.62 358 LEU B N 1
ATOM 6452 C CA . LEU B 1 358 ? 14.258 -16.938 -20.641 1 98.62 358 LEU B CA 1
ATOM 6453 C C . LEU B 1 358 ? 13.758 -16.016 -21.734 1 98.62 358 LEU B C 1
ATOM 6455 O O . LEU B 1 358 ? 12.68 -15.422 -21.625 1 98.62 358 LEU B O 1
ATOM 6459 N N . GLU B 1 359 ? 14.484 -15.898 -22.797 1 98.5 359 GLU B N 1
ATOM 6460 C CA . GLU B 1 359 ? 14.148 -14.984 -23.875 1 98.5 359 GLU B CA 1
ATOM 6461 C C . GLU B 1 359 ? 12.812 -15.344 -24.516 1 98.5 359 GLU B C 1
ATOM 6463 O O . GLU B 1 359 ? 12.07 -14.461 -24.969 1 98.5 359 GLU B O 1
ATOM 6468 N N . PHE B 1 360 ? 12.523 -16.625 -24.578 1 98.56 360 PHE B N 1
ATOM 6469 C CA . PHE B 1 360 ? 11.266 -17.109 -25.125 1 98.56 360 PHE B CA 1
ATOM 6470 C C . PHE B 1 360 ? 10.086 -16.516 -24.359 1 98.56 360 PHE B C 1
ATOM 6472 O O . PHE B 1 360 ? 9.094 -16.094 -24.953 1 98.56 360 PHE B O 1
ATOM 6479 N N . PHE B 1 361 ? 10.18 -16.422 -23.062 1 98.69 361 PHE B N 1
ATOM 6480 C CA . PHE B 1 361 ? 9.102 -15.914 -22.203 1 98.69 361 PHE B CA 1
ATOM 6481 C C . PHE B 1 361 ? 9.023 -14.398 -22.266 1 98.69 361 PHE B C 1
ATOM 6483 O O . PHE B 1 361 ? 7.934 -13.828 -22.312 1 98.69 361 PHE B O 1
ATOM 6490 N N . ILE B 1 362 ? 10.117 -13.727 -22.25 1 98.81 362 ILE B N 1
ATOM 6491 C CA . ILE B 1 362 ? 10.133 -12.273 -22.375 1 98.81 362 ILE B CA 1
ATOM 6492 C C . ILE B 1 362 ? 9.5 -11.852 -23.703 1 98.81 362 ILE B C 1
ATOM 6494 O O . ILE B 1 362 ? 8.742 -10.883 -23.75 1 98.81 362 ILE B O 1
ATOM 6498 N N . LYS B 1 363 ? 9.836 -12.625 -24.75 1 98.75 363 LYS B N 1
ATOM 6499 C CA . LYS B 1 363 ? 9.266 -12.352 -26.062 1 98.75 363 LYS B CA 1
ATOM 6500 C C . LYS B 1 363 ? 7.742 -12.477 -26.047 1 98.75 363 LYS B C 1
ATOM 6502 O O . LYS B 1 363 ? 7.039 -11.703 -26.688 1 98.75 363 LYS B O 1
ATOM 6507 N N . GLN B 1 364 ? 7.238 -13.453 -25.312 1 98.69 364 GLN B N 1
ATOM 6508 C CA . GLN B 1 364 ? 5.793 -13.602 -25.188 1 98.69 364 GLN B CA 1
ATOM 6509 C C . GLN B 1 364 ? 5.164 -12.344 -24.578 1 98.69 364 GLN B C 1
ATOM 6511 O O . GLN B 1 364 ? 4.117 -11.883 -25.047 1 98.69 364 GLN B O 1
ATOM 6516 N N . CYS B 1 365 ? 5.773 -11.805 -23.516 1 98.75 365 CYS B N 1
ATOM 6517 C CA . CYS B 1 365 ? 5.254 -10.594 -22.891 1 98.75 365 CYS B CA 1
ATOM 6518 C C . CYS B 1 365 ? 5.16 -9.453 -23.906 1 98.75 365 CYS B C 1
ATOM 6520 O O . CYS B 1 365 ? 4.145 -8.758 -23.969 1 98.75 365 CYS B O 1
ATOM 6522 N N . GLN B 1 366 ? 6.168 -9.305 -24.703 1 98.81 366 GLN B N 1
ATOM 6523 C CA . GLN B 1 366 ? 6.188 -8.25 -25.719 1 98.81 366 GLN B CA 1
ATOM 6524 C C . GLN B 1 366 ? 5.141 -8.5 -26.797 1 98.81 366 GLN B C 1
ATOM 6526 O O . GLN B 1 366 ? 4.449 -7.578 -27.234 1 98.81 366 GLN B O 1
ATOM 6531 N N . ASP B 1 367 ? 5.059 -9.766 -27.219 1 98.75 367 ASP B N 1
ATOM 6532 C CA . ASP B 1 367 ? 4.148 -10.109 -28.312 1 98.75 367 ASP B CA 1
ATOM 6533 C C . ASP B 1 367 ? 2.691 -10.008 -27.859 1 98.75 367 ASP B C 1
ATOM 6535 O O . ASP B 1 367 ? 1.811 -9.688 -28.672 1 98.75 367 ASP B O 1
ATOM 6539 N N . ILE B 1 368 ? 2.451 -10.227 -26.609 1 98.31 368 ILE B N 1
ATOM 6540 C CA . ILE B 1 368 ? 1.083 -10.242 -26.094 1 98.31 368 ILE B CA 1
ATOM 6541 C C . ILE B 1 368 ? 0.652 -8.828 -25.719 1 98.31 368 ILE B C 1
ATOM 6543 O O . ILE B 1 368 ? -0.471 -8.414 -26.016 1 98.31 368 ILE B O 1
ATOM 6547 N N . PHE B 1 369 ? 1.538 -8.023 -25.078 1 98.5 369 PHE B N 1
ATOM 6548 C CA . PHE B 1 369 ? 1.09 -6.793 -24.438 1 98.5 369 PHE B CA 1
ATOM 6549 C C . PHE B 1 369 ? 1.721 -5.578 -25.109 1 98.5 369 PHE B C 1
ATOM 6551 O O . PHE B 1 369 ? 1.28 -4.445 -24.891 1 98.5 369 PHE B O 1
ATOM 6558 N N . GLY B 1 370 ? 2.779 -5.758 -25.906 1 98.25 370 GLY B N 1
ATOM 6559 C CA . GLY B 1 370 ? 3.461 -4.668 -26.594 1 98.25 370 GLY B CA 1
ATOM 6560 C C . GLY B 1 370 ? 4.945 -4.605 -26.281 1 98.25 370 GLY B C 1
ATOM 6561 O O . GLY B 1 370 ? 5.402 -5.18 -25.297 1 98.25 370 GLY B O 1
ATOM 6562 N N . PRO B 1 371 ? 5.672 -3.943 -27.109 1 97.94 371 PRO B N 1
ATOM 6563 C CA . PRO B 1 371 ? 7.137 -3.934 -27.016 1 97.94 371 PRO B CA 1
ATOM 6564 C C . PRO B 1 371 ? 7.641 -3.385 -25.688 1 97.94 371 PRO B C 1
ATOM 6566 O O . PRO B 1 371 ? 8.742 -3.727 -25.25 1 97.94 371 PRO B O 1
ATOM 6569 N N . LYS B 1 372 ? 6.828 -2.635 -25.016 1 96.94 372 LYS B N 1
ATOM 6570 C CA . LYS B 1 372 ? 7.203 -2.031 -23.75 1 96.94 372 LYS B CA 1
ATOM 6571 C C . LYS B 1 372 ? 7.398 -3.098 -22.672 1 96.94 372 LYS B C 1
ATOM 6573 O O . LYS B 1 372 ? 8.133 -2.885 -21.703 1 96.94 372 LYS B O 1
ATOM 6578 N N . PHE B 1 373 ? 6.758 -4.145 -22.797 1 98.62 373 PHE B N 1
ATOM 6579 C CA . PHE B 1 373 ? 6.812 -5.211 -21.812 1 98.62 373 PHE B CA 1
ATOM 6580 C C . PHE B 1 373 ? 8.031 -6.094 -22.031 1 98.62 373 PHE B C 1
ATOM 6582 O O . PHE B 1 373 ? 7.906 -7.305 -22.234 1 98.62 373 PHE B O 1
ATOM 6589 N N . ASN B 1 374 ? 9.219 -5.48 -21.938 1 98.25 374 ASN B N 1
ATOM 6590 C CA . ASN B 1 374 ? 10.516 -6.121 -22.156 1 98.25 374 ASN B CA 1
ATOM 6591 C C . ASN B 1 374 ? 11.164 -6.508 -20.828 1 98.25 374 ASN B C 1
ATOM 6593 O O . ASN B 1 374 ? 10.555 -6.383 -19.766 1 98.25 374 ASN B O 1
ATOM 6597 N N . ALA B 1 375 ? 12.359 -7.004 -20.891 1 98.12 375 ALA B N 1
ATOM 6598 C CA . ALA B 1 375 ? 13.07 -7.508 -19.719 1 98.12 375 ALA B CA 1
ATOM 6599 C C . ALA B 1 375 ? 13.219 -6.418 -18.656 1 98.12 375 ALA B C 1
ATOM 6601 O O . ALA B 1 375 ? 13.125 -6.691 -17.469 1 98.12 375 ALA B O 1
ATOM 6602 N N . ASP B 1 376 ? 13.469 -5.215 -19.094 1 97.56 376 ASP B N 1
ATOM 6603 C CA . ASP B 1 376 ? 13.68 -4.109 -18.156 1 97.56 376 ASP B CA 1
ATOM 6604 C C . ASP B 1 376 ? 12.414 -3.809 -17.359 1 97.56 376 ASP B C 1
ATOM 6606 O O . ASP B 1 376 ? 12.469 -3.627 -16.141 1 97.56 376 ASP B O 1
ATOM 6610 N N . LEU B 1 377 ? 11.297 -3.705 -18.062 1 98.19 377 LEU B N 1
ATOM 6611 C CA . LEU B 1 377 ? 10.031 -3.439 -17.375 1 98.19 377 LEU B CA 1
ATOM 6612 C C . LEU B 1 377 ? 9.703 -4.555 -16.391 1 98.19 377 LEU B C 1
ATOM 6614 O O . LEU B 1 377 ? 9.297 -4.285 -15.258 1 98.19 377 LEU B O 1
ATOM 6618 N N . ILE B 1 378 ? 9.898 -5.738 -16.828 1 98.75 378 ILE B N 1
ATOM 6619 C CA . ILE B 1 378 ? 9.586 -6.883 -15.984 1 98.75 378 ILE B CA 1
ATOM 6620 C C . ILE B 1 378 ? 10.469 -6.855 -14.742 1 98.75 378 ILE B C 1
ATOM 6622 O O . ILE B 1 378 ? 9.984 -7.055 -13.625 1 98.75 378 ILE B O 1
ATOM 6626 N N . GLN B 1 379 ? 11.734 -6.605 -14.945 1 98.25 379 GLN B N 1
ATOM 6627 C CA . GLN B 1 379 ? 12.664 -6.574 -13.82 1 98.25 379 GLN B CA 1
ATOM 6628 C C . GLN B 1 379 ? 12.312 -5.445 -12.852 1 98.25 379 GLN B C 1
ATOM 6630 O O . GLN B 1 379 ? 12.445 -5.602 -11.633 1 98.25 379 GLN B O 1
ATOM 6635 N N . GLN B 1 380 ? 11.922 -4.332 -13.359 1 97.44 380 GLN B N 1
ATOM 6636 C CA . GLN B 1 380 ? 11.5 -3.227 -12.508 1 97.44 380 GLN B CA 1
ATOM 6637 C C . GLN B 1 380 ? 10.32 -3.627 -11.633 1 97.44 380 GLN B C 1
ATOM 6639 O O . GLN B 1 380 ? 10.273 -3.285 -10.445 1 97.44 380 GLN B O 1
ATOM 6644 N N . GLY B 1 381 ? 9.336 -4.293 -12.242 1 98.25 381 GLY B N 1
ATOM 6645 C CA . GLY B 1 381 ? 8.211 -4.797 -11.477 1 98.25 381 GLY B CA 1
ATOM 6646 C C . GLY B 1 381 ? 8.617 -5.781 -10.398 1 98.25 381 GLY B C 1
ATOM 6647 O O . GLY B 1 381 ? 8.117 -5.715 -9.273 1 98.25 381 GLY B O 1
ATOM 6648 N N . ILE B 1 382 ? 9.531 -6.648 -10.703 1 98.62 382 ILE B N 1
ATOM 6649 C CA . ILE B 1 382 ? 10.055 -7.633 -9.766 1 98.62 382 ILE B CA 1
ATOM 6650 C C . ILE B 1 382 ? 10.734 -6.926 -8.594 1 98.62 382 ILE B C 1
ATOM 6652 O O . ILE B 1 382 ? 10.5 -7.27 -7.43 1 98.62 382 ILE B O 1
ATOM 6656 N N . ASN B 1 383 ? 11.578 -5.914 -8.922 1 97.81 383 ASN B N 1
ATOM 6657 C CA . ASN B 1 383 ? 12.25 -5.145 -7.883 1 97.81 383 ASN B CA 1
ATOM 6658 C C . ASN B 1 383 ? 11.25 -4.48 -6.941 1 97.81 383 ASN B C 1
ATOM 6660 O O . ASN B 1 383 ? 11.438 -4.48 -5.723 1 97.81 383 ASN B O 1
ATOM 6664 N N . PHE B 1 384 ? 10.25 -3.924 -7.492 1 98 384 PHE B N 1
ATOM 6665 C CA . PHE B 1 384 ? 9.25 -3.266 -6.656 1 98 384 PHE B CA 1
ATOM 6666 C C . PHE B 1 384 ? 8.531 -4.277 -5.777 1 98 384 PHE B C 1
ATOM 6668 O O . PHE B 1 384 ? 8.289 -4.027 -4.594 1 98 384 PHE B O 1
ATOM 6675 N N . THR B 1 385 ? 8.148 -5.395 -6.363 1 98.69 385 THR B N 1
ATOM 6676 C CA . THR B 1 385 ? 7.469 -6.426 -5.586 1 98.69 385 THR B CA 1
ATOM 6677 C C . THR B 1 385 ? 8.305 -6.836 -4.379 1 98.69 385 THR B C 1
ATOM 6679 O O . THR B 1 385 ? 7.805 -6.891 -3.256 1 98.69 385 THR B O 1
ATOM 6682 N N . ASN B 1 386 ? 9.562 -7.105 -4.633 1 98.69 386 ASN B N 1
ATOM 6683 C CA . ASN B 1 386 ? 10.445 -7.543 -3.553 1 98.69 386 ASN B CA 1
ATOM 6684 C C . ASN B 1 386 ? 10.695 -6.422 -2.547 1 98.69 386 ASN B C 1
ATOM 6686 O O . ASN B 1 386 ? 10.805 -6.672 -1.346 1 98.69 386 ASN B O 1
ATOM 6690 N N . THR B 1 387 ? 10.789 -5.188 -3.016 1 98.25 387 THR B N 1
ATOM 6691 C CA . THR B 1 387 ? 10.945 -4.043 -2.127 1 98.25 387 THR B CA 1
ATOM 6692 C C . THR B 1 387 ? 9.688 -3.826 -1.294 1 98.25 387 THR B C 1
ATOM 6694 O O . THR B 1 387 ? 9.766 -3.57 -0.091 1 98.25 387 THR B O 1
ATOM 6697 N N . ASN B 1 388 ? 8.547 -3.9 -1.938 1 98.62 388 ASN B N 1
ATOM 6698 C CA . ASN B 1 388 ? 7.258 -3.619 -1.317 1 98.62 388 ASN B CA 1
ATOM 6699 C C . ASN B 1 388 ? 6.922 -4.637 -0.231 1 98.62 388 ASN B C 1
ATOM 6701 O O . ASN B 1 388 ? 6.367 -4.281 0.81 1 98.62 388 ASN B O 1
ATOM 6705 N N . TYR B 1 389 ? 7.324 -5.945 -0.459 1 98.75 389 TYR B N 1
ATOM 6706 C CA . TYR B 1 389 ? 6.824 -6.992 0.425 1 98.75 389 TYR B CA 1
ATOM 6707 C C . TYR B 1 389 ? 7.965 -7.625 1.216 1 98.75 389 TYR B C 1
ATOM 6709 O O . TYR B 1 389 ? 7.727 -8.344 2.193 1 98.75 389 TYR B O 1
ATOM 6717 N N . GLY B 1 390 ? 9.195 -7.449 0.772 1 98.19 390 GLY B N 1
ATOM 6718 C CA . GLY B 1 390 ? 10.336 -7.887 1.569 1 98.19 390 GLY B CA 1
ATOM 6719 C C . GLY B 1 390 ? 10.945 -9.18 1.073 1 98.19 390 GLY B C 1
ATOM 6720 O O . GLY B 1 390 ? 12 -9.602 1.561 1 98.19 390 GLY B O 1
ATOM 6721 N N . GLY B 1 391 ? 10.266 -9.938 0.015 1 97.88 391 GLY B N 1
ATOM 6722 C CA . GLY B 1 391 ? 10.789 -11.211 -0.437 1 97.88 391 GLY B CA 1
ATOM 6723 C C . GLY B 1 391 ? 11.031 -12.195 0.696 1 97.88 391 GLY B C 1
ATOM 6724 O O . GLY B 1 391 ? 10.148 -12.43 1.521 1 97.88 391 GLY B O 1
ATOM 6725 N N . TYR B 1 392 ? 12.266 -12.703 0.777 1 97.56 392 TYR B N 1
ATOM 6726 C CA . TYR B 1 392 ? 12.625 -13.656 1.82 1 97.56 392 TYR B CA 1
ATOM 6727 C C . TYR B 1 392 ? 12.812 -12.953 3.16 1 97.56 392 TYR B C 1
ATOM 6729 O O . TYR B 1 392 ? 12.875 -13.602 4.203 1 97.56 392 TYR B O 1
ATOM 6737 N N . ASN B 1 393 ? 12.883 -11.602 3.107 1 95.31 393 ASN B N 1
ATOM 6738 C CA . ASN B 1 393 ? 13.039 -10.82 4.328 1 95.31 393 ASN B CA 1
ATOM 6739 C C . ASN B 1 393 ? 11.695 -10.32 4.848 1 95.31 393 ASN B C 1
ATOM 6741 O O . ASN B 1 393 ? 11.633 -9.336 5.594 1 95.31 393 ASN B O 1
ATOM 6745 N N . LEU B 1 394 ? 10.703 -11.008 4.418 1 96.94 394 LEU B N 1
ATOM 6746 C CA . LEU B 1 394 ? 9.352 -10.703 4.887 1 96.94 394 LEU B CA 1
ATOM 6747 C C . LEU B 1 394 ? 9.305 -10.656 6.41 1 96.94 394 LEU B C 1
ATOM 6749 O O . LEU B 1 394 ? 9.812 -11.555 7.082 1 96.94 394 LEU B O 1
ATOM 6753 N N . LYS B 1 395 ? 8.781 -9.523 7.004 1 97.56 395 LYS B N 1
ATOM 6754 C CA . LYS B 1 395 ? 8.648 -9.359 8.453 1 97.56 395 LYS B CA 1
ATOM 6755 C C . LYS B 1 395 ? 7.188 -9.406 8.883 1 97.56 395 LYS B C 1
ATOM 6757 O O . LYS B 1 395 ? 6.48 -8.398 8.805 1 97.56 395 LYS B O 1
ATOM 6762 N N . VAL B 1 396 ? 6.77 -10.602 9.398 1 98.06 396 VAL B N 1
ATOM 6763 C CA . VAL B 1 396 ? 5.383 -10.812 9.805 1 98.06 396 VAL B CA 1
ATOM 6764 C C . VAL B 1 396 ? 5.34 -11.609 11.102 1 98.06 396 VAL B C 1
ATOM 6766 O O . VAL B 1 396 ? 6.344 -12.203 11.508 1 98.06 396 VAL B O 1
ATOM 6769 N N . THR B 1 397 ? 4.219 -11.484 11.781 1 97.75 397 THR B N 1
ATOM 6770 C CA . THR B 1 397 ? 3.879 -12.352 12.906 1 97.75 397 THR B CA 1
ATOM 6771 C C . THR B 1 397 ? 2.545 -13.047 12.672 1 97.75 397 THR B C 1
ATOM 6773 O O . THR B 1 397 ? 1.712 -12.562 11.898 1 97.75 397 THR B O 1
ATOM 6776 N N . ASN B 1 398 ? 2.365 -14.242 13.258 1 98.75 398 ASN B N 1
ATOM 6777 C CA . ASN B 1 398 ? 1.136 -15.023 13.141 1 98.75 398 ASN B CA 1
ATOM 6778 C C . ASN B 1 398 ? 0.886 -15.477 11.711 1 98.75 398 ASN B C 1
ATOM 6780 O O . ASN B 1 398 ? -0.214 -15.297 11.18 1 98.75 398 ASN B O 1
ATOM 6784 N N . VAL B 1 399 ? 1.951 -15.961 11.023 1 98.94 399 VAL B N 1
ATOM 6785 C CA . VAL B 1 399 ? 1.821 -16.531 9.688 1 98.94 399 VAL B CA 1
ATOM 6786 C C . VAL B 1 399 ? 2.477 -17.922 9.656 1 98.94 399 VAL B C 1
ATOM 6788 O O . VAL B 1 399 ? 3.551 -18.109 10.227 1 98.94 399 VAL B O 1
ATOM 6791 N N . VAL B 1 400 ? 1.805 -18.859 9.109 1 98.94 400 VAL B N 1
ATOM 6792 C CA . VAL B 1 400 ? 2.393 -20.172 8.859 1 98.94 400 VAL B CA 1
ATOM 6793 C C . VAL B 1 400 ? 2.52 -20.406 7.359 1 98.94 400 VAL B C 1
ATOM 6795 O O . VAL B 1 400 ? 1.631 -20.047 6.59 1 98.94 400 VAL B O 1
ATOM 6798 N N . PHE B 1 401 ? 3.66 -21.031 6.957 1 98.94 401 PHE B N 1
ATOM 6799 C CA . PHE B 1 401 ? 3.988 -21.266 5.555 1 98.94 401 PHE B CA 1
ATOM 6800 C C . PHE B 1 401 ? 4.121 -22.75 5.27 1 98.94 401 PHE B C 1
ATOM 6802 O O . PHE B 1 401 ? 5.23 -23.297 5.289 1 98.94 401 PHE B O 1
ATOM 6809 N N . PRO B 1 402 ? 3.027 -23.375 4.926 1 98.94 402 PRO B N 1
ATOM 6810 C CA . PRO B 1 402 ? 3.141 -24.766 4.477 1 98.94 402 PRO B CA 1
ATOM 6811 C C . PRO B 1 402 ? 3.656 -24.891 3.045 1 98.94 402 PRO B C 1
ATOM 6813 O O . PRO B 1 402 ? 3.191 -24.172 2.158 1 98.94 402 PRO B O 1
ATOM 6816 N N . ASN B 1 403 ? 4.637 -25.797 2.799 1 98.81 403 ASN B N 1
ATOM 6817 C CA . ASN B 1 403 ? 5.191 -26.094 1.484 1 98.81 403 ASN B CA 1
ATOM 6818 C C . ASN B 1 403 ? 5.414 -27.594 1.302 1 98.81 403 ASN B C 1
ATOM 6820 O O . ASN B 1 403 ? 5.816 -28.281 2.238 1 98.81 403 ASN B O 1
ATOM 6824 N N . GLY B 1 404 ? 5.105 -28.078 0.117 1 98.56 404 GLY B N 1
ATOM 6825 C CA . GLY B 1 404 ? 5.414 -29.469 -0.209 1 98.56 404 GLY B CA 1
ATOM 6826 C C . GLY B 1 404 ? 6.777 -29.641 -0.855 1 98.56 404 GLY B C 1
ATOM 6827 O O . GLY B 1 404 ? 7.207 -28.797 -1.638 1 98.56 404 GLY B O 1
ATOM 6828 N N . SER B 1 405 ? 7.402 -30.766 -0.576 1 98 405 SER B N 1
ATOM 6829 C CA . SER B 1 405 ? 8.75 -31 -1.086 1 98 405 SER B CA 1
ATOM 6830 C C . SER B 1 405 ? 8.727 -31.297 -2.584 1 98 405 SER B C 1
ATOM 6832 O O . SER B 1 405 ? 9.727 -31.078 -3.277 1 98 405 SER B O 1
ATOM 6834 N N . VAL B 1 406 ? 7.605 -31.812 -3.09 1 97.94 406 VAL B N 1
ATOM 6835 C CA . VAL B 1 406 ? 7.457 -32.125 -4.504 1 97.94 406 VAL B CA 1
ATOM 6836 C C . VAL B 1 406 ? 7.016 -30.906 -5.277 1 97.94 406 VAL B C 1
ATOM 6838 O O . VAL B 1 406 ? 7.148 -30.844 -6.504 1 97.94 406 VAL B O 1
ATOM 6841 N N . ASP B 1 407 ? 6.492 -29.891 -4.57 1 98.25 407 ASP B N 1
ATOM 6842 C CA . ASP B 1 407 ? 6.02 -28.641 -5.152 1 98.25 407 ASP B CA 1
ATOM 6843 C C . ASP B 1 407 ? 7.188 -27.797 -5.656 1 98.25 407 ASP B C 1
ATOM 6845 O O . ASP B 1 407 ? 7.973 -27.281 -4.859 1 98.25 407 ASP B O 1
ATOM 6849 N N . PRO B 1 408 ? 7.266 -27.562 -6.934 1 98.44 408 PRO B N 1
ATOM 6850 C CA . PRO B 1 408 ? 8.398 -26.75 -7.414 1 98.44 408 PRO B CA 1
ATOM 6851 C C . PRO B 1 408 ? 8.391 -25.328 -6.863 1 98.44 408 PRO B C 1
ATOM 6853 O O . PRO B 1 408 ? 9.445 -24.719 -6.734 1 98.44 408 PRO B O 1
ATOM 6856 N N . TRP B 1 409 ? 7.285 -24.891 -6.426 1 98.62 409 TRP B N 1
ATOM 6857 C CA . TRP B 1 409 ? 7.129 -23.484 -6.035 1 98.62 409 TRP B CA 1
ATOM 6858 C C . TRP B 1 409 ? 7.711 -23.25 -4.645 1 98.62 409 TRP B C 1
ATOM 6860 O O . TRP B 1 409 ? 7.934 -22.094 -4.254 1 98.62 409 TRP B O 1
ATOM 6870 N N . HIS B 1 410 ? 7.969 -24.328 -3.838 1 98.69 410 HIS B N 1
ATOM 6871 C CA . HIS B 1 410 ? 8.539 -24.109 -2.514 1 98.69 410 HIS B CA 1
ATOM 6872 C C . HIS B 1 410 ? 9.898 -23.422 -2.602 1 98.69 410 HIS B C 1
ATOM 6874 O O . HIS B 1 410 ? 10.344 -22.797 -1.638 1 98.69 410 HIS B O 1
ATOM 6880 N N . ALA B 1 411 ? 10.492 -23.5 -3.836 1 98.38 411 ALA B N 1
ATOM 6881 C CA . ALA B 1 411 ? 11.797 -22.875 -4.047 1 98.38 411 ALA B CA 1
ATOM 6882 C C . ALA B 1 411 ? 11.727 -21.359 -3.867 1 98.38 411 ALA B C 1
ATOM 6884 O O . ALA B 1 411 ? 12.734 -20.719 -3.566 1 98.38 411 ALA B O 1
ATOM 6885 N N . LEU B 1 412 ? 10.555 -20.766 -4.043 1 98.62 412 LEU B N 1
ATOM 6886 C CA . LEU B 1 412 ? 10.367 -19.328 -3.902 1 98.62 412 LEU B CA 1
ATOM 6887 C C . LEU B 1 412 ? 9.57 -19 -2.643 1 98.62 412 LEU B C 1
ATOM 6889 O O . LEU B 1 412 ? 9.148 -17.859 -2.445 1 98.62 412 LEU B O 1
ATOM 6893 N N . GLY B 1 413 ? 9.266 -19.984 -1.817 1 98.44 413 GLY B N 1
ATOM 6894 C CA . GLY B 1 413 ? 8.516 -19.797 -0.586 1 98.44 413 GLY B CA 1
ATOM 6895 C C . GLY B 1 413 ? 9.391 -19.781 0.651 1 98.44 413 GLY B C 1
ATOM 6896 O O . GLY B 1 413 ? 10.617 -19.734 0.547 1 98.44 413 GLY B O 1
ATOM 6897 N N . ILE B 1 414 ? 8.805 -19.688 1.783 1 98.75 414 ILE B N 1
ATOM 6898 C CA . ILE B 1 414 ? 9.469 -19.734 3.08 1 98.75 414 ILE B CA 1
ATOM 6899 C C . ILE B 1 414 ? 9.484 -21.172 3.598 1 98.75 414 ILE B C 1
ATOM 6901 O O . ILE B 1 414 ? 8.453 -21.703 4.016 1 98.75 414 ILE B O 1
ATOM 6905 N N . VAL B 1 415 ? 10.648 -21.797 3.635 1 98.44 415 VAL B N 1
ATOM 6906 C CA . VAL B 1 415 ? 10.719 -23.219 3.967 1 98.44 415 VAL B CA 1
ATOM 6907 C C . VAL B 1 415 ? 11.422 -23.406 5.309 1 98.44 415 VAL B C 1
ATOM 6909 O O . VAL B 1 415 ? 11.555 -24.531 5.797 1 98.44 415 VAL B O 1
ATOM 6912 N N . LYS B 1 416 ? 11.883 -22.344 5.895 1 98.19 416 LYS B N 1
ATOM 6913 C CA . LYS B 1 416 ? 12.398 -22.281 7.262 1 98.19 416 LYS B CA 1
ATOM 6914 C C . LYS B 1 416 ? 11.734 -21.156 8.047 1 98.19 416 LYS B C 1
ATOM 6916 O O . LYS B 1 416 ? 11.336 -20.141 7.473 1 98.19 416 LYS B O 1
ATOM 6921 N N . ASP B 1 417 ? 11.688 -21.344 9.359 1 98.44 417 ASP B N 1
ATOM 6922 C CA . ASP B 1 417 ? 11.047 -20.344 10.195 1 98.44 417 ASP B CA 1
ATOM 6923 C C . ASP B 1 417 ? 11.695 -18.969 10 1 98.44 417 ASP B C 1
ATOM 6925 O O . ASP B 1 417 ? 12.93 -18.859 10.008 1 98.44 417 ASP B O 1
ATOM 6929 N N . LEU B 1 418 ? 10.898 -17.922 9.812 1 97.69 418 LEU B N 1
ATOM 6930 C CA . LEU B 1 418 ? 11.398 -16.562 9.781 1 97.69 418 LEU B CA 1
ATOM 6931 C C . LEU B 1 418 ? 11.648 -16.047 11.195 1 97.69 418 LEU B C 1
ATOM 6933 O O . LEU B 1 418 ? 12.57 -15.258 11.422 1 97.69 418 LEU B O 1
ATOM 6937 N N . SER B 1 419 ? 10.781 -16.375 12.117 1 96.5 419 SER B N 1
ATOM 6938 C CA . SER B 1 419 ? 10.773 -16.062 13.539 1 96.5 419 SER B CA 1
ATOM 6939 C C . SER B 1 419 ? 9.914 -17.047 14.32 1 96.5 419 SER B C 1
ATOM 6941 O O . SER B 1 419 ? 9.25 -17.906 13.734 1 96.5 419 SER B O 1
ATOM 6943 N N . PRO B 1 420 ? 9.883 -16.953 15.633 1 96.06 420 PRO B N 1
ATOM 6944 C CA . PRO B 1 420 ? 9.023 -17.859 16.422 1 96.06 420 PRO B CA 1
ATOM 6945 C C . PRO B 1 420 ? 7.539 -17.672 16.109 1 96.06 420 PRO B C 1
ATOM 6947 O O . PRO B 1 420 ? 6.734 -18.562 16.359 1 96.06 420 PRO B O 1
ATOM 6950 N N . ASN B 1 421 ? 7.191 -16.531 15.531 1 96.25 421 ASN B N 1
ATOM 6951 C CA . ASN B 1 421 ? 5.785 -16.25 15.266 1 96.25 421 ASN B CA 1
ATOM 6952 C C . ASN B 1 421 ? 5.484 -16.25 13.773 1 96.25 421 ASN B C 1
ATOM 6954 O O . ASN B 1 421 ? 4.422 -15.789 13.344 1 96.25 421 ASN B O 1
ATOM 6958 N N . ALA B 1 422 ? 6.426 -16.672 12.961 1 98.31 422 ALA B N 1
ATOM 6959 C CA . ALA B 1 422 ? 6.305 -16.906 11.523 1 98.31 422 ALA B CA 1
ATOM 6960 C C . ALA B 1 422 ? 6.984 -18.203 11.117 1 98.31 422 ALA B C 1
ATOM 6962 O O . ALA B 1 422 ? 8.156 -18.203 10.742 1 98.31 422 ALA B O 1
ATOM 6963 N N . THR B 1 423 ? 6.172 -19.234 11.094 1 98.31 423 THR B N 1
ATOM 6964 C CA . THR B 1 423 ? 6.746 -20.562 11.047 1 98.31 423 THR B CA 1
ATOM 6965 C C . THR B 1 423 ? 6.512 -21.203 9.68 1 98.31 423 THR B C 1
ATOM 6967 O O . THR B 1 423 ? 5.539 -20.891 8.992 1 98.31 423 THR B O 1
ATOM 6970 N N . ALA B 1 424 ? 7.402 -22.094 9.297 1 98.75 424 ALA B N 1
ATOM 6971 C CA . ALA B 1 424 ? 7.305 -22.859 8.062 1 98.75 424 ALA B CA 1
ATOM 6972 C C . ALA B 1 424 ? 7.039 -24.328 8.352 1 98.75 424 ALA B C 1
ATOM 6974 O O . ALA B 1 424 ? 7.504 -24.859 9.367 1 98.75 424 ALA B O 1
ATOM 6975 N N . ILE B 1 425 ? 6.242 -24.938 7.566 1 98.81 425 ILE B N 1
ATOM 6976 C CA . ILE B 1 425 ? 6.012 -26.375 7.578 1 98.81 425 ILE B CA 1
ATOM 6977 C C . ILE B 1 425 ? 6.41 -26.969 6.23 1 98.81 425 ILE B C 1
ATOM 6979 O O . ILE B 1 425 ? 5.742 -26.734 5.219 1 98.81 425 ILE B O 1
ATOM 6983 N N . PHE B 1 426 ? 7.5 -27.672 6.184 1 98.69 426 PHE B N 1
ATOM 6984 C CA . PHE B 1 426 ? 7.934 -28.359 4.973 1 98.69 426 PHE B CA 1
ATOM 6985 C C . PHE B 1 426 ? 7.445 -29.797 4.957 1 98.69 426 PHE B C 1
ATOM 6987 O O . PHE B 1 426 ? 7.91 -30.625 5.746 1 98.69 426 PHE B O 1
ATOM 6994 N N . ILE B 1 427 ? 6.527 -30.109 4.086 1 98.62 427 ILE B N 1
ATOM 6995 C CA . ILE B 1 427 ? 5.816 -31.391 4.09 1 98.62 427 ILE B CA 1
ATOM 6996 C C . ILE B 1 427 ? 6.461 -32.344 3.09 1 98.62 427 ILE B C 1
ATOM 6998 O O . ILE B 1 427 ? 6.117 -32.344 1.906 1 98.62 427 ILE B O 1
ATOM 7002 N N . ASP B 1 428 ? 7.199 -33.25 3.574 1 97.06 428 ASP B N 1
ATOM 7003 C CA . ASP B 1 428 ? 7.902 -34.188 2.721 1 97.06 428 ASP B CA 1
ATOM 7004 C C . ASP B 1 428 ? 6.922 -35.062 1.951 1 97.06 428 ASP B C 1
ATOM 7006 O O . ASP B 1 428 ? 6.004 -35.656 2.539 1 97.06 428 ASP B O 1
ATOM 7010 N N . GLY B 1 429 ? 7.121 -35.062 0.619 1 95.75 429 GLY B N 1
ATOM 7011 C CA . GLY B 1 429 ? 6.379 -36 -0.202 1 95.75 429 GLY B CA 1
ATOM 7012 C C . GLY B 1 429 ? 5.09 -35.406 -0.759 1 95.75 429 GLY B C 1
ATOM 7013 O O . GLY B 1 429 ? 4.34 -36.125 -1.446 1 95.75 429 GLY B O 1
ATOM 7014 N N . THR B 1 430 ? 4.871 -34.188 -0.465 1 97.75 430 THR B N 1
ATOM 7015 C CA . THR B 1 430 ? 3.596 -33.656 -0.92 1 97.75 430 THR B CA 1
ATOM 7016 C C . THR B 1 430 ? 3.816 -32.594 -1.991 1 97.75 430 THR B C 1
ATOM 7018 O O . THR B 1 430 ? 4.895 -31.984 -2.072 1 97.75 430 THR B O 1
ATOM 7021 N N . ALA B 1 431 ? 2.748 -32.406 -2.799 1 97.5 431 ALA B N 1
ATOM 7022 C CA . ALA B 1 431 ? 2.797 -31.484 -3.936 1 97.5 431 ALA B CA 1
ATOM 7023 C C . ALA B 1 431 ? 2.15 -30.156 -3.592 1 97.5 431 ALA B C 1
ATOM 7025 O O . ALA B 1 431 ? 2.043 -29.797 -2.416 1 97.5 431 ALA B O 1
ATOM 7026 N N . HIS B 1 432 ? 1.879 -29.359 -4.629 1 97.94 432 HIS B N 1
ATOM 7027 C CA . HIS B 1 432 ? 1.427 -27.969 -4.566 1 97.94 432 HIS B CA 1
ATOM 7028 C C . HIS B 1 432 ? 0.115 -27.859 -3.797 1 97.94 432 HIS B C 1
ATOM 7030 O O . HIS B 1 432 ? -0.881 -28.484 -4.16 1 97.94 432 HIS B O 1
ATOM 7036 N N . CYS B 1 433 ? 0.076 -27.094 -2.643 1 98.25 433 CYS B N 1
ATOM 7037 C CA . CYS B 1 433 ? -1.084 -26.734 -1.837 1 98.25 433 CYS B CA 1
ATOM 7038 C C . CYS B 1 433 ? -1.74 -27.984 -1.237 1 98.25 433 CYS B C 1
ATOM 7040 O O . CYS B 1 433 ? -2.934 -27.969 -0.931 1 98.25 433 CYS B O 1
ATOM 7042 N N . ALA B 1 434 ? -1.027 -29.031 -1.042 1 98.06 434 ALA B N 1
ATOM 7043 C CA . ALA B 1 434 ? -1.595 -30.312 -0.625 1 98.06 434 ALA B CA 1
ATOM 7044 C C . ALA B 1 434 ? -2.369 -30.172 0.682 1 98.06 434 ALA B C 1
ATOM 7046 O O . ALA B 1 434 ? -3.4 -30.812 0.875 1 98.06 434 ALA B O 1
ATOM 7047 N N . ASN B 1 435 ? -1.899 -29.328 1.54 1 98.62 435 ASN B N 1
ATOM 7048 C CA . ASN B 1 435 ? -2.494 -29.219 2.867 1 98.62 435 ASN B CA 1
ATOM 7049 C C . ASN B 1 435 ? -3.879 -28.578 2.805 1 98.62 435 ASN B C 1
ATOM 7051 O O . ASN B 1 435 ? -4.633 -28.625 3.779 1 98.62 435 ASN B O 1
ATOM 7055 N N . MET B 1 436 ? -4.211 -27.953 1.713 1 98.62 436 MET B N 1
ATOM 7056 C CA . MET B 1 436 ? -5.469 -27.219 1.627 1 98.62 436 MET B CA 1
ATOM 7057 C C . MET B 1 436 ? -6.605 -28.141 1.194 1 98.62 436 MET B C 1
ATOM 7059 O O . MET B 1 436 ? -7.773 -27.875 1.483 1 98.62 436 MET B O 1
ATOM 7063 N N . TYR B 1 437 ? -6.324 -29.219 0.488 1 98.12 437 TYR B N 1
ATOM 7064 C CA . TYR B 1 437 ? -7.34 -30.109 -0.069 1 98.12 437 TYR B CA 1
ATOM 7065 C C . TYR B 1 437 ? -7.949 -30.984 1.017 1 98.12 437 TYR B C 1
ATOM 7067 O O . TYR B 1 437 ? -7.402 -31.094 2.117 1 98.12 437 TYR B O 1
ATOM 7075 N N . PRO B 1 438 ? -9.141 -31.578 0.691 1 97.12 438 PRO B N 1
ATOM 7076 C CA . PRO B 1 438 ? -9.781 -32.438 1.69 1 97.12 438 PRO B CA 1
ATOM 7077 C C . PRO B 1 438 ? -8.883 -33.594 2.15 1 97.12 438 PRO B C 1
ATOM 7079 O O . PRO B 1 438 ? -8.156 -34.188 1.34 1 97.12 438 PRO B O 1
ATOM 7082 N N . ALA B 1 439 ? -8.961 -33.844 3.389 1 97.06 439 ALA B N 1
ATOM 7083 C CA . ALA B 1 439 ? -8.219 -35 3.941 1 97.06 439 ALA B CA 1
ATOM 7084 C C . ALA B 1 439 ? -8.758 -36.312 3.402 1 97.06 439 ALA B C 1
ATOM 7086 O O . ALA B 1 439 ? -9.961 -36.438 3.152 1 97.06 439 ALA B O 1
ATOM 7087 N N . THR B 1 440 ? -7.891 -37.25 3.248 1 96.25 440 THR B N 1
ATOM 7088 C CA . THR B 1 440 ? -8.25 -38.625 2.889 1 96.25 440 THR B CA 1
ATOM 7089 C C . THR B 1 440 ? -7.465 -39.625 3.725 1 96.25 440 THR B C 1
ATOM 7091 O O . THR B 1 440 ? -6.422 -39.281 4.293 1 96.25 440 THR B O 1
ATOM 7094 N N . PRO B 1 441 ? -7.93 -40.844 3.828 1 95.25 441 PRO B N 1
ATOM 7095 C CA . PRO B 1 441 ? -7.215 -41.844 4.605 1 95.25 441 PRO B CA 1
ATOM 7096 C C . PRO B 1 441 ? -5.84 -42.188 4.023 1 95.25 441 PRO B C 1
ATOM 7098 O O . PRO B 1 441 ? -4.977 -42.688 4.73 1 95.25 441 PRO B O 1
ATOM 7101 N N . ASP B 1 442 ? -5.582 -41.875 2.844 1 93.38 442 ASP B N 1
ATOM 7102 C CA . ASP B 1 442 ? -4.332 -42.219 2.17 1 93.38 442 ASP B CA 1
ATOM 7103 C C . ASP B 1 442 ? -3.293 -41.094 2.365 1 93.38 442 ASP B C 1
ATOM 7105 O O . ASP B 1 442 ? -2.148 -41.25 1.924 1 93.38 442 ASP B O 1
ATOM 7109 N N . ASP B 1 443 ? -3.645 -40.062 3.057 1 97.38 443 ASP B N 1
ATOM 7110 C CA . ASP B 1 443 ? -2.707 -38.969 3.293 1 97.38 443 ASP B CA 1
ATOM 7111 C C . ASP B 1 443 ? -1.457 -39.469 4.016 1 97.38 443 ASP B C 1
ATOM 7113 O O . ASP B 1 443 ? -1.55 -40.25 4.957 1 97.38 443 ASP B O 1
ATOM 7117 N N . PRO B 1 444 ? -0.26 -39.031 3.537 1 96.94 444 PRO B N 1
ATOM 7118 C CA . PRO B 1 444 ? 0.922 -39.344 4.34 1 96.94 444 PRO B CA 1
ATOM 7119 C C . PRO B 1 444 ? 0.884 -38.719 5.727 1 96.94 444 PRO B C 1
ATOM 7121 O O . PRO B 1 444 ? 0.273 -37.656 5.91 1 96.94 444 PRO B O 1
ATOM 7124 N N . PRO B 1 445 ? 1.602 -39.312 6.723 1 97.81 445 PRO B N 1
ATOM 7125 C CA . PRO B 1 445 ? 1.564 -38.812 8.094 1 97.81 445 PRO B CA 1
ATOM 7126 C C . PRO B 1 445 ? 2.027 -37.375 8.203 1 97.81 445 PRO B C 1
ATOM 7128 O O . PRO B 1 445 ? 1.517 -36.594 9.031 1 97.81 445 PRO B O 1
ATOM 7131 N N . GLN B 1 446 ? 2.957 -37 7.328 1 97.81 446 GLN B N 1
ATOM 7132 C CA . GLN B 1 446 ? 3.475 -35.625 7.367 1 97.81 446 GLN B CA 1
ATOM 7133 C C . GLN B 1 446 ? 2.393 -34.625 7 1 97.81 446 GLN B C 1
ATOM 7135 O O . GLN B 1 446 ? 2.361 -33.531 7.535 1 97.81 446 GLN B O 1
ATOM 7140 N N . LEU B 1 447 ? 1.557 -34.969 6.102 1 98.62 447 LEU B N 1
ATOM 7141 C CA . LEU B 1 447 ? 0.465 -34.094 5.684 1 98.62 447 LEU B CA 1
ATOM 7142 C C . LEU B 1 447 ? -0.581 -33.969 6.785 1 98.62 447 LEU B C 1
ATOM 7144 O O . LEU B 1 447 ? -1.087 -32.875 7.043 1 98.62 447 LEU B O 1
ATOM 7148 N N . VAL B 1 448 ? -0.945 -35.094 7.438 1 98.5 448 VAL B N 1
ATOM 7149 C CA . VAL B 1 448 ? -1.883 -35.094 8.555 1 98.5 448 VAL B CA 1
ATOM 7150 C C . VAL B 1 448 ? -1.362 -34.188 9.664 1 98.5 448 VAL B C 1
ATOM 7152 O O . VAL B 1 448 ? -2.102 -33.344 10.188 1 98.5 448 VAL B O 1
ATOM 7155 N N . GLN B 1 449 ? -0.081 -34.344 9.953 1 98.56 449 GLN B N 1
ATOM 7156 C CA . GLN B 1 449 ? 0.533 -33.562 11.016 1 98.56 449 GLN B CA 1
ATOM 7157 C C . GLN B 1 449 ? 0.547 -32.062 10.648 1 98.56 449 GLN B C 1
ATOM 7159 O O . GLN B 1 449 ? 0.375 -31.219 11.516 1 98.56 449 GLN B O 1
ATOM 7164 N N . ALA B 1 450 ? 0.83 -31.797 9.414 1 98.81 450 ALA B N 1
ATOM 7165 C CA . ALA B 1 450 ? 0.835 -30.406 8.961 1 98.81 450 ALA B CA 1
ATOM 7166 C C . ALA B 1 450 ? -0.516 -29.734 9.211 1 98.81 450 ALA B C 1
ATOM 7168 O O . ALA B 1 450 ? -0.579 -28.609 9.711 1 98.81 450 ALA B O 1
ATOM 7169 N N . ARG B 1 451 ? -1.609 -30.391 8.891 1 98.75 451 ARG B N 1
ATOM 7170 C CA . ARG B 1 451 ? -2.949 -29.844 9.086 1 98.75 451 ARG B CA 1
ATOM 7171 C C . ARG B 1 451 ? -3.242 -29.625 10.57 1 98.75 451 ARG B C 1
ATOM 7173 O O . ARG B 1 451 ? -3.857 -28.625 10.945 1 98.75 451 ARG B O 1
ATOM 7180 N N . LEU B 1 452 ? -2.791 -30.547 11.383 1 98.56 452 LEU B N 1
ATOM 7181 C CA . LEU B 1 452 ? -2.984 -30.406 12.828 1 98.56 452 LEU B CA 1
ATOM 7182 C C . LEU B 1 452 ? -2.219 -29.203 13.367 1 98.56 452 LEU B C 1
ATOM 7184 O O . LEU B 1 452 ? -2.742 -28.453 14.188 1 98.56 452 LEU B O 1
ATOM 7188 N N . THR B 1 453 ? -1.014 -29.078 12.898 1 98.75 453 THR B N 1
ATOM 7189 C CA . THR B 1 453 ? -0.185 -27.969 13.344 1 98.75 453 THR B CA 1
ATOM 7190 C C . THR B 1 453 ? -0.803 -26.641 12.93 1 98.75 453 THR B C 1
ATOM 7192 O O . THR B 1 453 ? -0.821 -25.688 13.711 1 98.75 453 THR B O 1
ATOM 7195 N N . ILE B 1 454 ? -1.279 -26.547 11.734 1 98.88 454 ILE B N 1
ATOM 7196 C CA . ILE B 1 454 ? -1.906 -25.328 11.227 1 98.88 454 ILE B CA 1
ATOM 7197 C C . ILE B 1 454 ? -3.115 -24.969 12.086 1 98.88 454 ILE B C 1
ATOM 7199 O O . ILE B 1 454 ? -3.27 -23.828 12.508 1 98.88 454 ILE B O 1
ATOM 7203 N N . SER B 1 455 ? -3.971 -25.969 12.328 1 98.75 455 SER B N 1
ATOM 7204 C CA . SER B 1 455 ? -5.152 -25.734 13.148 1 98.75 455 SER B CA 1
ATOM 7205 C C . SER B 1 455 ? -4.762 -25.25 14.547 1 98.75 455 SER B C 1
ATOM 7207 O O . SER B 1 455 ? -5.398 -24.359 15.102 1 98.75 455 SER B O 1
ATOM 7209 N N . LYS B 1 456 ? -3.738 -25.859 15.086 1 98.56 456 LYS B N 1
ATOM 7210 C CA . LYS B 1 456 ? -3.264 -25.469 16.406 1 98.56 456 LYS B CA 1
ATOM 7211 C C . LYS B 1 456 ? -2.781 -24.031 16.422 1 98.56 456 LYS B C 1
ATOM 7213 O O . LYS B 1 456 ? -3.084 -23.266 17.344 1 98.56 456 LYS B O 1
ATOM 7218 N N . LEU B 1 457 ? -2.014 -23.641 15.453 1 98.75 457 LEU B N 1
ATOM 7219 C CA . LEU B 1 457 ? -1.514 -22.266 15.352 1 98.75 457 LEU B CA 1
ATOM 7220 C C . LEU B 1 457 ? -2.664 -21.281 15.227 1 98.75 457 LEU B C 1
ATOM 7222 O O . LEU B 1 457 ? -2.664 -20.234 15.883 1 98.75 457 LEU B O 1
ATOM 7226 N N . ILE B 1 458 ? -3.635 -21.609 14.375 1 98.81 458 ILE B N 1
ATOM 7227 C CA . ILE B 1 458 ? -4.816 -20.766 14.25 1 98.81 458 ILE B CA 1
ATOM 7228 C C . ILE B 1 458 ? -5.469 -20.594 15.617 1 98.81 458 ILE B C 1
ATOM 7230 O O . ILE B 1 458 ? -5.816 -19.469 16 1 98.81 458 ILE B O 1
ATOM 7234 N N . GLY B 1 459 ? -5.621 -21.672 16.328 1 98.56 459 GLY B N 1
ATOM 7235 C CA . GLY B 1 459 ? -6.195 -21.609 17.656 1 98.56 459 GLY B CA 1
ATOM 7236 C C . GLY B 1 459 ? -5.445 -20.672 18.578 1 98.56 459 GLY B C 1
ATOM 7237 O O . GLY B 1 459 ? -6.055 -19.938 19.359 1 98.56 459 GLY B O 1
ATOM 7238 N N . GLN B 1 460 ? -4.137 -20.688 18.5 1 98.38 460 GLN B N 1
ATOM 7239 C CA . GLN B 1 460 ? -3.303 -19.812 19.312 1 98.38 460 GLN B CA 1
ATOM 7240 C C . GLN B 1 460 ? -3.506 -18.344 18.953 1 98.38 460 GLN B C 1
ATOM 7242 O O . GLN B 1 460 ? -3.492 -17.484 19.828 1 98.38 460 GLN B O 1
ATOM 7247 N N . TRP B 1 461 ? -3.684 -18.141 17.703 1 98.31 461 TRP B N 1
ATOM 7248 C CA . TRP B 1 461 ? -3.809 -16.75 17.234 1 98.31 461 TRP B CA 1
ATOM 7249 C C . TRP B 1 461 ? -5.156 -16.172 17.625 1 98.31 461 TRP B C 1
ATOM 7251 O O . TRP B 1 461 ? -5.27 -14.961 17.859 1 98.31 461 TRP B O 1
ATOM 7261 N N . VAL B 1 462 ? -6.215 -17 17.656 1 97.31 462 VAL B N 1
ATOM 7262 C CA . VAL B 1 462 ? -7.555 -16.453 17.828 1 97.31 462 VAL B CA 1
ATOM 7263 C C . VAL B 1 462 ? -8.008 -16.625 19.281 1 97.31 462 VAL B C 1
ATOM 7265 O O . VAL B 1 462 ? -9.133 -16.266 19.641 1 97.31 462 VAL B O 1
ATOM 7268 N N . ALA B 1 463 ? -7.23 -17.25 20.156 1 90.5 463 ALA B N 1
ATOM 7269 C CA . ALA B 1 463 ? -7.543 -17.391 21.578 1 90.5 463 ALA B CA 1
ATOM 7270 C C . ALA B 1 463 ? -7.57 -16.047 22.281 1 90.5 463 ALA B C 1
ATOM 7272 O O . ALA B 1 463 ? -6.887 -15.109 21.875 1 90.5 463 ALA B O 1
#

Organism: Pomacea canaliculata (NCBI:txid400727)

Radius of gyration: 32.11 Å; Cα contacts (8 Å, |Δi|>4): 1915; chains: 2; bounding box: 56×104×75 Å

pLDDT: mean 94.76, std 11.89, range [26.89, 98.94]

Sequence (926 aa):
MVPPPSRPSQLADSPSSALWFNQTLDHFNDADTRTFMQQYFINDKYYKPGGPVFLSIGGEGPADPVWMENGAWIQYAQDHNAFLFMVEHRFYGKTHPTGNLSVENLGYLTSEQALADLANFITFAQVKYNLPDNKWIAIGGSYSGALAAWFRLKYPHLVQGAVATSAPVFAQLNFLEYMSVVQDSLAMSSSSCVSNIQQATQQLEKLLSDETGRQQLRKMFNLCDDINIANSDDIANLYSVLAGNFEDVVQYNKDNRAFEGAKGTNITIDTLCGIMDTDTNKSALQRYADVNTLMLTTYAEKCQDFTYASMISDLTKIDWDSNTAAGGRQWTYQTCTEFGYFQTSDSKNQPFGSYFPLEFFIKQCQDIFGPKFNADLIQQGINFTNTNYGGYNLKVTNVVFPNGSVDPWHALGIVKDLSPNATAIFIDGTAHCANMYPATPDDPPQLVQARLTISKLIGQWVAMVPPPSRPSQLADSPSSALWFNQTLDHFNDADTRTFMQQYFINDKYYKPGGPVFLSIGGEGPADPVWMENGAWIQYAQDHNAFLFMVEHRFYGKTHPTGNLSVENLGYLTSEQALADLANFITFAQVKYNLPDNKWIAIGGSYSGALAAWFRLKYPHLVQGAVATSAPVFAQLNFLEYMSVVQDSLAMSSSSCVSNIQQATQQLEKLLSDETGRQQLRKMFNLCDDINIANSDDIANLYSVLAGNFEDVVQYNKDNRAFEGAKGTNITIDTLCGIMDTDTNKSALQRYADVNTLMLTTYAEKCQDFTYASMISDLTKIDWDSNTAAGGRQWTYQTCTEFGYFQTSDSKNQPFGSYFPLEFFIKQCQDIFGPKFNADLIQQGINFTNTNYGGYNLKVTNVVFPNGSVDPWHALGIVKDLSPNATAIFIDGTAHCANMYPATPDDPPQLVQARLTISKLIGQWVA

Nearest PDB structures (foldseek):
  3n2z-assembly1_B-2  TM=8.417E-01  e=3.421E-29  Homo sapiens
  4ebb-assembly1_A  TM=8.538E-01  e=3.802E-29  Homo sapiens
  4ebb-assembly2_B  TM=8.518E-01  e=3.802E-29  Homo sapiens
  7wab-assembly1_A  TM=7.889E-01  e=5.151E-27  Aspergillus niger
  1f0p-assembly1_A  TM=5.133E-01  e=1.116E-03  Mycobacterium tuberculosis

Foldseek 3Di:
DPPDFDFDPDPPDDLFPKDWDWFQLAPPDPVRRATFIWIKGWDQPQADPQFAEEEEEADLFADDSLLVCFWLVVVLCNVGRYIYMYTHFALAHPRDSDQWAALVSLVSVDLVNRLVRVVVVLVVCCVVVVVVPHAYEYEYFECSLLSRLLSCQPCVVRHLAYERELYLLAFDAELQLLQLLLLVLLCVLPVCLQVLLLQLLVLLVVLLVDQVSQVVVCVLLVAPDGDDSVPLLLVLQVLVVLVVLSSVQLQLACFQCVSRVGWPNVPHSNNLSCLQPPPPVDRSNSSSSVSSVVVCVRSVHNGDYRGNVVVLVQLQDIGCPGPCSRRNVSVLSCCLAAGNNDHAPPHPNHRSDHSGHSVSSQVSQCSRRHVVSHPVNNVVNSVCSCVSQVQQHGDGFNYEYEYESSESSCVSPHQQANDPRYGYQYQYPGHGSRLTGHDDPVDDPSSVVVSVVNSVSVVVSRD/DPPDFDFDPDPDDDLFDKDWDWAQLAPPDPVRRATFIWIKGWDQPQADPQFAEEEEEADLFADDSLLVCFWLVVVLCNVGRYIYMYTHFDLADPRDSDQWAALVSLVSVDLVNRLVRVVVVLVVCCVVVVVVPHAYEYEYFECSLLSRLLSCQVCVVRHLAYERELYLLAFDAELQLLQLLLLVLLCVLPVCLQVLLLQLLVLLVVLLPDQVSQVVVCVLLVAPDGDDSVPLLLVLQVLVVLVVLSSVQLQLACFQCVSRVGWPNVPHSNNLSCLQPPPPVDHSNSSSSVSSVVVCVRSVHNGDYRGNVVVLVQLQDIGCPGPCSRRNVSVLSCCLAAGNNDHAPPHPNHSSDHSGHSVSSQVSQCSRRHVVSHPVNNVVNSVCSCVSQVQQHGDGFNYEYEYESSESSCVSPHQQANDPRYGYQYQYPGHGSRLTGHDDPPDDPSSVVVSVVNSVSVVVSRD